Protein AF-0000000077495889 (afdb_homodimer)

Nearest PDB structures (foldseek):
  7pik-assembly1_B  TM=2.286E-01  e=4.063E-02  Escherichia coli
  7pik-assembly1_C  TM=2.258E-01  e=1.214E-01  Escherichia coli
  8jhr-assembly1_A  TM=1.838E-01  e=5.750E+00  Homo sapiens
  7pik-assembly1_B  TM=2.280E-01  e=4.002E-02  Escherichia coli
  7pik-assembly1_C  TM=2.257E-01  e=1.191E-01  Escherichia coli

Foldseek 3Di:
DDPPPPPPPPPPPPPQPLADDPDPPDQPCVPPPLPLDAFQQAEDAAAPVCVVVQFDADPVGYTRCHPCVRPRVNGRYDYDHHDYDPDDPVDVVVDDDDPDQADDADADFDPVQQVVQLVVLQVVCCVVPVVDPWGWGWGNVQWDDDARWIWTWIATPPDGDIDDIGTRFDFFDDDDDDDTDGLVLLLVLLVQLQFQDDLVVVQVVCVVRRTDRGDSVSSVVSLLVLLVLLLVVLLVVLQVVLVVLLVLCVVVPDDPQLFFEKEKDKAAFAQLPPDPVPDDAGRGQKMKMWMWGPRDPLTATNFMDIAGADFPQCVVQVVVVHDRDDDDGLHPDHNRDHNQPLLVRLLVRLVSCCDDPHRGGHAEYEYAPPHPSVVNNQVNRCVPPVHGHAYFYALVNLLVLLLVLLLQDDFDPQQADDDDPVVSSVQSNLVSVLVSVQLVVQLVLLVVVPVDLVVSQVLLLLQLVLVSQQQLQNLVRSCVRGPQSDVPGHRPSLSGDPVSRNNGDGDPVRSVSSSVSSCSCSNSVNCVRCVVVDHNVLVVVLVLLLCRSRPSNDDDGSSSSSSSSLSSQCSRQPPLVSSQVSCVSSSNHDDPPDPCNVVSVVRRVVVVVVVVQCPDPVNVVVVVVVVSVVSVVVVVCVVVVNPCPPPVPPPPPPPDDDDDDRDPPPPPPRDPSDDPDVPPDDPPPPPPDD/DDPPPPPPPPPPPPPQPLADDPPPPDQPCVPVPPPPDPQQAAEDAAAPVCVVVQFDADPVGRTRSNPVVRPVVCRNYDYDHHDYDPDDPVDVVVDDDDPDQADDADADFDPVQQVVQLVVLQVVCCVVPVVDPWGWGWGNVQWDDDARWIWTWIATPPDGDIDDIGTRFDFFDDDDDDDTDGLVLLLVLLVQLQFQDDLVVVQVVCVVRRTDRGDSVSSVVSLLVLLVLLLVVLLVVLQVVLVVLLVLCVVVPDDPQLFFEKEKDKAAFAQLPPDPVPDDAGRGQKMKMWMWGPRDPLTATNFMDIAGADFPQCVVQVVVVHDRDDDDGLHPDHNPDHNQPLLVRLLVRLVSCCDDPHRGGHAEYEYAPPHPSVVNNQVNRCVPPVHGHAYFYALVNLLVLLLVLLLQDDFDPQQADDDDPVVSSVQSNLVSVLVSVQLVVQLVLLVVVPVDLVVSQVLLLLQLVLVVQQQLQNLVRSCVRGPQSHVPGHRPSLSGDPVSRNNGDGDPVRSVSSSVSSCSCSNSVNCVRCVVVDHNVLVLVLVLLLCRSRPSNDDDGSSSSSSSSLSSQCSRQNPLVSSQVSCVSSSNHDDPPDPCNVVSVVRRVVVVVVVVQCPDPVNVVVVVVVVSVVSVVVVVCVVVVNPCPPPPPPPPPPPDDDDDDRDPPPPPPRDPSDDPDVPPDDPPPDPPDD

Organism: Branchiostoma lanceolatum (NCBI:txid7740)

InterPro domains:
  IPR049012 Mutator-like transposase domain [PF20700] (105-485)

Sequence (1380 aa):
MAARKKRGRKKNGRPHRAGQFRKGQKPWNKGLDLMQVKAISSYRRPTEDQEGLYVNKDRAGNILQNDTETLNEVGRTMVLRPTKLAGSRIARFLGKKVDSDEVEGYRIWHAKTAVRACARAQRDHDKHQPDCEGLVRLSFKGEIKKGLATVETLVCDTCKYASPKRKFYTEAKRPGPGAKIAVPNLAVQIAMFNSPIGVRVLREMAAALDLPVPSKSGLQRMANRYSDLMVKKNEDDMETWRETIYDIHLQKGNPPGSGIPAEIDTRYQTPLRSARGKKPGQPSPNSVTSLAENVTPKKLALAVHVRNKICPTRNLNEGRGKPVPAHKCPANIPEEAVIGDEKQAARDVAKKMLSGRRKTPVGQLVEDGDSSSSKGFKEVMMEETGQKVTAFKDIVHLGKGVRNRVTTTKWSKEMFPGQDQLERNRVRDRFGNDLCKRLNTEHKLARKRFPQKKKMAAKMKQVMEAIPYCYAGDHDRCVAGSLVCRHPRKWKFKDLPAKARENITPSSADLKLLQKIMEHRLGKTALKKTRCGRTTNKVESLNRQIGKACPKNVLRSRTFAGRVASAVHSSNNGTGMSIAQKRAAANIPLSPNSAVVSGLEGMDREQKYQRAYKMEVPNKIRQQAKTTTRFAAYDIRKEQGTYKSKVVTGKSKGKGKGRGKGKAVRKNTEHSYSRDAEEESPDTYSSDEEMAARKKRGRKKNGRPHRAGQFRKGQKPWNKGLDLMQVKAISSYRRPTEDQEGLYVNKDRAGNILQNDTETLNEVGRTMVLRPTKLAGSRIARFLGKKVDSDEVEGYRIWHAKTAVRACARAQRDHDKHQPDCEGLVRLSFKGEIKKGLATVETLVCDTCKYASPKRKFYTEAKRPGPGAKIAVPNLAVQIAMFNSPIGVRVLREMAAALDLPVPSKSGLQRMANRYSDLMVKKNEDDMETWRETIYDIHLQKGNPPGSGIPAEIDTRYQTPLRSARGKKPGQPSPNSVTSLAENVTPKKLALAVHVRNKICPTRNLNEGRGKPVPAHKCPANIPEEAVIGDEKQAARDVAKKMLSGRRKTPVGQLVEDGDSSSSKGFKEVMMEETGQKVTAFKDIVHLGKGVRNRVTTTKWSKEMFPGQDQLERNRVRDRFGNDLCKRLNTEHKLARKRFPQKKKMAAKMKQVMEAIPYCYAGDHDRCVAGSLVCRHPRKWKFKDLPAKARENITPSSADLKLLQKIMEHRLGKTALKKTRCGRTTNKVESLNRQIGKACPKNVLRSRTFAGRVASAVHSSNNGTGMSIAQKRAAANIPLSPNSAVVSGLEGMDREQKYQRAYKMEVPNKIRQQAKTTTRFAAYDIRKEQGTYKSKVVTGKSKGKGKGRGKGKAVRKNTEHSYSRDAEEESPDTYSSDEE

Radius of gyration: 35.02 Å; Cα contacts (8 Å, |Δi|>4): 2375; chains: 2; bounding box: 109×101×126 Å

Solvent-accessible surface area (backbone atoms only — not comparable to full-atom values): 73867 Å² total; per-residue (Å²): 135,81,78,75,76,79,78,78,75,76,78,73,74,70,74,74,52,80,79,56,79,61,92,82,63,68,47,76,44,72,34,63,60,49,75,80,59,83,48,67,74,35,77,41,69,37,41,59,89,46,38,48,51,64,46,46,48,36,84,88,59,37,69,50,64,45,48,52,59,29,44,39,60,35,38,15,44,49,73,46,78,52,44,84,62,83,70,52,74,61,45,56,73,49,35,79,64,65,97,62,54,60,47,50,46,30,41,57,29,24,49,53,49,36,39,41,50,37,19,50,44,33,52,52,44,44,69,77,36,68,88,54,87,54,52,39,35,56,29,42,83,51,45,42,79,54,54,58,31,46,31,41,16,40,27,34,79,69,58,90,52,64,45,71,80,39,60,23,54,55,63,35,71,64,92,71,91,69,87,65,51,49,40,58,57,55,23,46,43,55,24,32,32,69,25,64,51,50,62,66,54,49,34,50,33,27,40,42,53,34,20,57,47,44,54,64,67,61,49,48,54,51,37,42,53,47,16,57,50,33,37,52,51,32,51,54,50,19,51,54,48,43,53,53,51,53,52,49,45,45,61,40,65,46,61,86,84,54,40,44,41,31,24,43,47,74,46,69,40,34,66,41,68,64,45,87,47,72,56,64,68,74,45,30,60,32,29,40,38,36,30,21,40,52,63,33,60,64,40,43,62,48,41,71,38,77,47,27,36,45,34,65,56,48,53,53,23,56,73,68,73,39,80,65,72,94,69,91,68,50,34,79,42,60,74,81,53,66,66,77,45,38,27,61,51,26,29,54,35,41,49,53,39,56,40,75,96,57,69,48,58,56,19,33,38,28,29,56,81,85,56,50,30,60,60,24,28,36,52,46,38,32,74,74,69,65,36,68,48,47,70,30,33,19,54,63,58,44,39,50,48,40,28,49,47,50,58,71,50,89,68,58,81,67,23,40,53,58,94,46,72,67,46,21,50,49,46,40,29,18,42,18,44,31,48,37,53,47,52,52,51,41,49,53,53,38,32,38,72,32,70,49,67,70,58,32,41,53,45,36,54,38,24,60,65,12,50,60,34,41,40,40,54,39,56,80,60,12,39,80,32,33,82,60,30,40,96,90,45,64,78,78,58,82,54,41,54,79,84,45,57,40,42,34,49,65,50,76,70,41,48,55,52,47,44,56,46,49,33,60,61,52,21,66,69,34,42,66,33,34,69,81,73,49,60,49,60,59,45,52,51,48,50,40,43,29,36,48,26,51,35,47,36,48,48,66,46,70,44,37,58,14,20,44,24,42,24,50,39,26,72,62,55,29,58,23,47,27,49,50,50,51,29,42,73,69,36,52,55,68,59,48,62,23,68,27,53,62,47,31,52,48,46,36,51,49,52,52,48,51,53,17,48,66,68,30,62,70,50,50,52,52,54,50,50,51,50,50,50,45,34,53,53,43,51,52,32,44,75,69,60,68,51,70,68,81,62,81,65,71,74,72,74,78,77,78,86,79,46,57,61,65,32,75,54,72,75,80,75,69,80,75,62,62,47,74,32,68,75,69,71,60,83,70,75,73,78,73,74,133,136,80,78,75,74,79,77,77,73,75,78,71,76,69,74,73,53,82,80,56,78,62,92,83,67,68,43,72,46,72,31,62,62,58,82,78,63,83,48,63,77,38,78,42,68,37,40,58,88,44,36,46,54,66,45,46,47,37,83,88,62,37,69,47,66,47,48,51,68,25,43,58,53,37,56,10,34,49,73,47,77,51,44,83,63,82,68,52,74,57,46,57,70,51,36,78,63,64,98,62,54,60,45,50,46,30,40,58,30,24,48,54,50,36,40,42,52,37,20,49,44,34,52,52,45,43,70,75,36,68,88,54,87,54,50,40,37,55,28,43,85,50,44,43,78,54,52,58,31,47,30,40,16,39,26,34,80,69,58,89,52,66,44,71,78,42,60,23,55,55,65,34,70,64,90,73,90,72,87,64,52,48,39,59,57,54,23,47,45,53,26,31,32,71,26,64,52,50,63,66,53,50,33,49,32,28,40,42,51,33,19,58,47,44,55,64,65,62,48,47,55,51,39,44,54,47,16,56,52,32,37,51,51,32,51,54,52,17,51,54,47,44,54,52,52,52,50,50,45,44,62,36,65,46,60,88,81,54,39,45,42,30,24,41,46,74,46,70,41,34,67,44,68,63,45,87,49,71,56,64,67,75,45,29,61,33,31,40,37,36,32,22,42,50,61,33,64,65,39,44,64,49,41,70,39,76,47,28,38,44,36,66,56,48,54,55,22,56,73,68,73,40,79,63,72,94,69,89,68,49,34,79,42,60,74,83,52,68,67,80,45,38,27,61,51,25,28,54,36,40,50,52,39,56,40,80,94,58,66,48,58,56,19,31,38,28,29,57,83,85,57,49,31,58,59,24,28,34,51,45,38,33,74,74,70,64,36,71,51,47,69,30,32,20,54,64,60,44,40,50,47,38,27,50,48,49,59,70,50,89,68,61,80,66,25,38,55,59,95,46,70,69,46,20,50,51,46,40,29,18,43,19,46,33,49,37,53,48,52,50,52,41,48,47,53,36,34,42,72,32,75,50,66,70,59,31,42,55,45,37,54,37,26,60,66,11,49,62,34,39,42,40,52,38,55,82,60,11,39,78,31,34,81,60,30,42,95,90,46,63,78,78,59,82,53,40,55,78,85,44,58,38,43,33,46,65,49,77,69,40,48,54,52,48,44,56,47,49,32,59,62,53,22,66,70,34,43,66,33,34,68,81,71,48,60,50,60,59,44,50,51,48,50,42,43,29,35,49,25,51,36,46,36,48,50,66,47,72,43,37,59,16,21,45,25,42,25,52,39,26,69,64,56,29,58,23,48,28,48,52,51,50,30,42,75,69,36,50,56,67,58,47,60,22,67,26,53,63,47,29,53,48,46,36,48,50,53,53,48,52,54,17,48,66,68,32,63,70,50,50,51,51,54,50,51,51,50,49,51,45,35,52,53,44,50,52,32,44,75,68,59,68,48,69,67,81,63,80,67,71,73,72,74,79,75,79,84,81,41,58,61,63,32,74,55,73,76,81,74,71,80,74,62,62,47,74,32,67,75,70,71,58,82,71,75,73,80,74,74,132

pLDDT: mean 80.54, std 21.43, range [16.89, 98.56]

Secondary structure (DSSP, 8-state):
-----------------TTSPPTT---TTTT----------EEE--BTTTHHHH--B-TTSPBPTT-HHHHTS--SEEEPPPBP-SS-HHHHHH-PPP---B--SEEEEEHHHHHHHHHHHHHHHHHH-TT----EEEBSTT-EEETTEEEE-EEESSSS-BPPPEESS-B---SSSSPPPBHHHHHHHHHHHTSS--HHHHHHHHHHTT-----HHHHHHHHHHHHHHHHHHHHHHHHHHHHHHHHHHHHTTPPTTS-EEEEEEEEESS---S-TTTS-S-S-SEEEEEEEESSSSS--EEEEEEEE---HHHHHHHHTT----S---S--S-TTS-TT-HHHHHHHHHHHHT-SSS---EEEEEE-TT--HHHHHHHHHHHHH-PPPEEEE-HHHHHHHHHHHHHHS---TTTS--SSHHHHHHHHHHHHHHHHHHHHHHHHHHHHH--SHHHHHHHHHHHHHHHHHHHTT-HHHHTTT-SS-BTTB----TTS-GGGTT-----HHHHHHHHHHHHHHHSHHHHHHTTT---SHHHHHHHHHHHHHS-TTB--STTHHHHHHHHHHHHHH-HHHHHHHHHHHTT-PPPTT-THHHHHHHHHHHHHHHHHHHH-HHHHHHHHHHHHHHHHHHHHHHHTT---------------------------------B---------------/-----------------TTS--TT---TTTT----------EEE--BTTTHHHH--B-TTS-B-TT-HHHHTTTTSEEEPPPBP-SS-HHHHHH-PPP---B--SEEEEEHHHHHHHHHHHHHHHHHH-TT----EEEBTTT-EEETTEEEE-EEESSSS-BPPPEESS-B---SSSSPPPBHHHHHHHHHHHTSS--HHHHHHHHHHTTPPPPPHHHHHHHHHHHHHHHHHHHHHHHHHHHHHHHHHHHHTTPPTTS-EEEEEEEEESS---S-TTTS-S-S-SEEEEEEEESSSTT--EEEEEEEE---HHHHHHHHTT--------S--S-TTS-TT-HHHHHHHHHHHHT-SSS---EEEEEE-TT--HHHHHHHHHHHHH----EEEE-HHHHHHHHHHHHHHS---TTTS--SSHHHHHHHHHHHHHHHHHHHHHHHHHHHHH--SHHHHHHHHHHHHHHHHHHHTT-HHHHTTT-SS-BTTB----TTS-GGGTT-----HHHHHHHHHHHHHHHSHHHHHHTTT---SHHHHHHHHHHHHHS-TTB--STTHHHHHHHHHHHHHH-HHHHHHHHHHHTT-PPPTT-THHHHHHHHHHHHHHHHHHHH-HHHHHHHHHHHHHHHHHHHHHHHHT---------------------------------B---------------

Structure (mmCIF, N/CA/C/O backbone):
data_AF-0000000077495889-model_v1
#
loop_
_entity.id
_entity.type
_entity.pdbx_description
1 polymer 'Hypp7754 protein'
#
loop_
_atom_site.group_PDB
_atom_site.id
_atom_site.type_symbol
_atom_site.label_atom_id
_atom_site.label_alt_id
_atom_site.label_comp_id
_atom_site.label_asym_id
_atom_site.label_entity_id
_atom_site.label_seq_id
_atom_site.pdbx_PDB_ins_code
_atom_site.Cartn_x
_atom_site.Cartn_y
_atom_site.Cartn_z
_atom_site.occupancy
_atom_site.B_iso_or_equiv
_atom_site.auth_seq_id
_atom_site.auth_comp_id
_atom_site.auth_asym_id
_atom_site.auth_atom_id
_atom_site.pdbx_PDB_model_num
ATOM 1 N N . MET A 1 1 ? 52.406 17.812 -68.375 1 25.56 1 MET A N 1
ATOM 2 C CA . MET A 1 1 ? 52.75 17.531 -67 1 25.56 1 MET A CA 1
ATOM 3 C C . MET A 1 1 ? 51.5 17.641 -66.062 1 25.56 1 MET A C 1
ATOM 5 O O . MET A 1 1 ? 51 18.75 -65.875 1 25.56 1 MET A O 1
ATOM 9 N N . ALA A 1 2 ? 50.625 16.781 -66.125 1 31.98 2 ALA A N 1
ATOM 10 C CA . ALA A 1 2 ? 49.219 16.734 -65.688 1 31.98 2 ALA A CA 1
ATOM 11 C C . ALA A 1 2 ? 49.125 16.688 -64.188 1 31.98 2 ALA A C 1
ATOM 13 O O . ALA A 1 2 ? 49.875 15.938 -63.5 1 31.98 2 ALA A O 1
ATOM 14 N N . ALA A 1 3 ? 48.781 17.781 -63.531 1 33.03 3 ALA A N 1
ATOM 15 C CA . ALA A 1 3 ? 48.781 18.109 -62.125 1 33.03 3 ALA A CA 1
ATOM 16 C C . ALA A 1 3 ? 47.938 17.125 -61.312 1 33.03 3 ALA A C 1
ATOM 18 O O . ALA A 1 3 ? 46.781 16.875 -61.656 1 33.03 3 ALA A O 1
ATOM 19 N N . ARG A 1 4 ? 48.5 16.094 -60.781 1 30.86 4 ARG A N 1
ATOM 20 C CA . ARG A 1 4 ? 47.875 15.016 -60.031 1 30.86 4 ARG A CA 1
ATOM 21 C C . ARG A 1 4 ? 46.969 15.57 -58.906 1 30.86 4 ARG A C 1
ATOM 23 O O . ARG A 1 4 ? 47.469 16.312 -58.062 1 30.86 4 ARG A O 1
ATOM 30 N N . LYS A 1 5 ? 45.719 15.734 -59.188 1 32.16 5 LYS A N 1
ATOM 31 C CA . LYS A 1 5 ? 44.688 16.219 -58.25 1 32.16 5 LYS A CA 1
ATOM 32 C C . LYS A 1 5 ? 44.719 15.43 -56.938 1 32.16 5 LYS A C 1
ATOM 34 O O . LYS A 1 5 ? 44.594 14.211 -56.938 1 32.16 5 LYS A O 1
ATOM 39 N N . LYS A 1 6 ? 45.469 15.844 -55.875 1 31.14 6 LYS A N 1
ATOM 40 C CA . LYS A 1 6 ? 45.531 15.258 -54.531 1 31.14 6 LYS A CA 1
ATOM 41 C C . LYS A 1 6 ? 44.156 14.914 -54 1 31.14 6 LYS A C 1
ATOM 43 O O . LYS A 1 6 ? 43.281 15.789 -53.906 1 31.14 6 LYS A O 1
ATOM 48 N N . ARG A 1 7 ? 43.594 13.734 -54.25 1 30.19 7 ARG A N 1
ATOM 49 C CA . ARG A 1 7 ? 42.312 13.203 -53.75 1 30.19 7 ARG A CA 1
ATOM 50 C C . ARG A 1 7 ? 42.25 13.344 -52.219 1 30.19 7 ARG A C 1
ATOM 52 O O . ARG A 1 7 ? 43.094 12.836 -51.5 1 30.19 7 ARG A O 1
ATOM 59 N N . GLY A 1 8 ? 41.688 14.414 -51.656 1 28.34 8 GLY A N 1
ATOM 60 C CA . GLY A 1 8 ? 41.5 14.773 -50.281 1 28.34 8 GLY A CA 1
ATOM 61 C C . GLY A 1 8 ? 40.781 13.703 -49.469 1 28.34 8 GLY A C 1
ATOM 62 O O . GLY A 1 8 ? 39.688 13.305 -49.781 1 28.34 8 GLY A O 1
ATOM 63 N N . ARG A 1 9 ? 41.438 12.609 -49.031 1 26.81 9 ARG A N 1
ATOM 64 C CA . ARG A 1 9 ? 40.906 11.523 -48.219 1 26.81 9 ARG A CA 1
ATOM 65 C C . ARG A 1 9 ? 40.062 12.07 -47.062 1 26.81 9 ARG A C 1
ATOM 67 O O . ARG A 1 9 ? 40.562 12.859 -46.25 1 26.81 9 ARG A O 1
ATOM 74 N N . LYS A 1 10 ? 38.844 12.055 -47.25 1 28.47 10 LYS A N 1
ATOM 75 C CA . LYS A 1 10 ? 37.844 12.336 -46.219 1 28.47 10 LYS A CA 1
ATOM 76 C C . LYS A 1 10 ? 38.125 11.5 -44.969 1 28.47 10 LYS A C 1
ATOM 78 O O . LYS A 1 10 ? 38.156 10.266 -45.031 1 28.47 10 LYS A O 1
ATOM 83 N N . LYS A 1 11 ? 39.031 11.891 -44 1 29.75 11 LYS A N 1
ATOM 84 C CA . LYS A 1 11 ? 39.25 11.242 -42.719 1 29.75 11 LYS A CA 1
ATOM 85 C C . LYS A 1 11 ? 37.969 10.727 -42.125 1 29.75 11 LYS A C 1
ATOM 87 O O . LYS A 1 11 ? 37.031 11.516 -41.875 1 29.75 11 LYS A O 1
ATOM 92 N N . ASN A 1 12 ? 37.438 9.586 -42.5 1 26.02 12 ASN A N 1
ATOM 93 C CA . ASN A 1 12 ? 36.344 8.828 -41.906 1 26.02 12 ASN A CA 1
ATOM 94 C C . ASN A 1 12 ? 36.406 8.859 -40.375 1 26.02 12 ASN A C 1
ATOM 96 O O . ASN A 1 12 ? 37.438 8.555 -39.781 1 26.02 12 ASN A O 1
ATOM 100 N N . GLY A 1 13 ? 35.656 9.711 -39.656 1 27.88 13 GLY A N 1
ATOM 101 C CA . GLY A 1 13 ? 35.562 10.008 -38.25 1 27.88 13 GLY A CA 1
ATOM 102 C C . GLY A 1 13 ? 35.531 8.766 -37.375 1 27.88 13 GLY A C 1
ATOM 103 O O . GLY A 1 13 ? 34.75 7.84 -37.625 1 27.88 13 GLY A O 1
ATOM 104 N N . ARG A 1 14 ? 36.719 8.203 -37 1 29.23 14 ARG A N 1
ATOM 105 C CA . ARG A 1 14 ? 36.875 7.059 -36.094 1 29.23 14 ARG A CA 1
ATOM 106 C C . ARG A 1 14 ? 35.719 7 -35.094 1 29.23 14 ARG A C 1
ATOM 108 O O . ARG A 1 14 ? 35.375 8.008 -34.5 1 29.23 14 ARG A O 1
ATOM 115 N N . PRO A 1 15 ? 34.906 6.023 -35.281 1 32.59 15 PRO A N 1
ATOM 116 C CA . PRO A 1 15 ? 33.844 5.789 -34.281 1 32.59 15 PRO A CA 1
ATOM 117 C C . PRO A 1 15 ? 34.312 5.938 -32.844 1 32.59 15 PRO A C 1
ATOM 119 O O . PRO A 1 15 ? 35.406 5.512 -32.5 1 32.59 15 PRO A O 1
ATOM 122 N N . HIS A 1 16 ? 33.969 6.969 -32.25 1 30.5 16 HIS A N 1
ATOM 123 C CA . HIS A 1 16 ? 34.406 7.293 -30.891 1 30.5 16 HIS A CA 1
ATOM 124 C C . HIS A 1 16 ? 34.438 6.051 -30.016 1 30.5 16 HIS A C 1
ATOM 126 O O . HIS A 1 16 ? 33.5 5.227 -30.078 1 30.5 16 HIS A O 1
ATOM 132 N N . ARG A 1 17 ? 35.562 5.531 -29.734 1 29.08 17 ARG A N 1
ATOM 133 C CA . ARG A 1 17 ? 35.844 4.371 -28.891 1 29.08 17 ARG A CA 1
ATOM 134 C C . ARG A 1 17 ? 34.875 4.328 -27.688 1 29.08 17 ARG A C 1
ATOM 136 O O . ARG A 1 17 ? 34.5 5.371 -27.172 1 29.08 17 ARG A O 1
ATOM 143 N N . ALA A 1 18 ? 34.281 3.188 -27.453 1 34.16 18 ALA A N 1
ATOM 144 C CA . ALA A 1 18 ? 33.25 2.744 -26.5 1 34.16 18 ALA A CA 1
ATOM 145 C C . ALA A 1 18 ? 33.562 3.291 -25.109 1 34.16 18 ALA A C 1
ATOM 147 O O . ALA A 1 18 ? 32.719 3.156 -24.188 1 34.16 18 ALA A O 1
ATOM 148 N N . GLY A 1 19 ? 34.656 3.975 -24.953 1 32.06 19 GLY A N 1
ATOM 149 C CA . GLY A 1 19 ? 35.156 4.57 -23.719 1 32.06 19 GLY A CA 1
ATOM 150 C C . GLY A 1 19 ? 35.156 6.086 -23.75 1 32.06 19 GLY A C 1
ATOM 151 O O . GLY A 1 19 ? 35.656 6.73 -22.812 1 32.06 19 GLY A O 1
ATOM 152 N N . GLN A 1 20 ? 35.219 6.664 -24.906 1 33.88 20 GLN A N 1
ATOM 153 C CA . GLN A 1 20 ? 35.375 8.109 -25.047 1 33.88 20 GLN A CA 1
ATOM 154 C C . GLN A 1 20 ? 34.031 8.828 -24.797 1 33.88 20 GLN A C 1
ATOM 156 O O . GLN A 1 20 ? 32.969 8.297 -25.125 1 33.88 20 GLN A O 1
ATOM 161 N N . PHE A 1 21 ? 34.094 9.891 -23.953 1 36.03 21 PHE A N 1
ATOM 162 C CA . PHE A 1 21 ? 33 10.797 -23.609 1 36.03 21 PHE A CA 1
ATOM 163 C C . PHE A 1 21 ? 32.344 11.359 -24.875 1 36.03 21 PHE A C 1
ATOM 165 O O . PHE A 1 21 ? 33.031 11.625 -25.859 1 36.03 21 PHE A O 1
ATOM 172 N N . ARG A 1 22 ? 31.156 11.18 -25.156 1 37.09 22 ARG A N 1
ATOM 173 C CA . ARG A 1 22 ? 30.531 11.852 -26.297 1 37.09 22 ARG A CA 1
ATOM 174 C C . ARG A 1 22 ? 30.797 13.352 -26.25 1 37.09 22 ARG A C 1
ATOM 176 O O . ARG A 1 22 ? 30.906 13.938 -25.172 1 37.09 22 ARG A O 1
ATOM 183 N N . LYS A 1 23 ? 30.938 13.969 -27.391 1 34.38 23 LYS A N 1
ATOM 184 C CA . LYS A 1 23 ? 31.016 15.414 -27.578 1 34.38 23 LYS A CA 1
ATOM 185 C C . LYS A 1 23 ? 29.719 16.094 -27.156 1 34.38 23 LYS A C 1
ATOM 187 O O . LYS A 1 23 ? 28.641 15.672 -27.562 1 34.38 23 LYS A O 1
ATOM 192 N N . GLY A 1 24 ? 29.688 17.016 -26.016 1 38.75 24 GLY A N 1
ATOM 193 C CA . GLY A 1 24 ? 28.609 17.828 -25.484 1 38.75 24 GLY A CA 1
ATOM 194 C C . GLY A 1 24 ? 28.141 17.375 -24.125 1 38.75 24 GLY A C 1
ATOM 195 O O . GLY A 1 24 ? 27.312 18.047 -23.484 1 38.75 24 GLY A O 1
ATOM 196 N N . GLN A 1 25 ? 28.188 16.125 -23.922 1 35.88 25 GLN A N 1
ATOM 197 C CA . GLN A 1 25 ? 27.672 15.727 -22.609 1 35.88 25 GLN A CA 1
ATOM 198 C C . GLN A 1 25 ? 28.719 15.961 -21.516 1 35.88 25 GLN A C 1
ATOM 200 O O . GLN A 1 25 ? 29.844 15.445 -21.609 1 35.88 25 GLN A O 1
ATOM 205 N N . LYS A 1 26 ? 28.75 17.141 -21.016 1 37.16 26 LYS A N 1
ATOM 206 C CA . LYS A 1 26 ? 29.609 17.453 -19.875 1 37.16 26 LYS A CA 1
ATOM 207 C C . LYS A 1 26 ? 29.281 16.562 -18.688 1 37.16 26 LYS A C 1
ATOM 209 O O . LYS A 1 26 ? 28.109 16.328 -18.359 1 37.16 26 LYS A O 1
ATOM 214 N N . PRO A 1 27 ? 30.203 15.758 -18.453 1 36.5 27 PRO A N 1
ATOM 215 C CA . PRO A 1 27 ? 29.969 14.906 -17.297 1 36.5 27 PRO A CA 1
ATOM 216 C C . PRO A 1 27 ? 29.438 15.68 -16.094 1 36.5 27 PRO A C 1
ATOM 218 O O . PRO A 1 27 ? 29.75 16.859 -15.93 1 36.5 27 PRO A O 1
ATOM 221 N N . TRP A 1 28 ? 28.438 15.312 -15.578 1 35.78 28 TRP A N 1
ATOM 222 C CA . TRP A 1 28 ? 27.828 16 -14.453 1 35.78 28 TRP A CA 1
ATOM 223 C C . TRP A 1 28 ? 28.859 16.328 -13.383 1 35.78 28 TRP A C 1
ATOM 225 O O . TRP A 1 28 ? 28.719 17.297 -12.641 1 35.78 28 TRP A O 1
ATOM 235 N N . ASN A 1 29 ? 29.891 15.438 -13.25 1 33.78 29 ASN A N 1
ATOM 236 C CA . ASN A 1 29 ? 30.969 15.688 -12.289 1 33.78 29 ASN A CA 1
ATOM 237 C C . ASN A 1 29 ? 32 16.672 -12.836 1 33.78 29 ASN A C 1
ATOM 239 O O . ASN A 1 29 ? 33.094 16.812 -12.273 1 33.78 29 ASN A O 1
ATOM 243 N N . LYS A 1 30 ? 31.891 17.188 -13.867 1 32.88 30 LYS A N 1
ATOM 244 C CA . LYS A 1 30 ? 32.781 18.234 -14.328 1 32.88 30 LYS A CA 1
ATOM 245 C C . LYS A 1 30 ? 32.688 19.484 -13.453 1 32.88 30 LYS A C 1
ATOM 247 O O . LYS A 1 30 ? 31.594 20.078 -13.344 1 32.88 30 LYS A O 1
ATOM 252 N N . GLY A 1 31 ? 33.625 19.594 -12.43 1 35.91 31 GLY A N 1
ATOM 253 C CA . GLY A 1 31 ? 33.906 20.703 -11.523 1 35.91 31 GLY A CA 1
ATOM 254 C C . GLY A 1 31 ? 33.938 20.281 -10.062 1 35.91 31 GLY A C 1
ATOM 255 O O . GLY A 1 31 ? 34.031 21.125 -9.172 1 35.91 31 GLY A O 1
ATOM 256 N N . LEU A 1 32 ? 33.406 19.125 -9.695 1 37.06 32 LEU A N 1
ATOM 257 C CA . LEU A 1 32 ? 33.594 18.75 -8.297 1 37.06 32 LEU A CA 1
ATOM 258 C C . LEU A 1 32 ? 35.062 18.359 -8.039 1 37.06 32 LEU A C 1
ATOM 260 O O . LEU A 1 32 ? 35.688 17.672 -8.852 1 37.06 32 LEU A O 1
ATOM 264 N N . ASP A 1 33 ? 35.875 19.234 -7.43 1 34.94 33 ASP A N 1
ATOM 265 C CA . ASP A 1 33 ? 37.281 19 -7.012 1 34.94 33 ASP A CA 1
ATOM 266 C C . ASP A 1 33 ? 37.375 17.734 -6.16 1 34.94 33 ASP A C 1
ATOM 268 O O . ASP A 1 33 ? 36.844 17.688 -5.047 1 34.94 33 ASP A O 1
ATOM 272 N N . LEU A 1 34 ? 37.281 16.609 -6.715 1 37.62 34 LEU A N 1
ATOM 273 C CA . LEU A 1 34 ? 37.656 15.422 -5.98 1 37.62 34 LEU A CA 1
ATOM 274 C C . LEU A 1 34 ? 39.094 15.539 -5.48 1 37.62 34 LEU A C 1
ATOM 276 O O . LEU A 1 34 ? 39.938 16.172 -6.129 1 37.62 34 LEU A O 1
ATOM 280 N N . MET A 1 35 ? 39.344 15.609 -4.176 1 36.5 35 MET A N 1
ATOM 281 C CA . MET A 1 35 ? 40.719 15.539 -3.668 1 36.5 35 MET A CA 1
ATOM 282 C C . MET A 1 35 ? 41.594 14.664 -4.562 1 36.5 35 MET A C 1
ATOM 284 O O . MET A 1 35 ? 41.219 13.531 -4.875 1 36.5 35 MET A O 1
ATOM 288 N N . GLN A 1 36 ? 42.312 15.328 -5.402 1 36.91 36 GLN A N 1
ATOM 289 C CA . GLN A 1 36 ? 43.312 14.688 -6.277 1 36.91 36 GLN A CA 1
ATOM 290 C C . GLN A 1 36 ? 44.219 13.766 -5.484 1 36.91 36 GLN A C 1
ATOM 292 O O . GLN A 1 36 ? 45.125 14.227 -4.781 1 36.91 36 GLN A O 1
ATOM 297 N N . VAL A 1 37 ? 43.781 12.812 -4.672 1 37.5 37 VAL A N 1
ATOM 298 C CA . VAL A 1 37 ? 44.812 11.898 -4.152 1 37.5 37 VAL A CA 1
ATOM 299 C C . VAL A 1 37 ? 45.531 11.234 -5.309 1 37.5 37 VAL A C 1
ATOM 301 O O . VAL A 1 37 ? 44.969 10.977 -6.363 1 37.5 37 VAL A O 1
ATOM 304 N N . LYS A 1 38 ? 46.906 11.367 -5.312 1 39.69 38 LYS A N 1
ATOM 305 C CA . LYS A 1 38 ? 47.781 10.664 -6.23 1 39.69 38 LYS A CA 1
ATOM 306 C C . LYS A 1 38 ? 47.312 9.234 -6.48 1 39.69 38 LYS A C 1
ATOM 308 O O . LYS A 1 38 ? 47.156 8.461 -5.539 1 39.69 38 LYS A O 1
ATOM 313 N N . ALA A 1 39 ? 46.781 9.023 -7.516 1 42.28 39 ALA A N 1
ATOM 314 C CA . ALA A 1 39 ? 46.188 7.77 -7.992 1 42.28 39 ALA A CA 1
ATOM 315 C C . ALA A 1 39 ? 47.25 6.668 -8.086 1 42.28 39 ALA A C 1
ATOM 317 O O . ALA A 1 39 ? 48.281 6.84 -8.734 1 42.28 39 ALA A O 1
ATOM 318 N N . ILE A 1 40 ? 47.688 5.93 -7.082 1 45.06 40 ILE A N 1
ATOM 319 C CA . ILE A 1 40 ? 48.375 4.688 -7.359 1 45.06 40 ILE A CA 1
ATOM 320 C C . ILE A 1 40 ? 47.594 3.844 -8.352 1 45.06 40 ILE A C 1
ATOM 322 O O . ILE A 1 40 ? 46.438 3.525 -8.109 1 45.06 40 ILE A O 1
ATOM 326 N N . SER A 1 41 ? 48.031 3.754 -9.625 1 48.53 41 SER A N 1
ATOM 327 C CA . SER A 1 41 ? 47.375 3.162 -10.781 1 48.53 41 SER A CA 1
ATOM 328 C C . SER A 1 41 ? 47.156 1.662 -10.594 1 48.53 41 SER A C 1
ATOM 330 O O . SER A 1 41 ? 48.125 0.919 -10.383 1 48.53 41 SER A O 1
ATOM 332 N N . SER A 1 42 ? 46.25 1.156 -9.75 1 63.69 42 SER A N 1
ATOM 333 C CA . SER A 1 42 ? 45.969 -0.274 -9.773 1 63.69 42 SER A CA 1
ATOM 334 C C . SER A 1 42 ? 44.938 -0.615 -10.836 1 63.69 42 SER A C 1
ATOM 336 O O . SER A 1 42 ? 44.125 0.231 -11.203 1 63.69 42 SER A O 1
ATOM 338 N N . TYR A 1 43 ? 45.312 -1.712 -11.625 1 72.5 43 TYR A N 1
ATOM 339 C CA . TYR A 1 43 ? 44.406 -2.242 -12.641 1 72.5 43 TYR A CA 1
ATOM 340 C C . TYR A 1 43 ? 43.562 -3.369 -12.078 1 72.5 43 TYR A C 1
ATOM 342 O O . TYR A 1 43 ? 44.031 -4.203 -11.312 1 72.5 43 TYR A O 1
ATOM 350 N N . ARG A 1 44 ? 42.344 -3.23 -12.297 1 79.31 44 ARG A N 1
ATOM 351 C CA . ARG A 1 44 ? 41.469 -4.309 -11.891 1 79.31 44 ARG A CA 1
ATOM 352 C C . ARG A 1 44 ? 40.594 -4.762 -13.055 1 79.31 44 ARG A C 1
ATOM 354 O O . ARG A 1 44 ? 40.031 -3.936 -13.797 1 79.31 44 ARG A O 1
ATOM 361 N N . ARG A 1 45 ? 40.531 -6.043 -13.258 1 84.5 45 ARG A N 1
ATOM 362 C CA . ARG A 1 45 ? 39.625 -6.652 -14.227 1 84.5 45 ARG A CA 1
ATOM 363 C C . ARG A 1 45 ? 38.469 -7.359 -13.523 1 84.5 45 ARG A C 1
ATOM 365 O O . ARG A 1 45 ? 38.594 -8.523 -13.133 1 84.5 45 ARG A O 1
ATOM 372 N N . PRO A 1 46 ? 37.406 -6.641 -13.398 1 86 46 PRO A N 1
ATOM 373 C CA . PRO A 1 46 ? 36.281 -7.301 -12.742 1 86 46 PRO A CA 1
ATOM 374 C C . PRO A 1 46 ? 35.594 -8.312 -13.656 1 86 46 PRO A C 1
ATOM 376 O O . PRO A 1 46 ? 35.781 -8.305 -14.867 1 86 46 PRO A O 1
ATOM 379 N N . THR A 1 47 ? 34.875 -9.211 -13.07 1 90.19 47 THR A N 1
ATOM 380 C CA . THR A 1 47 ? 33.969 -10.062 -13.867 1 90.19 47 THR A CA 1
ATOM 381 C C . THR A 1 47 ? 32.75 -9.281 -14.336 1 90.19 47 THR A C 1
ATOM 383 O O . THR A 1 47 ? 32.469 -8.195 -13.828 1 90.19 47 THR A O 1
ATOM 386 N N . GLU A 1 48 ? 32.031 -9.844 -15.234 1 87.12 48 GLU A N 1
ATOM 387 C CA . GLU A 1 48 ? 30.828 -9.219 -15.758 1 87.12 48 GLU A CA 1
ATOM 388 C C . GLU A 1 48 ? 29.812 -8.961 -14.641 1 87.12 48 GLU A C 1
ATOM 390 O O . GLU A 1 48 ? 29.125 -7.941 -14.648 1 87.12 48 GLU A O 1
ATOM 395 N N . ASP A 1 49 ? 29.812 -9.797 -13.695 1 87.88 49 ASP A N 1
ATOM 396 C CA . ASP A 1 49 ? 28.875 -9.672 -12.594 1 87.88 49 ASP A CA 1
ATOM 397 C C . ASP A 1 49 ? 29.297 -8.586 -11.617 1 87.88 49 ASP A C 1
ATOM 399 O O . ASP A 1 49 ? 28.484 -8.062 -10.852 1 87.88 49 ASP A O 1
ATOM 403 N N . GLN A 1 50 ? 30.609 -8.227 -11.625 1 88.62 50 GLN A N 1
ATOM 404 C CA . GLN A 1 50 ? 31.172 -7.273 -10.672 1 88.62 50 GLN A CA 1
ATOM 405 C C . GLN A 1 50 ? 31.344 -5.895 -11.305 1 88.62 50 GLN A C 1
ATOM 407 O O . GLN A 1 50 ? 31.656 -4.926 -10.617 1 88.62 50 GLN A O 1
ATOM 412 N N . GLU A 1 51 ? 31.125 -5.875 -12.555 1 84 51 GLU A N 1
ATOM 413 C CA . GLU A 1 51 ? 31.375 -4.633 -13.281 1 84 51 GLU A CA 1
ATOM 414 C C . GLU A 1 51 ? 30.609 -3.469 -12.656 1 84 51 GLU A C 1
ATOM 416 O O . GLU A 1 51 ? 31.141 -2.367 -12.523 1 84 51 GLU A O 1
ATOM 421 N N . GLY A 1 52 ? 29.422 -3.729 -12.242 1 83.81 52 GLY A N 1
ATOM 422 C CA . GLY A 1 52 ? 28.562 -2.699 -11.688 1 83.81 52 GLY A CA 1
ATOM 423 C C . GLY A 1 52 ? 29.047 -2.154 -10.359 1 83.81 52 GLY A C 1
ATOM 424 O O . GLY A 1 52 ? 28.609 -1.098 -9.914 1 83.81 52 GLY A O 1
ATOM 425 N N . LEU A 1 53 ? 29.953 -2.865 -9.727 1 88.88 53 LEU A N 1
ATOM 426 C CA . LEU A 1 53 ? 30.547 -2.412 -8.477 1 88.88 53 LEU A CA 1
ATOM 427 C C . LEU A 1 53 ? 31.594 -1.326 -8.719 1 88.88 53 LEU A C 1
ATOM 429 O O . LEU A 1 53 ? 31.953 -0.589 -7.805 1 88.88 53 LEU A O 1
ATOM 433 N N . TYR A 1 54 ? 32.031 -1.245 -10.008 1 83.06 54 TYR A N 1
ATOM 434 C CA . TYR A 1 54 ? 33.125 -0.34 -10.297 1 83.06 54 TYR A CA 1
ATOM 435 C C . TYR A 1 54 ? 32.688 0.812 -11.188 1 83.06 54 TYR A C 1
ATOM 437 O O . TYR A 1 54 ? 33.188 1.927 -11.078 1 83.06 54 TYR A O 1
ATOM 445 N N . VAL A 1 55 ? 31.797 0.435 -12.086 1 78.88 55 VAL A N 1
ATOM 446 C CA . VAL A 1 55 ? 31.422 1.484 -13.031 1 78.88 55 VAL A CA 1
ATOM 447 C C . VAL A 1 55 ? 29.906 1.479 -13.242 1 78.88 55 VAL A C 1
ATOM 449 O O . VAL A 1 55 ? 29.266 0.432 -13.133 1 78.88 55 VAL A O 1
ATOM 452 N N . ASN A 1 56 ? 29.375 2.688 -13.492 1 79.19 56 ASN A N 1
ATOM 453 C CA . ASN A 1 56 ? 28 2.836 -13.953 1 79.19 56 ASN A CA 1
ATOM 454 C C . ASN A 1 56 ? 27.938 3.047 -15.461 1 79.19 56 ASN A C 1
ATOM 456 O O . ASN A 1 56 ? 28.75 3.764 -16.031 1 79.19 56 ASN A O 1
ATOM 460 N N . LYS A 1 57 ? 26.984 2.4 -16.078 1 77.88 57 LYS A N 1
ATOM 461 C CA . LYS A 1 57 ? 26.828 2.51 -17.531 1 77.88 57 LYS A CA 1
ATOM 462 C C . LYS A 1 57 ? 25.422 2.957 -17.906 1 77.88 57 LYS A C 1
ATOM 464 O O . LYS A 1 57 ? 24.469 2.684 -17.172 1 77.88 57 LYS A O 1
ATOM 469 N N . ASP A 1 58 ? 25.344 3.732 -18.953 1 79.38 58 ASP A N 1
ATOM 470 C CA . ASP A 1 58 ? 24.016 4.062 -19.5 1 79.38 58 ASP A CA 1
ATOM 471 C C . ASP A 1 58 ? 23.453 2.896 -20.297 1 79.38 58 ASP A C 1
ATOM 473 O O . ASP A 1 58 ? 24 1.792 -20.281 1 79.38 58 ASP A O 1
ATOM 477 N N . ARG A 1 59 ? 22.422 3.094 -21.109 1 81 59 ARG A N 1
ATOM 478 C CA . ARG A 1 59 ? 21.734 2.018 -21.812 1 81 59 ARG A CA 1
ATOM 479 C C . ARG A 1 59 ? 22.562 1.52 -23 1 81 59 ARG A C 1
ATOM 481 O O . ARG A 1 59 ? 22.453 0.354 -23.391 1 81 59 ARG A O 1
ATOM 488 N N . ALA A 1 60 ? 23.266 2.477 -23.469 1 78.06 60 ALA A N 1
ATOM 489 C CA . ALA A 1 60 ? 24.094 2.154 -24.641 1 78.06 60 ALA A CA 1
ATOM 490 C C . ALA A 1 60 ? 25.406 1.502 -24.219 1 78.06 60 ALA A C 1
ATOM 492 O O . ALA A 1 60 ? 26.188 1.076 -25.062 1 78.06 60 ALA A O 1
ATOM 493 N N . GLY A 1 61 ? 25.688 1.397 -22.922 1 75.88 61 GLY A N 1
ATOM 494 C CA . GLY A 1 61 ? 26.875 0.743 -22.422 1 75.88 61 GLY A CA 1
ATOM 495 C C . GLY A 1 61 ? 28.016 1.707 -22.156 1 75.88 61 GLY A C 1
ATOM 496 O O . GLY A 1 61 ? 29.109 1.289 -21.781 1 75.88 61 GLY A O 1
ATOM 497 N N . ASN A 1 62 ? 27.703 2.926 -22.297 1 74.88 62 ASN A N 1
ATOM 498 C CA . ASN A 1 62 ? 28.75 3.92 -22.031 1 74.88 62 ASN A CA 1
ATOM 499 C C . ASN A 1 62 ? 28.891 4.195 -20.531 1 74.88 62 ASN A C 1
ATOM 501 O O . ASN A 1 62 ? 27.891 4.223 -19.797 1 74.88 62 ASN A O 1
ATOM 505 N N . ILE A 1 63 ? 30.125 4.254 -20.109 1 72.94 63 ILE A N 1
ATOM 506 C CA . ILE A 1 63 ? 30.406 4.527 -18.703 1 72.94 63 ILE A CA 1
ATOM 507 C C . ILE A 1 63 ? 29.922 5.934 -18.359 1 72.94 63 ILE A C 1
ATOM 509 O O . ILE A 1 63 ? 30.219 6.895 -19.062 1 72.94 63 ILE A O 1
ATOM 513 N N . LEU A 1 64 ? 29.062 5.938 -17.297 1 68.69 64 LEU A N 1
ATOM 514 C CA . LEU A 1 64 ? 28.562 7.223 -16.828 1 68.69 64 LEU A CA 1
ATOM 515 C C . LEU A 1 64 ? 29.609 7.93 -15.969 1 68.69 64 LEU A C 1
ATOM 517 O O . LEU A 1 64 ? 30.156 7.336 -15.031 1 68.69 64 LEU A O 1
ATOM 521 N N . GLN A 1 65 ? 30.062 8.977 -16.281 1 52.62 65 GLN A N 1
ATOM 522 C CA . GLN A 1 65 ? 31.141 9.703 -15.625 1 52.62 65 GLN A CA 1
ATOM 523 C C . GLN A 1 65 ? 30.688 10.258 -14.273 1 52.62 65 GLN A C 1
ATOM 525 O O . GLN A 1 65 ? 31.516 10.562 -13.414 1 52.62 65 GLN A O 1
ATOM 530 N N . ASN A 1 66 ? 29.438 10.477 -14.125 1 47.25 66 ASN A N 1
ATOM 531 C CA . ASN A 1 66 ? 28.922 11.312 -13.047 1 47.25 66 ASN A CA 1
ATOM 532 C C . ASN A 1 66 ? 28.984 10.594 -11.703 1 47.25 66 ASN A C 1
ATOM 534 O O . ASN A 1 66 ? 28.469 11.102 -10.695 1 47.25 66 ASN A O 1
ATOM 538 N N . ASP A 1 67 ? 29.219 9.367 -11.656 1 47 67 ASP A N 1
ATOM 539 C CA . ASP A 1 67 ? 29.109 8.844 -10.297 1 47 67 ASP A CA 1
ATOM 540 C C . ASP A 1 67 ? 30.297 9.289 -9.445 1 47 67 ASP A C 1
ATOM 542 O O . ASP A 1 67 ? 31.406 8.797 -9.617 1 47 67 ASP A O 1
ATOM 546 N N . THR A 1 68 ? 30.328 10.586 -9 1 42.12 68 THR A N 1
ATOM 547 C CA . THR A 1 68 ? 31.359 11.188 -8.156 1 42.12 68 THR A CA 1
ATOM 548 C C . THR A 1 68 ? 31.906 10.164 -7.16 1 42.12 68 THR A C 1
ATOM 550 O O . THR A 1 68 ? 33.031 10.305 -6.68 1 42.12 68 THR A O 1
ATOM 553 N N . GLU A 1 69 ? 30.984 9.43 -6.641 1 42.38 69 GLU A N 1
ATOM 554 C CA . GLU A 1 69 ? 31.359 8.523 -5.555 1 42.38 69 GLU A CA 1
ATOM 555 C C . GLU A 1 69 ? 32.344 7.465 -6.031 1 42.38 69 GLU A C 1
ATOM 557 O O . GLU A 1 69 ? 33.25 7.066 -5.285 1 42.38 69 GLU A O 1
ATOM 562 N N . THR A 1 70 ? 32 6.973 -7.184 1 43.69 70 THR A N 1
ATOM 563 C CA . THR A 1 70 ? 32.844 5.906 -7.691 1 43.69 70 THR A CA 1
ATOM 564 C C . THR A 1 70 ? 34.094 6.488 -8.367 1 43.69 70 THR A C 1
ATOM 566 O O . THR A 1 70 ? 35.125 5.832 -8.422 1 43.69 70 THR A O 1
ATOM 569 N N . LEU A 1 71 ? 33.844 7.629 -9.07 1 40.97 71 LEU A N 1
ATOM 570 C CA . LEU A 1 71 ? 34.969 8.094 -9.867 1 40.97 71 LEU A CA 1
ATOM 571 C C . LEU A 1 71 ? 36.062 8.711 -8.977 1 40.97 71 LEU A C 1
ATOM 573 O O . LEU A 1 71 ? 37.25 8.641 -9.289 1 40.97 71 LEU A O 1
ATOM 577 N N . ASN A 1 72 ? 35.438 9.695 -8.227 1 36.97 72 ASN A N 1
ATOM 578 C CA . ASN A 1 72 ? 36.531 10.492 -7.66 1 36.97 72 ASN A CA 1
ATOM 579 C C . ASN A 1 72 ? 37.594 9.617 -6.977 1 36.97 72 ASN A C 1
ATOM 581 O O . ASN A 1 72 ? 38.781 9.891 -7.066 1 36.97 72 ASN A O 1
ATOM 585 N N . GLU A 1 73 ? 36.906 9.047 -5.906 1 40.44 73 GLU A N 1
ATOM 586 C CA . GLU A 1 73 ? 38.031 8.445 -5.191 1 40.44 73 GLU A CA 1
ATOM 587 C C . GLU A 1 73 ? 38.625 7.277 -5.977 1 40.44 73 GLU A C 1
ATOM 589 O O . GLU A 1 73 ? 39.406 6.496 -5.438 1 40.44 73 GLU A O 1
ATOM 594 N N . VAL A 1 74 ? 37.719 6.926 -6.871 1 38.31 74 VAL A N 1
ATOM 595 C CA . VAL A 1 74 ? 38.406 5.902 -7.668 1 38.31 74 VAL A CA 1
ATOM 596 C C . VAL A 1 74 ? 39.688 6.469 -8.25 1 38.31 74 VAL A C 1
ATOM 598 O O . VAL A 1 74 ? 39.656 7.336 -9.125 1 38.31 74 VAL A O 1
ATOM 601 N N . GLY A 1 75 ? 40.344 6.953 -7.746 1 41.34 75 GLY A N 1
ATOM 602 C CA . GLY A 1 75 ? 41.75 7.078 -8.055 1 41.34 75 GLY A CA 1
ATOM 603 C C . GLY A 1 75 ? 42.188 6.262 -9.258 1 41.34 75 GLY A C 1
ATOM 604 O O . GLY A 1 75 ? 41.344 5.777 -10.016 1 41.34 75 GLY A O 1
ATOM 605 N N . ARG A 1 76 ? 43.375 5.27 -8.945 1 48.59 76 ARG A N 1
ATOM 606 C CA . ARG A 1 76 ? 44.531 4.539 -9.422 1 48.59 76 ARG A CA 1
ATOM 607 C C . ARG A 1 76 ? 44.125 3.268 -10.156 1 48.59 76 ARG A C 1
ATOM 609 O O . ARG A 1 76 ? 44.969 2.574 -10.727 1 48.59 76 ARG A O 1
ATOM 616 N N . THR A 1 77 ? 42.531 3.092 -9.883 1 60.53 77 THR A N 1
ATOM 617 C CA . THR A 1 77 ? 42.312 1.767 -10.445 1 60.53 77 THR A CA 1
ATOM 618 C C . THR A 1 77 ? 41.688 1.872 -11.836 1 60.53 77 THR A C 1
ATOM 620 O O . THR A 1 77 ? 40.625 2.48 -12.008 1 60.53 77 THR A O 1
ATOM 623 N N . MET A 1 78 ? 42.438 1.643 -12.719 1 70.31 78 MET A N 1
ATOM 624 C CA . MET A 1 78 ? 41.938 1.478 -14.07 1 70.31 78 MET A CA 1
ATOM 625 C C . MET A 1 78 ? 41.125 0.194 -14.195 1 70.31 78 MET A C 1
ATOM 627 O O . MET A 1 78 ? 41.625 -0.895 -13.914 1 70.31 78 MET A O 1
ATOM 631 N N . VAL A 1 79 ? 39.906 0.421 -14.445 1 74.81 79 VAL A N 1
ATOM 632 C CA . VAL A 1 79 ? 39.031 -0.746 -14.609 1 74.81 79 VAL A CA 1
ATOM 633 C C . VAL A 1 79 ? 39.094 -1.24 -16.047 1 74.81 79 VAL A C 1
ATOM 635 O O . VAL A 1 79 ? 38.75 -0.508 -16.984 1 74.81 79 VAL A O 1
ATOM 638 N N . LEU A 1 80 ? 39.531 -2.439 -16.141 1 81.62 80 LEU A N 1
ATOM 639 C CA . LEU A 1 80 ? 39.688 -3.059 -17.453 1 81.62 80 LEU A CA 1
ATOM 640 C C . LEU A 1 80 ? 38.344 -3.658 -17.922 1 81.62 80 LEU A C 1
ATOM 642 O O . LEU A 1 80 ? 37.406 -3.75 -17.141 1 81.62 80 LEU A O 1
ATOM 646 N N . ARG A 1 81 ? 38.375 -3.973 -19.188 1 83.06 81 ARG A N 1
ATOM 647 C CA . ARG A 1 81 ? 37.188 -4.656 -19.719 1 83.06 81 ARG A CA 1
ATOM 648 C C . ARG A 1 81 ? 36.875 -5.906 -18.906 1 83.06 81 ARG A C 1
ATOM 650 O O . ARG A 1 81 ? 37.75 -6.691 -18.578 1 83.06 81 ARG A O 1
ATOM 657 N N . PRO A 1 82 ? 35.656 -5.992 -18.562 1 86.38 82 PRO A N 1
ATOM 658 C CA . PRO A 1 82 ? 35.281 -7.113 -17.703 1 86.38 82 PRO A CA 1
ATOM 659 C C . PRO A 1 82 ? 35.469 -8.469 -18.375 1 86.38 82 PRO A C 1
ATOM 661 O O . PRO A 1 82 ? 35.375 -8.57 -19.609 1 86.38 82 PRO A O 1
ATOM 664 N N . THR A 1 83 ? 35.75 -9.438 -17.578 1 91.69 83 THR A N 1
ATOM 665 C CA . THR A 1 83 ? 35.844 -10.805 -18.062 1 91.69 83 THR A CA 1
ATOM 666 C C . THR A 1 83 ? 34.438 -11.367 -18.297 1 91.69 83 THR A C 1
ATOM 668 O O . THR A 1 83 ? 33.562 -11.312 -17.406 1 91.69 83 THR A O 1
ATOM 671 N N . LYS A 1 84 ? 34.25 -11.812 -19.5 1 90.56 84 LYS A N 1
ATOM 672 C CA . LYS A 1 84 ? 32.969 -12.398 -19.844 1 90.56 84 LYS A CA 1
ATOM 673 C C . LYS A 1 84 ? 32.812 -13.789 -19.234 1 90.56 84 LYS A C 1
ATOM 675 O O . LYS A 1 84 ? 33.75 -14.586 -19.25 1 90.56 84 LYS A O 1
ATOM 680 N N . LEU A 1 85 ? 31.75 -13.922 -18.609 1 91.12 85 LEU A N 1
ATOM 681 C CA . LEU A 1 85 ? 31.422 -15.219 -18.031 1 91.12 85 LEU A CA 1
ATOM 682 C C . LEU A 1 85 ? 30.359 -15.938 -18.859 1 91.12 85 LEU A C 1
ATOM 684 O O . LEU A 1 85 ? 29.516 -15.289 -19.469 1 91.12 85 LEU A O 1
ATOM 688 N N . ALA A 1 86 ? 30.438 -17.234 -18.891 1 88.5 86 ALA A N 1
ATOM 689 C CA . ALA A 1 86 ? 29.469 -18 -19.672 1 88.5 86 ALA A CA 1
ATOM 690 C C . ALA A 1 86 ? 28.094 -18.016 -19 1 88.5 86 ALA A C 1
ATOM 692 O O . ALA A 1 86 ? 27.984 -18.312 -17.812 1 88.5 86 ALA A O 1
ATOM 693 N N . GLY A 1 87 ? 27.109 -17.609 -19.781 1 87.31 87 GLY A N 1
ATOM 694 C CA . GLY A 1 87 ? 25.734 -17.656 -19.281 1 87.31 87 GLY A CA 1
ATOM 695 C C . GLY A 1 87 ? 25.391 -16.484 -18.391 1 87.31 87 GLY A C 1
ATOM 696 O O . GLY A 1 87 ? 26.281 -15.711 -18 1 87.31 87 GLY A O 1
ATOM 697 N N . SER A 1 88 ? 24.188 -16.328 -18.125 1 90.19 88 SER A N 1
ATOM 698 C CA . SER A 1 88 ? 23.719 -15.281 -17.234 1 90.19 88 SER A CA 1
ATOM 699 C C . SER A 1 88 ? 24.062 -15.609 -15.781 1 90.19 88 SER A C 1
ATOM 701 O O . SER A 1 88 ? 24.344 -16.766 -15.445 1 90.19 88 SER A O 1
ATOM 703 N N . ARG A 1 89 ? 24.141 -14.625 -14.898 1 91.19 89 ARG A N 1
ATOM 704 C CA . ARG A 1 89 ? 24.391 -14.797 -13.477 1 91.19 89 ARG A CA 1
ATOM 705 C C . ARG A 1 89 ? 23.422 -15.812 -12.859 1 91.19 89 ARG A C 1
ATOM 707 O O . ARG A 1 89 ? 23.828 -16.656 -12.062 1 91.19 89 ARG A O 1
ATOM 714 N N . ILE A 1 90 ? 22.094 -15.734 -13.234 1 95.12 90 ILE A N 1
ATOM 715 C CA . ILE A 1 90 ? 21.062 -16.641 -12.727 1 95.12 90 ILE A CA 1
ATOM 716 C C . ILE A 1 90 ? 21.312 -18.047 -13.242 1 95.12 90 ILE A C 1
ATOM 718 O O . ILE A 1 90 ? 21.234 -19.016 -12.477 1 95.12 90 ILE A O 1
ATOM 722 N N . ALA A 1 91 ? 21.672 -18.172 -14.484 1 93.31 91 ALA A N 1
ATOM 723 C CA . ALA A 1 91 ? 21.969 -19.484 -15.07 1 93.31 91 ALA A CA 1
ATOM 724 C C . ALA A 1 91 ? 23.156 -20.141 -14.375 1 93.31 91 ALA A C 1
ATOM 726 O O . ALA A 1 91 ? 23.141 -21.344 -14.117 1 93.31 91 ALA A O 1
ATOM 727 N N . ARG A 1 92 ? 24.188 -19.359 -14.07 1 93.44 92 ARG A N 1
ATOM 728 C CA . ARG A 1 92 ? 25.375 -19.906 -13.406 1 93.44 92 ARG A CA 1
ATOM 729 C C . ARG A 1 92 ? 25.047 -20.344 -11.977 1 93.44 92 ARG A C 1
ATOM 731 O O . ARG A 1 92 ? 25.594 -21.328 -11.484 1 93.44 92 ARG A O 1
ATOM 738 N N . PHE A 1 93 ? 24.234 -19.656 -11.305 1 95.31 93 PHE A N 1
ATOM 739 C CA . PHE A 1 93 ? 23.828 -19.984 -9.945 1 95.31 93 PHE A CA 1
ATOM 740 C C . PHE A 1 93 ? 23.047 -21.297 -9.922 1 95.31 93 PHE A C 1
ATOM 742 O O . PHE A 1 93 ? 23.219 -22.109 -9.023 1 95.31 93 PHE A O 1
ATOM 749 N N . LEU A 1 94 ? 22.078 -21.375 -10.93 1 95.38 94 LEU A N 1
ATOM 750 C CA . LEU A 1 94 ? 21.203 -22.531 -10.953 1 95.38 94 LEU A CA 1
ATOM 751 C C . LEU A 1 94 ? 21.922 -23.766 -11.469 1 95.38 94 LEU A C 1
ATOM 753 O O . LEU A 1 94 ? 21.516 -24.891 -11.211 1 95.38 94 LEU A O 1
ATOM 757 N N . GLY A 1 95 ? 22.969 -23.578 -12.242 1 91.31 95 GLY A N 1
ATOM 758 C CA . GLY A 1 95 ? 23.719 -24.703 -12.781 1 91.31 95 GLY A CA 1
ATOM 759 C C . GLY A 1 95 ? 23.516 -24.891 -14.273 1 91.31 95 GLY A C 1
ATOM 760 O O . GLY A 1 95 ? 22.812 -24.109 -14.914 1 91.31 95 GLY A O 1
ATOM 761 N N . LYS A 1 96 ? 24.094 -25.891 -14.781 1 86.44 96 LYS A N 1
ATOM 762 C CA . LYS A 1 96 ? 24.094 -26.125 -16.219 1 86.44 96 LYS A CA 1
ATOM 763 C C . LYS A 1 96 ? 22.766 -26.719 -16.688 1 86.44 96 LYS A C 1
ATOM 765 O O . LYS A 1 96 ? 22.234 -27.641 -16.062 1 86.44 96 LYS A O 1
ATOM 770 N N . LYS A 1 97 ? 22.266 -26.047 -17.641 1 88.06 97 LYS A N 1
ATOM 771 C CA . LYS A 1 97 ? 21.062 -26.578 -18.281 1 88.06 97 LYS A CA 1
ATOM 772 C C . LYS A 1 97 ? 21.359 -27.891 -19.016 1 88.06 97 LYS A C 1
ATOM 774 O O . LYS A 1 97 ? 22.391 -28.016 -19.672 1 88.06 97 LYS A O 1
ATOM 779 N N . VAL A 1 98 ? 20.578 -28.812 -18.812 1 86.44 98 VAL A N 1
ATOM 780 C CA . VAL A 1 98 ? 20.703 -30.062 -19.531 1 86.44 98 VAL A CA 1
ATOM 781 C C . VAL A 1 98 ? 19.766 -30.062 -20.734 1 86.44 98 VAL A C 1
ATOM 783 O O . VAL A 1 98 ? 18.672 -29.484 -20.688 1 86.44 98 VAL A O 1
ATOM 786 N N . ASP A 1 99 ? 20.266 -30.562 -21.828 1 85.88 99 ASP A N 1
ATOM 787 C CA . ASP A 1 99 ? 19.406 -30.719 -23 1 85.88 99 ASP A CA 1
ATOM 788 C C . ASP A 1 99 ? 18.375 -31.828 -22.781 1 85.88 99 ASP A C 1
ATOM 790 O O . ASP A 1 99 ? 18.703 -33 -22.906 1 85.88 99 ASP A O 1
ATOM 794 N N . SER A 1 100 ? 17.328 -31.422 -22.266 1 88.56 100 SER A N 1
ATOM 795 C CA . SER A 1 100 ? 16.234 -32.344 -21.984 1 88.56 100 SER A CA 1
ATOM 796 C C . SER A 1 100 ? 14.891 -31.781 -22.438 1 88.56 100 SER A C 1
ATOM 798 O O . SER A 1 100 ? 14.672 -30.578 -22.375 1 88.56 100 SER A O 1
ATOM 800 N N . ASP A 1 101 ? 14.078 -32.656 -22.953 1 91.12 101 ASP A N 1
ATOM 801 C CA . ASP A 1 101 ? 12.734 -32.281 -23.375 1 91.12 101 ASP A CA 1
ATOM 802 C C . ASP A 1 101 ? 11.727 -32.406 -22.234 1 91.12 101 ASP A C 1
ATOM 804 O O . ASP A 1 101 ? 10.523 -32.281 -22.453 1 91.12 101 ASP A O 1
ATOM 808 N N . GLU A 1 102 ? 12.164 -32.594 -21.094 1 90.12 102 GLU A N 1
ATOM 809 C CA . GLU A 1 102 ? 11.258 -32.812 -19.969 1 90.12 102 GLU A CA 1
ATOM 810 C C . GLU A 1 102 ? 10.82 -31.469 -19.375 1 90.12 102 GLU A C 1
ATOM 812 O O . GLU A 1 102 ? 11.633 -30.547 -19.234 1 90.12 102 GLU A O 1
ATOM 817 N N . VAL A 1 103 ? 9.562 -31.422 -19.125 1 91.62 103 VAL A N 1
ATOM 818 C CA . VAL A 1 103 ? 9.008 -30.203 -18.547 1 91.62 103 VAL A CA 1
ATOM 819 C C . VAL A 1 103 ? 9.266 -30.188 -17.031 1 91.62 103 VAL A C 1
ATOM 821 O O . VAL A 1 103 ? 9 -31.172 -16.344 1 91.62 103 VAL A O 1
ATOM 824 N N . GLU A 1 104 ? 9.797 -29.047 -16.609 1 92.94 104 GLU A N 1
ATOM 825 C CA . GLU A 1 104 ? 10.055 -28.844 -15.18 1 92.94 104 GLU A CA 1
ATOM 826 C C . GLU A 1 104 ? 9.172 -27.75 -14.602 1 92.94 104 GLU A C 1
ATOM 828 O O . GLU A 1 104 ? 8.664 -26.906 -15.344 1 92.94 104 GLU A O 1
ATOM 833 N N . GLY A 1 105 ? 8.969 -27.875 -13.305 1 96.25 105 GLY A N 1
ATOM 834 C CA . GLY A 1 105 ? 8.258 -26.812 -12.602 1 96.25 105 GLY A CA 1
ATOM 835 C C . GLY A 1 105 ? 6.785 -27.109 -12.398 1 96.25 105 GLY A C 1
ATOM 836 O O . GLY A 1 105 ? 6.367 -28.266 -12.445 1 96.25 105 GLY A O 1
ATOM 837 N N . TYR A 1 106 ? 6.047 -26.156 -12.023 1 98 106 TYR A N 1
ATOM 838 C CA . TYR A 1 106 ? 4.633 -26.281 -11.688 1 98 106 TYR A CA 1
ATOM 839 C C . TYR A 1 106 ? 3.762 -25.625 -12.742 1 98 106 TYR A C 1
ATOM 841 O O . TYR A 1 106 ? 4.242 -24.797 -13.523 1 98 106 TYR A O 1
ATOM 849 N N . ARG A 1 107 ? 2.502 -26.047 -12.852 1 97.88 107 ARG A N 1
ATOM 850 C CA . ARG A 1 107 ? 1.493 -25.469 -13.742 1 97.88 107 ARG A CA 1
ATOM 851 C C . ARG A 1 107 ? 0.156 -25.328 -13.023 1 97.88 107 ARG A C 1
ATOM 853 O O . ARG A 1 107 ? -0.124 -26.047 -12.062 1 97.88 107 ARG A O 1
ATOM 860 N N . ILE A 1 108 ? -0.633 -24.359 -13.445 1 97.94 108 ILE A N 1
ATOM 861 C CA . ILE A 1 108 ? -2.039 -24.266 -13.062 1 97.94 108 ILE A CA 1
ATOM 862 C C . ILE A 1 108 ? -2.904 -24.984 -14.102 1 97.94 108 ILE A C 1
ATOM 864 O O . ILE A 1 108 ? -3.115 -24.469 -15.203 1 97.94 108 ILE A O 1
ATOM 868 N N . TRP A 1 109 ? -3.412 -26.125 -13.758 1 98.38 109 TRP A N 1
ATOM 869 C CA . TRP A 1 109 ? -4.164 -26.953 -14.695 1 98.38 109 TRP A CA 1
ATOM 870 C C . TRP A 1 109 ? -5.578 -27.203 -14.18 1 98.38 109 TRP A C 1
ATOM 872 O O . TRP A 1 109 ? -5.805 -27.281 -12.969 1 98.38 109 TRP A O 1
ATOM 882 N N . HIS A 1 110 ? -6.492 -27.234 -15.141 1 98.19 110 HIS A N 1
ATOM 883 C CA . HIS A 1 110 ? -7.836 -27.688 -14.797 1 98.19 110 HIS A CA 1
ATOM 884 C C . HIS A 1 110 ? -7.852 -29.188 -14.492 1 98.19 110 HIS A C 1
ATOM 886 O O . HIS A 1 110 ? -7.449 -30 -15.32 1 98.19 110 HIS A O 1
ATOM 892 N N . ALA A 1 111 ? -8.297 -29.516 -13.383 1 97.12 111 ALA A N 1
ATOM 893 C CA . ALA A 1 111 ? -8.141 -30.875 -12.844 1 97.12 111 ALA A CA 1
ATOM 894 C C . ALA A 1 111 ? -8.758 -31.906 -13.781 1 97.12 111 ALA A C 1
ATOM 896 O O . ALA A 1 111 ? -8.094 -32.875 -14.148 1 97.12 111 ALA A O 1
ATOM 897 N N . LYS A 1 112 ? -9.938 -31.688 -14.234 1 95.88 112 LYS A N 1
ATOM 898 C CA . LYS A 1 112 ? -10.672 -32.656 -15.055 1 95.88 112 LYS A CA 1
ATOM 899 C C . LYS A 1 112 ? -10.039 -32.781 -16.438 1 95.88 112 LYS A C 1
ATOM 901 O O . LYS A 1 112 ? -9.742 -33.906 -16.875 1 95.88 112 LYS A O 1
ATOM 906 N N . THR A 1 113 ? -9.766 -31.703 -17.031 1 96.75 113 THR A N 1
ATOM 907 C CA . THR A 1 113 ? -9.281 -31.703 -18.406 1 96.75 113 THR A CA 1
ATOM 908 C C . THR A 1 113 ? -7.863 -32.25 -18.484 1 96.75 113 THR A C 1
ATOM 910 O O . THR A 1 113 ? -7.531 -33 -19.391 1 96.75 113 THR A O 1
ATOM 913 N N . ALA A 1 114 ? -7.062 -31.922 -17.578 1 98 114 ALA A N 1
ATOM 914 C CA . ALA A 1 114 ? -5.664 -32.344 -17.594 1 98 114 ALA A CA 1
ATOM 915 C C . ALA A 1 114 ? -5.535 -33.844 -17.375 1 98 114 ALA A C 1
ATOM 917 O O . ALA A 1 114 ? -4.836 -34.531 -18.125 1 98 114 ALA A O 1
ATOM 918 N N . VAL A 1 115 ? -6.242 -34.344 -16.406 1 98.12 115 VAL A N 1
ATOM 919 C CA . VAL A 1 115 ? -6.152 -35.75 -16.078 1 98.12 115 VAL A CA 1
ATOM 920 C C . VAL A 1 115 ? -6.734 -36.594 -17.219 1 98.12 115 VAL A C 1
ATOM 922 O O . VAL A 1 115 ? -6.16 -37.625 -17.609 1 98.12 115 VAL A O 1
ATOM 925 N N . ARG A 1 116 ? -7.836 -36.156 -17.766 1 97.25 116 ARG A N 1
ATOM 926 C CA . ARG A 1 116 ? -8.453 -36.875 -18.891 1 97.25 116 ARG A CA 1
ATOM 927 C C . ARG A 1 116 ? -7.512 -36.938 -20.094 1 97.25 116 ARG A C 1
ATOM 929 O O . ARG A 1 116 ? -7.41 -37.938 -20.766 1 97.25 116 ARG A O 1
ATOM 936 N N . ALA A 1 117 ? -6.906 -35.812 -20.312 1 98.06 117 ALA A N 1
ATOM 937 C CA . ALA A 1 117 ? -5.961 -35.75 -21.438 1 98.06 117 ALA A CA 1
ATOM 938 C C . ALA A 1 117 ? -4.805 -36.719 -21.219 1 98.06 117 ALA A C 1
ATOM 940 O O . ALA A 1 117 ? -4.371 -37.406 -22.156 1 98.06 117 ALA A O 1
ATOM 941 N N . CYS A 1 118 ? -4.246 -36.812 -20.047 1 98.25 118 CYS A N 1
ATOM 942 C CA . CYS A 1 118 ? -3.143 -37.688 -19.719 1 98.25 118 CYS A CA 1
ATOM 943 C C . CYS A 1 118 ? -3.572 -39.156 -19.844 1 98.25 118 CYS A C 1
ATOM 945 O O . CYS A 1 118 ? -2.855 -39.969 -20.422 1 98.25 118 CYS A O 1
ATOM 947 N N . ALA A 1 119 ? -4.766 -39.469 -19.297 1 97.88 119 ALA A N 1
ATOM 948 C CA . ALA A 1 119 ? -5.293 -40.844 -19.344 1 97.88 119 ALA A CA 1
ATOM 949 C C . ALA A 1 119 ? -5.523 -41.281 -20.797 1 97.88 119 ALA A C 1
ATOM 951 O O . ALA A 1 119 ? -5.148 -42.406 -21.172 1 97.88 119 ALA A O 1
ATOM 952 N N . ARG A 1 120 ? -6.105 -40.469 -21.562 1 97.62 120 ARG A N 1
ATOM 953 C CA . ARG A 1 120 ? -6.367 -40.781 -22.953 1 97.62 120 ARG A CA 1
ATOM 954 C C . ARG A 1 120 ? -5.066 -40.969 -23.719 1 97.62 120 ARG A C 1
ATOM 956 O O . ARG A 1 120 ? -4.969 -41.875 -24.562 1 97.62 120 ARG A O 1
ATOM 963 N N . ALA A 1 121 ? -4.156 -40.094 -23.484 1 98.38 121 ALA A N 1
ATOM 964 C CA . ALA A 1 121 ? -2.873 -40.188 -24.172 1 98.38 121 ALA A CA 1
ATOM 965 C C . ALA A 1 121 ? -2.174 -41.5 -23.859 1 98.38 121 ALA A C 1
ATOM 967 O O . ALA A 1 121 ? -1.589 -42.156 -24.75 1 98.38 121 ALA A O 1
ATOM 968 N N . GLN A 1 122 ? -2.17 -41.938 -22.609 1 97.94 122 GLN A N 1
ATOM 969 C CA . GLN A 1 122 ? -1.519 -43.156 -22.219 1 97.94 122 GLN A CA 1
ATOM 970 C C . GLN A 1 122 ? -2.221 -44.375 -22.844 1 97.94 122 GLN A C 1
ATOM 972 O O . GLN A 1 122 ? -1.564 -45.312 -23.297 1 97.94 122 GLN A O 1
ATOM 977 N N . ARG A 1 123 ? -3.486 -44.344 -22.828 1 96.94 123 ARG A N 1
ATOM 978 C CA . ARG A 1 123 ? -4.23 -45.438 -23.438 1 96.94 123 ARG A CA 1
ATOM 979 C C . ARG A 1 123 ? -3.959 -45.5 -24.938 1 96.94 123 ARG A C 1
ATOM 981 O O . ARG A 1 123 ? -3.762 -46.594 -25.5 1 96.94 123 ARG A O 1
ATOM 988 N N . ASP A 1 124 ? -4.023 -44.344 -25.578 1 97.25 124 ASP A N 1
ATOM 989 C CA . ASP A 1 124 ? -3.723 -44.25 -27 1 97.25 124 ASP A CA 1
ATOM 990 C C . ASP A 1 124 ? -2.322 -44.781 -27.297 1 97.25 124 ASP A C 1
ATOM 992 O O . ASP A 1 124 ? -2.117 -45.5 -28.281 1 97.25 124 ASP A O 1
ATOM 996 N N . HIS A 1 125 ? -1.365 -44.438 -26.531 1 97.81 125 HIS A N 1
ATOM 997 C CA . HIS A 1 125 ? -0.002 -44.938 -26.625 1 97.81 125 HIS A CA 1
ATOM 998 C C . HIS A 1 125 ? 0.029 -46.469 -26.547 1 97.81 125 HIS A C 1
ATOM 1000 O O . HIS A 1 125 ? 0.628 -47.125 -27.391 1 97.81 125 HIS A O 1
ATOM 1006 N N . ASP A 1 126 ? -0.664 -47.031 -25.547 1 95.62 126 ASP A N 1
ATOM 1007 C CA . ASP A 1 126 ? -0.614 -48.469 -25.297 1 95.62 126 ASP A CA 1
ATOM 1008 C C . ASP A 1 126 ? -1.313 -49.25 -26.422 1 95.62 126 ASP A C 1
ATOM 1010 O O . ASP A 1 126 ? -0.96 -50.375 -26.703 1 95.62 126 ASP A O 1
ATOM 1014 N N . LYS A 1 127 ? -2.26 -48.625 -27.016 1 94.31 127 LYS A N 1
ATOM 1015 C CA . LYS A 1 127 ? -2.949 -49.219 -28.156 1 94.31 127 LYS A CA 1
ATOM 1016 C C . LYS A 1 127 ? -2.059 -49.219 -29.391 1 94.31 127 LYS A C 1
ATOM 1018 O O . LYS A 1 127 ? -2.025 -50.219 -30.141 1 94.31 127 LYS A O 1
ATOM 1023 N N . HIS A 1 128 ? -1.354 -48.188 -29.594 1 95.44 128 HIS A N 1
ATOM 1024 C CA . HIS A 1 128 ? -0.542 -48.031 -30.797 1 95.44 128 HIS A CA 1
ATOM 1025 C C . HIS A 1 128 ? 0.797 -48.75 -30.656 1 95.44 128 HIS A C 1
ATOM 1027 O O . HIS A 1 128 ? 1.381 -49.188 -31.656 1 95.44 128 HIS A O 1
ATOM 1033 N N . GLN A 1 129 ? 1.28 -48.656 -29.406 1 94.94 129 GLN A N 1
ATOM 1034 C CA . GLN A 1 129 ? 2.557 -49.312 -29.109 1 94.94 129 GLN A CA 1
ATOM 1035 C C . GLN A 1 129 ? 2.42 -50.312 -27.969 1 94.94 129 GLN A C 1
ATOM 1037 O O . GLN A 1 129 ? 2.996 -50.125 -26.891 1 94.94 129 GLN A O 1
ATOM 1042 N N . PRO A 1 130 ? 1.866 -51.406 -28.25 1 92.12 130 PRO A N 1
ATOM 1043 C CA . PRO A 1 130 ? 1.551 -52.344 -27.172 1 92.12 130 PRO A CA 1
ATOM 1044 C C . PRO A 1 130 ? 2.799 -52.938 -26.516 1 92.12 130 PRO A C 1
ATOM 1046 O O . PRO A 1 130 ? 2.758 -53.312 -25.344 1 92.12 130 PRO A O 1
ATOM 1049 N N . ASP A 1 131 ? 3.93 -53 -27.266 1 93.69 131 ASP A N 1
ATOM 1050 C CA . ASP A 1 131 ? 5.141 -53.625 -26.734 1 93.69 131 ASP A CA 1
ATOM 1051 C C . ASP A 1 131 ? 5.996 -52.625 -25.984 1 93.69 131 ASP A C 1
ATOM 1053 O O . ASP A 1 131 ? 6.992 -52.969 -25.359 1 93.69 131 ASP A O 1
ATOM 1057 N N . CYS A 1 132 ? 5.52 -51.344 -26.016 1 96.62 132 CYS A N 1
ATOM 1058 C CA . CYS A 1 132 ? 6.301 -50.312 -25.359 1 96.62 132 CYS A CA 1
ATOM 1059 C C . CYS A 1 132 ? 5.918 -50.188 -23.891 1 96.62 132 CYS A C 1
ATOM 1061 O O . CYS A 1 132 ? 4.738 -50.031 -23.562 1 96.62 132 CYS A O 1
ATOM 1063 N N . GLU A 1 133 ? 6.887 -50.188 -22.984 1 94.94 133 GLU A N 1
ATOM 1064 C CA . GLU A 1 133 ? 6.637 -50.094 -21.547 1 94.94 133 GLU A CA 1
ATOM 1065 C C . GLU A 1 133 ? 6.793 -48.656 -21.062 1 94.94 133 GLU A C 1
ATOM 1067 O O . GLU A 1 133 ? 6.688 -48.375 -19.859 1 94.94 133 GLU A O 1
ATOM 1072 N N . GLY A 1 134 ? 6.953 -47.812 -22 1 96.44 134 GLY A N 1
ATOM 1073 C CA . GLY A 1 134 ? 7.168 -46.406 -21.672 1 96.44 134 GLY A CA 1
ATOM 1074 C C . GLY A 1 134 ? 5.914 -45.719 -21.172 1 96.44 134 GLY A C 1
ATOM 1075 O O . GLY A 1 134 ? 4.801 -46.188 -21.422 1 96.44 134 GLY A O 1
ATOM 1076 N N . LEU A 1 135 ? 6.078 -44.625 -20.406 1 97.06 135 LEU A N 1
ATOM 1077 C CA . LEU A 1 135 ? 4.988 -43.75 -19.938 1 97.06 135 LEU A CA 1
ATOM 1078 C C . LEU A 1 135 ? 5.02 -42.406 -20.656 1 97.06 135 LEU A C 1
ATOM 1080 O O . LEU A 1 135 ? 6.09 -41.906 -21.016 1 97.06 135 LEU A O 1
ATOM 1084 N N . VAL A 1 136 ? 3.857 -41.906 -20.797 1 97.56 136 VAL A N 1
ATOM 1085 C CA . VAL A 1 136 ? 3.805 -40.594 -21.438 1 97.56 136 VAL A CA 1
ATOM 1086 C C . VAL A 1 136 ? 4.273 -39.5 -20.469 1 97.56 136 VAL A C 1
ATOM 1088 O O . VAL A 1 136 ? 4.098 -39.656 -19.25 1 97.56 136 VAL A O 1
ATOM 1091 N N . ARG A 1 137 ? 4.875 -38.531 -20.922 1 97.25 137 ARG A N 1
ATOM 1092 C CA . ARG A 1 137 ? 5.328 -37.312 -20.219 1 97.25 137 ARG A CA 1
ATOM 1093 C C . ARG A 1 137 ? 5.102 -36.062 -21.047 1 97.25 137 ARG A C 1
ATOM 1095 O O . ARG A 1 137 ? 4.824 -36.156 -22.25 1 97.25 137 ARG A O 1
ATOM 1102 N N . LEU A 1 138 ? 5.25 -34.969 -20.391 1 97.06 138 LEU A N 1
ATOM 1103 C CA . LEU A 1 138 ? 5.094 -33.719 -21.125 1 97.06 138 LEU A CA 1
ATOM 1104 C C . LEU A 1 138 ? 6.344 -33.406 -21.938 1 97.06 138 LEU A C 1
ATOM 1106 O O . LEU A 1 138 ? 7.465 -33.656 -21.484 1 97.06 138 LEU A O 1
ATOM 1110 N N . SER A 1 139 ? 6.105 -32.906 -23.094 1 96.44 139 SER A N 1
ATOM 1111 C CA . SER A 1 139 ? 7.195 -32.406 -23.938 1 96.44 139 SER A CA 1
ATOM 1112 C C . SER A 1 139 ? 7.383 -30.906 -23.781 1 96.44 139 SER A C 1
ATOM 1114 O O . SER A 1 139 ? 6.445 -30.141 -24 1 96.44 139 SER A O 1
ATOM 1116 N N . PHE A 1 140 ? 8.562 -30.578 -23.406 1 93.31 140 PHE A N 1
ATOM 1117 C CA . PHE A 1 140 ? 8.867 -29.156 -23.266 1 93.31 140 PHE A CA 1
ATOM 1118 C C . PHE A 1 140 ? 8.758 -28.438 -24.609 1 93.31 140 PHE A C 1
ATOM 1120 O O . PHE A 1 140 ? 8.234 -27.328 -24.688 1 93.31 140 PHE A O 1
ATOM 1127 N N . LYS A 1 141 ? 9.234 -29.031 -25.656 1 92.31 141 LYS A N 1
ATOM 1128 C CA . LYS A 1 141 ? 9.188 -28.469 -27 1 92.31 141 LYS A CA 1
ATOM 1129 C C . LYS A 1 141 ? 7.754 -28.359 -27.5 1 92.31 141 LYS A C 1
ATOM 1131 O O . LYS A 1 141 ? 7.434 -27.484 -28.297 1 92.31 141 LYS A O 1
ATOM 1136 N N . GLY A 1 142 ? 6.992 -29.281 -27.031 1 95.06 142 GLY A N 1
ATOM 1137 C CA . GLY A 1 142 ? 5.613 -29.312 -27.484 1 95.06 142 GLY A CA 1
ATOM 1138 C C . GLY A 1 142 ? 4.684 -28.438 -26.641 1 95.06 142 GLY A C 1
ATOM 1139 O O . GLY A 1 142 ? 3.5 -28.312 -26.953 1 95.06 142 GLY A O 1
ATOM 1140 N N . GLU A 1 143 ? 5.184 -27.812 -25.641 1 96.12 143 GLU A N 1
ATOM 1141 C CA . GLU A 1 143 ? 4.363 -26.984 -24.75 1 96.12 143 GLU A CA 1
ATOM 1142 C C . GLU A 1 143 ? 4.148 -25.594 -25.344 1 96.12 143 GLU A C 1
ATOM 1144 O O . GLU A 1 143 ? 5.098 -24.953 -25.797 1 96.12 143 GLU A O 1
ATOM 1149 N N . ILE A 1 144 ? 2.875 -25.172 -25.391 1 95.56 144 ILE A N 1
ATOM 1150 C CA . ILE A 1 144 ? 2.541 -23.797 -25.781 1 95.56 144 ILE A CA 1
ATOM 1151 C C . ILE A 1 144 ? 2.014 -23.031 -24.578 1 95.56 144 ILE A C 1
ATOM 1153 O O . ILE A 1 144 ? 1.005 -23.422 -23.984 1 95.56 144 ILE A O 1
ATOM 1157 N N . LYS A 1 145 ? 2.686 -22 -24.312 1 93.62 145 LYS A N 1
ATOM 1158 C CA . LYS A 1 145 ? 2.291 -21.156 -23.172 1 93.62 145 LYS A CA 1
ATOM 1159 C C . LYS A 1 145 ? 1.327 -20.062 -23.609 1 93.62 145 LYS A C 1
ATOM 1161 O O . LYS A 1 145 ? 1.589 -19.344 -24.594 1 93.62 145 LYS A O 1
ATOM 1166 N N . LYS A 1 146 ? 0.247 -19.953 -22.875 1 94.12 146 LYS A N 1
ATOM 1167 C CA . LYS A 1 146 ? -0.743 -18.891 -23.062 1 94.12 146 LYS A CA 1
ATOM 1168 C C . LYS A 1 146 ? -1.04 -18.188 -21.734 1 94.12 146 LYS A C 1
ATOM 1170 O O . LYS A 1 146 ? -2.057 -18.453 -21.094 1 94.12 146 LYS A O 1
ATOM 1175 N N . GLY A 1 147 ? -0.209 -17.141 -21.469 1 94.25 147 GLY A N 1
ATOM 1176 C CA . GLY A 1 147 ? -0.326 -16.531 -20.156 1 94.25 147 GLY A CA 1
ATOM 1177 C C . GLY A 1 147 ? -0.004 -17.484 -19.031 1 94.25 147 GLY A C 1
ATOM 1178 O O . GLY A 1 147 ? 1.078 -18.078 -19 1 94.25 147 GLY A O 1
ATOM 1179 N N . LEU A 1 148 ? -1.022 -17.781 -18.203 1 96.06 148 LEU A N 1
ATOM 1180 C CA . LEU A 1 148 ? -0.845 -18.703 -17.078 1 96.06 148 LEU A CA 1
ATOM 1181 C C . LEU A 1 148 ? -1.257 -20.109 -17.469 1 96.06 148 LEU A C 1
ATOM 1183 O O . LEU A 1 148 ? -1.013 -21.062 -16.734 1 96.06 148 LEU A O 1
ATOM 1187 N N . ALA A 1 149 ? -1.86 -20.234 -18.609 1 97.06 149 ALA A N 1
ATOM 1188 C CA . ALA A 1 149 ? -2.342 -21.531 -19.094 1 97.06 149 ALA A CA 1
ATOM 1189 C C . ALA A 1 149 ? -1.354 -22.141 -20.078 1 97.06 149 ALA A C 1
ATOM 1191 O O . ALA A 1 149 ? -0.486 -21.453 -20.609 1 97.06 149 ALA A O 1
ATOM 1192 N N . THR A 1 150 ? -1.525 -23.484 -20.25 1 96.88 150 THR A N 1
ATOM 1193 C CA . THR A 1 150 ? -0.618 -24.156 -21.172 1 96.88 150 THR A CA 1
ATOM 1194 C C . THR A 1 150 ? -1.374 -25.172 -22.031 1 96.88 150 THR A C 1
ATOM 1196 O O . THR A 1 150 ? -2.377 -25.734 -21.594 1 96.88 150 THR A O 1
ATOM 1199 N N . VAL A 1 151 ? -0.967 -25.266 -23.25 1 97.62 151 VAL A N 1
ATOM 1200 C CA . VAL A 1 151 ? -1.329 -26.359 -24.141 1 97.62 151 VAL A CA 1
ATOM 1201 C C . VAL A 1 151 ? -0.199 -27.391 -24.188 1 97.62 151 VAL A C 1
ATOM 1203 O O . VAL A 1 151 ? 0.964 -27.031 -24.391 1 97.62 151 VAL A O 1
ATOM 1206 N N . GLU A 1 152 ? -0.605 -28.609 -23.984 1 97.94 152 GLU A N 1
ATOM 1207 C CA . GLU A 1 152 ? 0.431 -29.609 -23.75 1 97.94 152 GLU A CA 1
ATOM 1208 C C . GLU A 1 152 ? 0.446 -30.656 -24.844 1 97.94 152 GLU A C 1
ATOM 1210 O O . GLU A 1 152 ? -0.588 -30.953 -25.453 1 97.94 152 GLU A O 1
ATOM 1215 N N . THR A 1 153 ? 1.636 -31.172 -25.125 1 98.19 153 THR A N 1
ATOM 1216 C CA . THR A 1 153 ? 1.866 -32.375 -25.922 1 98.19 153 THR A CA 1
ATOM 1217 C C . THR A 1 153 ? 2.527 -33.469 -25.078 1 98.19 153 THR A C 1
ATOM 1219 O O . THR A 1 153 ? 3.537 -33.219 -24.422 1 98.19 153 THR A O 1
ATOM 1222 N N . LEU A 1 154 ? 1.914 -34.594 -25.094 1 98.12 154 LEU A N 1
ATOM 1223 C CA . LEU A 1 154 ? 2.461 -35.719 -24.344 1 98.12 154 LEU A CA 1
ATOM 1224 C C . LEU A 1 154 ? 3.229 -36.656 -25.266 1 98.12 154 LEU A C 1
ATOM 1226 O O . LEU A 1 154 ? 2.746 -37.031 -26.344 1 98.12 154 LEU A O 1
ATOM 1230 N N . VAL A 1 155 ? 4.445 -37.062 -24.812 1 97.81 155 VAL A N 1
ATOM 1231 C CA . VAL A 1 155 ? 5.293 -37.938 -25.594 1 97.81 155 VAL A CA 1
ATOM 1232 C C . VAL A 1 155 ? 5.738 -39.125 -24.719 1 97.81 155 VAL A C 1
ATOM 1234 O O . VAL A 1 155 ? 5.754 -39 -23.484 1 97.81 155 VAL A O 1
ATOM 1237 N N . CYS A 1 156 ? 5.988 -40.219 -25.328 1 97.44 156 CYS A N 1
ATOM 1238 C CA . CYS A 1 156 ? 6.484 -41.344 -24.578 1 97.44 156 CYS A CA 1
ATOM 1239 C C . CYS A 1 156 ? 7.961 -41.188 -24.25 1 97.44 156 CYS A C 1
ATOM 1241 O O . CYS A 1 156 ? 8.719 -40.625 -25.031 1 97.44 156 CYS A O 1
ATOM 1243 N N . ASP A 1 157 ? 8.414 -41.656 -23.188 1 93.19 157 ASP A N 1
ATOM 1244 C CA . ASP A 1 157 ? 9.805 -41.531 -22.75 1 93.19 157 ASP A CA 1
ATOM 1245 C C . ASP A 1 157 ? 10.695 -42.531 -23.453 1 93.19 157 ASP A C 1
ATOM 1247 O O . ASP A 1 157 ? 11.922 -42.406 -23.422 1 93.19 157 ASP A O 1
ATOM 1251 N N . THR A 1 158 ? 10.062 -43.531 -24.172 1 94.5 158 THR A N 1
ATOM 1252 C CA . THR A 1 158 ? 10.836 -44.625 -24.75 1 94.5 158 THR A CA 1
ATOM 1253 C C . THR A 1 158 ? 10.672 -44.688 -26.266 1 94.5 158 THR A C 1
ATOM 1255 O O . THR A 1 158 ? 11.633 -44.906 -27 1 94.5 158 THR A O 1
ATOM 1258 N N . CYS A 1 159 ? 9.477 -44.531 -26.719 1 95.94 159 CYS A N 1
ATOM 1259 C CA . CYS A 1 159 ? 9.219 -44.656 -28.156 1 95.94 159 CYS A CA 1
ATOM 1260 C C . CYS A 1 159 ? 8.891 -43.281 -28.766 1 95.94 159 CYS A C 1
ATOM 1262 O O . CYS A 1 159 ? 9.078 -42.25 -28.141 1 95.94 159 CYS A O 1
ATOM 1264 N N . LYS A 1 160 ? 8.375 -43.219 -30.062 1 94.06 160 LYS A N 1
ATOM 1265 C CA . LYS A 1 160 ? 8.211 -41.969 -30.812 1 94.06 160 LYS A CA 1
ATOM 1266 C C . LYS A 1 160 ? 6.766 -41.469 -30.75 1 94.06 160 LYS A C 1
ATOM 1268 O O . LYS A 1 160 ? 6.371 -40.594 -31.531 1 94.06 160 LYS A O 1
ATOM 1273 N N . TYR A 1 161 ? 6.027 -42.031 -29.812 1 97 161 TYR A N 1
ATOM 1274 C CA . TYR A 1 161 ? 4.641 -41.625 -29.672 1 97 161 TYR A CA 1
ATOM 1275 C C . TYR A 1 161 ? 4.555 -40.156 -29.25 1 97 161 TYR A C 1
ATOM 1277 O O . TYR A 1 161 ? 5.301 -39.719 -28.375 1 97 161 TYR A O 1
ATOM 1285 N N . ALA A 1 162 ? 3.678 -39.438 -29.875 1 97.44 162 ALA A N 1
ATOM 1286 C CA . ALA A 1 162 ? 3.33 -38.062 -29.516 1 97.44 162 ALA A CA 1
ATOM 1287 C C . ALA A 1 162 ? 1.822 -37.844 -29.609 1 97.44 162 ALA A C 1
ATOM 1289 O O . ALA A 1 162 ? 1.19 -38.188 -30.609 1 97.44 162 ALA A O 1
ATOM 1290 N N . SER A 1 163 ? 1.299 -37.375 -28.531 1 97.75 163 SER A N 1
ATOM 1291 C CA . SER A 1 163 ? -0.131 -37.094 -28.531 1 97.75 163 SER A CA 1
ATOM 1292 C C . SER A 1 163 ? -0.434 -35.812 -29.328 1 97.75 163 SER A C 1
ATOM 1294 O O . SER A 1 163 ? 0.457 -35 -29.547 1 97.75 163 SER A O 1
ATOM 1296 N N . PRO A 1 164 ? -1.717 -35.656 -29.734 1 96.38 164 PRO A N 1
ATOM 1297 C CA . PRO A 1 164 ? -2.109 -34.312 -30.203 1 96.38 164 PRO A CA 1
ATOM 1298 C C . PRO A 1 164 ? -2.029 -33.25 -29.109 1 96.38 164 PRO A C 1
ATOM 1300 O O . PRO A 1 164 ? -2.037 -33.594 -27.922 1 96.38 164 PRO A O 1
ATOM 1303 N N . LYS A 1 165 ? -1.962 -32.062 -29.562 1 96.81 165 LYS A N 1
ATOM 1304 C CA . LYS A 1 165 ? -1.97 -30.953 -28.609 1 96.81 165 LYS A CA 1
ATOM 1305 C C . LYS A 1 165 ? -3.309 -30.859 -27.891 1 96.81 165 LYS A C 1
ATOM 1307 O O . LYS A 1 165 ? -4.367 -31 -28.5 1 96.81 165 LYS A O 1
ATOM 1312 N N . ARG A 1 166 ? -3.189 -30.719 -26.547 1 97.38 166 ARG A N 1
ATOM 1313 C CA . ARG A 1 166 ? -4.398 -30.641 -25.734 1 97.38 166 ARG A CA 1
ATOM 1314 C C . ARG A 1 166 ? -4.324 -29.453 -24.766 1 97.38 166 ARG A C 1
ATOM 1316 O O . ARG A 1 166 ? -3.27 -29.188 -24.188 1 97.38 166 ARG A O 1
ATOM 1323 N N . LYS A 1 167 ? -5.43 -28.781 -24.641 1 96.69 167 LYS A N 1
ATOM 1324 C CA . LYS A 1 167 ? -5.539 -27.703 -23.656 1 96.69 167 LYS A CA 1
ATOM 1325 C C . LYS A 1 167 ? -5.723 -28.281 -22.25 1 96.69 167 LYS A C 1
ATOM 1327 O O . LYS A 1 167 ? -6.633 -29.078 -22 1 96.69 167 LYS A O 1
ATOM 1332 N N . PHE A 1 168 ? -4.895 -27.891 -21.312 1 98.31 168 PHE A N 1
ATOM 1333 C CA . PHE A 1 168 ? -5.035 -28.312 -19.922 1 98.31 168 PHE A CA 1
ATOM 1334 C C . PHE A 1 168 ? -5.785 -27.266 -19.109 1 98.31 168 PHE A C 1
ATOM 1336 O O . PHE A 1 168 ? -5.5 -27.062 -17.922 1 98.31 168 PHE A O 1
ATOM 1343 N N . TYR A 1 169 ? -6.566 -26.5 -19.766 1 97.38 169 TYR A N 1
ATOM 1344 C CA . TYR A 1 169 ? -7.414 -25.469 -19.188 1 97.38 169 TYR A CA 1
ATOM 1345 C C . TYR A 1 169 ? -8.766 -25.406 -19.891 1 97.38 169 TYR A C 1
ATOM 1347 O O . TYR A 1 169 ? -8.953 -26.031 -20.938 1 97.38 169 TYR A O 1
ATOM 1355 N N . THR A 1 170 ? -9.695 -24.703 -19.266 1 96.06 170 THR A N 1
ATOM 1356 C CA . THR A 1 170 ? -10.984 -24.422 -19.891 1 96.06 170 THR A CA 1
ATOM 1357 C C . THR A 1 170 ? -11.008 -23.016 -20.469 1 96.06 170 THR A C 1
ATOM 1359 O O . THR A 1 170 ? -10.172 -22.188 -20.141 1 96.06 170 THR A O 1
ATOM 1362 N N . GLU A 1 171 ? -11.906 -22.828 -21.375 1 95.06 171 GLU A N 1
ATOM 1363 C CA . GLU A 1 171 ? -12.016 -21.547 -22.062 1 95.06 171 GLU A CA 1
ATOM 1364 C C . GLU A 1 171 ? -13.266 -20.797 -21.609 1 95.06 171 GLU A C 1
ATOM 1366 O O . GLU A 1 171 ? -14.289 -21.406 -21.281 1 95.06 171 GLU A O 1
ATOM 1371 N N . ALA A 1 172 ? -13.109 -19.453 -21.562 1 93.12 172 ALA A N 1
ATOM 1372 C CA . ALA A 1 172 ? -14.258 -18.609 -21.234 1 93.12 172 ALA A CA 1
ATOM 1373 C C . ALA A 1 172 ? -15.32 -18.672 -22.328 1 93.12 172 ALA A C 1
ATOM 1375 O O . ALA A 1 172 ? -14.992 -18.688 -23.516 1 93.12 172 ALA A O 1
ATOM 1376 N N . LYS A 1 173 ? -16.531 -18.641 -21.859 1 82.12 173 LYS A N 1
ATOM 1377 C CA . LYS A 1 173 ? -17.625 -18.656 -22.844 1 82.12 173 LYS A CA 1
ATOM 1378 C C . LYS A 1 173 ? -17.844 -17.297 -23.469 1 82.12 173 LYS A C 1
ATOM 1380 O O . LYS A 1 173 ? -18.141 -16.328 -22.781 1 82.12 173 LYS A O 1
ATOM 1385 N N . ARG A 1 174 ? -17.422 -16.969 -24.578 1 73.25 174 ARG A N 1
ATOM 1386 C CA . ARG A 1 174 ? -17.672 -15.719 -25.281 1 73.25 174 ARG A CA 1
ATOM 1387 C C . ARG A 1 174 ? -18.281 -15.969 -26.656 1 73.25 174 ARG A C 1
ATOM 1389 O O . ARG A 1 174 ? -17.938 -16.938 -27.328 1 73.25 174 ARG A O 1
ATOM 1396 N N . PRO A 1 175 ? -19.312 -15.008 -26.859 1 66.75 175 PRO A N 1
ATOM 1397 C CA . PRO A 1 175 ? -19.875 -15.156 -28.203 1 66.75 175 PRO A CA 1
ATOM 1398 C C . PRO A 1 175 ? -18.938 -14.703 -29.297 1 66.75 175 PRO A C 1
ATOM 1400 O O . PRO A 1 175 ? -18.062 -13.859 -29.062 1 66.75 175 PRO A O 1
ATOM 1403 N N . GLY A 1 176 ? -18.844 -15.312 -30.422 1 65.69 176 GLY A N 1
ATOM 1404 C CA . GLY A 1 176 ? -18.141 -14.852 -31.609 1 65.69 176 GLY A CA 1
ATOM 1405 C C . GLY A 1 176 ? -17.031 -15.789 -32.062 1 65.69 176 GLY A C 1
ATOM 1406 O O . GLY A 1 176 ? -16.625 -16.672 -31.297 1 65.69 176 GLY A O 1
ATOM 1407 N N . PRO A 1 177 ? -16.609 -15.461 -33.25 1 73.25 177 PRO A N 1
ATOM 1408 C CA . PRO A 1 177 ? -15.5 -16.234 -33.812 1 73.25 177 PRO A CA 1
ATOM 1409 C C . PRO A 1 177 ? -14.141 -15.758 -33.312 1 73.25 177 PRO A C 1
ATOM 1411 O O . PRO A 1 177 ? -14.016 -14.633 -32.812 1 73.25 177 PRO A O 1
ATOM 1414 N N . GLY A 1 178 ? -13.125 -16.609 -32.812 1 70 178 GLY A N 1
ATOM 1415 C CA . GLY A 1 178 ? -11.781 -16.234 -32.406 1 70 178 GLY A CA 1
ATOM 1416 C C . GLY A 1 178 ? -11.234 -17.078 -31.281 1 70 178 GLY A C 1
ATOM 1417 O O . GLY A 1 178 ? -11.938 -17.938 -30.75 1 70 178 GLY A O 1
ATOM 1418 N N . ALA A 1 179 ? -10.094 -16.734 -31.062 1 77.88 179 ALA A N 1
ATOM 1419 C CA . ALA A 1 179 ? -9.422 -17.5 -30.016 1 77.88 179 ALA A CA 1
ATOM 1420 C C . ALA A 1 179 ? -10.039 -17.219 -28.656 1 77.88 179 ALA A C 1
ATOM 1422 O O . ALA A 1 179 ? -10.273 -16.062 -28.297 1 77.88 179 ALA A O 1
ATOM 1423 N N . LYS A 1 180 ? -10.492 -18.266 -27.984 1 86.44 180 LYS A N 1
ATOM 1424 C CA . LYS A 1 180 ? -11.109 -18.141 -26.672 1 86.44 180 LYS A CA 1
ATOM 1425 C C . LYS A 1 180 ? -10.062 -17.922 -25.594 1 86.44 180 LYS A C 1
ATOM 1427 O O . LYS A 1 180 ? -8.938 -18.422 -25.703 1 86.44 180 LYS A O 1
ATOM 1432 N N . ILE A 1 181 ? -10.445 -17.125 -24.688 1 91.88 181 ILE A N 1
ATOM 1433 C CA . ILE A 1 181 ? -9.531 -16.766 -23.609 1 91.88 181 ILE A CA 1
ATOM 1434 C C . ILE A 1 181 ? -9.484 -17.906 -22.578 1 91.88 181 ILE A C 1
ATOM 1436 O O . ILE A 1 181 ? -10.523 -18.469 -22.234 1 91.88 181 ILE A O 1
ATOM 1440 N N . ALA A 1 182 ? -8.289 -18.266 -22.172 1 96.12 182 ALA A N 1
ATOM 1441 C CA . ALA A 1 182 ? -8.117 -19.25 -21.109 1 96.12 182 ALA A CA 1
ATOM 1442 C C . ALA A 1 182 ? -8.648 -18.734 -19.781 1 96.12 182 ALA A C 1
ATOM 1444 O O . ALA A 1 182 ? -8.359 -17.594 -19.391 1 96.12 182 ALA A O 1
ATOM 1445 N N . VAL A 1 183 ? -9.359 -19.5 -19 1 97.44 183 VAL A N 1
ATOM 1446 C CA . VAL A 1 183 ? -10.031 -19.125 -17.766 1 97.44 183 VAL A CA 1
ATOM 1447 C C . VAL A 1 183 ? -9.016 -18.578 -16.766 1 97.44 183 VAL A C 1
ATOM 1449 O O . VAL A 1 183 ? -9.25 -17.547 -16.141 1 97.44 183 VAL A O 1
ATOM 1452 N N . PRO A 1 184 ? -7.828 -19.219 -16.625 1 97.31 184 PRO A N 1
ATOM 1453 C CA . PRO A 1 184 ? -6.879 -18.703 -15.633 1 97.31 184 PRO A CA 1
ATOM 1454 C C . PRO A 1 184 ? -6.426 -17.281 -15.938 1 97.31 184 PRO A C 1
ATOM 1456 O O . PRO A 1 184 ? -6.109 -16.516 -15.023 1 97.31 184 PRO A O 1
ATOM 1459 N N . ASN A 1 185 ? -6.426 -16.906 -17.188 1 96.62 185 ASN A N 1
ATOM 1460 C CA . ASN A 1 185 ? -5.969 -15.578 -17.578 1 96.62 185 ASN A CA 1
ATOM 1461 C C . ASN A 1 185 ? -6.988 -14.5 -17.203 1 96.62 185 ASN A C 1
ATOM 1463 O O . ASN A 1 185 ? -6.625 -13.344 -16.984 1 96.62 185 ASN A O 1
ATOM 1467 N N . LEU A 1 186 ? -8.234 -14.828 -17.156 1 96.81 186 LEU A N 1
ATOM 1468 C CA . LEU A 1 186 ? -9.273 -13.914 -16.703 1 96.81 186 LEU A CA 1
ATOM 1469 C C . LEU A 1 186 ? -9.375 -13.93 -15.18 1 96.81 186 LEU A C 1
ATOM 1471 O O . LEU A 1 186 ? -9.555 -12.883 -14.555 1 96.81 186 LEU A O 1
ATOM 1475 N N . ALA A 1 187 ? -9.273 -15.133 -14.688 1 98.12 187 ALA A N 1
ATOM 1476 C CA . ALA A 1 187 ? -9.383 -15.305 -13.242 1 98.12 187 ALA A CA 1
ATOM 1477 C C . ALA A 1 187 ? -8.305 -14.508 -12.508 1 98.12 187 ALA A C 1
ATOM 1479 O O . ALA A 1 187 ? -8.555 -13.953 -11.438 1 98.12 187 ALA A O 1
ATOM 1480 N N . VAL A 1 188 ? -7.168 -14.469 -13.086 1 98.06 188 VAL A N 1
ATOM 1481 C CA . VAL A 1 188 ? -6.055 -13.797 -12.43 1 98.06 188 VAL A CA 1
ATOM 1482 C C . VAL A 1 188 ? -6.305 -12.289 -12.398 1 98.06 188 VAL A C 1
ATOM 1484 O O . VAL A 1 188 ? -5.809 -11.586 -11.516 1 98.06 188 VAL A O 1
ATOM 1487 N N . GLN A 1 189 ? -7.043 -11.766 -13.398 1 98.12 189 GLN A N 1
ATOM 1488 C CA . GLN A 1 189 ? -7.41 -10.352 -13.367 1 98.12 189 GLN A CA 1
ATOM 1489 C C . GLN A 1 189 ? -8.289 -10.039 -12.164 1 98.12 189 GLN A C 1
ATOM 1491 O O . GLN A 1 189 ? -8.102 -9.008 -11.508 1 98.12 189 GLN A O 1
ATOM 1496 N N . ILE A 1 190 ? -9.203 -10.906 -11.828 1 98.25 190 ILE A N 1
ATOM 1497 C CA . ILE A 1 190 ? -10.055 -10.75 -10.656 1 98.25 190 ILE A CA 1
ATOM 1498 C C . ILE A 1 190 ? -9.203 -10.719 -9.391 1 98.25 190 ILE A C 1
ATOM 1500 O O . ILE A 1 190 ? -9.391 -9.859 -8.523 1 98.25 190 ILE A O 1
ATOM 1504 N N . ALA A 1 191 ? -8.266 -11.625 -9.383 1 97.69 191 ALA A N 1
ATOM 1505 C CA . ALA A 1 191 ? -7.352 -11.688 -8.25 1 97.69 191 ALA A CA 1
ATOM 1506 C C . ALA A 1 191 ? -6.566 -10.383 -8.109 1 97.69 191 ALA A C 1
ATOM 1508 O O . ALA A 1 191 ? -6.43 -9.844 -7.008 1 97.69 191 ALA A O 1
ATOM 1509 N N . MET A 1 192 ? -6.086 -9.883 -9.188 1 96.44 192 MET A N 1
ATOM 1510 C CA . MET A 1 192 ? -5.277 -8.664 -9.18 1 96.44 192 MET A CA 1
ATOM 1511 C C . MET A 1 192 ? -6.113 -7.457 -8.766 1 96.44 192 MET A C 1
ATOM 1513 O O . MET A 1 192 ? -5.664 -6.629 -7.977 1 96.44 192 MET A O 1
ATOM 1517 N N . PHE A 1 193 ? -7.312 -7.371 -9.227 1 97.19 193 PHE A N 1
ATOM 1518 C CA . PHE A 1 193 ? -8.156 -6.215 -8.969 1 97.19 193 PHE A CA 1
ATOM 1519 C C . PHE A 1 193 ? -8.688 -6.242 -7.535 1 97.19 193 PHE A C 1
ATOM 1521 O O . PHE A 1 193 ? -9.125 -5.215 -7.008 1 97.19 193 PHE A O 1
ATOM 1528 N N . ASN A 1 194 ? -8.641 -7.449 -6.887 1 94.19 194 ASN A N 1
ATOM 1529 C CA . ASN A 1 194 ? -9.039 -7.574 -5.488 1 94.19 194 ASN A CA 1
ATOM 1530 C C . ASN A 1 194 ? -7.855 -7.371 -4.551 1 94.19 194 ASN A C 1
ATOM 1532 O O . ASN A 1 194 ? -7.988 -7.535 -3.336 1 94.19 194 ASN A O 1
ATOM 1536 N N . SER A 1 195 ? -6.777 -7.062 -5.082 1 93.44 195 SER A N 1
ATOM 1537 C CA . SER A 1 195 ? -5.535 -6.957 -4.324 1 93.44 195 SER A CA 1
ATOM 1538 C C . SER A 1 195 ? -4.734 -5.73 -4.746 1 93.44 195 SER A C 1
ATOM 1540 O O . SER A 1 195 ? -5.082 -5.062 -5.723 1 93.44 195 SER A O 1
ATOM 1542 N N . PRO A 1 196 ? -3.67 -5.402 -3.982 1 91.12 196 PRO A N 1
ATOM 1543 C CA . PRO A 1 196 ? -2.852 -4.246 -4.363 1 91.12 196 PRO A CA 1
ATOM 1544 C C . PRO A 1 196 ? -1.835 -4.578 -5.453 1 91.12 196 PRO A C 1
ATOM 1546 O O . PRO A 1 196 ? -1.108 -3.693 -5.914 1 91.12 196 PRO A O 1
ATOM 1549 N N . ILE A 1 197 ? -1.81 -5.773 -6 1 93.5 197 ILE A N 1
ATOM 1550 C CA . ILE A 1 197 ? -0.709 -6.172 -6.871 1 93.5 197 ILE A CA 1
ATOM 1551 C C . ILE A 1 197 ? -1.037 -5.809 -8.312 1 93.5 197 ILE A C 1
ATOM 1553 O O . ILE A 1 197 ? -2.207 -5.781 -8.703 1 93.5 197 ILE A O 1
ATOM 1557 N N . GLY A 1 198 ? -0.034 -5.434 -9.07 1 92 198 GLY A N 1
ATOM 1558 C CA . GLY A 1 198 ? -0.124 -5.219 -10.5 1 92 198 GLY A CA 1
ATOM 1559 C C . GLY A 1 198 ? 0.557 -6.309 -11.312 1 92 198 GLY A C 1
ATOM 1560 O O . GLY A 1 198 ? 0.792 -7.41 -10.805 1 92 198 GLY A O 1
ATOM 1561 N N . VAL A 1 199 ? 0.833 -6.031 -12.555 1 92.81 199 VAL A N 1
ATOM 1562 C CA . VAL A 1 199 ? 1.347 -7.004 -13.508 1 92.81 199 VAL A CA 1
ATOM 1563 C C . VAL A 1 199 ? 2.758 -7.426 -13.109 1 92.81 199 VAL A C 1
ATOM 1565 O O . VAL A 1 199 ? 3.115 -8.602 -13.219 1 92.81 199 VAL A O 1
ATOM 1568 N N . ARG A 1 200 ? 3.518 -6.566 -12.617 1 92.06 200 ARG A N 1
ATOM 1569 C CA . ARG A 1 200 ? 4.902 -6.859 -12.266 1 92.06 200 ARG A CA 1
ATOM 1570 C C . ARG A 1 200 ? 4.977 -7.832 -11.086 1 92.06 200 ARG A C 1
ATOM 1572 O O . ARG A 1 200 ? 5.703 -8.828 -11.148 1 92.06 200 ARG A O 1
ATOM 1579 N N . VAL A 1 201 ? 4.254 -7.527 -10.086 1 94.25 201 VAL A N 1
ATOM 1580 C CA . VAL A 1 201 ? 4.293 -8.359 -8.883 1 94.25 201 VAL A CA 1
ATOM 1581 C C . VAL A 1 201 ? 3.693 -9.727 -9.188 1 94.25 201 VAL A C 1
ATOM 1583 O O . VAL A 1 201 ? 4.156 -10.742 -8.656 1 94.25 201 VAL A O 1
ATOM 1586 N N . LEU A 1 202 ? 2.678 -9.734 -10.016 1 96.56 202 LEU A N 1
ATOM 1587 C CA . LEU A 1 202 ? 2.102 -11.016 -10.398 1 96.56 202 LEU A CA 1
ATOM 1588 C C . LEU A 1 202 ? 3.143 -11.898 -11.086 1 96.56 202 LEU A C 1
ATOM 1590 O O . LEU A 1 202 ? 3.191 -13.102 -10.852 1 96.56 202 LEU A O 1
ATOM 1594 N N . ARG A 1 203 ? 3.906 -11.305 -11.953 1 97 203 ARG A N 1
ATOM 1595 C CA . ARG A 1 203 ? 4.969 -12.047 -12.625 1 97 203 ARG A CA 1
ATOM 1596 C C . ARG A 1 203 ? 5.988 -12.57 -11.625 1 97 203 ARG A C 1
ATOM 1598 O O . ARG A 1 203 ? 6.457 -13.711 -11.742 1 97 203 ARG A O 1
ATOM 1605 N N . GLU A 1 204 ? 6.348 -11.789 -10.648 1 97.25 204 GLU A N 1
ATOM 1606 C CA . GLU A 1 204 ? 7.262 -12.227 -9.594 1 97.25 204 GLU A CA 1
ATOM 1607 C C . GLU A 1 204 ? 6.684 -13.406 -8.82 1 97.25 204 GLU A C 1
ATOM 1609 O O . GLU A 1 204 ? 7.406 -14.344 -8.477 1 97.25 204 GLU A O 1
ATOM 1614 N N . MET A 1 205 ? 5.391 -13.32 -8.57 1 97.44 205 MET A N 1
ATOM 1615 C CA . MET A 1 205 ? 4.738 -14.406 -7.836 1 97.44 205 MET A CA 1
ATOM 1616 C C . MET A 1 205 ? 4.746 -15.695 -8.648 1 97.44 205 MET A C 1
ATOM 1618 O O . MET A 1 205 ? 5.027 -16.766 -8.109 1 97.44 205 MET A O 1
ATOM 1622 N N . ALA A 1 206 ? 4.43 -15.531 -9.891 1 98 206 ALA A N 1
ATOM 1623 C CA . ALA A 1 206 ? 4.469 -16.703 -10.766 1 98 206 ALA A CA 1
ATOM 1624 C C . ALA A 1 206 ? 5.859 -17.328 -10.773 1 98 206 ALA A C 1
ATOM 1626 O O . ALA A 1 206 ? 6 -18.547 -10.664 1 98 206 ALA A O 1
ATOM 1627 N N . ALA A 1 207 ? 6.855 -16.484 -10.844 1 98.19 207 ALA A N 1
ATOM 1628 C CA . ALA A 1 207 ? 8.234 -16.969 -10.852 1 98.19 207 ALA A CA 1
ATOM 1629 C C . ALA A 1 207 ? 8.578 -17.688 -9.555 1 98.19 207 ALA A C 1
ATOM 1631 O O . ALA A 1 207 ? 9.188 -18.766 -9.57 1 98.19 207 ALA A O 1
ATOM 1632 N N . ALA A 1 208 ? 8.195 -17.109 -8.492 1 98.19 208 ALA A N 1
ATOM 1633 C CA . ALA A 1 208 ? 8.469 -17.719 -7.188 1 98.19 208 ALA A CA 1
ATOM 1634 C C . ALA A 1 208 ? 7.816 -19.094 -7.074 1 98.19 208 ALA A C 1
ATOM 1636 O O . ALA A 1 208 ? 8.367 -20 -6.445 1 98.19 208 ALA A O 1
ATOM 1637 N N . LEU A 1 209 ? 6.664 -19.266 -7.711 1 98.12 209 LEU A N 1
ATOM 1638 C CA . LEU A 1 209 ? 5.91 -20.516 -7.641 1 98.12 209 LEU A CA 1
ATOM 1639 C C . LEU A 1 209 ? 6.383 -21.5 -8.711 1 98.12 209 LEU A C 1
ATOM 1641 O O . LEU A 1 209 ? 5.848 -22.594 -8.828 1 98.12 209 LEU A O 1
ATOM 1645 N N . ASP A 1 210 ? 7.359 -21.094 -9.531 1 98.06 210 ASP A N 1
ATOM 1646 C CA . ASP A 1 210 ? 7.887 -21.906 -10.617 1 98.06 210 ASP A CA 1
ATOM 1647 C C . ASP A 1 210 ? 6.809 -22.188 -11.664 1 98.06 210 ASP A C 1
ATOM 1649 O O . ASP A 1 210 ? 6.699 -23.312 -12.156 1 98.06 210 ASP A O 1
ATOM 1653 N N . LEU A 1 211 ? 5.91 -21.203 -11.844 1 97.38 211 LEU A N 1
ATOM 1654 C CA . LEU A 1 211 ? 4.918 -21.203 -12.914 1 97.38 211 LEU A CA 1
ATOM 1655 C C . LEU A 1 211 ? 5.445 -20.469 -14.148 1 97.38 211 LEU A C 1
ATOM 1657 O O . LEU A 1 211 ? 6.324 -19.609 -14.039 1 97.38 211 LEU A O 1
ATOM 1661 N N . PRO A 1 212 ? 4.898 -20.859 -15.289 1 91.94 212 PRO A N 1
ATOM 1662 C CA . PRO A 1 212 ? 5.234 -20.016 -16.438 1 91.94 212 PRO A CA 1
ATOM 1663 C C . PRO A 1 212 ? 4.918 -18.547 -16.203 1 91.94 212 PRO A C 1
ATOM 1665 O O . PRO A 1 212 ? 3.812 -18.203 -15.766 1 91.94 212 PRO A O 1
ATOM 1668 N N . VAL A 1 213 ? 5.844 -17.703 -16.484 1 96.38 213 VAL A N 1
ATOM 1669 C CA . VAL A 1 213 ? 5.68 -16.266 -16.219 1 96.38 213 VAL A CA 1
ATOM 1670 C C . VAL A 1 213 ? 5.004 -15.602 -17.422 1 96.38 213 VAL A C 1
ATOM 1672 O O . VAL A 1 213 ? 5.57 -15.555 -18.516 1 96.38 213 VAL A O 1
ATOM 1675 N N . PRO A 1 214 ? 3.842 -15.094 -17.25 1 95.81 214 PRO A N 1
ATOM 1676 C CA . PRO A 1 214 ? 3.168 -14.438 -18.375 1 95.81 214 PRO A CA 1
ATOM 1677 C C . PRO A 1 214 ? 3.891 -13.172 -18.844 1 95.81 214 PRO A C 1
ATOM 1679 O O . PRO A 1 214 ? 4.656 -12.578 -18.078 1 95.81 214 PRO A O 1
ATOM 1682 N N . SER A 1 215 ? 3.602 -12.844 -20.047 1 93.31 215 SER A N 1
ATOM 1683 C CA . SER A 1 215 ? 4.188 -11.609 -20.562 1 93.31 215 SER A CA 1
ATOM 1684 C C . SER A 1 215 ? 3.559 -10.383 -19.922 1 93.31 215 SER A C 1
ATOM 1686 O O . SER A 1 215 ? 2.363 -10.375 -19.625 1 93.31 215 SER A O 1
ATOM 1688 N N . LYS A 1 216 ? 4.32 -9.344 -19.766 1 91.88 216 LYS A N 1
ATOM 1689 C CA . LYS A 1 216 ? 3.855 -8.102 -19.156 1 91.88 216 LYS A CA 1
ATOM 1690 C C . LYS A 1 216 ? 2.762 -7.453 -20.016 1 91.88 216 LYS A C 1
ATOM 1692 O O . LYS A 1 216 ? 1.724 -7.047 -19.484 1 91.88 216 LYS A O 1
ATOM 1697 N N . SER A 1 217 ? 2.99 -7.367 -21.312 1 90.12 217 SER A N 1
ATOM 1698 C CA . SER A 1 217 ? 2.059 -6.707 -22.219 1 90.12 217 SER A CA 1
ATOM 1699 C C . SER A 1 217 ? 0.731 -7.457 -22.281 1 90.12 217 SER A C 1
ATOM 1701 O O . SER A 1 217 ? -0.335 -6.836 -22.297 1 90.12 217 SER A O 1
ATOM 1703 N N . GLY A 1 218 ? 0.86 -8.797 -22.328 1 91.31 218 GLY A N 1
ATOM 1704 C CA . GLY A 1 218 ? -0.358 -9.594 -22.359 1 91.31 218 GLY A CA 1
ATOM 1705 C C . GLY A 1 218 ? -1.195 -9.438 -21.094 1 91.31 218 GLY A C 1
ATOM 1706 O O . GLY A 1 218 ? -2.416 -9.273 -21.172 1 91.31 218 GLY A O 1
ATOM 1707 N N . LEU A 1 219 ? -0.587 -9.398 -19.984 1 93.62 219 LEU A N 1
ATOM 1708 C CA . LEU A 1 219 ? -1.272 -9.211 -18.703 1 93.62 219 LEU A CA 1
ATOM 1709 C C . LEU A 1 219 ? -1.93 -7.84 -18.641 1 93.62 219 LEU A C 1
ATOM 1711 O O . LEU A 1 219 ? -3.07 -7.715 -18.188 1 93.62 219 LEU A O 1
ATOM 1715 N N . GLN A 1 220 ? -1.223 -6.816 -19.094 1 92.38 220 GLN A N 1
ATOM 1716 C CA . GLN A 1 220 ? -1.729 -5.449 -19.047 1 92.38 220 GLN A CA 1
ATOM 1717 C C . GLN A 1 220 ? -2.936 -5.266 -19.953 1 92.38 220 GLN A C 1
ATOM 1719 O O . GLN A 1 220 ? -3.912 -4.613 -19.594 1 92.38 220 GLN A O 1
ATOM 1724 N N . ARG A 1 221 ? -2.861 -5.812 -21.141 1 91.69 221 ARG A N 1
ATOM 1725 C CA . ARG A 1 221 ? -3.971 -5.719 -22.078 1 91.69 221 ARG A CA 1
ATOM 1726 C C . ARG A 1 221 ? -5.234 -6.344 -21.5 1 91.69 221 ARG A C 1
ATOM 1728 O O . ARG A 1 221 ? -6.32 -5.773 -21.594 1 91.69 221 ARG A O 1
ATOM 1735 N N . MET A 1 222 ? -5.035 -7.465 -20.906 1 94.38 222 MET A N 1
ATOM 1736 C CA . MET A 1 222 ? -6.18 -8.148 -20.312 1 94.38 222 MET A CA 1
ATOM 1737 C C . MET A 1 222 ? -6.707 -7.367 -19.109 1 94.38 222 MET A C 1
ATOM 1739 O O . MET A 1 222 ? -7.914 -7.328 -18.875 1 94.38 222 MET A O 1
ATOM 1743 N N . ALA A 1 223 ? -5.824 -6.773 -18.359 1 95.62 223 ALA A N 1
ATOM 1744 C CA . ALA A 1 223 ? -6.223 -5.957 -17.203 1 95.62 223 ALA A CA 1
ATOM 1745 C C . ALA A 1 223 ? -7.07 -4.77 -17.656 1 95.62 223 ALA A C 1
ATOM 1747 O O . ALA A 1 223 ? -8.062 -4.426 -17 1 95.62 223 ALA A O 1
ATOM 1748 N N . ASN A 1 224 ? -6.688 -4.156 -18.766 1 92.88 224 ASN A N 1
ATOM 1749 C CA . ASN A 1 224 ? -7.434 -3.023 -19.297 1 92.88 224 ASN A CA 1
ATOM 1750 C C . ASN A 1 224 ? -8.852 -3.424 -19.703 1 92.88 224 ASN A C 1
ATOM 1752 O O . ASN A 1 224 ? -9.812 -2.723 -19.375 1 92.88 224 ASN A O 1
ATOM 1756 N N . ARG A 1 225 ? -8.922 -4.516 -20.328 1 92.62 225 ARG A N 1
ATOM 1757 C CA . ARG A 1 225 ? -10.227 -5.012 -20.75 1 92.62 225 ARG A CA 1
ATOM 1758 C C . ARG A 1 225 ? -11.102 -5.363 -19.547 1 92.62 225 ARG A C 1
ATOM 1760 O O . ARG A 1 225 ? -12.281 -5.02 -19.516 1 92.62 225 ARG A O 1
ATOM 1767 N N . TYR A 1 226 ? -10.516 -6.023 -18.719 1 96.75 226 TYR A N 1
ATOM 1768 C CA . TYR A 1 226 ? -11.266 -6.41 -17.516 1 96.75 226 TYR A CA 1
ATOM 1769 C C . TYR A 1 226 ? -11.695 -5.184 -16.734 1 96.75 226 TYR A C 1
ATOM 1771 O O . TYR A 1 226 ? -12.773 -5.172 -16.125 1 96.75 226 TYR A O 1
ATOM 1779 N N . SER A 1 227 ? -10.875 -4.184 -16.641 1 96.56 227 SER A N 1
ATOM 1780 C CA . SER A 1 227 ? -11.211 -2.943 -15.953 1 96.56 227 SER A CA 1
ATOM 1781 C C . SER A 1 227 ? -12.531 -2.369 -16.469 1 96.56 227 SER A C 1
ATOM 1783 O O . SER A 1 227 ? -13.398 -1.99 -15.68 1 96.56 227 SER A O 1
ATOM 1785 N N . ASP A 1 228 ? -12.664 -2.342 -17.734 1 95.56 228 ASP A N 1
ATOM 1786 C CA . ASP A 1 228 ? -13.883 -1.823 -18.344 1 95.56 228 ASP A CA 1
ATOM 1787 C C . ASP A 1 228 ? -15.102 -2.658 -17.938 1 95.56 228 ASP A C 1
ATOM 1789 O O . ASP A 1 228 ? -16.156 -2.109 -17.609 1 95.56 228 ASP A O 1
ATOM 1793 N N . LEU A 1 229 ? -14.875 -3.9 -17.938 1 96.88 229 LEU A N 1
ATOM 1794 C CA . LEU A 1 229 ? -15.945 -4.816 -17.547 1 96.88 229 LEU A CA 1
ATOM 1795 C C . LEU A 1 229 ? -16.344 -4.598 -16.094 1 96.88 229 LEU A C 1
ATOM 1797 O O . LEU A 1 229 ? -17.531 -4.57 -15.766 1 96.88 229 LEU A O 1
ATOM 1801 N N . MET A 1 230 ? -15.367 -4.461 -15.289 1 97.94 230 MET A N 1
ATOM 1802 C CA . MET A 1 230 ? -15.617 -4.32 -13.859 1 97.94 230 MET A CA 1
ATOM 1803 C C . MET A 1 230 ? -16.359 -3.025 -13.555 1 97.94 230 MET A C 1
ATOM 1805 O O . MET A 1 230 ? -17.234 -2.992 -12.688 1 97.94 230 MET A O 1
ATOM 1809 N N . VAL A 1 231 ? -16 -1.921 -14.234 1 97.69 231 VAL A N 1
ATOM 1810 C CA . VAL A 1 231 ? -16.688 -0.648 -14.047 1 97.69 231 VAL A CA 1
ATOM 1811 C C . VAL A 1 231 ? -18.172 -0.81 -14.383 1 97.69 231 VAL A C 1
ATOM 1813 O O . VAL A 1 231 ? -19.047 -0.387 -13.617 1 97.69 231 VAL A O 1
ATOM 1816 N N . LYS A 1 232 ? -18.469 -1.468 -15.453 1 97.38 232 LYS A N 1
ATOM 1817 C CA . LYS A 1 232 ? -19.844 -1.689 -15.875 1 97.38 232 LYS A CA 1
ATOM 1818 C C . LYS A 1 232 ? -20.594 -2.568 -14.867 1 97.38 232 LYS A C 1
ATOM 1820 O O . LYS A 1 232 ? -21.703 -2.246 -14.469 1 97.38 232 LYS A O 1
ATOM 1825 N N . LYS A 1 233 ? -19.938 -3.625 -14.469 1 97.88 233 LYS A N 1
ATOM 1826 C CA . LYS A 1 233 ? -20.562 -4.551 -13.531 1 97.88 233 LYS A CA 1
ATOM 1827 C C . LYS A 1 233 ? -20.891 -3.859 -12.211 1 97.88 233 LYS A C 1
ATOM 1829 O O . LYS A 1 233 ? -21.969 -4.066 -11.641 1 97.88 233 LYS A O 1
ATOM 1834 N N . ASN A 1 234 ? -19.984 -3.164 -11.727 1 98.12 234 ASN A N 1
ATOM 1835 C CA . ASN A 1 234 ? -20.219 -2.475 -10.453 1 98.12 234 ASN A CA 1
ATOM 1836 C C . ASN A 1 234 ? -21.328 -1.435 -10.57 1 98.12 234 ASN A C 1
ATOM 1838 O O . ASN A 1 234 ? -22.078 -1.225 -9.625 1 98.12 234 ASN A O 1
ATOM 1842 N N . GLU A 1 235 ? -21.359 -0.691 -11.703 1 97.44 235 GLU A N 1
ATOM 1843 C CA . GLU A 1 235 ? -22.422 0.285 -11.906 1 97.44 235 GLU A CA 1
ATOM 1844 C C . GLU A 1 235 ? -23.797 -0.388 -11.906 1 97.44 235 GLU A C 1
ATOM 1846 O O . GLU A 1 235 ? -24.75 0.124 -11.305 1 97.44 235 GLU A O 1
ATOM 1851 N N . ASP A 1 236 ? -23.906 -1.544 -12.547 1 97.19 236 ASP A N 1
ATOM 1852 C CA . ASP A 1 236 ? -25.141 -2.318 -12.531 1 97.19 236 ASP A CA 1
ATOM 1853 C C . ASP A 1 236 ? -25.516 -2.717 -11.109 1 97.19 236 ASP A C 1
ATOM 1855 O O . ASP A 1 236 ? -26.688 -2.652 -10.734 1 97.19 236 ASP A O 1
ATOM 1859 N N . ASP A 1 237 ? -24.547 -3.123 -10.422 1 97.81 237 ASP A N 1
ATOM 1860 C CA . ASP A 1 237 ? -24.766 -3.525 -9.031 1 97.81 237 ASP A CA 1
ATOM 1861 C C . ASP A 1 237 ? -25.266 -2.354 -8.195 1 97.81 237 ASP A C 1
ATOM 1863 O O . ASP A 1 237 ? -26.234 -2.484 -7.445 1 97.81 237 ASP A O 1
ATOM 1867 N N . MET A 1 238 ? -24.656 -1.199 -8.297 1 97.44 238 MET A N 1
ATOM 1868 C CA . MET A 1 238 ? -25.031 -0.014 -7.535 1 97.44 238 MET A CA 1
ATOM 1869 C C . MET A 1 238 ? -26.422 0.462 -7.934 1 97.44 238 MET A C 1
ATOM 1871 O O . MET A 1 238 ? -27.188 0.924 -7.086 1 97.44 238 MET A O 1
ATOM 1875 N N . GLU A 1 239 ? -26.719 0.345 -9.172 1 97.31 239 GLU A N 1
ATOM 1876 C CA . GLU A 1 239 ? -28.062 0.707 -9.633 1 97.31 239 GLU A CA 1
ATOM 1877 C C . GLU A 1 239 ? -29.125 -0.166 -8.969 1 97.31 239 GLU A C 1
ATOM 1879 O O . GLU A 1 239 ? -30.156 0.335 -8.531 1 97.31 239 GLU A O 1
ATOM 1884 N N . THR A 1 240 ? -28.859 -1.43 -8.906 1 96.38 240 THR A N 1
ATOM 1885 C CA . THR A 1 240 ? -29.766 -2.35 -8.242 1 96.38 240 THR A CA 1
ATOM 1886 C C . THR A 1 240 ? -29.922 -1.978 -6.77 1 96.38 240 THR A C 1
ATOM 1888 O O . THR A 1 240 ? -31.031 -2.018 -6.23 1 96.38 240 THR A O 1
ATOM 1891 N N . TRP A 1 241 ? -28.891 -1.611 -6.156 1 96.81 241 TRP A N 1
ATOM 1892 C CA . TRP A 1 241 ? -28.938 -1.224 -4.75 1 96.81 241 TRP A CA 1
ATOM 1893 C C . TRP A 1 241 ? -29.703 0.086 -4.57 1 96.81 241 TRP A C 1
ATOM 1895 O O . TRP A 1 241 ? -30.422 0.269 -3.582 1 96.81 241 TRP A O 1
ATOM 1905 N N . ARG A 1 242 ? -29.547 1.03 -5.539 1 96.88 242 ARG A N 1
ATOM 1906 C CA . ARG A 1 242 ? -30.312 2.271 -5.473 1 96.88 242 ARG A CA 1
ATOM 1907 C C . ARG A 1 242 ? -31.812 1.989 -5.422 1 96.88 242 ARG A C 1
ATOM 1909 O O . ARG A 1 242 ? -32.531 2.551 -4.59 1 96.88 242 ARG A O 1
ATOM 1916 N N . GLU A 1 243 ? -32.219 1.083 -6.211 1 95.44 243 GLU A N 1
ATOM 1917 C CA . GLU A 1 243 ? -33.625 0.718 -6.25 1 95.44 243 GLU A CA 1
ATOM 1918 C C . GLU A 1 243 ? -34.094 0.059 -4.945 1 95.44 243 GLU A C 1
ATOM 1920 O O . GLU A 1 243 ? -35.094 0.43 -4.371 1 95.44 243 GLU A O 1
ATOM 1925 N N . THR A 1 244 ? -33.281 -0.829 -4.484 1 93.88 244 THR A N 1
ATOM 1926 C CA . THR A 1 244 ? -33.594 -1.554 -3.258 1 93.88 244 THR A CA 1
ATOM 1927 C C . THR A 1 244 ? -33.656 -0.601 -2.068 1 93.88 244 THR A C 1
ATOM 1929 O O . THR A 1 244 ? -34.562 -0.68 -1.25 1 93.88 244 THR A O 1
ATOM 1932 N N . ILE A 1 245 ? -32.719 0.289 -1.963 1 93.94 245 ILE A N 1
ATOM 1933 C CA . ILE A 1 245 ? -32.625 1.22 -0.843 1 93.94 245 ILE A CA 1
ATOM 1934 C C . ILE A 1 245 ? -33.812 2.189 -0.877 1 93.94 245 ILE A C 1
ATOM 1936 O O . ILE A 1 245 ? -34.375 2.533 0.167 1 93.94 245 ILE A O 1
ATOM 1940 N N . TYR A 1 246 ? -34.125 2.627 -2.068 1 93.38 246 TYR A N 1
ATOM 1941 C CA . TYR A 1 246 ? -35.281 3.512 -2.203 1 93.38 246 TYR A CA 1
ATOM 1942 C C . TYR A 1 246 ? -36.562 2.814 -1.746 1 93.38 246 TYR A C 1
ATOM 1944 O O . TYR A 1 246 ? -37.375 3.406 -1.042 1 93.38 246 TYR A O 1
ATOM 1952 N N . ASP A 1 247 ? -36.719 1.558 -2.105 1 90.12 247 ASP A N 1
ATOM 1953 C CA . ASP A 1 247 ? -37.875 0.775 -1.685 1 90.12 247 ASP A CA 1
ATOM 1954 C C . ASP A 1 247 ? -37.938 0.64 -0.164 1 90.12 247 ASP A C 1
ATOM 1956 O O . ASP A 1 247 ? -39 0.765 0.443 1 90.12 247 ASP A O 1
ATOM 1960 N N . ILE A 1 248 ? -36.812 0.387 0.407 1 88.38 248 ILE A N 1
ATOM 1961 C CA . ILE A 1 248 ? -36.75 0.247 1.857 1 88.38 248 ILE A CA 1
ATOM 1962 C C . ILE A 1 248 ? -37.062 1.585 2.521 1 88.38 248 ILE A C 1
ATOM 1964 O O . ILE A 1 248 ? -37.75 1.63 3.557 1 88.38 248 ILE A O 1
ATOM 1968 N N . HIS A 1 249 ? -36.594 2.633 1.942 1 88.88 249 HIS A N 1
ATOM 1969 C CA . HIS A 1 249 ? -36.875 3.975 2.436 1 88.88 249 HIS A CA 1
ATOM 1970 C C . HIS A 1 249 ? -38.406 4.23 2.475 1 88.88 249 HIS A C 1
ATOM 1972 O O . HIS A 1 249 ? -38.906 4.773 3.453 1 88.88 249 HIS A O 1
ATOM 1978 N N . LEU A 1 250 ? -39.094 3.783 1.435 1 85.75 250 LEU A N 1
ATOM 1979 C CA . LEU A 1 250 ? -40.562 3.918 1.368 1 85.75 250 LEU A CA 1
ATOM 1980 C C . LEU A 1 250 ? -41.219 2.99 2.371 1 85.75 250 LEU A C 1
ATOM 1982 O O . LEU A 1 250 ? -42.188 3.385 3.039 1 85.75 250 LEU A O 1
ATOM 1986 N N . GLN A 1 251 ? -40.688 1.849 2.473 1 81 251 GLN A N 1
ATOM 1987 C CA . GLN A 1 251 ? -41.25 0.853 3.369 1 81 251 GLN A CA 1
ATOM 1988 C C . GLN A 1 251 ? -41.156 1.295 4.824 1 81 251 GLN A C 1
ATOM 1990 O O . GLN A 1 251 ? -41.969 0.926 5.656 1 81 251 GLN A O 1
ATOM 1995 N N . LYS A 1 252 ? -40.156 2.047 5.105 1 79.44 252 LYS A N 1
ATOM 1996 C CA . LYS A 1 252 ? -39.938 2.541 6.461 1 79.44 252 LYS A CA 1
ATOM 1997 C C . LYS A 1 252 ? -40.875 3.701 6.777 1 79.44 252 LYS A C 1
ATOM 1999 O O . LYS A 1 252 ? -40.844 4.254 7.879 1 79.44 252 LYS A O 1
ATOM 2004 N N . GLY A 1 253 ? -41.719 4.16 5.777 1 76.94 253 GLY A N 1
ATOM 2005 C CA . GLY A 1 253 ? -42.75 5.133 6.031 1 76.94 253 GLY A CA 1
ATOM 2006 C C . GLY A 1 253 ? -42.375 6.539 5.605 1 76.94 253 GLY A C 1
ATOM 2007 O O . GLY A 1 253 ? -43.125 7.488 5.863 1 76.94 253 GLY A O 1
ATOM 2008 N N . ASN A 1 254 ? -41.219 6.672 5.027 1 81.94 254 ASN A N 1
ATOM 2009 C CA . ASN A 1 254 ? -40.875 7.996 4.531 1 81.94 254 ASN A CA 1
ATOM 2010 C C . ASN A 1 254 ? -41.688 8.383 3.311 1 81.94 254 ASN A C 1
ATOM 2012 O O . ASN A 1 254 ? -42 7.535 2.461 1 81.94 254 ASN A O 1
ATOM 2016 N N . PRO A 1 255 ? -42.156 9.656 3.322 1 82.69 255 PRO A N 1
ATOM 2017 C CA . PRO A 1 255 ? -42.969 10.078 2.188 1 82.69 255 PRO A CA 1
ATOM 2018 C C . PRO A 1 255 ? -42.25 9.922 0.849 1 82.69 255 PRO A C 1
ATOM 2020 O O . PRO A 1 255 ? -41.062 10.172 0.759 1 82.69 255 PRO A O 1
ATOM 2023 N N . PRO A 1 256 ? -43.094 9.531 -0.035 1 83.12 256 PRO A N 1
ATOM 2024 C CA . PRO A 1 256 ? -42.5 9.5 -1.378 1 83.12 256 PRO A CA 1
ATOM 2025 C C . PRO A 1 256 ? -41.969 10.859 -1.815 1 83.12 256 PRO A C 1
ATOM 2027 O O . PRO A 1 256 ? -42.562 11.891 -1.516 1 83.12 256 PRO A O 1
ATOM 2030 N N . GLY A 1 257 ? -40.844 11.039 -2.281 1 81.94 257 GLY A N 1
ATOM 2031 C CA . GLY A 1 257 ? -40.281 12.281 -2.77 1 81.94 257 GLY A CA 1
ATOM 2032 C C . GLY A 1 257 ? -39.375 12.961 -1.76 1 81.94 257 GLY A C 1
ATOM 2033 O O . GLY A 1 257 ? -38.688 13.945 -2.08 1 81.94 257 GLY A O 1
ATOM 2034 N N . SER A 1 258 ? -39.438 12.477 -0.516 1 87.06 258 SER A N 1
ATOM 2035 C CA . SER A 1 258 ? -38.594 13.109 0.508 1 87.06 258 SER A CA 1
ATOM 2036 C C . SER A 1 258 ? -37.125 12.883 0.235 1 87.06 258 SER A C 1
ATOM 2038 O O . SER A 1 258 ? -36.281 13.594 0.782 1 87.06 258 SER A O 1
ATOM 2040 N N . GLY A 1 259 ? -36.75 12.008 -0.696 1 92.12 259 GLY A N 1
ATOM 2041 C CA . GLY A 1 259 ? -35.375 11.68 -0.966 1 92.12 259 GLY A CA 1
ATOM 2042 C C . GLY A 1 259 ? -34.719 10.883 0.145 1 92.12 259 GLY A C 1
ATOM 2043 O O . GLY A 1 259 ? -35.062 11.039 1.317 1 92.12 259 GLY A O 1
ATOM 2044 N N . ILE A 1 260 ? -33.719 10.117 -0.091 1 94.19 260 ILE A N 1
ATOM 2045 C CA . ILE A 1 260 ? -33.062 9.281 0.902 1 94.19 260 ILE A CA 1
ATOM 2046 C C . ILE A 1 260 ? -31.938 10.07 1.579 1 94.19 260 ILE A C 1
ATOM 2048 O O . ILE A 1 260 ? -31.375 11 0.992 1 94.19 260 ILE A O 1
ATOM 2052 N N . PRO A 1 261 ? -31.578 9.75 2.809 1 93.81 261 PRO A N 1
ATOM 2053 C CA . PRO A 1 261 ? -30.344 10.273 3.412 1 93.81 261 PRO A CA 1
ATOM 2054 C C . PRO A 1 261 ? -29.094 9.547 2.916 1 93.81 261 PRO A C 1
ATOM 2056 O O . PRO A 1 261 ? -29.125 8.336 2.699 1 93.81 261 PRO A O 1
ATOM 2059 N N . ALA A 1 262 ? -28.047 10.281 2.715 1 95.75 262 ALA A N 1
ATOM 2060 C CA . ALA A 1 262 ? -26.797 9.711 2.221 1 95.75 262 ALA A CA 1
ATOM 2061 C C . ALA A 1 262 ? -25.594 10.453 2.801 1 95.75 262 ALA A C 1
ATOM 2063 O O . ALA A 1 262 ? -25.75 11.492 3.447 1 95.75 262 ALA A O 1
ATOM 2064 N N . GLU A 1 263 ? -24.469 9.898 2.701 1 95.75 263 GLU A N 1
ATOM 2065 C CA . GLU A 1 263 ? -23.188 10.516 3.049 1 95.75 263 GLU A CA 1
ATOM 2066 C C . GLU A 1 263 ? -22.234 10.5 1.863 1 95.75 263 GLU A C 1
ATOM 2068 O O . GLU A 1 263 ? -22.281 9.602 1.021 1 95.75 263 GLU A O 1
ATOM 2073 N N . ILE A 1 264 ? -21.328 11.484 1.751 1 96.19 264 ILE A N 1
ATOM 2074 C CA . ILE A 1 264 ? -20.453 11.633 0.598 1 96.19 264 ILE A CA 1
ATOM 2075 C C . ILE A 1 264 ? -19.047 12.023 1.065 1 96.19 264 ILE A C 1
ATOM 2077 O O . ILE A 1 264 ? -18.906 12.719 2.076 1 96.19 264 ILE A O 1
ATOM 2081 N N . ASP A 1 265 ? -18.078 11.516 0.445 1 93.12 265 ASP A N 1
ATOM 2082 C CA . ASP A 1 265 ? -16.688 11.875 0.706 1 93.12 265 ASP A CA 1
ATOM 2083 C C . ASP A 1 265 ? -15.828 11.688 -0.542 1 93.12 265 ASP A C 1
ATOM 2085 O O . ASP A 1 265 ? -16.125 10.844 -1.391 1 93.12 265 ASP A O 1
ATOM 2089 N N . THR A 1 266 ? -14.773 12.516 -0.642 1 90.88 266 THR A N 1
ATOM 2090 C CA . THR A 1 266 ? -13.82 12.422 -1.739 1 90.88 266 THR A CA 1
ATOM 2091 C C . THR A 1 266 ? -12.438 12.055 -1.218 1 90.88 266 THR A C 1
ATOM 2093 O O . THR A 1 266 ? -11.914 12.703 -0.307 1 90.88 266 THR A O 1
ATOM 2096 N N . ARG A 1 267 ? -11.922 10.992 -1.774 1 88 267 ARG A N 1
ATOM 2097 C CA . ARG A 1 267 ? -10.586 10.539 -1.426 1 88 267 ARG A CA 1
ATOM 2098 C C . ARG A 1 267 ? -9.586 10.891 -2.523 1 88 267 ARG A C 1
ATOM 2100 O O . ARG A 1 267 ? -9.844 10.656 -3.705 1 88 267 ARG A O 1
ATOM 2107 N N . TYR A 1 268 ? -8.391 11.328 -2.059 1 81.5 268 TYR A N 1
ATOM 2108 C CA . TYR A 1 268 ? -7.289 11.578 -2.984 1 81.5 268 TYR A CA 1
ATOM 2109 C C . TYR A 1 268 ? -6.305 10.414 -2.986 1 81.5 268 TYR A C 1
ATOM 2111 O O . TYR A 1 268 ? -6.027 9.828 -1.938 1 81.5 268 TYR A O 1
ATOM 2119 N N . GLN A 1 269 ? -5.906 9.945 -4.051 1 74 269 GLN A N 1
ATOM 2120 C CA . GLN A 1 269 ? -5.129 8.719 -4.188 1 74 269 GLN A CA 1
ATOM 2121 C C . GLN A 1 269 ? -3.648 8.969 -3.914 1 74 269 GLN A C 1
ATOM 2123 O O . GLN A 1 269 ? -3.057 8.344 -3.035 1 74 269 GLN A O 1
ATOM 2128 N N . THR A 1 270 ? -2.846 9.617 -4.809 1 61.72 270 THR A N 1
ATOM 2129 C CA . THR A 1 270 ? -1.402 9.758 -4.648 1 61.72 270 THR A CA 1
ATOM 2130 C C . THR A 1 270 ? -1.037 11.188 -4.266 1 61.72 270 THR A C 1
ATOM 2132 O O . THR A 1 270 ? -1 12.078 -5.125 1 61.72 270 THR A O 1
ATOM 2135 N N . PRO A 1 271 ? -1.213 11.273 -2.838 1 52.16 271 PRO A N 1
ATOM 2136 C CA . PRO A 1 271 ? -0.875 12.656 -2.486 1 52.16 271 PRO A CA 1
ATOM 2137 C C . PRO A 1 271 ? 0.506 13.07 -2.99 1 52.16 271 PRO A C 1
ATOM 2139 O O . PRO A 1 271 ? 1.478 12.328 -2.82 1 52.16 271 PRO A O 1
ATOM 2142 N N . LEU A 1 272 ? 0.655 13.555 -4.109 1 47.31 272 LEU A N 1
ATOM 2143 C CA . LEU A 1 272 ? 1.961 14.109 -4.457 1 47.31 272 LEU A CA 1
ATOM 2144 C C . LEU A 1 272 ? 2.535 14.914 -3.299 1 47.31 272 LEU A C 1
ATOM 2146 O O . LEU A 1 272 ? 2.158 16.078 -3.096 1 47.31 272 LEU A O 1
ATOM 2150 N N . ARG A 1 273 ? 2.592 14.141 -2.127 1 40.59 273 ARG A N 1
ATOM 2151 C CA . ARG A 1 273 ? 3.166 14.859 -0.99 1 40.59 273 ARG A CA 1
ATOM 2152 C C . ARG A 1 273 ? 4.281 15.797 -1.439 1 40.59 273 ARG A C 1
ATOM 2154 O O . ARG A 1 273 ? 4.941 16.422 -0.611 1 40.59 273 ARG A O 1
ATOM 2161 N N . SER A 1 274 ? 4.832 15.344 -2.594 1 41.5 274 SER A N 1
ATOM 2162 C CA . SER A 1 274 ? 5.969 16.234 -2.824 1 41.5 274 SER A CA 1
ATOM 2163 C C . SER A 1 274 ? 5.637 17.672 -2.445 1 41.5 274 SER A C 1
ATOM 2165 O O . SER A 1 274 ? 4.465 18.031 -2.311 1 41.5 274 SER A O 1
ATOM 2167 N N . ALA A 1 275 ? 6.715 18.484 -2.568 1 41.88 275 ALA A N 1
ATOM 2168 C CA . ALA A 1 275 ? 7.195 19.766 -2.053 1 41.88 275 ALA A CA 1
ATOM 2169 C C . ALA A 1 275 ? 6.273 20.906 -2.469 1 41.88 275 ALA A C 1
ATOM 2171 O O . ALA A 1 275 ? 6.043 21.125 -3.66 1 41.88 275 ALA A O 1
ATOM 2172 N N . ARG A 1 276 ? 5.277 21.062 -1.681 1 39.44 276 ARG A N 1
ATOM 2173 C CA . ARG A 1 276 ? 4.801 22.438 -1.755 1 39.44 276 ARG A CA 1
ATOM 2174 C C . ARG A 1 276 ? 5.867 23.359 -2.334 1 39.44 276 ARG A C 1
ATOM 2176 O O . ARG A 1 276 ? 6.98 23.438 -1.807 1 39.44 276 ARG A O 1
ATOM 2183 N N . GLY A 1 277 ? 5.703 23.594 -3.52 1 48.44 277 GLY A N 1
ATOM 2184 C CA . GLY A 1 277 ? 6.527 24.516 -4.285 1 48.44 277 GLY A CA 1
ATOM 2185 C C . GLY A 1 277 ? 7.375 23.812 -5.34 1 48.44 277 GLY A C 1
ATOM 2186 O O . GLY A 1 277 ? 7.91 24.469 -6.238 1 48.44 277 GLY A O 1
ATOM 2187 N N . LYS A 1 278 ? 7.457 22.203 -5.059 1 53.53 278 LYS A N 1
ATOM 2188 C CA . LYS A 1 278 ? 8.383 21.625 -6.027 1 53.53 278 LYS A CA 1
ATOM 2189 C C . LYS A 1 278 ? 7.656 21.234 -7.316 1 53.53 278 LYS A C 1
ATOM 2191 O O . LYS A 1 278 ? 8.25 21.266 -8.398 1 53.53 278 LYS A O 1
ATOM 2196 N N . LYS A 1 279 ? 6.289 20.75 -7.164 1 57.12 279 LYS A N 1
ATOM 2197 C CA . LYS A 1 279 ? 5.512 20.422 -8.359 1 57.12 279 LYS A CA 1
ATOM 2198 C C . LYS A 1 279 ? 4.211 21.219 -8.406 1 57.12 279 LYS A C 1
ATOM 2200 O O . LYS A 1 279 ? 3.562 21.422 -7.379 1 57.12 279 LYS A O 1
ATOM 2205 N N . PRO A 1 280 ? 4.066 21.859 -9.656 1 58.25 280 PRO A N 1
ATOM 2206 C CA . PRO A 1 280 ? 2.859 22.672 -9.805 1 58.25 280 PRO A CA 1
ATOM 2207 C C . PRO A 1 280 ? 1.575 21.859 -9.641 1 58.25 280 PRO A C 1
ATOM 2209 O O . PRO A 1 280 ? 1.55 20.656 -9.945 1 58.25 280 PRO A O 1
ATOM 2212 N N . GLY A 1 281 ? 0.426 22.562 -9.031 1 54.22 281 GLY A N 1
ATOM 2213 C CA . GLY A 1 281 ? -0.94 22.062 -9.023 1 54.22 281 GLY A CA 1
ATOM 2214 C C . GLY A 1 281 ? -1.232 21.141 -7.867 1 54.22 281 GLY A C 1
ATOM 2215 O O . GLY A 1 281 ? -0.393 20.953 -6.98 1 54.22 281 GLY A O 1
ATOM 2216 N N . GLN A 1 282 ? -2.551 20.828 -7.699 1 55.56 282 GLN A N 1
ATOM 2217 C CA . GLN A 1 282 ? -3 19.938 -6.633 1 55.56 282 GLN A CA 1
ATOM 2218 C C . GLN A 1 282 ? -2.318 18.562 -6.727 1 55.56 282 GLN A C 1
ATOM 2220 O O . GLN A 1 282 ? -2.178 18.016 -7.82 1 55.56 282 GLN A O 1
ATOM 2225 N N . PRO A 1 283 ? -1.819 18.078 -5.551 1 59.38 283 PRO A N 1
ATOM 2226 C CA . PRO A 1 283 ? -0.807 17.031 -5.355 1 59.38 283 PRO A CA 1
ATOM 2227 C C . PRO A 1 283 ? -1.31 15.641 -5.738 1 59.38 283 PRO A C 1
ATOM 2229 O O . PRO A 1 283 ? -0.517 14.703 -5.844 1 59.38 283 PRO A O 1
ATOM 2232 N N . SER A 1 284 ? -2.672 15.398 -6.266 1 74.06 284 SER A N 1
ATOM 2233 C CA . SER A 1 284 ? -2.977 14.016 -6.605 1 74.06 284 SER A CA 1
ATOM 2234 C C . SER A 1 284 ? -3.447 13.898 -8.055 1 74.06 284 SER A C 1
ATOM 2236 O O . SER A 1 284 ? -4.219 14.727 -8.531 1 74.06 284 SER A O 1
ATOM 2238 N N . PRO A 1 285 ? -3.068 12.984 -8.836 1 79.06 285 PRO A N 1
ATOM 2239 C CA . PRO A 1 285 ? -3.516 12.797 -10.211 1 79.06 285 PRO A CA 1
ATOM 2240 C C . PRO A 1 285 ? -4.887 12.133 -10.305 1 79.06 285 PRO A C 1
ATOM 2242 O O . PRO A 1 285 ? -5.523 12.164 -11.359 1 79.06 285 PRO A O 1
ATOM 2245 N N . ASN A 1 286 ? -5.32 11.492 -9.188 1 86.62 286 ASN A N 1
ATOM 2246 C CA . ASN A 1 286 ? -6.598 10.789 -9.18 1 86.62 286 ASN A CA 1
ATOM 2247 C C . ASN A 1 286 ? -7.379 11.062 -7.898 1 86.62 286 ASN A C 1
ATOM 2249 O O . ASN A 1 286 ? -6.789 11.367 -6.859 1 86.62 286 ASN A O 1
ATOM 2253 N N . SER A 1 287 ? -8.641 11.039 -7.988 1 89.69 287 SER A N 1
ATOM 2254 C CA . SER A 1 287 ? -9.516 11.117 -6.824 1 89.69 287 SER A CA 1
ATOM 2255 C C . SER A 1 287 ? -10.773 10.273 -7.016 1 89.69 287 SER A C 1
ATOM 2257 O O . SER A 1 287 ? -11.117 9.914 -8.141 1 89.69 287 SER A O 1
ATOM 2259 N N . VAL A 1 288 ? -11.32 9.844 -5.996 1 94.62 288 VAL A N 1
ATOM 2260 C CA . VAL A 1 288 ? -12.547 9.062 -6 1 94.62 288 VAL A CA 1
ATOM 2261 C C . VAL A 1 288 ? -13.578 9.711 -5.078 1 94.62 288 VAL A C 1
ATOM 2263 O O . VAL A 1 288 ? -13.289 9.984 -3.908 1 94.62 288 VAL A O 1
ATOM 2266 N N . THR A 1 289 ? -14.719 10.047 -5.566 1 95.5 289 THR A N 1
ATOM 2267 C CA . THR A 1 289 ? -15.859 10.5 -4.77 1 95.5 289 THR A CA 1
ATOM 2268 C C . THR A 1 289 ? -16.891 9.398 -4.625 1 95.5 289 THR A C 1
ATOM 2270 O O . THR A 1 289 ? -17.359 8.836 -5.625 1 95.5 289 THR A O 1
ATOM 2273 N N . SER A 1 290 ? -17.203 9.07 -3.395 1 96.25 290 SER A N 1
ATOM 2274 C CA . SER A 1 290 ? -18.125 7.973 -3.121 1 96.25 290 SER A CA 1
ATOM 2275 C C . SER A 1 290 ? -19.328 8.453 -2.328 1 96.25 290 SER A C 1
ATOM 2277 O O . SER A 1 290 ? -19.219 9.336 -1.474 1 96.25 290 SER A O 1
ATOM 2279 N N . LEU A 1 291 ? -20.453 7.895 -2.619 1 97.94 291 LEU A N 1
ATOM 2280 C CA . LEU A 1 291 ? -21.703 8.148 -1.919 1 97.94 291 LEU A CA 1
ATOM 2281 C C . LEU A 1 291 ? -22.281 6.852 -1.351 1 97.94 291 LEU A C 1
ATOM 2283 O O . LEU A 1 291 ? -22.375 5.848 -2.059 1 97.94 291 LEU A O 1
ATOM 2287 N N . ALA A 1 292 ? -22.578 6.855 -0.092 1 97.31 292 ALA A N 1
ATOM 2288 C CA . ALA A 1 292 ? -23.203 5.711 0.568 1 97.31 292 ALA A CA 1
ATOM 2289 C C . ALA A 1 292 ? -24.531 6.102 1.203 1 97.31 292 ALA A C 1
ATOM 2291 O O . ALA A 1 292 ? -24.719 7.25 1.608 1 97.31 292 ALA A O 1
ATOM 2292 N N . GLU A 1 293 ? -25.406 5.203 1.304 1 95.31 293 GLU A N 1
ATOM 2293 C CA . GLU A 1 293 ? -26.734 5.461 1.855 1 95.31 293 GLU A CA 1
ATOM 2294 C C . GLU A 1 293 ? -26.703 5.473 3.381 1 95.31 293 GLU A C 1
ATOM 2296 O O . GLU A 1 293 ? -25.828 4.863 3.996 1 95.31 293 GLU A O 1
ATOM 2301 N N . ASN A 1 294 ? -27.656 6.199 3.984 1 91.81 294 ASN A N 1
ATOM 2302 C CA . ASN A 1 294 ? -27.891 6.211 5.426 1 91.81 294 ASN A CA 1
ATOM 2303 C C . ASN A 1 294 ? -29.297 5.723 5.777 1 91.81 294 ASN A C 1
ATOM 2305 O O . ASN A 1 294 ? -29.906 6.23 6.711 1 91.81 294 ASN A O 1
ATOM 2309 N N . VAL A 1 295 ? -29.797 4.809 5 1 89.44 295 VAL A N 1
ATOM 2310 C CA . VAL A 1 295 ? -31.141 4.27 5.188 1 89.44 295 VAL A CA 1
ATOM 2311 C C . VAL A 1 295 ? -31.078 2.965 5.977 1 89.44 295 VAL A C 1
ATOM 2313 O O . VAL A 1 295 ? -31.891 2.73 6.875 1 89.44 295 VAL A O 1
ATOM 2316 N N . THR A 1 296 ? -30.078 2.154 5.605 1 89.12 296 THR A N 1
ATOM 2317 C CA . THR A 1 296 ? -29.984 0.821 6.191 1 89.12 296 THR A CA 1
ATOM 2318 C C . THR A 1 296 ? -28.75 0.712 7.094 1 89.12 296 THR A C 1
ATOM 2320 O O . THR A 1 296 ? -27.812 1.506 6.977 1 89.12 296 THR A O 1
ATOM 2323 N N . PRO A 1 297 ? -28.688 -0.358 7.965 1 82 297 PRO A N 1
ATOM 2324 C CA . PRO A 1 297 ? -27.5 -0.58 8.805 1 82 297 PRO A CA 1
ATOM 2325 C C . PRO A 1 297 ? -26.281 -1.021 7.996 1 82 297 PRO A C 1
ATOM 2327 O O . PRO A 1 297 ? -25.156 -0.844 8.438 1 82 297 PRO A O 1
ATOM 2330 N N . LYS A 1 298 ? -26.484 -1.552 6.883 1 87.06 298 LYS A N 1
ATOM 2331 C CA . LYS A 1 298 ? -25.391 -2.029 6.051 1 87.06 298 LYS A CA 1
ATOM 2332 C C . LYS A 1 298 ? -24.656 -0.866 5.383 1 87.06 298 LYS A C 1
ATOM 2334 O O . LYS A 1 298 ? -23.453 -0.946 5.129 1 87.06 298 LYS A O 1
ATOM 2339 N N . LYS A 1 299 ? -25.391 0.208 5.148 1 91.19 299 LYS A N 1
ATOM 2340 C CA . LYS A 1 299 ? -24.844 1.374 4.461 1 91.19 299 LYS A CA 1
ATOM 2341 C C . LYS A 1 299 ? -24.109 0.965 3.195 1 91.19 299 LYS A C 1
ATOM 2343 O O . LYS A 1 299 ? -22.875 0.822 3.207 1 91.19 299 LYS A O 1
ATOM 2348 N N . LEU A 1 300 ? -24.75 0.914 2.178 1 95.88 300 LEU A N 1
ATOM 2349 C CA . LEU A 1 300 ? -24.203 0.458 0.902 1 95.88 300 LEU A CA 1
ATOM 2350 C C . LEU A 1 300 ? -23.734 1.638 0.059 1 95.88 300 LEU A C 1
ATOM 2352 O O . LEU A 1 300 ? -24.328 2.717 0.104 1 95.88 300 LEU A O 1
ATOM 2356 N N . ALA A 1 301 ? -22.656 1.44 -0.651 1 98.12 301 ALA A N 1
ATOM 2357 C CA . ALA A 1 301 ? -22.25 2.416 -1.658 1 98.12 301 ALA A CA 1
ATOM 2358 C C . ALA A 1 301 ? -23.234 2.449 -2.822 1 98.12 301 ALA A C 1
ATOM 2360 O O . ALA A 1 301 ? -23.594 1.404 -3.373 1 98.12 301 ALA A O 1
ATOM 2361 N N . LEU A 1 302 ? -23.641 3.639 -3.232 1 98.12 302 LEU A N 1
ATOM 2362 C CA . LEU A 1 302 ? -24.672 3.764 -4.266 1 98.12 302 LEU A CA 1
ATOM 2363 C C . LEU A 1 302 ? -24.094 4.395 -5.527 1 98.12 302 LEU A C 1
ATOM 2365 O O . LEU A 1 302 ? -24.656 4.238 -6.613 1 98.12 302 LEU A O 1
ATOM 2369 N N . ALA A 1 303 ? -23.078 5.148 -5.352 1 98.06 303 ALA A N 1
ATOM 2370 C CA . ALA A 1 303 ? -22.453 5.809 -6.496 1 98.06 303 ALA A CA 1
ATOM 2371 C C . ALA A 1 303 ? -20.984 6.109 -6.223 1 98.06 303 ALA A C 1
ATOM 2373 O O . ALA A 1 303 ? -20.594 6.352 -5.078 1 98.06 303 ALA A O 1
ATOM 2374 N N . VAL A 1 304 ? -20.234 6.035 -7.219 1 97.56 304 VAL A N 1
ATOM 2375 C CA . VAL A 1 304 ? -18.812 6.387 -7.152 1 97.56 304 VAL A CA 1
ATOM 2376 C C . VAL A 1 304 ? -18.406 7.102 -8.438 1 97.56 304 VAL A C 1
ATOM 2378 O O . VAL A 1 304 ? -18.844 6.742 -9.523 1 97.56 304 VAL A O 1
ATOM 2381 N N . HIS A 1 305 ? -17.625 8.109 -8.32 1 96.38 305 HIS A N 1
ATOM 2382 C CA . HIS A 1 305 ? -17.062 8.805 -9.469 1 96.38 305 HIS A CA 1
ATOM 2383 C C . HIS A 1 305 ? -15.547 8.906 -9.359 1 96.38 305 HIS A C 1
ATOM 2385 O O . HIS A 1 305 ? -15.023 9.383 -8.344 1 96.38 305 HIS A O 1
ATOM 2391 N N . VAL A 1 306 ? -14.938 8.453 -10.461 1 95.75 306 VAL A N 1
ATOM 2392 C CA . VAL A 1 306 ? -13.477 8.453 -10.508 1 95.75 306 VA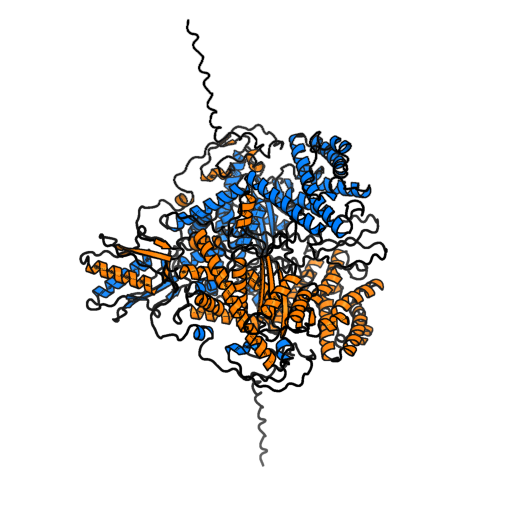L A CA 1
ATOM 2393 C C . VAL A 1 306 ? -12.992 9.594 -11.414 1 95.75 306 VAL A C 1
ATOM 2395 O O . VAL A 1 306 ? -13.461 9.734 -12.547 1 95.75 306 VAL A O 1
ATOM 2398 N N . ARG A 1 307 ? -12.094 10.391 -10.938 1 92.56 307 ARG A N 1
ATOM 2399 C CA . ARG A 1 307 ? -11.391 11.391 -11.727 1 92.56 307 ARG A CA 1
ATOM 2400 C C . ARG A 1 307 ? -9.93 11.008 -11.93 1 92.56 307 ARG A C 1
ATOM 2402 O O . ARG A 1 307 ? -9.25 10.594 -10.984 1 92.56 307 ARG A O 1
ATOM 2409 N N . ASN A 1 308 ? -9.523 11.07 -13.156 1 90.25 308 ASN A N 1
ATOM 2410 C CA . ASN A 1 308 ? -8.172 10.68 -13.539 1 90.25 308 ASN A CA 1
ATOM 2411 C C . ASN A 1 308 ? -7.555 11.664 -14.523 1 90.25 308 ASN A C 1
ATOM 2413 O O . ASN A 1 308 ? -8.133 11.945 -15.57 1 90.25 308 ASN A O 1
ATOM 2417 N N . LYS A 1 309 ? -6.309 12.148 -14.203 1 83.94 309 LYS A N 1
ATOM 2418 C CA . LYS A 1 309 ? -5.609 13.094 -15.062 1 83.94 309 LYS A CA 1
ATOM 2419 C C . LYS A 1 309 ? -4.512 12.398 -15.867 1 83.94 309 LYS A C 1
ATOM 2421 O O . LYS A 1 309 ? -3.932 12.992 -16.781 1 83.94 309 LYS A O 1
ATOM 2426 N N . ILE A 1 310 ? -4.273 11.172 -15.586 1 82.75 310 ILE A N 1
ATOM 2427 C CA . ILE A 1 310 ? -3.084 10.508 -16.109 1 82.75 310 ILE A CA 1
ATOM 2428 C C . ILE A 1 310 ? -3.43 9.758 -17.391 1 82.75 310 ILE A C 1
ATOM 2430 O O . ILE A 1 310 ? -4.352 8.938 -17.406 1 82.75 310 ILE A O 1
ATOM 2434 N N . CYS A 1 311 ? -2.719 10.039 -18.406 1 85.62 311 CYS A N 1
ATOM 2435 C CA . CYS A 1 311 ? -2.736 9.289 -19.656 1 85.62 311 CYS A CA 1
ATOM 2436 C C . CYS A 1 311 ? -1.322 8.93 -20.094 1 85.62 311 CYS A C 1
ATOM 2438 O O . CYS A 1 311 ? -0.597 9.773 -20.625 1 85.62 311 CYS A O 1
ATOM 2440 N N . PRO A 1 312 ? -0.967 7.656 -19.859 1 79.19 312 PRO A N 1
ATOM 2441 C CA . PRO A 1 312 ? 0.396 7.258 -20.219 1 79.19 312 PRO A CA 1
ATOM 2442 C C . PRO A 1 312 ? 0.709 7.469 -21.703 1 79.19 312 PRO A C 1
ATOM 2444 O O . PRO A 1 312 ? 1.828 7.852 -22.047 1 79.19 312 PRO A O 1
ATOM 2447 N N . THR A 1 313 ? -0.25 7.266 -22.578 1 81.62 313 THR A N 1
ATOM 2448 C CA . THR A 1 313 ? -0.054 7.438 -24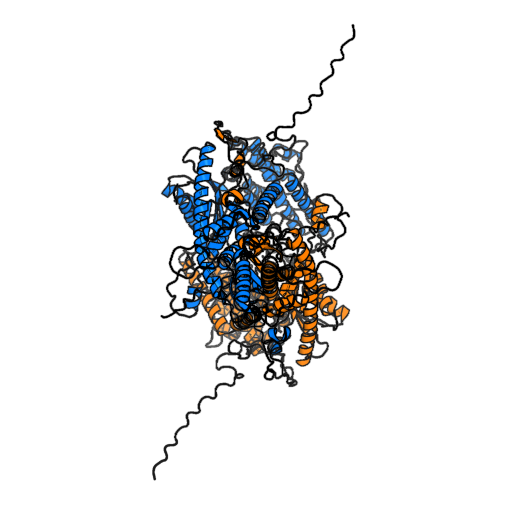.016 1 81.62 313 THR A CA 1
ATOM 2449 C C . THR A 1 313 ? 0.234 8.898 -24.344 1 81.62 313 THR A C 1
ATOM 2451 O O . THR A 1 313 ? 1.152 9.195 -25.109 1 81.62 313 THR A O 1
ATOM 2454 N N . ARG A 1 314 ? -0.476 9.766 -23.812 1 81.19 314 ARG A N 1
ATOM 2455 C CA . ARG A 1 314 ? -0.265 11.188 -24.031 1 81.19 314 ARG A CA 1
ATOM 2456 C C . ARG A 1 314 ? 1.07 11.641 -23.453 1 81.19 314 ARG A C 1
ATOM 2458 O O . ARG A 1 314 ? 1.814 12.383 -24.094 1 81.19 314 ARG A O 1
ATOM 2465 N N . ASN A 1 315 ? 1.318 11.195 -22.219 1 73.81 315 ASN A N 1
ATOM 2466 C CA . ASN A 1 315 ? 2.561 11.578 -21.562 1 73.81 315 ASN A CA 1
ATOM 2467 C C . ASN A 1 315 ? 3.781 11.141 -22.359 1 73.81 315 ASN A C 1
ATOM 2469 O O . ASN A 1 315 ? 4.758 11.891 -22.469 1 73.81 315 ASN A O 1
ATOM 2473 N N . LEU A 1 316 ? 3.719 9.922 -22.859 1 75.81 316 LEU A N 1
ATOM 2474 C CA . LEU A 1 316 ? 4.84 9.367 -23.609 1 75.81 316 LEU A CA 1
ATOM 2475 C C . LEU A 1 316 ? 5.035 10.125 -24.922 1 75.81 316 LEU A C 1
ATOM 2477 O O . LEU A 1 316 ? 6.152 10.531 -25.25 1 75.81 316 LEU A O 1
ATOM 2481 N N . ASN A 1 317 ? 4.004 10.359 -25.703 1 80.38 317 ASN A N 1
ATOM 2482 C CA . ASN A 1 317 ? 4.094 10.969 -27.016 1 80.38 317 ASN A CA 1
ATOM 2483 C C . ASN A 1 317 ? 4.391 12.461 -26.922 1 80.38 317 ASN A C 1
ATOM 2485 O O . ASN A 1 317 ? 5.238 12.977 -27.656 1 80.38 317 ASN A O 1
ATOM 2489 N N . GLU A 1 318 ? 3.729 13.141 -26.016 1 74.38 318 GLU A N 1
ATOM 2490 C CA . GLU A 1 318 ? 4.004 14.562 -25.812 1 74.38 318 GLU A CA 1
ATOM 2491 C C . GLU A 1 318 ? 5.441 14.781 -25.359 1 74.38 318 GLU A C 1
ATOM 2493 O O . GLU A 1 318 ? 6.09 15.742 -25.766 1 74.38 318 GLU A O 1
ATOM 2498 N N . GLY A 1 319 ? 5.852 13.867 -24.5 1 69 319 GLY A N 1
ATOM 2499 C CA . GLY A 1 319 ? 7.227 13.953 -24.031 1 69 319 GLY A CA 1
ATOM 2500 C C . GLY A 1 319 ? 8.242 13.758 -25.141 1 69 319 GLY A C 1
ATOM 2501 O O . GLY A 1 319 ? 9.352 14.297 -25.078 1 69 319 GLY A O 1
ATOM 2502 N N . ARG A 1 320 ? 7.852 13.031 -26.203 1 72.5 320 ARG A N 1
ATOM 2503 C CA . ARG A 1 320 ? 8.742 12.758 -27.328 1 72.5 320 ARG A CA 1
ATOM 2504 C C . ARG A 1 320 ? 8.492 13.734 -28.469 1 72.5 320 ARG A C 1
ATOM 2506 O O . ARG A 1 320 ? 9.133 13.648 -29.516 1 72.5 320 ARG A O 1
ATOM 2513 N N . GLY A 1 321 ? 7.574 14.656 -28.328 1 75 321 GLY A N 1
ATOM 2514 C CA . GLY A 1 321 ? 7.234 15.609 -29.359 1 75 321 GLY A CA 1
ATOM 2515 C C . GLY A 1 321 ? 6.492 14.977 -30.531 1 75 321 GLY A C 1
ATOM 2516 O O . GLY A 1 321 ? 6.59 15.453 -31.656 1 75 321 GLY A O 1
ATOM 2517 N N . LYS A 1 322 ? 5.922 13.906 -30.266 1 81.56 322 LYS A N 1
ATOM 2518 C CA . LYS A 1 322 ? 5.156 13.203 -31.297 1 81.56 322 LYS A CA 1
ATOM 2519 C C . LYS A 1 322 ? 3.66 13.438 -31.125 1 81.56 322 LYS A C 1
ATOM 2521 O O . LYS A 1 322 ? 3.193 13.742 -30.031 1 81.56 322 LYS A O 1
ATOM 2526 N N . PRO A 1 323 ? 3.043 13.32 -32.156 1 88 323 PRO A N 1
ATOM 2527 C CA . PRO A 1 323 ? 1.587 13.414 -32.031 1 88 323 PRO A CA 1
ATOM 2528 C C . PRO A 1 323 ? 0.986 12.258 -31.234 1 88 323 PRO A C 1
ATOM 2530 O O . PRO A 1 323 ? 1.469 11.125 -31.312 1 88 323 PRO A O 1
ATOM 2533 N N . VAL A 1 324 ? -0.033 12.562 -30.469 1 87.81 324 VAL A N 1
ATOM 2534 C CA . VAL A 1 324 ? -0.71 11.555 -29.672 1 87.81 324 VAL A CA 1
ATOM 2535 C C . VAL A 1 324 ? -1.662 10.742 -30.547 1 87.81 324 VAL A C 1
ATOM 2537 O O . VAL A 1 324 ? -2.594 11.297 -31.125 1 87.81 324 VAL A O 1
ATOM 2540 N N . PRO A 1 325 ? -1.45 9.492 -30.734 1 89 325 PRO A N 1
ATOM 2541 C CA . PRO A 1 325 ? -2.365 8.68 -31.547 1 89 325 PRO A CA 1
ATOM 2542 C C . PRO A 1 325 ? -3.756 8.562 -30.922 1 89 325 PRO A C 1
ATOM 2544 O O . PRO A 1 325 ? -3.926 8.812 -29.734 1 89 325 PRO A O 1
ATOM 2547 N N . ALA A 1 326 ? -4.699 8.203 -31.781 1 87.69 326 ALA A N 1
ATOM 2548 C CA . ALA A 1 326 ? -6.047 7.941 -31.281 1 87.69 326 ALA A CA 1
ATOM 2549 C C . ALA A 1 326 ? -6.062 6.742 -30.344 1 87.69 326 ALA A C 1
ATOM 2551 O O . ALA A 1 326 ? -5.465 5.707 -30.641 1 87.69 326 ALA A O 1
ATOM 2552 N N . HIS A 1 327 ? -6.555 6.91 -29.125 1 85.5 327 HIS A N 1
ATOM 2553 C CA . HIS A 1 327 ? -6.621 5.852 -28.125 1 85.5 327 HIS A CA 1
ATOM 2554 C C . HIS A 1 327 ? -7.754 6.105 -27.141 1 85.5 327 HIS A C 1
ATOM 2556 O O . HIS A 1 327 ? -8.359 7.18 -27.141 1 85.5 327 HIS A O 1
ATOM 2562 N N . LYS A 1 328 ? -8.109 5.062 -26.516 1 84.38 328 LYS A N 1
ATOM 2563 C CA . LYS A 1 328 ? -9.023 5.266 -25.391 1 84.38 328 LYS A CA 1
ATOM 2564 C C . LYS A 1 328 ? -8.305 5.883 -24.203 1 84.38 328 LYS A C 1
ATOM 2566 O O . LYS A 1 328 ? -7.609 5.188 -23.453 1 84.38 328 LYS A O 1
ATOM 2571 N N . CYS A 1 329 ? -8.516 7.141 -23.953 1 88.12 329 CYS A N 1
ATOM 2572 C CA . CYS A 1 329 ? -7.773 7.898 -22.953 1 88.12 329 CYS A CA 1
ATOM 2573 C C . CYS A 1 329 ? -8.297 7.609 -21.547 1 88.12 329 CYS A C 1
ATOM 2575 O O . CYS A 1 329 ? -9.484 7.773 -21.281 1 88.12 329 CYS A O 1
ATOM 2577 N N . PRO A 1 330 ? -7.484 7.16 -20.688 1 87.06 330 PRO A N 1
ATOM 2578 C CA . PRO A 1 330 ? -7.914 6.934 -19.312 1 87.06 330 PRO A CA 1
ATOM 2579 C C . PRO A 1 330 ? -8.133 8.234 -18.531 1 87.06 330 PRO A C 1
ATOM 2581 O O . PRO A 1 330 ? -8.82 8.242 -17.516 1 87.06 330 PRO A O 1
ATOM 2584 N N . ALA A 1 331 ? -7.52 9.344 -19 1 89.56 331 ALA A N 1
ATOM 2585 C CA . ALA A 1 331 ? -7.746 10.648 -18.391 1 89.56 331 ALA A CA 1
ATOM 2586 C C . ALA A 1 331 ? -9.125 11.203 -18.766 1 89.56 331 ALA A C 1
ATOM 2588 O O . ALA A 1 331 ? -9.438 11.359 -19.938 1 89.56 331 ALA A O 1
ATOM 2589 N N . ASN A 1 332 ? -9.953 11.422 -17.75 1 90.19 332 ASN A N 1
ATOM 2590 C CA . ASN A 1 332 ? -11.289 11.938 -18.047 1 90.19 332 ASN A CA 1
ATOM 2591 C C . ASN A 1 332 ? -11.406 13.414 -17.672 1 90.19 332 ASN A C 1
ATOM 2593 O O . ASN A 1 332 ? -12.469 14.016 -17.859 1 90.19 332 ASN A O 1
ATOM 2597 N N . ILE A 1 333 ? -10.328 13.977 -17.094 1 87.5 333 ILE A N 1
ATOM 2598 C CA . ILE A 1 333 ? -10.25 15.422 -16.875 1 87.5 333 ILE A CA 1
ATOM 2599 C C . ILE A 1 333 ? -8.898 15.945 -17.359 1 87.5 333 ILE A C 1
ATOM 2601 O O . ILE A 1 333 ? -7.91 15.211 -17.375 1 87.5 333 ILE A O 1
ATOM 2605 N N . PRO A 1 334 ? -8.898 17.141 -17.75 1 78.94 334 PRO A N 1
ATOM 2606 C CA . PRO A 1 334 ? -7.629 17.703 -18.234 1 78.94 334 PRO A CA 1
ATOM 2607 C C . PRO A 1 334 ? -6.574 17.797 -17.125 1 78.94 334 PRO A C 1
ATOM 2609 O O . PRO A 1 334 ? -6.918 17.875 -15.945 1 78.94 334 PRO A O 1
ATOM 2612 N N . GLU A 1 335 ? -5.355 17.734 -17.531 1 74.94 335 GLU A N 1
ATOM 2613 C CA . GLU A 1 335 ? -4.238 17.766 -16.594 1 74.94 335 GLU A CA 1
ATOM 2614 C C . GLU A 1 335 ? -4.262 19.031 -15.742 1 74.94 335 GLU A C 1
ATOM 2616 O O . GLU A 1 335 ? -3.854 19.016 -14.578 1 74.94 335 GLU A O 1
ATOM 2621 N N . GLU A 1 336 ? -4.816 20.047 -16.312 1 70.06 336 GLU A N 1
ATOM 2622 C CA . GLU A 1 336 ? -4.797 21.344 -15.664 1 70.06 336 GLU A CA 1
ATOM 2623 C C . GLU A 1 336 ? -5.992 21.516 -14.727 1 70.06 336 GLU A C 1
ATOM 2625 O O . GLU A 1 336 ? -6.043 22.453 -13.93 1 70.06 336 GLU A O 1
ATOM 2630 N N . ALA A 1 337 ? -6.891 20.562 -14.828 1 76 337 ALA A N 1
ATOM 2631 C CA . ALA A 1 337 ? -8.086 20.656 -13.984 1 76 337 ALA A CA 1
ATOM 2632 C C . ALA A 1 337 ? -7.738 20.453 -12.516 1 76 337 ALA A C 1
ATOM 2634 O O . ALA A 1 337 ? -6.734 19.797 -12.195 1 76 337 ALA A O 1
ATOM 2635 N N . VAL A 1 338 ? -8.57 21.016 -11.633 1 74.69 338 VAL A N 1
ATOM 2636 C CA . VAL A 1 338 ? -8.383 20.828 -10.203 1 74.69 338 VAL A CA 1
ATOM 2637 C C . VAL A 1 338 ? -8.945 19.484 -9.766 1 74.69 338 VAL A C 1
ATOM 2639 O O . VAL A 1 338 ? -10.156 19.25 -9.836 1 74.69 338 VAL A O 1
ATOM 2642 N N . ILE A 1 339 ? -8.109 18.672 -9.289 1 78.56 339 ILE A N 1
ATOM 2643 C CA . ILE A 1 339 ? -8.5 17.312 -8.922 1 78.56 339 ILE A CA 1
ATOM 2644 C C . ILE A 1 339 ? -9.414 17.344 -7.703 1 78.56 339 ILE A C 1
ATOM 2646 O O . ILE A 1 339 ? -10.289 16.484 -7.547 1 78.56 339 ILE A O 1
ATOM 2650 N N . GLY A 1 340 ? -9.281 18.359 -6.867 1 75.12 340 GLY A N 1
ATOM 2651 C CA . GLY A 1 340 ? -10.039 18.469 -5.629 1 75.12 340 GLY A CA 1
ATOM 2652 C C . GLY A 1 340 ? -11.336 19.25 -5.781 1 75.12 340 GLY A C 1
ATOM 2653 O O . GLY A 1 340 ? -11.898 19.719 -4.797 1 75.12 340 GLY A O 1
ATOM 2654 N N . ASP A 1 341 ? -11.727 19.453 -6.996 1 83 341 ASP A N 1
ATOM 2655 C CA . ASP A 1 341 ? -13.023 20.094 -7.211 1 83 341 ASP A CA 1
ATOM 2656 C C . ASP A 1 341 ? -14.164 19.172 -6.781 1 83 341 ASP A C 1
ATOM 2658 O O . ASP A 1 341 ? -14.797 18.516 -7.617 1 83 341 ASP A O 1
ATOM 2662 N N . GLU A 1 342 ? -14.422 19.25 -5.527 1 88.06 342 GLU A N 1
ATOM 2663 C CA . GLU A 1 342 ? -15.43 18.375 -4.926 1 88.06 342 GLU A CA 1
ATOM 2664 C C . GLU A 1 342 ? -16.828 18.734 -5.398 1 88.06 342 GLU A C 1
ATOM 2666 O O . GLU A 1 342 ? -17.719 17.891 -5.434 1 88.06 342 GLU A O 1
ATOM 2671 N N . LYS A 1 343 ? -17.031 20.062 -5.723 1 90.38 343 LYS A N 1
ATOM 2672 C CA . LYS A 1 343 ? -18.328 20.484 -6.234 1 90.38 343 LYS A CA 1
ATOM 2673 C C . LYS A 1 343 ? -18.672 19.75 -7.527 1 90.38 343 LYS A C 1
ATOM 2675 O O . LYS A 1 343 ? -19.75 19.141 -7.633 1 90.38 343 LYS A O 1
ATOM 2680 N N . GLN A 1 344 ? -17.734 19.797 -8.422 1 91.44 344 GLN A N 1
ATOM 2681 C CA . GLN A 1 344 ? -18 19.156 -9.703 1 91.44 344 GLN A CA 1
ATOM 2682 C C . GLN A 1 344 ? -18.109 17.641 -9.539 1 91.44 344 GLN A C 1
ATOM 2684 O O . GLN A 1 344 ? -18.953 17 -10.195 1 91.44 344 GLN A O 1
ATOM 2689 N N . ALA A 1 345 ? -17.266 17.062 -8.789 1 93.25 345 ALA A N 1
ATOM 2690 C CA . ALA A 1 345 ? -17.328 15.625 -8.555 1 93.25 345 ALA A CA 1
ATOM 2691 C C . ALA A 1 345 ? -18.688 15.227 -7.98 1 93.25 345 ALA A C 1
ATOM 2693 O O . ALA A 1 345 ? -19.25 14.203 -8.375 1 93.25 345 ALA A O 1
ATOM 2694 N N . ALA A 1 346 ? -19.125 15.977 -7.051 1 95.62 346 ALA A N 1
ATOM 2695 C CA . ALA A 1 346 ? -20.422 15.703 -6.434 1 95.62 346 ALA A CA 1
ATOM 2696 C C . ALA A 1 346 ? -21.562 15.859 -7.445 1 95.62 346 ALA A C 1
ATOM 2698 O O . ALA A 1 346 ? -22.562 15.141 -7.383 1 95.62 346 ALA A O 1
ATOM 2699 N N . ARG A 1 347 ? -21.453 16.844 -8.375 1 96.31 347 ARG A N 1
ATOM 2700 C CA . ARG A 1 347 ? -22.438 16.969 -9.445 1 96.31 347 ARG A CA 1
ATOM 2701 C C . ARG A 1 347 ? -22.531 15.672 -10.242 1 96.31 347 ARG A C 1
ATOM 2703 O O . ARG A 1 347 ? -23.625 15.188 -10.523 1 96.31 347 ARG A O 1
ATOM 2710 N N . ASP A 1 348 ? -21.375 15.18 -10.508 1 95.31 348 ASP A N 1
ATOM 2711 C CA . ASP A 1 348 ? -21.344 13.953 -11.305 1 95.31 348 ASP A CA 1
ATOM 2712 C C . ASP A 1 348 ? -21.938 12.781 -10.539 1 95.31 348 ASP A C 1
ATOM 2714 O O . ASP A 1 348 ? -22.609 11.93 -11.117 1 95.31 348 ASP A O 1
ATOM 2718 N N . VAL A 1 349 ? -21.672 12.664 -9.289 1 97.19 349 VAL A N 1
ATOM 2719 C CA . VAL A 1 349 ? -22.25 11.625 -8.445 1 97.19 349 VAL A CA 1
ATOM 2720 C C . VAL A 1 349 ? -23.781 11.797 -8.383 1 97.19 349 VAL A C 1
ATOM 2722 O O . VAL A 1 349 ? -24.516 10.82 -8.469 1 97.19 349 VAL A O 1
ATOM 2725 N N . ALA A 1 350 ? -24.188 13.07 -8.227 1 97.56 350 ALA A N 1
ATOM 2726 C CA . ALA A 1 350 ? -25.609 13.359 -8.172 1 97.56 350 ALA A CA 1
ATOM 2727 C C . ALA A 1 350 ? -26.312 12.922 -9.461 1 97.56 350 ALA A C 1
ATOM 2729 O O . ALA A 1 350 ? -27.406 12.359 -9.422 1 97.56 350 ALA A O 1
ATOM 2730 N N . LYS A 1 351 ? -25.688 13.164 -10.539 1 96.44 351 LYS A N 1
ATOM 2731 C CA . LYS A 1 351 ? -26.25 12.758 -11.828 1 96.44 351 LYS A CA 1
ATOM 2732 C C . LYS A 1 351 ? -26.406 11.242 -11.906 1 96.44 351 LYS A C 1
ATOM 2734 O O . LYS A 1 351 ? -27.375 10.734 -12.469 1 96.44 351 LYS A O 1
ATOM 2739 N N . LYS A 1 352 ? -25.469 10.523 -11.359 1 95.88 352 LYS A N 1
ATOM 2740 C CA . LYS A 1 352 ? -25.531 9.07 -11.352 1 95.88 352 LYS A CA 1
ATOM 2741 C C . LYS A 1 352 ? -26.719 8.578 -10.531 1 95.88 352 LYS A C 1
ATOM 2743 O O . LYS A 1 352 ? -27.375 7.605 -10.898 1 95.88 352 LYS A O 1
ATOM 2748 N N . MET A 1 353 ? -26.953 9.211 -9.438 1 96.81 353 MET A N 1
ATOM 2749 C CA . MET A 1 353 ? -28.078 8.867 -8.578 1 96.81 353 MET A CA 1
ATOM 2750 C C . MET A 1 353 ? -29.406 9.023 -9.328 1 96.81 353 MET A C 1
ATOM 2752 O O . MET A 1 353 ? -30.391 8.352 -9.008 1 96.81 353 MET A O 1
ATOM 2756 N N . LEU A 1 354 ? -29.391 9.922 -10.281 1 95.56 354 LEU A N 1
ATOM 2757 C CA . LEU A 1 354 ? -30.609 10.242 -11 1 95.56 354 LEU A CA 1
ATOM 2758 C C . LEU A 1 354 ? -30.641 9.555 -12.359 1 95.56 354 LEU A C 1
ATOM 2760 O O . LEU A 1 354 ? -31.531 9.812 -13.172 1 95.56 354 LEU A O 1
ATOM 2764 N N . SER A 1 355 ? -29.578 8.719 -12.492 1 88.94 355 SER A N 1
ATOM 2765 C CA . SER A 1 355 ? -29.5 7.973 -13.75 1 88.94 355 SER A CA 1
ATOM 2766 C C . SER A 1 355 ? -29.969 6.527 -13.562 1 88.94 355 SER A C 1
ATOM 2768 O O . SER A 1 355 ? -30.016 6.027 -12.438 1 88.94 355 SER A O 1
ATOM 2770 N N . GLY A 1 356 ? -30.469 5.898 -14.547 1 83.75 356 GLY A N 1
ATOM 2771 C CA . GLY A 1 356 ? -30.875 4.5 -14.484 1 83.75 356 GLY A CA 1
ATOM 2772 C C . GLY A 1 356 ? -32.375 4.301 -14.672 1 83.75 356 GLY A C 1
ATOM 2773 O O . GLY A 1 356 ? -33.062 5.176 -15.195 1 83.75 356 GLY A O 1
ATOM 2774 N N . ARG A 1 357 ? -32.75 3.15 -14.164 1 86.81 357 ARG A N 1
ATOM 2775 C CA . ARG A 1 357 ? -34.156 2.752 -14.367 1 86.81 357 ARG A CA 1
ATOM 2776 C C . ARG A 1 357 ? -35.094 3.607 -13.531 1 86.81 357 ARG A C 1
ATOM 2778 O O . ARG A 1 357 ? -36.188 3.941 -13.969 1 86.81 357 ARG A O 1
ATOM 2785 N N . ARG A 1 358 ? -34.594 3.891 -12.336 1 90.12 358 ARG A N 1
ATOM 2786 C CA . ARG A 1 358 ? -35.344 4.723 -11.406 1 90.12 358 ARG A CA 1
ATOM 2787 C C . ARG A 1 358 ? -34.469 5.793 -10.773 1 90.12 358 ARG A C 1
ATOM 2789 O O . ARG A 1 358 ? -33.344 5.5 -10.32 1 90.12 358 ARG A O 1
ATOM 2796 N N . LYS A 1 359 ? -35 7.012 -10.766 1 92.75 359 LYS A N 1
ATOM 2797 C CA . LYS A 1 359 ? -34.312 8.094 -10.086 1 92.75 359 LYS A CA 1
ATOM 2798 C C . LYS A 1 359 ? -34.344 7.914 -8.57 1 92.75 359 LYS A C 1
ATOM 2800 O O . LYS A 1 359 ? -35.375 7.523 -8.016 1 92.75 359 LYS A O 1
ATOM 2805 N N . THR A 1 360 ? -33.219 8.078 -7.973 1 95.44 360 THR A N 1
ATOM 2806 C CA . THR A 1 360 ? -33.156 8 -6.52 1 95.44 360 THR A CA 1
ATOM 2807 C C . THR A 1 360 ? -32.688 9.336 -5.934 1 95.44 360 THR A C 1
ATOM 2809 O O . THR A 1 360 ? -31.5 9.555 -5.719 1 95.44 360 THR A O 1
ATOM 2812 N N . PRO A 1 361 ? -33.656 10.172 -5.629 1 95.38 361 PRO A N 1
ATOM 2813 C CA . PRO A 1 361 ? -33.281 11.484 -5.078 1 95.38 361 PRO A CA 1
ATOM 2814 C C . PRO A 1 361 ? -32.719 11.391 -3.66 1 95.38 361 PRO A C 1
ATOM 2816 O O . PRO A 1 361 ? -33.062 10.469 -2.916 1 95.38 361 PRO A O 1
ATOM 2819 N N . VAL A 1 362 ? -31.953 12.32 -3.34 1 96.25 362 VAL A N 1
ATOM 2820 C CA . VAL A 1 362 ? -31.359 12.445 -2.01 1 96.25 362 VAL A CA 1
ATOM 2821 C C . VAL A 1 362 ? -31.906 13.695 -1.314 1 96.25 362 VAL A C 1
ATOM 2823 O O . VAL A 1 362 ? -31.875 14.789 -1.883 1 96.25 362 VAL A O 1
ATOM 2826 N N . GLY A 1 363 ? -32.438 13.469 -0.082 1 94.19 363 GLY A N 1
ATOM 2827 C CA . GLY A 1 363 ? -33 14.594 0.656 1 94.19 363 GLY A CA 1
ATOM 2828 C C . GLY A 1 363 ? -32.062 15.133 1.722 1 94.19 363 GLY A C 1
ATOM 2829 O O . GLY A 1 363 ? -32.188 16.297 2.113 1 94.19 363 GLY A O 1
ATOM 2830 N N . GLN A 1 364 ? -31.234 14.273 2.197 1 93.81 364 GLN A N 1
ATOM 2831 C CA . GLN A 1 364 ? -30.281 14.648 3.227 1 93.81 364 GLN A CA 1
ATOM 2832 C C . GLN A 1 364 ? -28.875 14.156 2.875 1 93.81 364 GLN A C 1
ATOM 2834 O O . GLN A 1 364 ? -28.703 13 2.484 1 93.81 364 GLN A O 1
ATOM 2839 N N . LEU A 1 365 ? -27.922 15.062 2.975 1 95.19 365 LEU A N 1
ATOM 2840 C CA . LEU A 1 365 ? -26.547 14.719 2.635 1 95.19 365 LEU A CA 1
ATOM 2841 C C . LEU A 1 365 ? -25.594 15.062 3.779 1 95.19 365 LEU A C 1
ATOM 2843 O O . LEU A 1 365 ? -25.625 16.188 4.285 1 95.19 365 LEU A O 1
ATOM 2847 N N . VAL A 1 366 ? -24.828 14.078 4.188 1 93.94 366 VAL A N 1
ATOM 2848 C CA . VAL A 1 366 ? -23.828 14.312 5.219 1 93.94 366 VAL A CA 1
ATOM 2849 C C . VAL A 1 366 ? -22.438 14.398 4.582 1 93.94 366 VAL A C 1
ATOM 2851 O O . VAL A 1 366 ? -22.062 13.547 3.771 1 93.94 366 VAL A O 1
ATOM 2854 N N . GLU A 1 367 ? -21.719 15.383 4.836 1 91.31 367 GLU A N 1
ATOM 2855 C CA . GLU A 1 367 ? -20.375 15.578 4.312 1 91.31 367 GLU A CA 1
ATOM 2856 C C . GLU A 1 367 ? -19.422 16.047 5.41 1 91.31 367 GLU A C 1
ATOM 2858 O O . GLU A 1 367 ? -19.844 16.359 6.52 1 91.31 367 GLU A O 1
ATOM 2863 N N . ASP A 1 368 ? -18.125 16.094 4.957 1 83.19 368 ASP A N 1
ATOM 2864 C CA . ASP A 1 368 ? -17.141 16.656 5.859 1 83.19 368 ASP A CA 1
ATOM 2865 C C . ASP A 1 368 ? -17.312 18.172 5.996 1 83.19 368 ASP A C 1
ATOM 2867 O O . ASP A 1 368 ? -17.75 18.844 5.051 1 83.19 368 ASP A O 1
ATOM 2871 N N . GLY A 1 369 ? -17.359 18.828 7.043 1 68.62 369 GLY A N 1
ATOM 2872 C CA . GLY A 1 369 ? -17.625 20.219 7.352 1 68.62 369 GLY A CA 1
ATOM 2873 C C . GLY A 1 369 ? -16.938 21.188 6.406 1 68.62 369 GLY A C 1
ATOM 2874 O O . GLY A 1 369 ? -17.406 22.312 6.199 1 68.62 369 GLY A O 1
ATOM 2875 N N . ASP A 1 370 ? -15.844 20.781 5.809 1 68.81 370 ASP A N 1
ATOM 2876 C CA . ASP A 1 370 ? -15.109 21.703 4.941 1 68.81 370 ASP A CA 1
ATOM 2877 C C . ASP A 1 370 ? -15.234 21.297 3.477 1 68.81 370 ASP A C 1
ATOM 2879 O O . ASP A 1 370 ? -14.562 21.859 2.609 1 68.81 370 ASP A O 1
ATOM 2883 N N . SER A 1 371 ? -16.141 20.484 3.156 1 78.44 371 SER A N 1
ATOM 2884 C CA . SER A 1 371 ? -16.328 19.984 1.796 1 78.44 371 SER A CA 1
ATOM 2885 C C . SER A 1 371 ? -17.297 20.859 1.016 1 78.44 371 SER A C 1
ATOM 2887 O O . SER A 1 371 ? -18.203 21.484 1.6 1 78.44 371 SER A O 1
ATOM 2889 N N . SER A 1 372 ? -17.031 21.031 -0.252 1 83.44 372 SER A N 1
ATOM 2890 C CA . SER A 1 372 ? -17.969 21.75 -1.126 1 83.44 372 SER A CA 1
ATOM 2891 C C . SER A 1 372 ? -18.844 20.781 -1.906 1 83.44 372 SER A C 1
ATOM 2893 O O . SER A 1 372 ? -19.5 21.172 -2.873 1 83.44 372 SER A O 1
ATOM 2895 N N . SER A 1 373 ? -18.812 19.562 -1.523 1 89.44 373 SER A N 1
ATOM 2896 C CA . SER A 1 373 ? -19.578 18.531 -2.223 1 89.44 373 SER A CA 1
ATOM 2897 C C . SER A 1 373 ? -21.062 18.828 -2.191 1 89.44 373 SER A C 1
ATOM 2899 O O . SER A 1 373 ? -21.766 18.625 -3.188 1 89.44 373 SER A O 1
ATOM 2901 N N . SER A 1 374 ? -21.547 19.344 -1.102 1 91.38 374 SER A N 1
ATOM 2902 C CA . SER A 1 374 ? -22.969 19.562 -0.937 1 91.38 374 SER A CA 1
ATOM 2903 C C . SER A 1 374 ? -23.484 20.594 -1.937 1 91.38 374 SER A C 1
ATOM 2905 O O . SER A 1 374 ? -24.609 20.484 -2.428 1 91.38 374 SER A O 1
ATOM 2907 N N . LYS A 1 375 ? -22.656 21.594 -2.227 1 91.69 375 LYS A N 1
ATOM 2908 C CA . LYS A 1 375 ? -23.094 22.625 -3.158 1 91.69 375 LYS A CA 1
ATOM 2909 C C . LYS A 1 375 ? -23.406 22.031 -4.531 1 91.69 375 LYS A C 1
ATOM 2911 O O . LYS A 1 375 ? -24.484 22.281 -5.086 1 91.69 375 LYS A O 1
ATOM 2916 N N . GLY A 1 376 ? -22.453 21.281 -5.027 1 93.94 376 GLY A N 1
ATOM 2917 C CA . GLY A 1 376 ? -22.656 20.672 -6.324 1 93.94 376 GLY A CA 1
ATOM 2918 C C . GLY A 1 376 ? -23.797 19.672 -6.328 1 93.94 376 GLY A C 1
ATOM 2919 O O . GLY A 1 376 ? -24.594 19.609 -7.277 1 93.94 376 GLY A O 1
ATOM 2920 N N . PHE A 1 377 ? -23.891 18.938 -5.289 1 96 377 PHE A N 1
ATOM 2921 C CA . PHE A 1 377 ? -24.938 17.922 -5.168 1 96 377 PHE A CA 1
ATOM 2922 C C . PHE A 1 377 ? -26.312 18.562 -5.137 1 96 377 PHE A C 1
ATOM 2924 O O . PHE A 1 377 ? -27.234 18.109 -5.828 1 96 377 PHE A O 1
ATOM 2931 N N . LYS A 1 378 ? -26.531 19.641 -4.406 1 95.25 378 LYS A N 1
ATOM 2932 C CA . LYS A 1 378 ? -27.781 20.375 -4.273 1 95.25 378 LYS A CA 1
ATOM 2933 C C . LYS A 1 378 ? -28.234 20.953 -5.617 1 95.25 378 LYS A C 1
ATOM 2935 O O . LYS A 1 378 ? -29.422 20.906 -5.949 1 95.25 378 LYS A O 1
ATOM 2940 N N . GLU A 1 379 ? -27.297 21.484 -6.305 1 95.69 379 GLU A N 1
ATOM 2941 C CA . GLU A 1 379 ? -27.594 22.109 -7.586 1 95.69 379 GLU A CA 1
ATOM 2942 C C . GLU A 1 379 ? -28.234 21.109 -8.547 1 95.69 379 GLU A C 1
ATOM 2944 O O . GLU A 1 379 ? -29.281 21.391 -9.133 1 95.69 379 GLU A O 1
ATOM 2949 N N . VAL A 1 380 ? -27.656 19.969 -8.625 1 96.06 380 VAL A N 1
ATOM 2950 C CA . VAL A 1 380 ? -28.141 18.953 -9.57 1 96.06 380 VAL A CA 1
ATOM 2951 C C . VAL A 1 380 ? -29.5 18.422 -9.109 1 96.06 380 VAL A C 1
ATOM 2953 O O . VAL A 1 380 ? -30.406 18.25 -9.914 1 96.06 380 VAL A O 1
ATOM 2956 N N . MET A 1 381 ? -29.609 18.141 -7.832 1 95.56 381 MET A N 1
ATOM 2957 C CA . MET A 1 381 ? -30.875 17.609 -7.305 1 95.56 381 MET A CA 1
ATOM 2958 C C . MET A 1 381 ? -32 18.594 -7.523 1 95.56 381 MET A C 1
ATOM 2960 O O . MET A 1 381 ? -33.125 18.188 -7.914 1 95.56 381 MET A O 1
ATOM 2964 N N . MET A 1 382 ? -31.766 19.812 -7.289 1 94.5 382 MET A N 1
ATOM 2965 C CA . MET A 1 382 ? -32.781 20.844 -7.465 1 94.5 382 MET A CA 1
ATOM 2966 C C . MET A 1 382 ? -33.125 21.016 -8.938 1 94.5 382 MET A C 1
ATOM 2968 O O . MET A 1 382 ? -34.312 21.078 -9.297 1 94.5 382 MET A O 1
ATOM 2972 N N . GLU A 1 383 ? -32.156 21.109 -9.773 1 94.06 383 GLU A N 1
ATOM 2973 C CA . GLU A 1 383 ? -32.344 21.344 -11.203 1 94.06 383 GLU A CA 1
ATOM 2974 C C . GLU A 1 383 ? -33.125 20.188 -11.859 1 94.06 383 GLU A C 1
ATOM 2976 O O . GLU A 1 383 ? -34 20.406 -12.688 1 94.06 383 GLU A O 1
ATOM 2981 N N . GLU A 1 384 ? -32.812 19.031 -11.453 1 91.75 384 GLU A N 1
ATOM 2982 C CA . GLU A 1 384 ? -33.312 17.859 -12.18 1 91.75 384 GLU A CA 1
ATOM 2983 C C . GLU A 1 384 ? -34.594 17.344 -11.547 1 91.75 384 GLU A C 1
ATOM 2985 O O . GLU A 1 384 ? -35.406 16.719 -12.227 1 91.75 384 GLU A O 1
ATOM 2990 N N . THR A 1 385 ? -34.781 17.469 -10.211 1 91.12 385 THR A N 1
ATOM 2991 C CA . THR A 1 385 ? -35.906 16.828 -9.562 1 91.12 385 THR A CA 1
ATOM 2992 C C . THR A 1 385 ? -36.719 17.844 -8.758 1 91.12 385 THR A C 1
ATOM 2994 O O . THR A 1 385 ? -37.812 17.562 -8.32 1 91.12 385 THR A O 1
ATOM 2997 N N . GLY A 1 386 ? -36.188 18.984 -8.5 1 89.56 386 GLY A N 1
ATOM 2998 C CA . GLY A 1 386 ? -36.844 19.938 -7.625 1 89.56 386 GLY A CA 1
ATOM 2999 C C . GLY A 1 386 ? -36.688 19.609 -6.152 1 89.56 386 GLY A C 1
ATOM 3000 O O . GLY A 1 386 ? -37.281 20.266 -5.293 1 89.56 386 GLY A O 1
ATOM 3001 N N . GLN A 1 387 ? -35.875 18.641 -5.887 1 90.19 387 GLN A N 1
ATOM 3002 C CA . GLN A 1 387 ? -35.656 18.188 -4.52 1 90.19 387 GLN A CA 1
ATOM 3003 C C . GLN A 1 387 ? -34.688 19.094 -3.787 1 90.19 387 GLN A C 1
ATOM 3005 O O . GLN A 1 387 ? -33.562 19.344 -4.281 1 90.19 387 GLN A O 1
ATOM 3010 N N . LYS A 1 388 ? -35.062 19.547 -2.67 1 91.88 388 LYS A N 1
ATOM 3011 C CA . LYS A 1 388 ? -34.156 20.297 -1.81 1 91.88 388 LYS A CA 1
ATOM 3012 C C . LYS A 1 388 ? -33.344 19.344 -0.924 1 91.88 388 LYS A C 1
ATOM 3014 O O . LYS A 1 388 ? -33.906 18.5 -0.235 1 91.88 388 LYS A O 1
ATOM 3019 N N . VAL A 1 389 ? -32.094 19.562 -0.996 1 94.94 389 VAL A N 1
ATOM 3020 C CA . VAL A 1 389 ? -31.203 18.719 -0.209 1 94.94 389 VAL A CA 1
ATOM 3021 C C . VAL A 1 389 ? -30.719 19.484 1.016 1 94.94 389 VAL A C 1
ATOM 3023 O O . VAL A 1 389 ? -30.219 20.609 0.894 1 94.94 389 VAL A O 1
ATOM 3026 N N . THR A 1 390 ? -30.891 18.891 2.184 1 92.81 390 THR A N 1
ATOM 3027 C CA . THR A 1 390 ? -30.344 19.469 3.406 1 92.81 390 THR A CA 1
ATOM 3028 C C . THR A 1 390 ? -28.953 18.891 3.701 1 92.81 390 THR A C 1
ATOM 3030 O O . THR A 1 390 ? -28.797 17.672 3.775 1 92.81 390 THR A O 1
ATOM 3033 N N . ALA A 1 391 ? -28.031 19.75 3.844 1 92.94 391 ALA A N 1
ATOM 3034 C CA . ALA A 1 391 ? -26.656 19.312 4.121 1 92.94 391 ALA A CA 1
ATOM 3035 C C . ALA A 1 391 ? -26.406 19.25 5.625 1 92.94 391 ALA A C 1
ATOM 3037 O O . ALA A 1 391 ? -26.703 20.203 6.352 1 92.94 391 ALA A O 1
ATOM 3038 N N . PHE A 1 392 ? -25.938 18.156 6.066 1 91.12 392 PHE A N 1
ATOM 3039 C CA . PHE A 1 392 ? -25.547 17.969 7.461 1 91.12 392 PHE A CA 1
ATOM 3040 C C . PHE A 1 392 ? -24.047 17.797 7.594 1 91.12 392 PHE A C 1
ATOM 3042 O O . PHE A 1 392 ? -23.359 17.5 6.609 1 91.12 392 PHE A O 1
ATOM 3049 N N . LYS A 1 393 ? -23.562 18 8.812 1 89.5 393 LYS A N 1
ATOM 3050 C CA . LYS A 1 393 ? -22.141 17.859 9.07 1 89.5 393 LYS A CA 1
ATOM 3051 C C . LYS A 1 393 ? -21.844 16.609 9.891 1 89.5 393 LYS A C 1
ATOM 3053 O O . LYS A 1 393 ? -22.641 16.234 10.758 1 89.5 393 LYS A O 1
ATOM 3058 N N . ASP A 1 394 ? -20.703 16.047 9.555 1 89.12 394 ASP A N 1
ATOM 3059 C CA . ASP A 1 394 ? -20.234 14.867 10.273 1 89.12 394 ASP A CA 1
ATOM 3060 C C . ASP A 1 394 ? -19.797 15.227 11.695 1 89.12 394 ASP A C 1
ATOM 3062 O O . ASP A 1 394 ? -18.953 16.094 11.891 1 89.12 394 ASP A O 1
ATOM 3066 N N . ILE A 1 395 ? -20.266 14.539 12.672 1 83.44 395 ILE A N 1
ATOM 3067 C CA . ILE A 1 395 ? -20.016 14.844 14.078 1 83.44 395 ILE A CA 1
ATOM 3068 C C . ILE A 1 395 ? -18.562 14.516 14.438 1 83.44 395 ILE A C 1
ATOM 3070 O O . ILE A 1 395 ? -17.969 15.172 15.297 1 83.44 395 ILE A O 1
ATOM 3074 N N . VAL A 1 396 ? -18.062 13.5 13.797 1 82.69 396 VAL A N 1
ATOM 3075 C CA . VAL A 1 396 ? -16.688 13.086 14.086 1 82.69 396 VAL A CA 1
ATOM 3076 C C . VAL A 1 396 ? -15.703 14.148 13.609 1 82.69 396 VAL A C 1
ATOM 3078 O O . VAL A 1 396 ? -14.758 14.5 14.32 1 82.69 396 VAL A O 1
ATOM 3081 N N . HIS A 1 397 ? -15.93 14.625 12.469 1 84 397 HIS A N 1
ATOM 3082 C CA . HIS A 1 397 ? -15.07 15.68 11.93 1 84 397 HIS A CA 1
ATOM 3083 C C . HIS A 1 397 ? -15.203 16.969 12.75 1 84 397 HIS A C 1
ATOM 3085 O O . HIS A 1 397 ? -14.234 17.703 12.898 1 84 397 HIS A O 1
ATOM 3091 N N . LEU A 1 398 ? -16.344 17.234 13.273 1 84.88 398 LEU A N 1
ATOM 3092 C CA . LEU A 1 398 ? -16.531 18.391 14.148 1 84.88 398 LEU A CA 1
ATOM 3093 C C . LEU A 1 398 ? -15.711 18.25 15.422 1 84.88 398 LEU A C 1
ATOM 3095 O O . LEU A 1 398 ? -15.125 19.219 15.891 1 84.88 398 LEU A O 1
ATOM 3099 N N . GLY A 1 399 ? -15.758 17.047 15.922 1 84 399 GLY A N 1
ATOM 3100 C CA . GLY A 1 399 ? -14.914 16.781 17.078 1 84 399 GLY A CA 1
ATOM 3101 C C . GLY A 1 399 ? -13.438 17 16.797 1 84 399 GLY A C 1
ATOM 3102 O O . GLY A 1 399 ? -12.734 17.594 17.609 1 84 399 GLY A O 1
ATOM 3103 N N . LYS A 1 400 ? -13.039 16.562 15.695 1 83.06 400 LYS A N 1
ATOM 3104 C CA . LYS A 1 400 ? -11.664 16.797 15.273 1 83.06 400 LYS A CA 1
ATOM 3105 C C . LYS A 1 400 ? -11.375 18.281 15.141 1 83.06 400 LYS A C 1
ATOM 3107 O O . LYS A 1 400 ? -10.273 18.734 15.453 1 83.06 400 LYS A O 1
ATOM 3112 N N . GLY A 1 401 ? -12.367 19 14.656 1 83.69 401 GLY A N 1
ATOM 3113 C CA . GLY A 1 401 ? -12.242 20.438 14.547 1 83.69 401 GLY A CA 1
ATOM 3114 C C . GLY A 1 401 ? -12 21.109 15.891 1 83.69 401 GLY A C 1
ATOM 3115 O O . GLY A 1 401 ? -11.18 22.031 15.992 1 83.69 401 GLY A O 1
ATOM 3116 N N . VAL A 1 402 ? -12.68 20.609 16.891 1 88.75 402 VAL A N 1
ATOM 3117 C CA . VAL A 1 402 ? -12.516 21.141 18.234 1 88.75 402 VAL A CA 1
ATOM 3118 C C . VAL A 1 402 ? -11.086 20.891 18.719 1 88.75 402 VAL A C 1
ATOM 3120 O O . VAL A 1 402 ? -10.422 21.812 19.188 1 88.75 402 VAL A O 1
ATOM 3123 N N . ARG A 1 403 ? -10.633 19.734 18.531 1 87.75 403 ARG A N 1
ATOM 3124 C CA . ARG A 1 403 ? -9.281 19.375 18.953 1 87.75 403 ARG A CA 1
ATOM 3125 C C . ARG A 1 403 ? -8.242 20.234 18.234 1 87.75 403 ARG A C 1
ATOM 3127 O O . ARG A 1 403 ? -7.316 20.766 18.859 1 87.75 403 ARG A O 1
ATOM 3134 N N . ASN A 1 404 ? -8.453 20.328 16.969 1 82.75 404 ASN A N 1
ATOM 3135 C CA . ASN A 1 404 ? -7.516 21.094 16.156 1 82.75 404 ASN A CA 1
ATOM 3136 C C . ASN A 1 404 ? -7.5 22.562 16.562 1 82.75 404 ASN A C 1
ATOM 3138 O O . ASN A 1 404 ? -6.438 23.188 16.578 1 82.75 404 ASN A O 1
ATOM 3142 N N . ARG A 1 405 ? -8.594 23.125 16.859 1 87.56 405 ARG A N 1
ATOM 3143 C CA . ARG A 1 405 ? -8.68 24.516 17.25 1 87.56 405 ARG A CA 1
ATOM 3144 C C . ARG A 1 405 ? -8 24.75 18.609 1 87.56 405 ARG A C 1
ATOM 3146 O O . ARG A 1 405 ? -7.348 25.781 18.812 1 87.56 405 ARG A O 1
ATOM 3153 N N . VAL A 1 406 ? -8.172 23.797 19.469 1 91.5 406 VAL A N 1
ATOM 3154 C CA . VAL A 1 406 ? -7.504 23.906 20.766 1 91.5 406 VAL A CA 1
ATOM 3155 C C . VAL A 1 406 ? -5.988 23.891 20.562 1 91.5 406 VAL A C 1
ATOM 3157 O O . VAL A 1 406 ? -5.266 24.656 21.188 1 91.5 406 VAL A O 1
ATOM 3160 N N . THR A 1 407 ? -5.613 23.031 19.703 1 85.06 407 THR A N 1
ATOM 3161 C CA . THR A 1 407 ? -4.188 22.859 19.453 1 85.06 407 THR A CA 1
ATOM 3162 C C . THR A 1 407 ? -3.594 24.078 18.781 1 85.06 407 THR A C 1
ATOM 3164 O O . THR A 1 407 ? -2.455 24.469 19.062 1 85.06 407 THR A O 1
ATOM 3167 N N . THR A 1 408 ? -4.336 24.703 17.891 1 81.12 408 THR A N 1
ATOM 3168 C CA . THR A 1 408 ? -3.787 25.766 17.047 1 81.12 408 THR A CA 1
ATOM 3169 C C . THR A 1 408 ? -4.02 27.125 17.672 1 81.12 408 THR A C 1
ATOM 3171 O O . THR A 1 408 ? -3.383 28.109 17.281 1 81.12 408 THR A O 1
ATOM 3174 N N . THR A 1 409 ? -4.895 27.219 18.641 1 86.88 409 THR A N 1
ATOM 3175 C CA . THR A 1 409 ? -5.203 28.484 19.297 1 86.88 409 THR A CA 1
ATOM 3176 C C . THR A 1 409 ? -4.07 28.906 20.234 1 86.88 409 THR A C 1
ATOM 3178 O O . THR A 1 409 ? -3.457 28.047 20.875 1 86.88 409 THR A O 1
ATOM 3181 N N . LYS A 1 410 ? -3.803 30.219 20.25 1 84.44 410 LYS A N 1
ATOM 3182 C CA . LYS A 1 410 ? -2.824 30.75 21.188 1 84.44 410 LYS A CA 1
ATOM 3183 C C . LYS A 1 410 ? -3.459 31.031 22.547 1 84.44 410 LYS A C 1
ATOM 3185 O O . LYS A 1 410 ? -4.258 31.969 22.672 1 84.44 410 LYS A O 1
ATOM 3190 N N . TRP A 1 411 ? -3.031 30.312 23.484 1 91.94 411 TRP A N 1
ATOM 3191 C CA . TRP A 1 411 ? -3.561 30.438 24.844 1 91.94 411 TRP A CA 1
ATOM 3192 C C . TRP A 1 411 ? -2.619 31.234 25.719 1 91.94 411 TRP A C 1
ATOM 3194 O O . TRP A 1 411 ? -1.437 31.391 25.406 1 91.94 411 TRP A O 1
ATOM 3204 N N . SER A 1 412 ? -3.229 31.781 26.781 1 90.88 412 SER A N 1
ATOM 3205 C CA . SER A 1 412 ? -2.377 32.406 27.797 1 90.88 412 SER A CA 1
ATOM 3206 C C . SER A 1 412 ? -1.43 31.391 28.422 1 90.88 412 SER A C 1
ATOM 3208 O O . SER A 1 412 ? -1.738 30.203 28.484 1 90.88 412 SER A O 1
ATOM 3210 N N . LYS A 1 413 ? -0.266 31.797 28.859 1 86.69 413 LYS A N 1
ATOM 3211 C CA . LYS A 1 413 ? 0.756 30.922 29.422 1 86.69 413 LYS A CA 1
ATOM 3212 C C . LYS A 1 413 ? 0.235 30.203 30.672 1 86.69 413 LYS A C 1
ATOM 3214 O O . LYS A 1 413 ? 0.664 29.094 30.984 1 86.69 413 LYS A O 1
ATOM 3219 N N . GLU A 1 414 ? -0.672 30.859 31.312 1 87.5 414 GLU A N 1
ATOM 3220 C CA . GLU A 1 414 ? -1.119 30.359 32.625 1 87.5 414 GLU A CA 1
ATOM 3221 C C . GLU A 1 414 ? -2.27 29.375 32.469 1 87.5 414 GLU A C 1
ATOM 3223 O O . GLU A 1 414 ? -2.611 28.656 33.406 1 87.5 414 GLU A O 1
ATOM 3228 N N . MET A 1 415 ? -2.748 29.219 31.312 1 93.88 415 MET A N 1
ATOM 3229 C CA . MET A 1 415 ? -3.955 28.422 31.141 1 93.88 415 MET A CA 1
ATOM 3230 C C . MET A 1 415 ? -3.682 26.953 31.453 1 93.88 415 MET A C 1
ATOM 3232 O O . MET A 1 415 ? -4.445 26.312 32.188 1 93.88 415 MET A O 1
ATOM 3236 N N . PHE A 1 416 ? -2.604 26.484 30.859 1 94.25 416 PHE A N 1
ATOM 3237 C CA . PHE A 1 416 ? -2.266 25.078 31.031 1 94.25 416 PHE A CA 1
ATOM 3238 C C . PHE A 1 416 ? -1.058 24.922 31.938 1 94.25 416 PHE A C 1
ATOM 3240 O O . PHE A 1 416 ? -0.03 25.578 31.75 1 94.25 416 PHE A O 1
ATOM 3247 N N . PRO A 1 417 ? -1.205 24.078 32.875 1 91.25 417 PRO A N 1
ATOM 3248 C CA . PRO A 1 417 ? -0.066 23.875 33.781 1 91.25 417 PRO A CA 1
ATOM 3249 C C . PRO A 1 417 ? 1.096 23.156 33.094 1 91.25 417 PRO A C 1
ATOM 3251 O O . PRO A 1 417 ? 0.882 22.359 32.188 1 91.25 417 PRO A O 1
ATOM 3254 N N . GLY A 1 418 ? 2.305 23.469 33.531 1 86.81 418 GLY A N 1
ATOM 3255 C CA . GLY A 1 418 ? 3.52 22.844 33.031 1 86.81 418 GLY A CA 1
ATOM 3256 C C . GLY A 1 418 ? 4.77 23.656 33.312 1 86.81 418 GLY A C 1
ATOM 3257 O O . GLY A 1 418 ? 4.707 24.891 33.406 1 86.81 418 GLY A O 1
ATOM 3258 N N . GLN A 1 419 ? 5.922 22.953 33.375 1 81.12 419 GLN A N 1
ATOM 3259 C CA . GLN A 1 419 ? 7.195 23.594 33.688 1 81.12 419 GLN A CA 1
ATOM 3260 C C . GLN A 1 419 ? 7.785 24.297 32.469 1 81.12 419 GLN A C 1
ATOM 3262 O O . GLN A 1 419 ? 8.406 25.344 32.594 1 81.12 419 GLN A O 1
ATOM 3267 N N . ASP A 1 420 ? 7.586 23.641 31.344 1 81.25 420 ASP A N 1
ATOM 3268 C CA . ASP A 1 420 ? 8.094 24.203 30.094 1 81.25 420 ASP A CA 1
ATOM 3269 C C . ASP A 1 420 ? 7.012 24.234 29.016 1 81.25 420 ASP A C 1
ATOM 3271 O O . ASP A 1 420 ? 5.879 23.812 29.266 1 81.25 420 ASP A O 1
ATOM 3275 N N . GLN A 1 421 ? 7.293 24.891 27.969 1 81.06 421 GLN A N 1
ATOM 3276 C CA . GLN A 1 421 ? 6.336 25.062 26.891 1 81.06 421 GLN A CA 1
ATOM 3277 C C . GLN A 1 421 ? 5.902 23.719 26.312 1 81.06 421 GLN A C 1
ATOM 3279 O O . GLN A 1 421 ? 4.746 23.547 25.906 1 81.06 421 GLN A O 1
ATOM 3284 N N . LEU A 1 422 ? 6.77 22.766 26.297 1 74.44 422 LEU A N 1
ATOM 3285 C CA . LEU A 1 422 ? 6.461 21.453 25.75 1 74.44 422 LEU A CA 1
ATOM 3286 C C . LEU A 1 422 ? 5.422 20.734 26.609 1 74.44 422 LEU A C 1
ATOM 3288 O O . LEU A 1 422 ? 4.508 20.094 26.078 1 74.44 422 LEU A O 1
ATOM 3292 N N . GLU A 1 423 ? 5.605 20.859 27.828 1 81.25 423 GLU A N 1
ATOM 3293 C CA . GLU A 1 423 ? 4.645 20.25 28.75 1 81.25 423 GLU A CA 1
ATOM 3294 C C . GLU A 1 423 ? 3.281 20.922 28.656 1 81.25 423 GLU A C 1
ATOM 3296 O O . GLU A 1 423 ? 2.248 20.25 28.656 1 81.25 423 GLU A O 1
ATOM 3301 N N . ARG A 1 424 ? 3.309 22.172 28.578 1 87.5 424 ARG A N 1
ATOM 3302 C CA . ARG A 1 424 ? 2.055 22.906 28.453 1 87.5 424 ARG A CA 1
ATOM 3303 C C . ARG A 1 424 ? 1.334 22.531 27.156 1 87.5 424 ARG A C 1
ATOM 3305 O O . ARG A 1 424 ? 0.109 22.391 27.141 1 87.5 424 ARG A O 1
ATOM 3312 N N . ASN A 1 425 ? 2.098 22.344 26.141 1 82.25 425 ASN A N 1
ATOM 3313 C CA . ASN A 1 425 ? 1.521 21.938 24.859 1 82.25 425 ASN A CA 1
ATOM 3314 C C . ASN A 1 425 ? 0.897 20.547 24.953 1 82.25 425 ASN A C 1
ATOM 3316 O O . ASN A 1 425 ? -0.137 20.281 24.328 1 82.25 425 ASN A O 1
ATOM 3320 N N . ARG A 1 426 ? 1.49 19.75 25.656 1 80.44 426 ARG A N 1
ATOM 3321 C CA . ARG A 1 426 ? 0.955 18.391 25.844 1 80.44 426 ARG A CA 1
ATOM 3322 C C . ARG A 1 426 ? -0.374 18.438 26.594 1 80.44 426 ARG A C 1
ATOM 3324 O O . ARG A 1 426 ? -1.324 17.75 26.219 1 80.44 426 ARG A O 1
ATOM 3331 N N . VAL A 1 427 ? -0.307 19.188 27.625 1 87.38 427 VAL A N 1
ATOM 3332 C CA . VAL A 1 427 ? -1.531 19.328 28.406 1 87.38 427 VAL A CA 1
ATOM 3333 C C . VAL A 1 427 ? -2.625 19.953 27.531 1 87.38 427 VAL A C 1
ATOM 3335 O O . VAL A 1 427 ? -3.781 19.516 27.578 1 87.38 427 VAL A O 1
ATOM 3338 N N . ARG A 1 428 ? -2.238 20.859 26.781 1 90.38 428 ARG A N 1
ATOM 3339 C CA . ARG A 1 428 ? -3.164 21.516 25.859 1 90.38 428 ARG A CA 1
ATOM 3340 C C . ARG A 1 428 ? -3.805 20.516 24.922 1 90.38 428 ARG A C 1
ATOM 3342 O O . ARG A 1 428 ? -5.027 20.484 24.766 1 90.38 428 ARG A O 1
ATOM 3349 N N . ASP A 1 429 ? -3.051 19.625 24.312 1 85.44 429 ASP A N 1
ATOM 3350 C CA . ASP A 1 429 ? -3.553 18.641 23.344 1 85.44 429 ASP A CA 1
ATOM 3351 C C . ASP A 1 429 ? -4.461 17.625 24.016 1 85.44 429 ASP A C 1
ATOM 3353 O O . ASP A 1 429 ? -5.484 17.219 23.453 1 85.44 429 ASP A O 1
ATOM 3357 N N . ARG A 1 430 ? -4.074 17.266 25.172 1 87.31 430 ARG A N 1
ATOM 3358 C CA . ARG A 1 430 ? -4.902 16.344 25.938 1 87.31 430 ARG A CA 1
ATOM 3359 C C . ARG A 1 430 ? -6.215 17 26.359 1 87.31 430 ARG A C 1
ATOM 3361 O O . ARG A 1 430 ? -7.246 16.328 26.469 1 87.31 430 ARG A O 1
ATOM 3368 N N . PHE A 1 431 ? -6.086 18.234 26.719 1 91.5 431 PHE A N 1
ATOM 3369 C CA . PHE A 1 431 ? -7.285 19 27.016 1 91.5 431 PHE A CA 1
ATOM 3370 C C . PHE A 1 431 ? -8.234 19.016 25.828 1 91.5 431 PHE A C 1
ATOM 3372 O O . PHE A 1 431 ? -9.445 18.844 25.984 1 91.5 431 PHE A O 1
ATOM 3379 N N . GLY A 1 432 ? -7.66 19.219 24.656 1 91.38 432 GLY A N 1
ATOM 3380 C CA . GLY A 1 432 ? -8.484 19.172 23.453 1 91.38 432 GLY A CA 1
ATOM 3381 C C . GLY A 1 432 ? -9.242 17.875 23.297 1 91.38 432 GLY A C 1
ATOM 3382 O O . GLY A 1 432 ? -10.414 17.875 22.906 1 91.38 432 GLY A O 1
ATOM 3383 N N . ASN A 1 433 ? -8.625 16.781 23.641 1 87.38 433 ASN A N 1
ATOM 3384 C CA . ASN A 1 433 ? -9.266 15.477 23.578 1 87.38 433 ASN A CA 1
ATOM 3385 C C . ASN A 1 433 ? -10.383 15.344 24.609 1 87.38 433 ASN A C 1
ATOM 3387 O O . ASN A 1 433 ? -11.469 14.852 24.281 1 87.38 433 ASN A O 1
ATOM 3391 N N . ASP A 1 434 ? -10.047 15.719 25.734 1 91.44 434 ASP A N 1
ATOM 3392 C CA . ASP A 1 434 ? -11.008 15.594 26.828 1 91.44 434 ASP A CA 1
ATOM 3393 C C . ASP A 1 434 ? -12.227 16.484 26.594 1 91.44 434 ASP A C 1
ATOM 3395 O O . ASP A 1 434 ? -13.359 16.078 26.812 1 91.44 434 ASP A O 1
ATOM 3399 N N . LEU A 1 435 ? -11.914 17.672 26.188 1 94.25 435 LEU A N 1
ATOM 3400 C CA . LEU A 1 435 ? -12.992 18.625 25.922 1 94.25 435 LEU A CA 1
ATOM 3401 C C . LEU A 1 435 ? -13.93 18.078 24.844 1 94.25 435 LEU A C 1
ATOM 3403 O O . LEU A 1 435 ? -15.156 18.203 24.969 1 94.25 435 LEU A O 1
ATOM 3407 N N . CYS A 1 436 ? -13.367 17.531 23.812 1 92.19 436 CYS A N 1
ATOM 3408 C CA . CYS A 1 436 ? -14.172 16.953 22.75 1 92.19 436 CYS A CA 1
ATOM 3409 C C . CYS A 1 436 ? -15.109 15.883 23.297 1 92.19 436 CYS A C 1
ATOM 3411 O O . CYS A 1 436 ? -16.312 15.891 22.984 1 92.19 436 CYS A O 1
ATOM 3413 N N . LYS A 1 437 ? -14.633 15.008 24.078 1 89.62 437 LYS A N 1
ATOM 3414 C CA . LYS A 1 437 ? -15.453 13.961 24.672 1 89.62 437 LYS A CA 1
ATOM 3415 C C . LYS A 1 437 ? -16.516 14.555 25.594 1 89.62 437 LYS A C 1
ATOM 3417 O O . LYS A 1 437 ? -17.656 14.078 25.625 1 89.62 437 LYS A O 1
ATOM 3422 N N . ARG A 1 438 ? -16.141 15.562 26.312 1 94.06 438 ARG A N 1
ATOM 3423 C CA . ARG A 1 438 ? -17.062 16.234 27.234 1 94.06 438 ARG A CA 1
ATOM 3424 C C . ARG A 1 438 ? -18.219 16.875 26.469 1 94.06 438 ARG A C 1
ATOM 3426 O O . ARG A 1 438 ? -19.391 16.688 26.828 1 94.06 438 ARG A O 1
ATOM 3433 N N . LEU A 1 439 ? -17.844 17.578 25.453 1 94.31 439 LEU A N 1
ATOM 3434 C CA . LEU A 1 439 ? -18.859 18.234 24.656 1 94.31 439 LEU A CA 1
ATOM 3435 C C . LEU A 1 439 ? -19.828 17.219 24.047 1 94.31 439 LEU A C 1
ATOM 3437 O O . LEU A 1 439 ? -21.047 17.438 24.031 1 94.31 439 LEU A O 1
ATOM 3441 N N . ASN A 1 440 ? -19.312 16.156 23.594 1 88.69 440 ASN A N 1
ATOM 3442 C CA . ASN A 1 440 ? -20.156 15.117 23.031 1 88.69 440 ASN A CA 1
ATOM 3443 C C . ASN A 1 440 ? -21.078 14.508 24.078 1 88.69 440 ASN A C 1
ATOM 3445 O O . ASN A 1 440 ? -22.234 14.195 23.797 1 88.69 440 ASN A O 1
ATOM 3449 N N . THR A 1 441 ? -20.562 14.273 25.219 1 88.5 441 THR A N 1
ATOM 3450 C CA . THR A 1 441 ? -21.359 13.703 26.297 1 88.5 441 THR A CA 1
ATOM 3451 C C . THR A 1 441 ? -22.469 14.656 26.703 1 88.5 441 THR A C 1
ATOM 3453 O O . THR A 1 441 ? -23.609 14.234 26.906 1 88.5 441 THR A O 1
ATOM 3456 N N . GLU A 1 442 ? -22.109 15.922 26.844 1 92.69 442 GLU A N 1
ATOM 3457 C CA . GLU A 1 442 ? -23.125 16.938 27.172 1 92.69 442 GLU A CA 1
ATOM 3458 C C . GLU A 1 442 ? -24.203 16.984 26.094 1 92.69 442 GLU A C 1
ATOM 3460 O O . GLU A 1 442 ? -25.391 17.078 26.422 1 92.69 442 GLU A O 1
ATOM 3465 N N . HIS A 1 443 ? -23.797 16.922 24.875 1 89.62 443 HIS A N 1
ATOM 3466 C CA . HIS A 1 443 ? -24.719 16.938 23.75 1 89.62 443 HIS A CA 1
ATOM 3467 C C . HIS A 1 443 ? -25.672 15.742 23.797 1 89.62 443 HIS A C 1
ATOM 3469 O O . HIS A 1 443 ? -26.875 15.883 23.578 1 89.62 443 HIS A O 1
ATOM 3475 N N . LYS A 1 444 ? -25.156 14.586 23.984 1 83.31 444 LYS A N 1
ATOM 3476 C CA . LYS A 1 444 ? -25.953 13.375 24.031 1 83.31 444 LYS A CA 1
ATOM 3477 C C . LYS A 1 444 ? -27 13.461 25.141 1 83.31 444 LYS A C 1
ATOM 3479 O O . LYS A 1 444 ? -28.156 13.086 24.938 1 83.31 444 LYS A O 1
ATOM 3484 N N . LEU A 1 445 ? -26.625 13.945 26.312 1 85.75 445 LEU A N 1
ATOM 3485 C CA . LEU A 1 445 ? -27.531 14.094 27.438 1 85.75 445 LEU A CA 1
ATOM 3486 C C . LEU A 1 445 ? -28.594 15.148 27.156 1 85.75 445 LEU A C 1
ATOM 3488 O O . LEU A 1 445 ? -29.766 14.977 27.516 1 85.75 445 LEU A O 1
ATOM 3492 N N . ALA A 1 446 ? -28.156 16.203 26.516 1 87.81 446 ALA A N 1
ATOM 3493 C CA . ALA A 1 446 ? -29.094 17.266 26.156 1 87.81 446 ALA A CA 1
ATOM 3494 C C . ALA A 1 446 ? -30.141 16.781 25.172 1 87.81 446 ALA A C 1
ATOM 3496 O O . ALA A 1 446 ? -31.312 17.141 25.266 1 87.81 446 ALA A O 1
ATOM 3497 N N . ARG A 1 447 ? -29.688 16.109 24.234 1 81.12 447 ARG A N 1
ATOM 3498 C CA . ARG A 1 447 ? -30.609 15.578 23.234 1 81.12 447 ARG A CA 1
ATOM 3499 C C . ARG A 1 447 ? -31.672 14.688 23.859 1 81.12 447 ARG A C 1
ATOM 3501 O O . ARG A 1 447 ? -32.812 14.688 23.422 1 81.12 447 ARG A O 1
ATOM 3508 N N . LYS A 1 448 ? -31.297 13.969 24.828 1 77.81 448 LYS A N 1
ATOM 3509 C CA . LYS A 1 448 ? -32.219 13.086 25.531 1 77.81 448 LYS A CA 1
ATOM 3510 C C . LYS A 1 448 ? -33.188 13.883 26.391 1 77.81 448 LYS A C 1
ATOM 3512 O O . LYS A 1 448 ? -34.375 13.555 26.469 1 77.81 448 LYS A O 1
ATOM 3517 N N . ARG A 1 449 ? -32.781 14.883 26.969 1 83.44 449 ARG A N 1
ATOM 3518 C CA . ARG A 1 449 ? -33.531 15.609 27.984 1 83.44 449 ARG A CA 1
ATOM 3519 C C . ARG A 1 449 ? -34.344 16.719 27.344 1 83.44 449 ARG A C 1
ATOM 3521 O O . ARG A 1 449 ? -35.438 17.062 27.828 1 83.44 449 ARG A O 1
ATOM 3528 N N . PHE A 1 450 ? -33.75 17.297 26.344 1 85.5 450 PHE A N 1
ATOM 3529 C CA . PHE A 1 450 ? -34.406 18.453 25.75 1 85.5 450 PHE A CA 1
ATOM 3530 C C . PHE A 1 450 ? -34.75 18.188 24.281 1 85.5 450 PHE A C 1
ATOM 3532 O O . PHE A 1 450 ? -33.969 18.562 23.391 1 85.5 450 PHE A O 1
ATOM 3539 N N . PRO A 1 451 ? -35.875 17.641 24 1 74.88 451 PRO A N 1
ATOM 3540 C CA . PRO A 1 451 ? -36.25 17.328 22.625 1 74.88 451 PRO A CA 1
ATOM 3541 C C . PRO A 1 451 ? -36.5 18.594 21.781 1 74.88 451 PRO A C 1
ATOM 3543 O O . PRO A 1 451 ? -36.344 18.562 20.562 1 74.88 451 PRO A O 1
ATOM 3546 N N . GLN A 1 452 ? -36.906 19.734 22.469 1 77.94 452 GLN A N 1
ATOM 3547 C CA . GLN A 1 452 ? -37.125 20.984 21.766 1 77.94 452 GLN A CA 1
ATOM 3548 C C . GLN A 1 452 ? -35.812 21.703 21.453 1 77.94 452 GLN A C 1
ATOM 3550 O O . GLN A 1 452 ? -35.031 21.953 22.359 1 77.94 452 GLN A O 1
ATOM 3555 N N . LYS A 1 453 ? -35.688 22.125 20.203 1 81.06 453 LYS A N 1
ATOM 3556 C CA . LYS A 1 453 ? -34.438 22.703 19.688 1 81.06 453 LYS A CA 1
ATOM 3557 C C . LYS A 1 453 ? -34.094 23.984 20.438 1 81.06 453 LYS A C 1
ATOM 3559 O O . LYS A 1 453 ? -32.938 24.219 20.781 1 81.06 453 LYS A O 1
ATOM 3564 N N . LYS A 1 454 ? -35.031 24.781 20.641 1 85.31 454 LYS A N 1
ATOM 3565 C CA . LYS A 1 454 ? -34.812 26.062 21.297 1 85.31 454 LYS A CA 1
ATOM 3566 C C . LYS A 1 454 ? -34.312 25.875 22.719 1 85.31 454 LYS A C 1
ATOM 3568 O O . LYS A 1 454 ? -33.375 26.547 23.172 1 85.31 454 LYS A O 1
ATOM 3573 N N . LYS A 1 455 ? -34.906 24.906 23.406 1 88.5 455 LYS A N 1
ATOM 3574 C CA . LYS A 1 455 ? -34.531 24.641 24.797 1 88.5 455 LYS A CA 1
ATOM 3575 C C . LYS A 1 455 ? -33.125 24 24.859 1 88.5 455 LYS A C 1
ATOM 3577 O O . LYS A 1 455 ? -32.344 24.312 25.766 1 88.5 455 LYS A O 1
ATOM 3582 N N . MET A 1 456 ? -32.938 23.219 23.969 1 90.75 456 MET A N 1
ATOM 3583 C CA . MET A 1 456 ? -31.609 22.594 23.922 1 90.75 456 MET A CA 1
ATOM 3584 C C . MET A 1 456 ? -30.516 23.625 23.688 1 90.75 456 MET A C 1
ATOM 3586 O O . MET A 1 456 ? -29.484 23.594 24.359 1 90.75 456 MET A O 1
ATOM 3590 N N . ALA A 1 457 ? -30.781 24.516 22.734 1 92.38 457 ALA A N 1
ATOM 3591 C CA . ALA A 1 457 ? -29.797 25.562 22.422 1 92.38 457 ALA A CA 1
ATOM 3592 C C . ALA A 1 457 ? -29.531 26.438 23.641 1 92.38 457 ALA A C 1
ATOM 3594 O O . ALA A 1 457 ? -28.375 26.812 23.906 1 92.38 457 ALA A O 1
ATOM 3595 N N . ALA A 1 458 ? -30.578 26.719 24.359 1 92.38 458 ALA A N 1
ATOM 3596 C CA . ALA A 1 458 ? -30.438 27.531 25.578 1 92.38 458 ALA A CA 1
ATOM 3597 C C . ALA A 1 458 ? -29.609 26.797 26.625 1 92.38 458 ALA A C 1
ATOM 3599 O O . ALA A 1 458 ? -28.75 27.391 27.281 1 92.38 458 ALA A O 1
ATOM 3600 N N . LYS A 1 459 ? -29.891 25.578 26.719 1 93.12 459 LYS A N 1
ATOM 3601 C CA . LYS A 1 459 ? -29.156 24.781 27.703 1 93.12 459 LYS A CA 1
ATOM 3602 C C . LYS A 1 459 ? -27.688 24.672 27.328 1 93.12 459 LYS A C 1
ATOM 3604 O O . LYS A 1 459 ? -26.812 24.688 28.188 1 93.12 459 LYS A O 1
ATOM 3609 N N . MET A 1 460 ? -27.469 24.531 26.062 1 95.19 460 MET A N 1
ATOM 3610 C CA . MET A 1 460 ? -26.094 24.391 25.609 1 95.19 460 MET A CA 1
ATOM 3611 C C . MET A 1 460 ? -25.297 25.672 25.906 1 95.19 460 MET A C 1
ATOM 3613 O O . MET A 1 460 ? -24.094 25.609 26.188 1 95.19 460 MET A O 1
ATOM 3617 N N . LYS A 1 461 ? -25.938 26.766 25.812 1 94 461 LYS A N 1
ATOM 3618 C CA . LYS A 1 461 ? -25.281 28.016 26.188 1 94 461 LYS A CA 1
ATOM 3619 C C . LYS A 1 461 ? -24.828 27.984 27.656 1 94 461 LYS A C 1
ATOM 3621 O O . LYS A 1 461 ? -23.719 28.391 27.984 1 94 461 LYS A O 1
ATOM 3626 N N . GLN A 1 462 ? -25.734 27.453 28.484 1 94.38 462 GLN A N 1
ATOM 3627 C CA . GLN A 1 462 ? -25.406 27.328 29.906 1 94.38 462 GLN A CA 1
ATOM 3628 C C . GLN A 1 462 ? -24.266 26.344 30.125 1 94.38 462 GLN A C 1
ATOM 3630 O O . GLN A 1 462 ? -23.391 26.578 30.984 1 94.38 462 GLN A O 1
ATOM 3635 N N . VAL A 1 463 ? -24.312 25.328 29.391 1 96.25 463 VAL A N 1
ATOM 3636 C CA . VAL A 1 463 ? -23.281 24.297 29.5 1 96.25 463 VAL A CA 1
ATOM 3637 C C . VAL A 1 463 ? -21.922 24.906 29.141 1 96.25 463 VAL A C 1
ATOM 3639 O O . VAL A 1 463 ? -20.922 24.656 29.844 1 96.25 463 VAL A O 1
ATOM 3642 N N . MET A 1 464 ? -21.812 25.672 28.062 1 96.38 464 MET A N 1
ATOM 3643 C CA . MET A 1 464 ? -20.562 26.266 27.594 1 96.38 464 MET A CA 1
ATOM 3644 C C . MET A 1 464 ? -20 27.234 28.625 1 96.38 464 MET A C 1
ATOM 3646 O O . MET A 1 464 ? -18.781 27.375 28.766 1 96.38 464 MET A O 1
ATOM 3650 N N . GLU A 1 465 ? -20.859 27.828 29.391 1 94.31 465 GLU A N 1
ATOM 3651 C CA . GLU A 1 465 ? -20.438 28.75 30.453 1 94.31 465 GLU A CA 1
ATOM 3652 C C . GLU A 1 465 ? -19.938 27.984 31.672 1 94.31 465 GLU A C 1
ATOM 3654 O O . GLU A 1 465 ? -19.062 28.469 32.406 1 94.31 465 GLU A O 1
ATOM 3659 N N . ALA A 1 466 ? -20.453 26.812 31.891 1 95.31 466 ALA A N 1
ATOM 3660 C CA . ALA A 1 466 ? -20.188 26.031 33.094 1 95.31 466 ALA A CA 1
ATOM 3661 C C . ALA A 1 466 ? -18.891 25.234 32.938 1 95.31 466 ALA A C 1
ATOM 3663 O O . ALA A 1 466 ? -18.172 25 33.938 1 95.31 466 ALA A O 1
ATOM 3664 N N . ILE A 1 467 ? -18.609 24.766 31.766 1 96.12 467 ILE A N 1
ATOM 3665 C CA . ILE A 1 467 ? -17.562 23.797 31.516 1 96.12 467 ILE A CA 1
ATOM 3666 C C . ILE A 1 467 ? -16.219 24.344 32 1 96.12 467 ILE A C 1
ATOM 3668 O O . ILE A 1 467 ? -15.453 23.641 32.656 1 96.12 467 ILE A O 1
ATOM 3672 N N . PRO A 1 468 ? -15.891 25.641 31.688 1 95.06 468 PRO A N 1
ATOM 3673 C CA . PRO A 1 468 ? -14.594 26.156 32.156 1 95.06 468 PRO A CA 1
ATOM 3674 C C . PRO A 1 468 ? -14.438 26.062 33.656 1 95.06 468 PRO A C 1
ATOM 3676 O O . PRO A 1 468 ? -13.336 25.781 34.156 1 95.06 468 PRO A O 1
ATOM 3679 N N . TYR A 1 469 ? -15.477 26.25 34.469 1 93.88 469 TYR A N 1
ATOM 3680 C CA . TYR A 1 469 ? -15.414 26.156 35.938 1 93.88 469 TYR A CA 1
ATOM 3681 C C . TYR A 1 469 ? -15.07 24.734 36.344 1 93.88 469 TYR A C 1
ATOM 3683 O O . TYR A 1 469 ? -14.336 24.531 37.312 1 93.88 469 TYR A O 1
ATOM 3691 N N . CYS A 1 470 ? -15.602 23.797 35.656 1 95.06 470 CYS A N 1
ATOM 3692 C CA . CYS A 1 470 ? -15.336 22.391 35.938 1 95.06 470 CYS A CA 1
ATOM 3693 C C . CYS A 1 470 ? -13.852 22.078 35.812 1 95.06 470 CYS A C 1
ATOM 3695 O O . CYS A 1 470 ? -13.266 21.438 36.688 1 95.06 470 CYS A O 1
ATOM 3697 N N . TYR A 1 471 ? -13.289 22.484 34.719 1 96 471 TYR A N 1
ATOM 3698 C CA . TYR A 1 471 ? -11.883 22.203 34.469 1 96 471 TYR A CA 1
ATOM 3699 C C . TYR A 1 471 ? -10.977 22.969 35.406 1 96 471 TYR A C 1
ATOM 3701 O O . TYR A 1 471 ? -9.82 22.594 35.625 1 96 471 TYR A O 1
ATOM 3709 N N . ALA A 1 472 ? -11.492 24.094 36 1 93.5 472 ALA A N 1
ATOM 3710 C CA . ALA A 1 472 ? -10.742 24.891 36.969 1 93.5 472 ALA A CA 1
ATOM 3711 C C . ALA A 1 472 ? -10.914 24.328 38.375 1 93.5 472 ALA A C 1
ATOM 3713 O O . ALA A 1 472 ? -10.289 24.812 39.312 1 93.5 472 ALA A O 1
ATOM 3714 N N . GLY A 1 473 ? -11.742 23.312 38.562 1 92.25 473 GLY A N 1
ATOM 3715 C CA . GLY A 1 473 ? -11.953 22.688 39.844 1 92.25 473 GLY A CA 1
ATOM 3716 C C . GLY A 1 473 ? -13.117 23.266 40.625 1 92.25 473 GLY A C 1
ATOM 3717 O O . GLY A 1 473 ? -13.352 22.906 41.781 1 92.25 473 GLY A O 1
ATOM 3718 N N . ASP A 1 474 ? -13.852 24.172 40.094 1 92 474 ASP A N 1
ATOM 3719 C CA . ASP A 1 474 ? -15 24.797 40.75 1 92 474 ASP A CA 1
ATOM 3720 C C . ASP A 1 474 ? -16.297 24.094 40.375 1 92 474 ASP A C 1
ATOM 3722 O O . ASP A 1 474 ? -17.078 24.594 39.562 1 92 474 ASP A O 1
ATOM 3726 N N . HIS A 1 475 ? -16.594 23.016 41 1 93 475 HIS A N 1
ATOM 3727 C CA . HIS A 1 475 ? -17.75 22.203 40.656 1 93 475 HIS A CA 1
ATOM 3728 C C . HIS A 1 475 ? -19.031 22.797 41.25 1 93 475 HIS A C 1
ATOM 3730 O O . HIS A 1 475 ? -20.125 22.422 40.812 1 93 475 HIS A O 1
ATOM 3736 N N . ASP A 1 476 ? -18.922 23.688 42.125 1 88.62 476 ASP A N 1
ATOM 3737 C CA . ASP A 1 476 ? -20.094 24.359 42.656 1 88.62 476 ASP A CA 1
ATOM 3738 C C . ASP A 1 476 ? -20.75 25.25 41.594 1 88.62 476 ASP A C 1
ATOM 3740 O O . ASP A 1 476 ? -21.984 25.375 41.562 1 88.62 476 ASP A O 1
ATOM 3744 N N . ARG A 1 477 ? -19.953 25.734 40.812 1 90.69 477 ARG A N 1
ATOM 3745 C CA . ARG A 1 477 ? -20.453 26.625 39.75 1 90.69 477 ARG A CA 1
ATOM 3746 C C . ARG A 1 477 ? -20.812 25.828 38.5 1 90.69 477 ARG A C 1
ATOM 3748 O O . ARG A 1 477 ? -21.75 26.188 37.781 1 90.69 477 ARG A O 1
ATOM 3755 N N . CYS A 1 478 ? -20 24.844 38.188 1 93.25 478 CYS A N 1
ATOM 3756 C CA . CYS A 1 478 ? -20.219 24.141 36.906 1 93.25 478 CYS A CA 1
ATOM 3757 C C . CYS A 1 478 ? -21.516 23.344 36.969 1 93.25 478 CYS A C 1
ATOM 3759 O O . CYS A 1 478 ? -22.188 23.188 35.938 1 93.25 478 CYS A O 1
ATOM 3761 N N . VAL A 1 479 ? -22.047 22.891 38.125 1 92.25 479 VAL A N 1
ATOM 3762 C CA . VAL A 1 479 ? -23.234 22.047 38.281 1 92.25 479 VAL A CA 1
ATOM 3763 C C . VAL A 1 479 ? -24.469 22.812 37.812 1 92.25 479 VAL A C 1
ATOM 3765 O O . VAL A 1 479 ? -25.438 22.219 37.344 1 92.25 479 VAL A O 1
ATOM 3768 N N . ALA A 1 480 ? -24.453 24.125 37.938 1 88.75 480 ALA A N 1
ATOM 3769 C CA . ALA A 1 480 ? -25.594 24.953 37.594 1 88.75 480 ALA A CA 1
ATOM 3770 C C . ALA A 1 480 ? -25.922 24.812 36.094 1 88.75 480 ALA A C 1
ATOM 3772 O O . ALA A 1 480 ? -27.078 24.891 35.719 1 88.75 480 ALA A O 1
ATOM 3773 N N . GLY A 1 481 ? -24.938 24.562 35.344 1 92.19 481 GLY A N 1
ATOM 3774 C CA . GLY A 1 481 ? -25.156 24.547 33.906 1 92.19 481 GLY A CA 1
ATOM 3775 C C . GLY A 1 481 ? -24.875 23.188 33.281 1 92.19 481 GLY A C 1
ATOM 3776 O O . GLY A 1 481 ? -25.484 22.844 32.25 1 92.19 481 GLY A O 1
ATOM 3777 N N . SER A 1 482 ? -24.047 22.375 33.781 1 94.44 482 SER A N 1
ATOM 3778 C CA . SER A 1 482 ? -23.594 21.109 33.188 1 94.44 482 SER A CA 1
ATOM 3779 C C . SER A 1 482 ? -24.656 20.031 33.344 1 94.44 482 SER A C 1
ATOM 3781 O O . SER A 1 482 ? -25.406 20 34.312 1 94.44 482 SER A O 1
ATOM 3783 N N . LEU A 1 483 ? -24.719 19.172 32.344 1 92.62 483 LEU A N 1
ATOM 3784 C CA . LEU A 1 483 ? -25.609 18 32.406 1 92.62 483 LEU A CA 1
ATOM 3785 C C . LEU A 1 483 ? -24.859 16.766 32.875 1 92.62 483 LEU A C 1
ATOM 3787 O O . LEU A 1 483 ? -25.484 15.773 33.281 1 92.62 483 LEU A O 1
ATOM 3791 N N . VAL A 1 484 ? -23.625 16.875 32.875 1 93 484 VAL A N 1
ATOM 3792 C CA . VAL A 1 484 ? -22.797 15.75 33.281 1 93 484 VAL A CA 1
ATOM 3793 C C . VAL A 1 484 ? -22.469 15.859 34.75 1 93 484 VAL A C 1
ATOM 3795 O O . VAL A 1 484 ? -22.594 14.883 35.5 1 93 484 VAL A O 1
ATOM 3798 N N . CYS A 1 485 ? -21.984 17.047 35.094 1 92.12 485 CYS A N 1
ATOM 3799 C CA . CYS A 1 485 ? -21.641 17.266 36.5 1 92.12 485 CYS A CA 1
ATOM 3800 C C . CYS A 1 485 ? -22.891 17.531 37.312 1 92.12 485 CYS A C 1
ATOM 3802 O O . CYS A 1 485 ? -23.406 18.656 37.312 1 92.12 485 CYS A O 1
ATOM 3804 N N . ARG A 1 486 ? -23.484 16.406 37.906 1 84.69 486 ARG A N 1
ATOM 3805 C CA . ARG A 1 486 ? -24.641 16.484 38.812 1 84.69 486 ARG A CA 1
ATOM 3806 C C . ARG A 1 486 ? -24.359 15.742 40.125 1 84.69 486 ARG A C 1
ATOM 3808 O O . ARG A 1 486 ? -23.812 14.633 40.094 1 84.69 486 ARG A O 1
ATOM 3815 N N . HIS A 1 487 ? -24.562 16.359 41.25 1 73.06 487 HIS A N 1
ATOM 3816 C CA . HIS A 1 487 ? -24.281 15.734 42.531 1 73.06 487 HIS A CA 1
ATOM 3817 C C . HIS A 1 487 ? -24.953 14.375 42.625 1 73.06 487 HIS A C 1
ATOM 3819 O O . HIS A 1 487 ? -26.156 14.25 42.406 1 73.06 487 HIS A O 1
ATOM 3825 N N . PRO A 1 488 ? -24.156 13.297 42.688 1 79.12 488 PRO A N 1
ATOM 3826 C CA . PRO A 1 488 ? -22.75 13.234 43.094 1 79.12 488 PRO A CA 1
ATOM 3827 C C . PRO A 1 488 ? -21.812 12.969 41.906 1 79.12 488 PRO A C 1
ATOM 3829 O O . PRO A 1 488 ? -20.625 12.742 42.094 1 79.12 488 PRO A O 1
ATOM 3832 N N . ARG A 1 489 ? -22.359 13 40.719 1 85.44 489 ARG A N 1
ATOM 3833 C CA . ARG A 1 489 ? -21.547 12.656 39.562 1 85.44 489 ARG A CA 1
ATOM 3834 C C . ARG A 1 489 ? -20.719 13.844 39.094 1 85.44 489 ARG A C 1
ATOM 3836 O O . ARG A 1 489 ? -21.219 14.977 39.062 1 85.44 489 ARG A O 1
ATOM 3843 N N . LYS A 1 490 ? -19.406 13.633 38.781 1 89.38 490 LYS A N 1
ATOM 3844 C CA . LYS A 1 490 ? -18.484 14.633 38.25 1 89.38 490 LYS A CA 1
ATOM 3845 C C . LYS A 1 490 ? -17.797 14.125 37 1 89.38 490 LYS A C 1
ATOM 3847 O O . LYS A 1 490 ? -17.703 12.914 36.781 1 89.38 490 LYS A O 1
ATOM 3852 N N . TRP A 1 491 ? -17.516 15.078 36.156 1 93.69 491 TRP A N 1
ATOM 3853 C CA . TRP A 1 491 ? -16.703 14.719 35 1 93.69 491 TRP A CA 1
ATOM 3854 C C . TRP A 1 491 ? -15.367 14.125 35.438 1 93.69 491 TRP A C 1
ATOM 3856 O O . TRP A 1 491 ? -14.75 14.609 36.375 1 93.69 491 TRP A O 1
ATOM 3866 N N . LYS A 1 492 ? -14.867 13.039 34.844 1 88.12 492 LYS A N 1
ATOM 3867 C CA . LYS A 1 492 ? -13.734 12.266 35.344 1 88.12 492 LYS A CA 1
ATOM 3868 C C . LYS A 1 492 ? -12.445 12.688 34.656 1 88.12 492 LYS A C 1
ATOM 3870 O O . LYS A 1 492 ? -11.352 12.266 35.031 1 88.12 492 LYS A O 1
ATOM 3875 N N . PHE A 1 493 ? -12.484 13.562 33.688 1 90.81 493 PHE A N 1
ATOM 3876 C CA . PHE A 1 493 ? -11.328 14.078 32.969 1 90.81 493 PHE A CA 1
ATOM 3877 C C . PHE A 1 493 ? -10.414 12.945 32.531 1 90.81 493 PHE A C 1
ATOM 3879 O O . PHE A 1 493 ? -9.211 12.977 32.781 1 90.81 493 PHE A O 1
ATOM 3886 N N . LYS A 1 494 ? -10.859 11.93 31.891 1 81.69 494 LYS A N 1
ATOM 3887 C CA . LYS A 1 494 ? -10.156 10.68 31.625 1 81.69 494 LYS A CA 1
ATOM 3888 C C . LYS A 1 494 ? -8.953 10.922 30.703 1 81.69 494 LYS A C 1
ATOM 3890 O O . LYS A 1 494 ? -7.992 10.148 30.734 1 81.69 494 LYS A O 1
ATOM 3895 N N . ASP A 1 495 ? -8.984 11.984 29.891 1 84.56 495 ASP A N 1
ATOM 3896 C CA . ASP A 1 495 ? -7.914 12.188 28.922 1 84.56 495 ASP A CA 1
ATOM 3897 C C . ASP A 1 495 ? -6.863 13.164 29.438 1 84.56 495 ASP A C 1
ATOM 3899 O O . ASP A 1 495 ? -5.809 13.336 28.828 1 84.56 495 ASP A O 1
ATOM 3903 N N . LEU A 1 496 ? -7.09 13.75 30.578 1 89.44 496 LEU A N 1
ATOM 3904 C CA . LEU A 1 496 ? -6.152 14.727 31.109 1 89.44 496 LEU A CA 1
ATOM 3905 C C . LEU A 1 496 ? -5.16 14.055 32.062 1 89.44 496 LEU A C 1
ATOM 3907 O O . LEU A 1 496 ? -5.52 13.141 32.812 1 89.44 496 LEU A O 1
ATOM 3911 N N . PRO A 1 497 ? -3.936 14.586 32 1 84.06 497 PRO A N 1
ATOM 3912 C CA . PRO A 1 497 ? -3.006 14.141 33.062 1 84.06 497 PRO A CA 1
ATOM 3913 C C . PRO A 1 497 ? -3.451 14.539 34.438 1 84.06 497 PRO A C 1
ATOM 3915 O O . PRO A 1 497 ? -4.148 15.539 34.625 1 84.06 497 PRO A O 1
ATOM 3918 N N . ALA A 1 498 ? -2.973 13.789 35.438 1 83.38 498 ALA A N 1
ATOM 3919 C CA . ALA A 1 498 ? -3.412 13.984 36.812 1 83.38 498 ALA A CA 1
ATOM 3920 C C . ALA A 1 498 ? -3.146 15.414 37.281 1 83.38 498 ALA A C 1
ATOM 3922 O O . ALA A 1 498 ? -4 16.031 37.906 1 83.38 498 ALA A O 1
ATOM 3923 N N . LYS A 1 499 ? -2.016 15.945 36.875 1 83.81 499 LYS A N 1
ATOM 3924 C CA . LYS A 1 499 ? -1.606 17.266 37.344 1 83.81 499 LYS A CA 1
ATOM 3925 C C . LYS A 1 499 ? -2.484 18.359 36.75 1 83.81 499 LYS A C 1
ATOM 3927 O O . LYS A 1 499 ? -2.582 19.453 37.281 1 83.81 499 LYS A O 1
ATOM 3932 N N . ALA A 1 500 ? -3.107 18.094 35.656 1 91.06 500 ALA A N 1
ATOM 3933 C CA . ALA A 1 500 ? -3.889 19.094 34.938 1 91.06 500 ALA A CA 1
ATOM 3934 C C . ALA A 1 500 ? -5.371 19 35.281 1 91.06 500 ALA A C 1
ATOM 3936 O O . ALA A 1 500 ? -6.152 19.891 34.969 1 91.06 500 ALA A O 1
ATOM 3937 N N . ARG A 1 501 ? -5.742 17.938 36 1 92.69 501 ARG A N 1
ATOM 3938 C CA . ARG A 1 501 ? -7.141 17.766 36.375 1 92.69 501 ARG A CA 1
ATOM 3939 C C . ARG A 1 501 ? -7.582 18.844 37.375 1 92.69 501 ARG A C 1
ATOM 3941 O O . ARG A 1 501 ? -6.996 18.984 38.438 1 92.69 501 ARG A O 1
ATOM 3948 N N . GLU A 1 502 ? -8.57 19.562 36.938 1 93.06 502 GLU A N 1
ATOM 3949 C CA . GLU A 1 502 ? -9.156 20.609 37.75 1 93.06 502 GLU A CA 1
ATOM 3950 C C . GLU A 1 502 ? -8.164 21.734 38.031 1 93.06 502 GLU A C 1
ATOM 3952 O O . GLU A 1 502 ? -8.242 22.406 39.062 1 93.06 502 GLU A O 1
ATOM 3957 N N . ASN A 1 503 ? -7.184 21.797 37.188 1 93.62 503 ASN A N 1
ATOM 3958 C CA . ASN A 1 503 ? -6.133 22.797 37.344 1 93.62 503 ASN A CA 1
ATOM 3959 C C . ASN A 1 503 ? -5.883 23.578 36.062 1 93.62 503 ASN A C 1
ATOM 3961 O O . ASN A 1 503 ? -4.738 23.891 35.75 1 93.62 503 ASN A O 1
ATOM 3965 N N . ILE A 1 504 ? -6.91 23.719 35.281 1 95.38 504 ILE A N 1
ATOM 3966 C CA . ILE A 1 504 ? -6.863 24.562 34.094 1 95.38 504 ILE A CA 1
ATOM 3967 C C . ILE A 1 504 ? -7.422 25.953 34.438 1 95.38 504 ILE A C 1
ATOM 3969 O O . ILE A 1 504 ? -8.562 26.078 34.875 1 95.38 504 ILE A O 1
ATOM 3973 N N . THR A 1 505 ? -6.594 26.969 34.281 1 91.69 505 THR A N 1
ATOM 3974 C CA . THR A 1 505 ? -6.973 28.312 34.719 1 91.69 505 THR A CA 1
ATOM 3975 C C . THR A 1 505 ? -7 29.281 33.562 1 91.69 505 THR A C 1
ATOM 3977 O O . THR A 1 505 ? -6.016 29.969 33.281 1 91.69 505 THR A O 1
ATOM 3980 N N . PRO A 1 506 ? -8.086 29.422 32.938 1 93.06 506 PRO A N 1
ATOM 3981 C CA . PRO A 1 506 ? -8.203 30.312 31.797 1 93.06 506 PRO A CA 1
ATOM 3982 C C . PRO A 1 506 ? -8.32 31.781 32.219 1 93.06 506 PRO A C 1
ATOM 3984 O O . PRO A 1 506 ? -8.969 32.094 33.188 1 93.06 506 PRO A O 1
ATOM 3987 N N . SER A 1 507 ? -7.609 32.625 31.484 1 92.5 507 SER A N 1
ATOM 3988 C CA . SER A 1 507 ? -7.828 34.062 31.609 1 92.5 507 SER A CA 1
ATOM 3989 C C . SER A 1 507 ? -9.148 34.469 30.969 1 92.5 507 SER A C 1
ATOM 3991 O O . SER A 1 507 ? -9.836 33.656 30.359 1 92.5 507 SER A O 1
ATOM 3993 N N . SER A 1 508 ? -9.5 35.75 31.125 1 91.06 508 SER A N 1
ATOM 3994 C CA . SER A 1 508 ? -10.719 36.25 30.5 1 91.06 508 SER A CA 1
ATOM 3995 C C . SER A 1 508 ? -10.664 36.125 28.984 1 91.06 508 SER A C 1
ATOM 3997 O O . SER A 1 508 ? -11.664 35.781 28.344 1 91.06 508 SER A O 1
ATOM 3999 N N . ALA A 1 509 ? -9.484 36.312 28.484 1 91.94 509 ALA A N 1
ATOM 4000 C CA . ALA A 1 509 ? -9.297 36.188 27.047 1 91.94 509 ALA A CA 1
ATOM 4001 C C . ALA A 1 509 ? -9.391 34.719 26.609 1 91.94 509 ALA A C 1
ATOM 4003 O O . ALA A 1 509 ? -9.953 34.406 25.547 1 91.94 509 ALA A O 1
ATOM 4004 N N . ASP A 1 510 ? -8.883 33.812 27.422 1 94.94 510 ASP A N 1
ATOM 4005 C CA . ASP A 1 510 ? -8.953 32.375 27.141 1 94.94 510 ASP A CA 1
ATOM 4006 C C . ASP A 1 510 ? -10.398 31.891 27.125 1 94.94 510 ASP A C 1
ATOM 4008 O O . ASP A 1 510 ? -10.773 31.062 26.312 1 94.94 510 ASP A O 1
ATOM 4012 N N . LEU A 1 511 ? -11.148 32.438 28.047 1 94.5 511 LEU A N 1
ATOM 4013 C CA . LEU A 1 511 ? -12.547 32.031 28.172 1 94.5 511 LEU A CA 1
ATOM 4014 C C . LEU A 1 511 ? -13.328 32.375 26.906 1 94.5 511 LEU A C 1
ATOM 4016 O O . LEU A 1 511 ? -14.172 31.609 26.453 1 94.5 511 LEU A O 1
ATOM 4020 N N . LYS A 1 512 ? -13.023 33.5 26.359 1 92.81 512 LYS A N 1
ATOM 4021 C CA . LYS A 1 512 ? -13.688 33.906 25.109 1 92.81 512 LYS A CA 1
ATOM 4022 C C . LYS A 1 512 ? -13.312 32.969 23.969 1 92.81 512 LYS A C 1
ATOM 4024 O O . LYS A 1 512 ? -14.172 32.594 23.172 1 92.81 512 LYS A O 1
ATOM 4029 N N . LEU A 1 513 ? -12.055 32.656 23.953 1 94.38 513 LEU A N 1
ATOM 4030 C CA . LEU A 1 513 ? -11.594 31.75 22.906 1 94.38 513 LEU A CA 1
ATOM 4031 C C . LEU A 1 513 ? -12.203 30.359 23.094 1 94.38 513 LEU A C 1
ATOM 4033 O O . LEU A 1 513 ? -12.602 29.719 22.125 1 94.38 513 LEU A O 1
ATOM 4037 N N . LEU A 1 514 ? -12.242 29.938 24.281 1 96.12 514 LEU A N 1
ATOM 4038 C CA . LEU A 1 514 ? -12.812 28.625 24.594 1 96.12 514 LEU A CA 1
ATOM 4039 C C . LEU A 1 514 ? -14.289 28.578 24.234 1 96.12 514 LEU A C 1
ATOM 4041 O O . LEU A 1 514 ? -14.773 27.562 23.719 1 96.12 514 LEU A O 1
ATOM 4045 N N . GLN A 1 515 ? -14.945 29.609 24.516 1 94.38 515 GLN A N 1
ATOM 4046 C CA . GLN A 1 515 ? -16.359 29.688 24.156 1 94.38 515 GLN A CA 1
ATOM 4047 C C . GLN A 1 515 ? -16.562 29.531 22.656 1 94.38 515 GLN A C 1
ATOM 4049 O O . GLN A 1 515 ? -17.438 28.797 22.203 1 94.38 515 GLN A O 1
ATOM 4054 N N . LYS A 1 516 ? -15.727 30.219 21.922 1 93.69 516 LYS A N 1
ATOM 4055 C CA . LYS A 1 516 ? -15.805 30.109 20.469 1 93.69 516 LYS A CA 1
ATOM 4056 C C . LYS A 1 516 ? -15.539 28.688 20 1 93.69 516 LYS A C 1
ATOM 4058 O O . LYS A 1 516 ? -16.188 28.203 19.062 1 93.69 516 LYS A O 1
ATOM 4063 N N . ILE A 1 517 ? -14.648 28.062 20.656 1 95.69 517 ILE A N 1
ATOM 4064 C CA . ILE A 1 517 ? -14.297 26.688 20.312 1 95.69 517 ILE A CA 1
ATOM 4065 C C . ILE A 1 517 ? -15.469 25.766 20.625 1 95.69 517 ILE A C 1
ATOM 4067 O O . ILE A 1 517 ? -15.836 24.906 19.812 1 95.69 517 ILE A O 1
ATOM 4071 N N . MET A 1 518 ? -16.047 25.938 21.766 1 96.06 518 MET A N 1
ATOM 4072 C CA . MET A 1 518 ? -17.156 25.078 22.172 1 96.06 518 MET A CA 1
ATOM 4073 C C . MET A 1 518 ? -18.375 25.312 21.281 1 96.06 518 MET A C 1
ATOM 4075 O O . MET A 1 518 ? -19.141 24.391 21.031 1 96.06 518 MET A O 1
ATOM 4079 N N . GLU A 1 519 ? -18.516 26.5 20.75 1 93.75 519 GLU A N 1
ATOM 4080 C CA . GLU A 1 519 ? -19.625 26.828 19.859 1 93.75 519 GLU A CA 1
ATOM 4081 C C . GLU A 1 519 ? -19.547 26.031 18.562 1 93.75 519 GLU A C 1
ATOM 4083 O O . GLU A 1 519 ? -20.562 25.797 17.906 1 93.75 519 GLU A O 1
ATOM 4088 N N . HIS A 1 520 ? -18.375 25.703 18.297 1 91.81 520 HIS A N 1
ATOM 4089 C CA . HIS A 1 520 ? -18.188 24.922 17.094 1 91.81 520 HIS A CA 1
ATOM 4090 C C . HIS A 1 520 ? -18.938 23.594 17.188 1 91.81 520 HIS A C 1
ATOM 4092 O O . HIS A 1 520 ? -19.312 23.016 16.156 1 91.81 520 HIS A O 1
ATOM 4098 N N . ARG A 1 521 ? -19.109 23.078 18.375 1 92.5 521 ARG A N 1
ATOM 4099 C CA . ARG A 1 521 ? -19.797 21.797 18.578 1 92.5 521 ARG A CA 1
ATOM 4100 C C . ARG A 1 521 ? -21.188 22.016 19.156 1 92.5 521 ARG A C 1
ATOM 4102 O O . ARG A 1 521 ? -22.125 21.297 18.812 1 92.5 521 ARG A O 1
ATOM 4109 N N . LEU A 1 522 ? -21.359 23 20.016 1 94 522 LEU A N 1
ATOM 4110 C CA . LEU A 1 522 ? -22.594 23.125 20.781 1 94 522 LEU A CA 1
ATOM 4111 C C . LEU A 1 522 ? -23.344 24.391 20.391 1 94 522 LEU A C 1
ATOM 4113 O O . LEU A 1 522 ? -24.438 24.656 20.922 1 94 522 LEU A O 1
ATOM 4117 N N . GLY A 1 523 ? -22.812 25.125 19.469 1 92.44 523 GLY A N 1
ATOM 4118 C CA . GLY A 1 523 ? -23.5 26.328 19.031 1 92.44 523 GLY A CA 1
ATOM 4119 C C . GLY A 1 523 ? -24.797 26.031 18.281 1 92.44 523 GLY A C 1
ATOM 4120 O O . GLY A 1 523 ? -25.031 24.906 17.859 1 92.44 523 GLY A O 1
ATOM 4121 N N . LYS A 1 524 ? -25.578 27.031 18.094 1 90.25 524 LYS A N 1
ATOM 4122 C CA . LYS A 1 524 ? -26.875 26.906 17.438 1 90.25 524 LYS A CA 1
ATOM 4123 C C . LYS A 1 524 ? -26.734 26.328 16.031 1 90.25 524 LYS A C 1
ATOM 4125 O O . LYS A 1 524 ? -27.469 25.406 15.656 1 90.25 524 LYS A O 1
ATOM 4130 N N . THR A 1 525 ? -25.812 26.875 15.312 1 88.12 525 THR A N 1
ATOM 4131 C CA . THR A 1 525 ? -25.594 26.422 13.945 1 88.12 525 THR A CA 1
ATOM 4132 C C . THR A 1 525 ? -25.125 24.969 13.914 1 88.12 525 THR A C 1
ATOM 4134 O O . THR A 1 525 ? -25.594 24.188 13.086 1 88.12 525 THR A O 1
ATOM 4137 N N . ALA A 1 526 ? -24.219 24.656 14.828 1 89.94 526 ALA A N 1
ATOM 4138 C CA . ALA A 1 526 ? -23.703 23.281 14.898 1 89.94 526 ALA A CA 1
ATOM 4139 C C . ALA A 1 526 ? -24.797 22.297 15.289 1 89.94 526 ALA A C 1
ATOM 4141 O O . ALA A 1 526 ? -24.891 21.203 14.734 1 89.94 526 ALA A O 1
ATOM 4142 N N . LEU A 1 527 ? -25.625 22.672 16.156 1 89.88 527 LEU A N 1
ATOM 4143 C CA . LEU A 1 527 ? -26.719 21.828 16.609 1 89.88 527 LEU A CA 1
ATOM 4144 C C . LEU A 1 527 ? -27.703 21.562 15.461 1 89.88 527 LEU A C 1
ATOM 4146 O O . LEU A 1 527 ? -28.172 20.438 15.297 1 89.88 527 LEU A O 1
ATOM 4150 N N . LYS A 1 528 ? -27.938 22.547 14.719 1 86.81 528 LYS A N 1
ATOM 4151 C CA . LYS A 1 528 ? -28.844 22.422 13.586 1 86.81 528 LYS A CA 1
ATOM 4152 C C . LYS A 1 528 ? -28.266 21.5 12.516 1 86.81 528 LYS A C 1
ATOM 4154 O O . LYS A 1 528 ? -28.969 20.641 11.969 1 86.81 528 LYS A O 1
ATOM 4159 N N . LYS A 1 529 ? -27.016 21.594 12.289 1 88.94 529 LYS A N 1
ATOM 4160 C CA . LYS A 1 529 ? -26.375 20.875 11.195 1 88.94 529 LYS A CA 1
ATOM 4161 C C . LYS A 1 529 ? -26.016 19.438 11.609 1 88.94 529 LYS A C 1
ATOM 4163 O O . LYS A 1 529 ? -25.703 18.609 10.766 1 88.94 529 LYS A O 1
ATOM 4168 N N . THR A 1 530 ? -26.109 19.156 12.906 1 86.5 530 THR A N 1
ATOM 4169 C CA . THR A 1 530 ? -25.75 17.812 13.367 1 86.5 530 THR A CA 1
ATOM 4170 C C . THR A 1 530 ? -26.938 17.141 14.047 1 86.5 530 THR A C 1
ATOM 4172 O O . THR A 1 530 ? -26.781 16.172 14.797 1 86.5 530 THR A O 1
ATOM 4175 N N . ARG A 1 531 ? -28.047 17.594 13.852 1 79.19 531 ARG A N 1
ATOM 4176 C CA . ARG A 1 531 ? -29.234 17.172 14.578 1 79.19 531 ARG A CA 1
ATOM 4177 C C . ARG A 1 531 ? -29.562 15.703 14.297 1 79.19 531 ARG A C 1
ATOM 4179 O O . ARG A 1 531 ? -30.156 15.023 15.133 1 79.19 531 ARG A O 1
ATOM 4186 N N . CYS A 1 532 ? -29.016 15.227 13.133 1 77.88 532 CYS A N 1
ATOM 4187 C CA . CYS A 1 532 ? -29.328 13.844 12.781 1 77.88 532 CYS A CA 1
ATOM 4188 C C . CYS A 1 532 ? -28.281 12.891 13.359 1 77.88 532 CYS A C 1
ATOM 4190 O O . CYS A 1 532 ? -28.438 11.672 13.289 1 77.88 532 CYS A O 1
ATOM 4192 N N . GLY A 1 533 ? -27.188 13.398 13.922 1 77.06 533 GLY A N 1
ATOM 4193 C CA . GLY A 1 533 ? -26.156 12.586 14.555 1 77.06 533 GLY A CA 1
ATOM 4194 C C . GLY A 1 533 ? -25.484 11.625 13.594 1 77.06 533 GLY A C 1
ATOM 4195 O O . GLY A 1 533 ? -25.016 10.562 14 1 77.06 533 GLY A O 1
ATOM 4196 N N . ARG A 1 534 ? -25.469 11.891 12.352 1 82.19 534 ARG A N 1
ATOM 4197 C CA . ARG A 1 534 ? -24.906 11.008 11.336 1 82.19 534 ARG A CA 1
ATOM 4198 C C . ARG A 1 534 ? -23.438 11.297 11.117 1 82.19 534 ARG A C 1
ATOM 4200 O O . ARG A 1 534 ? -22.938 12.352 11.523 1 82.19 534 ARG A O 1
ATOM 4207 N N . THR A 1 535 ? -22.75 10.281 10.586 1 85.81 535 THR A N 1
ATOM 4208 C CA . THR A 1 535 ? -21.312 10.383 10.328 1 85.81 535 THR A CA 1
ATOM 4209 C C . THR A 1 535 ? -20.984 9.969 8.891 1 85.81 535 THR A C 1
ATOM 4211 O O . THR A 1 535 ? -21.875 9.523 8.156 1 85.81 535 THR A O 1
ATOM 4214 N N . THR A 1 536 ? -19.766 10.195 8.438 1 88.75 536 THR A N 1
ATOM 4215 C CA . THR A 1 536 ? -19.297 9.758 7.133 1 88.75 536 THR A CA 1
ATOM 4216 C C . THR A 1 536 ? -18.406 8.516 7.273 1 88.75 536 THR A C 1
ATOM 4218 O O . THR A 1 536 ? -17.484 8.32 6.492 1 88.75 536 THR A O 1
ATOM 4221 N N . ASN A 1 537 ? -18.656 7.691 8.273 1 83.25 537 ASN A N 1
ATOM 4222 C CA . ASN A 1 537 ? -17.812 6.543 8.594 1 83.25 537 ASN A CA 1
ATOM 4223 C C . ASN A 1 537 ? -17.859 5.488 7.492 1 83.25 537 ASN A C 1
ATOM 4225 O O . ASN A 1 537 ? -16.875 4.797 7.246 1 83.25 537 ASN A O 1
ATOM 4229 N N . LYS A 1 538 ? -19 5.332 6.875 1 86.81 538 LYS A N 1
ATOM 4230 C CA . LYS A 1 538 ? -19.094 4.305 5.844 1 86.81 538 LYS A CA 1
ATOM 4231 C C . LYS A 1 538 ? -18.234 4.66 4.637 1 86.81 538 LYS A C 1
ATOM 4233 O O . LYS A 1 538 ? -17.516 3.807 4.109 1 86.81 538 LYS A O 1
ATOM 4238 N N . VAL A 1 539 ? -18.375 5.898 4.207 1 92.75 539 VAL A N 1
ATOM 4239 C CA . VAL A 1 539 ? -17.578 6.281 3.049 1 92.75 539 VAL A CA 1
ATOM 4240 C C . VAL A 1 539 ? -16.094 6.219 3.402 1 92.75 539 VAL A C 1
ATOM 4242 O O . VAL A 1 539 ? -15.258 5.895 2.555 1 92.75 539 VAL A O 1
ATOM 4245 N N . GLU A 1 540 ? -15.719 6.473 4.625 1 88.94 540 GLU A N 1
ATOM 4246 C CA . GLU A 1 540 ? -14.336 6.289 5.059 1 88.94 540 GLU A CA 1
ATOM 4247 C C . GLU A 1 540 ? -13.93 4.82 5.012 1 88.94 540 GLU A C 1
ATOM 4249 O O . GLU A 1 540 ? -12.812 4.488 4.609 1 88.94 540 GLU A O 1
ATOM 4254 N N . SER A 1 541 ? -14.867 3.965 5.453 1 87.56 541 SER A N 1
ATOM 4255 C CA . SER A 1 541 ? -14.625 2.529 5.363 1 87.56 541 SER A CA 1
ATOM 4256 C C . SER A 1 541 ? -14.445 2.09 3.914 1 87.56 541 SER A C 1
ATOM 4258 O O . SER A 1 541 ? -13.594 1.244 3.615 1 87.56 541 SER A O 1
ATOM 4260 N N . LEU A 1 542 ? -15.266 2.639 3.092 1 93.56 542 LEU A N 1
ATOM 4261 C CA . LEU A 1 542 ? -15.156 2.348 1.666 1 93.56 542 LEU A CA 1
ATOM 4262 C C . LEU A 1 542 ? -13.812 2.807 1.119 1 93.56 542 LEU A C 1
ATOM 4264 O O . LEU A 1 542 ? -13.172 2.09 0.341 1 93.56 542 LEU A O 1
ATOM 4268 N N . ASN A 1 543 ? -13.406 3.99 1.498 1 90.56 543 ASN A N 1
ATOM 4269 C CA . ASN A 1 543 ? -12.102 4.5 1.085 1 90.56 543 ASN A CA 1
ATOM 4270 C C . ASN A 1 543 ? -10.969 3.58 1.532 1 90.56 543 ASN A C 1
ATOM 4272 O O . ASN A 1 543 ? -9.984 3.404 0.812 1 90.56 543 ASN A O 1
ATOM 4276 N N . ARG A 1 544 ? -11.117 2.996 2.641 1 87.75 544 ARG A N 1
ATOM 4277 C CA . ARG A 1 544 ? -10.125 2.031 3.109 1 87.75 544 ARG A CA 1
ATOM 4278 C C . ARG A 1 544 ? -10.094 0.796 2.217 1 87.75 544 ARG A C 1
ATOM 4280 O O . ARG A 1 544 ? -9.023 0.253 1.932 1 87.75 544 ARG A O 1
ATOM 4287 N N . GLN A 1 545 ? -11.273 0.387 1.854 1 90.88 545 GLN A N 1
ATOM 4288 C CA . GLN A 1 545 ? -11.352 -0.766 0.964 1 90.88 545 GLN A CA 1
ATOM 4289 C C . GLN A 1 545 ? -10.727 -0.458 -0.393 1 90.88 545 GLN A C 1
ATOM 4291 O O . GLN A 1 545 ? -10.055 -1.31 -0.98 1 90.88 545 GLN A O 1
ATOM 4296 N N . ILE A 1 546 ? -10.984 0.748 -0.836 1 93.06 546 ILE A N 1
ATOM 4297 C CA . ILE A 1 546 ? -10.359 1.18 -2.08 1 93.06 546 ILE A CA 1
ATOM 4298 C C . ILE A 1 546 ? -8.844 1.212 -1.91 1 93.06 546 ILE A C 1
ATOM 4300 O O . ILE A 1 546 ? -8.102 0.848 -2.826 1 93.06 546 ILE A O 1
ATOM 4304 N N . GLY A 1 547 ? -8.359 1.568 -0.754 1 88.38 547 GLY A N 1
ATOM 4305 C CA . GLY A 1 547 ? -6.938 1.589 -0.456 1 88.38 547 GLY A CA 1
ATOM 4306 C C . GLY A 1 547 ? -6.297 0.215 -0.513 1 88.38 547 GLY A C 1
ATOM 4307 O O . GLY A 1 547 ? -5.098 0.094 -0.776 1 88.38 547 GLY A O 1
ATOM 4308 N N . LYS A 1 548 ? -7.039 -0.795 -0.328 1 86.94 548 LYS A N 1
ATOM 4309 C CA . LYS A 1 548 ? -6.531 -2.16 -0.447 1 86.94 548 LYS A CA 1
ATOM 4310 C C . LYS A 1 548 ? -6.203 -2.5 -1.898 1 86.94 548 LYS A C 1
ATOM 4312 O O . LYS A 1 548 ? -5.145 -3.055 -2.188 1 86.94 548 LYS A O 1
ATOM 4317 N N . ALA A 1 549 ? -7.137 -2.121 -2.768 1 90 549 ALA A N 1
ATOM 4318 C CA . ALA A 1 549 ? -6.961 -2.42 -4.188 1 90 549 ALA A CA 1
ATOM 4319 C C . ALA A 1 549 ? -6.055 -1.388 -4.855 1 90 549 ALA A C 1
ATOM 4321 O O . ALA A 1 549 ? -5.324 -1.71 -5.793 1 90 549 ALA A O 1
ATOM 4322 N N . CYS A 1 550 ? -6.176 -0.168 -4.348 1 89.12 550 CYS A N 1
ATOM 4323 C CA . CYS A 1 550 ? -5.418 0.951 -4.895 1 89.12 550 CYS A CA 1
ATOM 4324 C C . CYS A 1 550 ? -4.676 1.698 -3.791 1 89.12 550 CYS A C 1
ATOM 4326 O O . CYS A 1 550 ? -5.059 2.811 -3.424 1 89.12 550 CYS A O 1
ATOM 4328 N N . PRO A 1 551 ? -3.58 1.124 -3.379 1 82.62 551 PRO A N 1
ATOM 4329 C CA . PRO A 1 551 ? -2.824 1.829 -2.34 1 82.62 551 PRO A CA 1
ATOM 4330 C C . PRO A 1 551 ? -2.342 3.205 -2.793 1 82.62 551 PRO A C 1
ATOM 4332 O O . PRO A 1 551 ? -2.018 3.395 -3.969 1 82.62 551 PRO A O 1
ATOM 4335 N N . LYS A 1 552 ? -2.154 4.176 -1.889 1 76.94 552 LYS A N 1
ATOM 4336 C CA . LYS A 1 552 ? -1.841 5.566 -2.207 1 76.94 552 LYS A CA 1
ATOM 4337 C C . LYS A 1 552 ? -0.429 5.695 -2.771 1 76.94 552 LYS A C 1
ATOM 4339 O O . LYS A 1 552 ? -0.11 6.68 -3.441 1 76.94 552 LYS A O 1
ATOM 4344 N N . ASN A 1 553 ? 0.416 4.727 -2.52 1 72.94 553 ASN A N 1
ATOM 4345 C CA . ASN A 1 553 ? 1.802 4.82 -2.967 1 72.94 553 ASN A CA 1
ATOM 4346 C C . ASN A 1 553 ? 1.979 4.254 -4.371 1 72.94 553 ASN A C 1
ATOM 4348 O O . ASN A 1 553 ? 3.092 4.219 -4.895 1 72.94 553 ASN A O 1
ATOM 4352 N N . VAL A 1 554 ? 0.897 3.732 -4.934 1 80.06 554 VAL A N 1
ATOM 4353 C CA . VAL A 1 554 ? 0.971 3.172 -6.277 1 80.06 554 VAL A CA 1
ATOM 4354 C C . VAL A 1 554 ? 0.131 4.016 -7.238 1 80.06 554 VAL A C 1
ATOM 4356 O O . VAL A 1 554 ? -1.062 4.223 -7.008 1 80.06 554 VAL A O 1
ATOM 4359 N N . LEU A 1 555 ? 0.785 4.465 -8.289 1 77 555 LEU A N 1
ATOM 4360 C CA . LEU A 1 555 ? 0.078 5.238 -9.305 1 77 555 LEU A CA 1
ATOM 4361 C C . LEU A 1 555 ? -0.554 4.32 -10.344 1 77 555 LEU A C 1
ATOM 4363 O O . LEU A 1 555 ? 0.124 3.467 -10.922 1 77 555 LEU A O 1
ATOM 4367 N N . ARG A 1 556 ? -1.837 4.422 -10.469 1 83.75 556 ARG A N 1
ATOM 4368 C CA . ARG A 1 556 ? -2.584 3.672 -11.477 1 83.75 556 ARG A CA 1
ATOM 4369 C C . ARG A 1 556 ? -3.295 4.613 -12.438 1 83.75 556 ARG A C 1
ATOM 4371 O O . ARG A 1 556 ? -3.73 5.695 -12.055 1 83.75 556 ARG A O 1
ATOM 4378 N N . SER A 1 557 ? -3.34 4.219 -13.695 1 86.44 557 SER A N 1
ATOM 4379 C CA . SER A 1 557 ? -4.008 5.039 -14.703 1 86.44 557 SER A CA 1
ATOM 4380 C C . SER A 1 557 ? -5.137 4.273 -15.383 1 86.44 557 SER A C 1
ATOM 4382 O O . SER A 1 557 ? -6.27 4.254 -14.891 1 86.44 557 SER A O 1
ATOM 4384 N N . ARG A 1 558 ? -4.812 3.324 -16.25 1 87.69 558 ARG A N 1
ATOM 4385 C CA . ARG A 1 558 ? -5.797 2.652 -17.094 1 87.69 558 ARG A CA 1
ATOM 4386 C C . ARG A 1 558 ? -6.676 1.718 -16.266 1 87.69 558 ARG A C 1
ATOM 4388 O O . ARG A 1 558 ? -7.859 1.542 -16.562 1 87.69 558 ARG A O 1
ATOM 4395 N N . THR A 1 559 ? -6.121 1.123 -15.289 1 93.12 559 THR A N 1
ATOM 4396 C CA . THR A 1 559 ? -6.852 0.11 -14.539 1 93.12 559 THR A CA 1
ATOM 4397 C C . THR A 1 559 ? -7.445 0.708 -13.266 1 93.12 559 THR A C 1
ATOM 4399 O O . THR A 1 559 ? -8.117 0.011 -12.5 1 93.12 559 THR A O 1
ATOM 4402 N N . PHE A 1 560 ? -7.316 2.002 -12.992 1 92.94 560 PHE A N 1
ATOM 4403 C CA . PHE A 1 560 ? -7.695 2.637 -11.734 1 92.94 560 PHE A CA 1
ATOM 4404 C C . PHE A 1 560 ? -9.203 2.523 -11.508 1 92.94 560 PHE A C 1
ATOM 4406 O O . PHE A 1 560 ? -9.641 2.049 -10.453 1 92.94 560 PHE A O 1
ATOM 4413 N N . ALA A 1 561 ? -9.93 2.932 -12.492 1 95.69 561 ALA A N 1
ATOM 4414 C CA . ALA A 1 561 ? -11.383 2.914 -12.359 1 95.69 561 ALA A CA 1
ATOM 4415 C C . ALA A 1 561 ? -11.891 1.502 -12.086 1 95.69 561 ALA A C 1
ATOM 4417 O O . ALA A 1 561 ? -12.781 1.307 -11.258 1 95.69 561 ALA A O 1
ATOM 4418 N N . GLY A 1 562 ? -11.344 0.525 -12.781 1 97.12 562 GLY A N 1
ATOM 4419 C CA . GLY A 1 562 ? -11.75 -0.856 -12.578 1 97.12 562 GLY A CA 1
ATOM 4420 C C . GLY A 1 562 ? -11.422 -1.379 -11.195 1 97.12 562 GLY A C 1
ATOM 4421 O O . GLY A 1 562 ? -12.195 -2.133 -10.609 1 97.12 562 GLY A O 1
ATOM 4422 N N . ARG A 1 563 ? -10.32 -1.005 -10.672 1 96.81 563 ARG A N 1
ATOM 4423 C CA . ARG A 1 563 ? -9.914 -1.425 -9.336 1 96.81 563 ARG A CA 1
ATOM 4424 C C . ARG A 1 563 ? -10.805 -0.789 -8.273 1 96.81 563 ARG A C 1
ATOM 4426 O O . ARG A 1 563 ? -11.156 -1.433 -7.281 1 96.81 563 ARG A O 1
ATOM 4433 N N . VAL A 1 564 ? -11.094 0.495 -8.469 1 97 564 VAL A N 1
ATOM 4434 C CA . VAL A 1 564 ? -12.031 1.162 -7.574 1 97 564 VAL A CA 1
ATOM 4435 C C . VAL A 1 564 ? -13.375 0.437 -7.594 1 97 564 VAL A C 1
ATOM 4437 O O . VAL A 1 564 ? -13.938 0.119 -6.543 1 97 564 VAL A O 1
ATOM 4440 N N . ALA A 1 565 ? -13.828 0.145 -8.812 1 98.44 565 ALA A N 1
ATOM 4441 C CA . ALA A 1 565 ? -15.086 -0.568 -8.984 1 98.44 565 ALA A CA 1
ATOM 4442 C C . ALA A 1 565 ? -15.062 -1.913 -8.266 1 98.44 565 ALA A C 1
ATOM 4444 O O . ALA A 1 565 ? -16.031 -2.293 -7.605 1 98.44 565 ALA A O 1
ATOM 4445 N N . SER A 1 566 ? -14 -2.58 -8.398 1 98.25 566 SER A N 1
ATOM 4446 C CA . SER A 1 566 ? -13.852 -3.879 -7.746 1 98.25 566 SER A CA 1
ATOM 4447 C C . SER A 1 566 ? -13.945 -3.754 -6.23 1 98.25 566 SER A C 1
ATOM 4449 O O . SER A 1 566 ? -14.586 -4.578 -5.574 1 98.25 566 SER A O 1
ATOM 4451 N N . ALA A 1 567 ? -13.32 -2.777 -5.684 1 97.31 567 ALA A N 1
ATOM 4452 C CA . ALA A 1 567 ? -13.336 -2.549 -4.242 1 97.31 567 ALA A CA 1
ATOM 4453 C C . ALA A 1 567 ? -14.742 -2.213 -3.754 1 97.31 567 ALA A C 1
ATOM 4455 O O . ALA A 1 567 ? -15.188 -2.719 -2.719 1 97.31 567 ALA A O 1
ATOM 4456 N N . VAL A 1 568 ? -15.414 -1.383 -4.496 1 98.12 568 VAL A N 1
ATOM 4457 C CA . VAL A 1 568 ? -16.766 -0.99 -4.137 1 98.12 568 VAL A CA 1
ATOM 4458 C C . VAL A 1 568 ? -17.688 -2.209 -4.172 1 98.12 568 VAL A C 1
ATOM 4460 O O . VAL A 1 568 ? -18.484 -2.43 -3.25 1 98.12 568 VAL A O 1
ATOM 4463 N N . HIS A 1 569 ? -17.531 -2.986 -5.199 1 98.56 569 HIS A N 1
ATOM 4464 C CA . HIS A 1 569 ? -18.344 -4.191 -5.336 1 98.56 569 HIS A CA 1
ATOM 4465 C C . HIS A 1 569 ? -18.141 -5.129 -4.152 1 98.56 569 HIS A C 1
ATOM 4467 O O . HIS A 1 569 ? -19.109 -5.688 -3.623 1 98.56 569 HIS A O 1
ATOM 4473 N N . SER A 1 570 ? -16.953 -5.312 -3.754 1 96.69 570 SER A N 1
ATOM 4474 C CA . SER A 1 570 ? -16.641 -6.164 -2.611 1 96.69 570 SER A CA 1
ATOM 4475 C C . SER A 1 570 ? -17.219 -5.598 -1.32 1 96.69 570 SER A C 1
ATOM 4477 O O . SER A 1 570 ? -17.656 -6.348 -0.444 1 96.69 570 SER A O 1
ATOM 4479 N N . SER A 1 571 ? -17.156 -4.305 -1.18 1 95.25 571 SER A N 1
ATOM 4480 C CA . SER A 1 571 ? -17.703 -3.66 0.011 1 95.25 571 SER A CA 1
ATOM 4481 C C . SER A 1 571 ? -19.203 -3.889 0.126 1 95.25 571 SER A C 1
ATOM 4483 O O . SER A 1 571 ? -19.719 -4.105 1.224 1 95.25 571 SER A O 1
ATOM 4485 N N . ASN A 1 572 ? -19.906 -3.832 -1.009 1 96.81 572 ASN A N 1
ATOM 4486 C CA . ASN A 1 572 ? -21.359 -3.955 -1.03 1 96.81 572 ASN A CA 1
ATOM 4487 C C . ASN A 1 572 ? -21.797 -5.406 -0.859 1 96.81 572 ASN A C 1
ATOM 4489 O O . ASN A 1 572 ? -22.812 -5.68 -0.214 1 96.81 572 ASN A O 1
ATOM 4493 N N . ASN A 1 573 ? -21.016 -6.348 -1.362 1 96.62 573 ASN A N 1
ATOM 4494 C CA . ASN A 1 573 ? -21.547 -7.699 -1.498 1 96.62 573 ASN A CA 1
ATOM 4495 C C . ASN A 1 573 ? -20.797 -8.688 -0.606 1 96.62 573 ASN A C 1
ATOM 4497 O O . ASN A 1 573 ? -21.25 -9.82 -0.408 1 96.62 573 ASN A O 1
ATOM 4501 N N . GLY A 1 574 ? -19.734 -8.289 -0.014 1 94.88 574 GLY A N 1
ATOM 4502 C CA . GLY A 1 574 ? -18.859 -9.227 0.683 1 94.88 574 GLY A CA 1
ATOM 4503 C C . GLY A 1 574 ? -17.75 -9.781 -0.201 1 94.88 574 GLY A C 1
ATOM 4504 O O . GLY A 1 574 ? -17.938 -9.914 -1.414 1 94.88 574 GLY A O 1
ATOM 4505 N N . THR A 1 575 ? -16.734 -10.156 0.375 1 95.62 575 THR A N 1
ATOM 4506 C CA . THR A 1 575 ? -15.547 -10.578 -0.368 1 95.62 575 THR A CA 1
ATOM 4507 C C . THR A 1 575 ? -15.828 -11.852 -1.159 1 95.62 575 THR A C 1
ATOM 4509 O O . THR A 1 575 ? -15.562 -11.914 -2.361 1 95.62 575 THR A O 1
ATOM 4512 N N . GLY A 1 576 ? -16.328 -12.906 -0.467 1 97.5 576 GLY A N 1
ATOM 4513 C CA . GLY A 1 576 ? -16.594 -14.18 -1.127 1 97.5 576 GLY A CA 1
ATOM 4514 C C . GLY A 1 576 ? -17.625 -14.07 -2.24 1 97.5 576 GLY A C 1
ATOM 4515 O O . GLY A 1 576 ? -17.359 -14.469 -3.377 1 97.5 576 GLY A O 1
ATOM 4516 N N . MET A 1 577 ? -18.75 -13.453 -1.94 1 97.81 577 MET A N 1
ATOM 4517 C CA . MET A 1 577 ? -19.812 -13.281 -2.924 1 97.81 577 MET A CA 1
ATOM 4518 C C . MET A 1 577 ? -19.344 -12.43 -4.098 1 97.81 577 MET A C 1
ATOM 4520 O O . MET A 1 577 ? -19.672 -12.711 -5.25 1 97.81 577 MET A O 1
ATOM 4524 N N . SER A 1 578 ? -18.609 -11.398 -3.768 1 98.25 578 SER A N 1
ATOM 4525 C CA . SER A 1 578 ? -18.094 -10.516 -4.809 1 98.25 578 SER A CA 1
ATOM 4526 C C . SER A 1 578 ? -17.219 -11.281 -5.793 1 98.25 578 SER A C 1
ATOM 4528 O O . SER A 1 578 ? -17.328 -11.094 -7.004 1 98.25 578 SER A O 1
ATOM 4530 N N . ILE A 1 579 ? -16.312 -12.148 -5.32 1 98.5 579 ILE A N 1
ATOM 4531 C CA . ILE A 1 579 ? -15.445 -12.938 -6.188 1 98.5 579 ILE A CA 1
ATOM 4532 C C . ILE A 1 579 ? -16.297 -13.828 -7.094 1 98.5 579 ILE A C 1
ATOM 4534 O O . ILE A 1 579 ? -16.062 -13.891 -8.305 1 98.5 579 ILE A O 1
ATOM 4538 N N . ALA A 1 580 ? -17.266 -14.484 -6.512 1 98.5 580 ALA A N 1
ATOM 4539 C CA . ALA A 1 580 ? -18.156 -15.352 -7.285 1 98.5 580 ALA A CA 1
ATOM 4540 C C . ALA A 1 580 ? -18.875 -14.562 -8.375 1 98.5 580 ALA A C 1
ATOM 4542 O O . ALA A 1 580 ? -18.922 -14.992 -9.531 1 98.5 580 ALA A O 1
ATOM 4543 N N . GLN A 1 581 ? -19.391 -13.406 -8.039 1 98.38 581 GLN A N 1
ATOM 4544 C CA . GLN A 1 581 ? -20.156 -12.586 -8.984 1 98.38 581 GLN A CA 1
ATOM 4545 C C . GLN A 1 581 ? -19.234 -12.016 -10.07 1 98.38 581 GLN A C 1
ATOM 4547 O O . GLN A 1 581 ? -19.641 -11.906 -11.227 1 98.38 581 GLN A O 1
ATOM 4552 N N . LYS A 1 582 ? -18.109 -11.609 -9.695 1 98.38 582 LYS A N 1
ATOM 4553 C CA . LYS A 1 582 ? -17.156 -11.078 -10.672 1 98.38 582 LYS A CA 1
ATOM 4554 C C . LYS A 1 582 ? -16.734 -12.148 -11.68 1 98.38 582 LYS A C 1
ATOM 4556 O O . LYS A 1 582 ? -16.609 -11.859 -12.867 1 98.38 582 LYS A O 1
ATOM 4561 N N . ARG A 1 583 ? -16.516 -13.32 -11.211 1 98.06 583 ARG A N 1
ATOM 4562 C CA . ARG A 1 583 ? -16.219 -14.414 -12.125 1 98.06 583 ARG A CA 1
ATOM 4563 C C . ARG A 1 583 ? -17.375 -14.672 -13.078 1 98.06 583 ARG A C 1
ATOM 4565 O O . ARG A 1 583 ? -17.172 -14.859 -14.281 1 98.06 583 ARG A O 1
ATOM 4572 N N . ALA A 1 584 ? -18.562 -14.68 -12.539 1 97.44 584 ALA A N 1
ATOM 4573 C CA . ALA A 1 584 ? -19.734 -14.859 -13.383 1 97.44 584 ALA A CA 1
ATOM 4574 C C . ALA A 1 584 ? -19.844 -13.75 -14.43 1 97.44 584 ALA A C 1
ATOM 4576 O O . ALA A 1 584 ? -20.125 -14.016 -15.602 1 97.44 584 ALA A O 1
ATOM 4577 N N . ALA A 1 585 ? -19.578 -12.539 -13.984 1 96.5 585 ALA A N 1
ATOM 4578 C CA . ALA A 1 585 ? -19.641 -11.391 -14.883 1 96.5 585 ALA A CA 1
ATOM 4579 C C . ALA A 1 585 ? -18.609 -11.508 -15.992 1 96.5 585 ALA A C 1
ATOM 4581 O O . ALA A 1 585 ? -18.828 -11.016 -17.109 1 96.5 585 ALA A O 1
ATOM 4582 N N . ALA A 1 586 ? -17.484 -12.117 -15.695 1 95.94 586 ALA A N 1
ATOM 4583 C CA . ALA A 1 586 ? -16.422 -12.312 -16.688 1 95.94 586 ALA A CA 1
ATOM 4584 C C . ALA A 1 586 ? -16.672 -13.562 -17.516 1 95.94 586 ALA A C 1
ATOM 4586 O O . ALA A 1 586 ? -15.828 -13.969 -18.312 1 95.94 586 ALA A O 1
ATOM 4587 N N . ASN A 1 587 ? -17.766 -14.281 -17.297 1 94.5 587 ASN A N 1
ATOM 4588 C CA . ASN A 1 587 ? -18.188 -15.469 -18.031 1 94.5 587 ASN A CA 1
ATOM 4589 C C . ASN A 1 587 ? -17.312 -16.672 -17.703 1 94.5 587 ASN A C 1
ATOM 4591 O O . ASN A 1 587 ? -16.984 -17.469 -18.594 1 94.5 587 ASN A O 1
ATOM 4595 N N . ILE A 1 588 ? -16.797 -16.703 -16.547 1 96.88 588 ILE A N 1
ATOM 4596 C CA . ILE A 1 588 ? -16.078 -17.859 -16.047 1 96.88 588 ILE A CA 1
ATOM 4597 C C . ILE A 1 588 ? -16.609 -18.25 -14.664 1 96.88 588 ILE A C 1
ATOM 4599 O O . ILE A 1 588 ? -15.836 -18.359 -13.703 1 96.88 588 ILE A O 1
ATOM 4603 N N . PRO A 1 589 ? -17.797 -18.531 -14.539 1 96.25 589 PRO A N 1
ATOM 4604 C CA . PRO A 1 589 ? -18.406 -18.812 -13.242 1 96.25 589 PRO A CA 1
ATOM 4605 C C . PRO A 1 589 ? -17.781 -20.031 -12.555 1 96.25 589 PRO A C 1
ATOM 4607 O O . PRO A 1 589 ? -17.266 -20.922 -13.227 1 96.25 589 PRO A O 1
ATOM 4610 N N . LEU A 1 590 ? -17.875 -20.062 -11.281 1 96.81 590 LEU A N 1
ATOM 4611 C CA . LEU A 1 590 ? -17.438 -21.203 -10.492 1 96.81 590 LEU A CA 1
ATOM 4612 C C . LEU A 1 590 ? -18.484 -22.328 -10.539 1 96.81 590 LEU A C 1
ATOM 4614 O O . LEU A 1 590 ? -19.688 -22.062 -10.531 1 96.81 590 LEU A O 1
ATOM 4618 N N . SER A 1 591 ? -17.984 -23.5 -10.562 1 94.38 591 SER A N 1
ATOM 4619 C CA . SER A 1 591 ? -18.875 -24.641 -10.414 1 94.38 591 SER A CA 1
ATOM 4620 C C . SER A 1 591 ? -19.406 -24.734 -8.984 1 94.38 591 SER A C 1
ATOM 4622 O O . SER A 1 591 ? -18.672 -24.5 -8.023 1 94.38 591 SER A O 1
ATOM 4624 N N . PRO A 1 592 ? -20.688 -25.078 -8.875 1 93.44 592 PRO A N 1
ATOM 4625 C CA . PRO A 1 592 ? -21.219 -25.281 -7.527 1 93.44 592 PRO A CA 1
ATOM 4626 C C . PRO A 1 592 ? -20.484 -26.375 -6.762 1 93.44 592 PRO A C 1
ATOM 4628 O O . PRO A 1 592 ? -20.516 -26.406 -5.531 1 93.44 592 PRO A O 1
ATOM 4631 N N . ASN A 1 593 ? -19.812 -27.281 -7.5 1 91.94 593 ASN A N 1
ATOM 4632 C CA . ASN A 1 593 ? -19.125 -28.391 -6.879 1 91.94 593 ASN A CA 1
ATOM 4633 C C . ASN A 1 593 ? -17.656 -28.078 -6.633 1 91.94 593 ASN A C 1
ATOM 4635 O O . ASN A 1 593 ? -16.891 -28.922 -6.16 1 91.94 593 ASN A O 1
ATOM 4639 N N . SER A 1 594 ? -17.312 -26.875 -6.945 1 93.06 594 SER A N 1
ATOM 4640 C CA . SER A 1 594 ? -15.922 -26.5 -6.742 1 93.06 594 SER A CA 1
ATOM 4641 C C . SER A 1 594 ? -15.562 -26.5 -5.262 1 93.06 594 SER A C 1
ATOM 4643 O O . SER A 1 594 ? -16.375 -26.125 -4.414 1 93.06 594 SER A O 1
ATOM 4645 N N . ALA A 1 595 ? -14.312 -26.875 -5 1 89 595 ALA A N 1
ATOM 4646 C CA . ALA A 1 595 ? -13.82 -26.922 -3.625 1 89 595 ALA A CA 1
ATOM 4647 C C . ALA A 1 595 ? -13.688 -25.516 -3.051 1 89 595 ALA A C 1
ATOM 4649 O O . ALA A 1 595 ? -13.578 -25.344 -1.835 1 89 595 ALA A O 1
ATOM 4650 N N . VAL A 1 596 ? -13.766 -24.531 -3.895 1 95.19 596 VAL A N 1
ATOM 4651 C CA . VAL A 1 596 ? -13.508 -23.141 -3.492 1 95.19 596 VAL A CA 1
ATOM 4652 C C . VAL A 1 596 ? -14.734 -22.578 -2.777 1 95.19 596 VAL A C 1
ATOM 4654 O O . VAL A 1 596 ? -14.633 -21.594 -2.047 1 95.19 596 VAL A O 1
ATOM 4657 N N . VAL A 1 597 ? -15.875 -23.156 -2.904 1 94.69 597 VAL A N 1
ATOM 4658 C CA . VAL A 1 597 ? -17.141 -22.625 -2.404 1 94.69 597 VAL A CA 1
ATOM 4659 C C . VAL A 1 597 ? -17.062 -22.469 -0.888 1 94.69 597 VAL A C 1
ATOM 4661 O O . VAL A 1 597 ? -17.422 -21.406 -0.354 1 94.69 597 VAL A O 1
ATOM 4664 N N . SER A 1 598 ? -16.5 -23.484 -0.255 1 92.88 598 SER A N 1
ATOM 4665 C CA . SER A 1 598 ? -16.375 -23.391 1.195 1 92.88 598 SER A CA 1
ATOM 4666 C C . SER A 1 598 ? -15.453 -22.25 1.594 1 92.88 598 SER A C 1
ATOM 4668 O O . SER A 1 598 ? -15.68 -21.594 2.617 1 92.88 598 SER A O 1
ATOM 4670 N N . GLY A 1 599 ? -14.445 -22.047 0.823 1 94.88 599 GLY A N 1
ATOM 4671 C CA . GLY A 1 599 ? -13.539 -20.938 1.09 1 94.88 599 GLY A CA 1
ATOM 4672 C C . GLY A 1 599 ? -14.203 -19.578 0.94 1 94.88 599 GLY A C 1
ATOM 4673 O O . GLY A 1 599 ? -14 -18.688 1.768 1 94.88 599 GLY A O 1
ATOM 4674 N N . LEU A 1 600 ? -14.984 -19.406 -0.08 1 97.62 600 LEU A N 1
ATOM 4675 C CA . LEU A 1 600 ? -15.719 -18.172 -0.317 1 97.62 600 LEU A CA 1
ATOM 4676 C C . LEU A 1 600 ? -16.688 -17.891 0.826 1 97.62 600 LEU A C 1
ATOM 4678 O O . LEU A 1 600 ? -16.75 -16.75 1.318 1 97.62 600 LEU A O 1
ATOM 4682 N N . GLU A 1 601 ? -17.391 -18.922 1.26 1 96 601 GLU A N 1
ATOM 4683 C CA . GLU A 1 601 ? -18.328 -18.781 2.371 1 96 601 GLU A CA 1
ATOM 4684 C C . GLU A 1 601 ? -17.594 -18.406 3.66 1 96 601 GLU A C 1
ATOM 4686 O O . GLU A 1 601 ? -18.094 -17.594 4.441 1 96 601 GLU A O 1
ATOM 4691 N N . GLY A 1 602 ? -16.469 -19.047 3.799 1 94.94 602 GLY A N 1
ATOM 4692 C CA . GLY A 1 602 ? -15.664 -18.734 4.969 1 94.94 602 GLY A CA 1
ATOM 4693 C C . GLY A 1 602 ? -15.211 -17.281 5.02 1 94.94 602 GLY A C 1
ATOM 4694 O O . GLY A 1 602 ? -15.18 -16.672 6.09 1 94.94 602 GLY A O 1
ATOM 4695 N N . MET A 1 603 ? -14.906 -16.688 3.906 1 94.94 603 MET A N 1
ATOM 4696 C CA . MET A 1 603 ? -14.492 -15.297 3.824 1 94.94 603 MET A CA 1
ATOM 4697 C C . MET A 1 603 ? -15.625 -14.367 4.238 1 94.94 603 MET A C 1
ATOM 4699 O O . MET A 1 603 ? -15.406 -13.422 5 1 94.94 603 MET A O 1
ATOM 4703 N N . ASP A 1 604 ? -16.797 -14.586 3.773 1 94.44 604 ASP A N 1
ATOM 4704 C CA . ASP A 1 604 ? -17.938 -13.75 4.105 1 94.44 604 ASP A CA 1
ATOM 4705 C C . ASP A 1 604 ? -18.328 -13.898 5.578 1 94.44 604 ASP A C 1
ATOM 4707 O O . ASP A 1 604 ? -18.672 -12.922 6.238 1 94.44 604 ASP A O 1
ATOM 4711 N N . ARG A 1 605 ? -18.219 -15.148 6.016 1 91.06 605 ARG A N 1
ATOM 4712 C CA . ARG A 1 605 ? -18.5 -15.391 7.426 1 91.06 605 ARG A CA 1
ATOM 4713 C C . ARG A 1 605 ? -17.531 -14.633 8.32 1 91.06 605 ARG A C 1
ATOM 4715 O O . ARG A 1 605 ? -17.922 -14.062 9.336 1 91.06 605 ARG A O 1
ATOM 4722 N N . GLU A 1 606 ? -16.359 -14.688 7.953 1 89.81 606 GLU A N 1
ATOM 4723 C CA . GLU A 1 606 ? -15.328 -13.984 8.719 1 89.81 606 GLU A CA 1
ATOM 4724 C C . GLU A 1 606 ? -15.586 -12.477 8.727 1 89.81 606 GLU A C 1
ATOM 4726 O O . GLU A 1 606 ? -15.422 -11.82 9.758 1 89.81 606 GLU A O 1
ATOM 4731 N N . GLN A 1 607 ? -15.906 -11.922 7.637 1 87.62 607 GLN A N 1
ATOM 4732 C CA . GLN A 1 607 ? -16.188 -10.492 7.539 1 87.62 607 GLN A CA 1
ATOM 4733 C C . GLN A 1 607 ? -17.359 -10.102 8.422 1 87.62 607 GLN A C 1
ATOM 4735 O O . GLN A 1 607 ? -17.328 -9.07 9.094 1 87.62 607 GLN A O 1
ATOM 4740 N N . LYS A 1 608 ? -18.406 -10.914 8.375 1 85.62 608 LYS A N 1
ATOM 4741 C CA . LYS A 1 608 ? -19.578 -10.664 9.211 1 85.62 608 LYS A CA 1
ATOM 4742 C C . LYS A 1 608 ? -19.219 -10.742 10.688 1 85.62 608 LYS A C 1
ATOM 4744 O O . LYS A 1 608 ? -19.672 -9.922 11.492 1 85.62 608 LYS A O 1
ATOM 4749 N N . TYR A 1 609 ? -18.422 -11.734 10.906 1 86.31 609 TYR A N 1
ATOM 4750 C CA . TYR A 1 609 ? -17.984 -11.922 12.281 1 86.31 609 TYR A CA 1
ATOM 4751 C C . TYR A 1 609 ? -17.203 -10.703 12.773 1 86.31 609 TYR A C 1
ATOM 4753 O O . TYR A 1 609 ? -17.469 -10.195 13.867 1 86.31 609 TYR A O 1
ATOM 4761 N N . GLN A 1 610 ? -16.312 -10.234 12.047 1 85.12 610 GLN A N 1
ATOM 4762 C CA . GLN A 1 610 ? -15.477 -9.102 12.43 1 85.12 610 GLN A CA 1
ATOM 4763 C C . GLN A 1 610 ? -16.312 -7.828 12.578 1 85.12 610 GLN A C 1
ATOM 4765 O O . GLN A 1 610 ? -16.062 -7.02 13.477 1 85.12 610 GLN A O 1
ATOM 4770 N N . ARG A 1 611 ? -17.188 -7.656 11.68 1 82.44 611 ARG A N 1
ATOM 4771 C CA . ARG A 1 611 ? -18.078 -6.496 11.773 1 82.44 611 ARG A CA 1
ATOM 4772 C C . ARG A 1 611 ? -18.859 -6.516 13.078 1 82.44 611 ARG A C 1
ATOM 4774 O O . ARG A 1 611 ? -18.938 -5.504 13.781 1 82.44 611 ARG A O 1
ATOM 4781 N N . ALA A 1 612 ? -19.438 -7.652 13.406 1 80.88 612 ALA A N 1
ATOM 4782 C CA . ALA A 1 612 ? -20.203 -7.801 14.633 1 80.88 612 ALA A CA 1
ATOM 4783 C C . ALA A 1 612 ? -19.328 -7.586 15.867 1 80.88 612 ALA A C 1
ATOM 4785 O O . ALA A 1 612 ? -19.734 -6.91 16.812 1 80.88 612 ALA A O 1
ATOM 4786 N N . TYR A 1 613 ? -18.188 -8.109 15.789 1 81.44 613 TYR A N 1
ATOM 4787 C CA . TYR A 1 613 ? -17.234 -8.016 16.906 1 81.44 613 TYR A CA 1
ATOM 4788 C C . TYR A 1 613 ? -16.875 -6.562 17.172 1 81.44 613 TYR A C 1
ATOM 4790 O O . TYR A 1 613 ? -16.859 -6.129 18.328 1 81.44 613 TYR A O 1
ATOM 4798 N N . LYS A 1 614 ? -16.641 -5.805 16.219 1 77.38 614 LYS A N 1
ATOM 4799 C CA . LYS A 1 614 ? -16.203 -4.414 16.359 1 77.38 614 LYS A CA 1
ATOM 4800 C C . LYS A 1 614 ? -17.328 -3.547 16.906 1 77.38 614 LYS A C 1
ATOM 4802 O O . LYS A 1 614 ? -17.078 -2.535 17.562 1 77.38 614 LYS A O 1
ATOM 4807 N N . MET A 1 615 ? -18.5 -3.971 16.672 1 76.94 615 MET A N 1
ATOM 4808 C CA . MET A 1 615 ? -19.656 -3.164 17.078 1 76.94 615 MET A CA 1
ATOM 4809 C C . MET A 1 615 ? -20.078 -3.5 18.5 1 76.94 615 MET A C 1
ATOM 4811 O O . MET A 1 615 ? -20.844 -2.752 19.125 1 76.94 615 MET A O 1
ATOM 4815 N N . GLU A 1 616 ? -19.484 -4.527 19.062 1 79.19 616 GLU A N 1
ATOM 4816 C CA . GLU A 1 616 ? -19.875 -4.938 20.406 1 79.19 616 GLU A CA 1
ATOM 4817 C C . GLU A 1 616 ? -19.375 -3.943 21.453 1 79.19 616 GLU A C 1
ATOM 4819 O O . GLU A 1 616 ? -18.266 -3.424 21.344 1 79.19 616 GLU A O 1
ATOM 4824 N N . VAL A 1 617 ? -20.156 -3.711 22.438 1 76.62 617 VAL A N 1
ATOM 4825 C CA . VAL A 1 617 ? -19.875 -2.734 23.484 1 76.62 617 VAL A CA 1
ATOM 4826 C C . VAL A 1 617 ? -18.656 -3.184 24.297 1 76.62 617 VAL A C 1
ATOM 4828 O O . VAL A 1 617 ? -17.75 -2.4 24.547 1 76.62 617 VAL A O 1
ATOM 4831 N N . PRO A 1 618 ? -18.656 -4.445 24.688 1 75.31 618 PRO A N 1
ATOM 4832 C CA . PRO A 1 618 ? -17.484 -4.867 25.453 1 75.31 618 PRO A CA 1
ATOM 4833 C C . PRO A 1 618 ? -16.172 -4.617 24.703 1 75.31 618 PRO A C 1
ATOM 4835 O O . PRO A 1 618 ? -15.164 -4.266 25.328 1 75.31 618 PRO A O 1
ATOM 4838 N N . ASN A 1 619 ? -16.234 -4.883 23.453 1 77.12 619 ASN A N 1
ATOM 4839 C CA . ASN A 1 619 ? -15.023 -4.625 22.672 1 77.12 619 ASN A CA 1
ATOM 4840 C C . ASN A 1 619 ? -14.664 -3.145 22.672 1 77.12 619 ASN A C 1
ATOM 4842 O O . ASN A 1 619 ? -13.484 -2.789 22.766 1 77.12 619 ASN A O 1
ATOM 4846 N N . LYS A 1 620 ? -15.586 -2.271 22.531 1 76 620 LYS A N 1
ATOM 4847 C CA . LYS A 1 620 ? -15.344 -0.831 22.547 1 76 620 LYS A CA 1
ATOM 4848 C C . LYS A 1 620 ? -14.773 -0.385 23.891 1 76 620 LYS A C 1
ATOM 4850 O O . LYS A 1 620 ? -13.852 0.437 23.938 1 76 620 LYS A O 1
ATOM 4855 N N . ILE A 1 621 ? -15.281 -0.96 24.953 1 79.06 621 ILE A N 1
ATOM 4856 C CA . ILE A 1 621 ? -14.805 -0.64 26.297 1 79.06 621 ILE A CA 1
ATOM 4857 C C . ILE A 1 621 ? -13.352 -1.093 26.453 1 79.06 621 ILE A C 1
ATOM 4859 O O . ILE A 1 621 ? -12.523 -0.356 26.984 1 79.06 621 ILE A O 1
ATOM 4863 N N . ARG A 1 622 ? -13.141 -2.248 25.984 1 77.56 622 ARG A N 1
ATOM 4864 C CA . ARG A 1 622 ? -11.789 -2.793 26.062 1 77.56 622 ARG A CA 1
ATOM 4865 C C . ARG A 1 622 ? -10.797 -1.922 25.297 1 77.56 622 ARG A C 1
ATOM 4867 O O . ARG A 1 622 ? -9.68 -1.683 25.766 1 77.56 622 ARG A O 1
ATOM 4874 N N . GLN A 1 623 ? -11.156 -1.466 24.125 1 76.88 623 GLN A N 1
ATOM 4875 C CA . GLN A 1 623 ? -10.281 -0.631 23.312 1 76.88 623 GLN A CA 1
ATOM 4876 C C . GLN A 1 623 ? -10.016 0.714 23.984 1 76.88 623 GLN A C 1
ATOM 4878 O O . GLN A 1 623 ? -8.898 1.229 23.938 1 76.88 623 GLN A O 1
ATOM 4883 N N . GLN A 1 624 ? -11 1.238 24.609 1 74.75 624 GLN A N 1
ATOM 4884 C CA . GLN A 1 624 ? -10.852 2.5 25.328 1 74.75 624 GLN A CA 1
ATOM 4885 C C . GLN A 1 624 ? -9.922 2.34 26.531 1 74.75 624 GLN A C 1
ATOM 4887 O O . GLN A 1 624 ? -9.109 3.223 26.812 1 74.75 624 GLN A O 1
ATOM 4892 N N . ALA A 1 625 ? -10.102 1.268 27.25 1 75.75 625 ALA A N 1
ATOM 4893 C CA . ALA A 1 625 ? -9.258 0.992 28.406 1 75.75 625 ALA A CA 1
ATOM 4894 C C . ALA A 1 625 ? -7.789 0.876 28 1 75.75 625 ALA A C 1
ATOM 4896 O O . ALA A 1 625 ? -6.906 1.361 28.719 1 75.75 625 ALA A O 1
ATOM 4897 N N . LYS A 1 626 ? -7.57 0.281 26.938 1 73.94 626 LYS A N 1
ATOM 4898 C CA . LYS A 1 626 ? -6.203 0.141 26.438 1 73.94 626 LYS A CA 1
ATOM 4899 C C . LYS A 1 626 ? -5.59 1.502 26.125 1 73.94 626 LYS A C 1
ATOM 4901 O O . LYS A 1 626 ? -4.426 1.752 26.438 1 73.94 626 LYS A O 1
ATOM 4906 N N . THR A 1 627 ? -6.363 2.35 25.484 1 74.5 627 THR A N 1
ATOM 4907 C CA . THR A 1 627 ? -5.895 3.686 25.141 1 74.5 627 THR A CA 1
ATOM 4908 C C . THR A 1 627 ? -5.566 4.484 26.391 1 74.5 627 THR A C 1
ATOM 4910 O O . THR A 1 627 ? -4.543 5.172 26.453 1 74.5 627 THR A O 1
ATOM 4913 N N . THR A 1 628 ? -6.406 4.355 27.375 1 74 628 THR A N 1
ATOM 4914 C CA . THR A 1 628 ? -6.211 5.062 28.641 1 74 628 THR A CA 1
ATOM 4915 C C . THR A 1 628 ? -4.941 4.578 29.344 1 74 628 THR A C 1
ATOM 4917 O O . THR A 1 628 ? -4.168 5.383 29.859 1 74 628 THR A O 1
ATOM 4920 N N . THR A 1 629 ? -4.777 3.32 29.297 1 73.75 629 THR A N 1
ATOM 4921 C CA . THR A 1 629 ? -3.598 2.734 29.922 1 73.75 629 THR A CA 1
ATOM 4922 C C . THR A 1 629 ? -2.326 3.189 29.219 1 73.75 629 THR A C 1
ATOM 4924 O O . THR A 1 629 ? -1.313 3.465 29.859 1 73.75 629 THR A O 1
ATOM 4927 N N . ARG A 1 630 ? -2.387 3.266 27.984 1 74.44 630 ARG A N 1
ATOM 4928 C CA . ARG A 1 630 ? -1.229 3.689 27.203 1 74.44 630 ARG A CA 1
ATOM 4929 C C . ARG A 1 630 ? -0.884 5.148 27.484 1 74.44 630 ARG A C 1
ATOM 4931 O O . ARG A 1 630 ? 0.291 5.504 27.594 1 74.44 630 ARG A O 1
ATOM 4938 N N . PHE A 1 631 ? -1.912 5.918 27.594 1 75.19 631 PHE A N 1
ATOM 4939 C CA . PHE A 1 631 ? -1.689 7.32 27.906 1 75.19 631 PHE A CA 1
ATOM 4940 C C . PHE A 1 631 ? -1.053 7.461 29.297 1 75.19 631 PHE A C 1
ATOM 4942 O O . PHE A 1 631 ? -0.139 8.266 29.484 1 75.19 631 PHE A O 1
ATOM 4949 N N . ALA A 1 632 ? -1.549 6.727 30.188 1 73.94 632 ALA A N 1
ATOM 4950 C CA . ALA A 1 632 ? -1.012 6.773 31.547 1 73.94 632 ALA A CA 1
ATOM 4951 C C . ALA A 1 632 ? 0.46 6.371 31.562 1 73.94 632 ALA A C 1
ATOM 4953 O O . ALA A 1 632 ? 1.277 7.016 32.219 1 73.94 632 ALA A O 1
ATOM 4954 N N . ALA A 1 633 ? 0.747 5.355 30.859 1 71.69 633 ALA A N 1
ATOM 4955 C CA . ALA A 1 633 ? 2.127 4.887 30.781 1 71.69 633 ALA A CA 1
ATOM 4956 C C . ALA A 1 633 ? 3.029 5.934 30.141 1 71.69 633 ALA A C 1
ATOM 4958 O O . ALA A 1 633 ? 4.164 6.137 30.578 1 71.69 633 ALA A O 1
ATOM 4959 N N . TYR A 1 634 ? 2.537 6.523 29.141 1 71.88 634 TYR A N 1
ATOM 4960 C CA . TYR A 1 634 ? 3.287 7.566 28.453 1 71.88 634 TYR A CA 1
ATOM 4961 C C . TYR A 1 634 ? 3.535 8.758 29.375 1 71.88 634 TYR A C 1
ATOM 4963 O O . TYR A 1 634 ? 4.629 9.328 29.375 1 71.88 634 TYR A O 1
ATOM 4971 N N . ASP A 1 635 ? 2.617 9.102 30.094 1 72.81 635 ASP A N 1
ATOM 4972 C CA . ASP A 1 635 ? 2.73 10.234 31 1 72.81 635 ASP A CA 1
ATOM 4973 C C . ASP A 1 635 ? 3.762 9.961 32.094 1 72.81 635 ASP A C 1
ATOM 4975 O O . ASP A 1 635 ? 4.562 10.836 32.438 1 72.81 635 ASP A O 1
ATOM 4979 N N . ILE A 1 636 ? 3.768 8.797 32.531 1 72.38 636 ILE A N 1
ATOM 4980 C CA . ILE A 1 636 ? 4.727 8.398 33.562 1 72.38 636 ILE A CA 1
ATOM 4981 C C . ILE A 1 636 ? 6.145 8.469 33 1 72.38 636 ILE A C 1
ATOM 4983 O O . ILE A 1 636 ? 7.043 9.016 33.625 1 72.38 636 ILE A O 1
ATOM 4987 N N . ARG A 1 637 ? 6.34 8.125 31.859 1 70.44 637 ARG A N 1
ATOM 4988 C CA . ARG A 1 637 ? 7.664 8.102 31.234 1 70.44 637 ARG A CA 1
ATOM 4989 C C . ARG A 1 637 ? 8.148 9.523 30.938 1 70.44 637 ARG A C 1
ATOM 4991 O O . ARG A 1 637 ? 9.344 9.812 31.047 1 70.44 637 ARG A O 1
ATOM 4998 N N . LYS A 1 638 ? 7.332 10.258 30.5 1 68.5 638 LYS A N 1
ATOM 4999 C CA . LYS A 1 638 ? 7.695 11.648 30.234 1 68.5 638 LYS A CA 1
ATOM 5000 C C . LYS A 1 638 ? 8.102 12.367 31.516 1 68.5 638 LYS A C 1
ATOM 5002 O O . LYS A 1 638 ? 9.055 13.148 31.516 1 68.5 638 LYS A O 1
ATOM 5007 N N . GLU A 1 639 ? 7.348 12.062 32.5 1 66.56 639 GLU A N 1
ATOM 5008 C CA . GLU A 1 639 ? 7.68 12.641 33.812 1 66.56 639 GLU A CA 1
ATOM 5009 C C . GLU A 1 639 ? 9.047 12.164 34.281 1 66.56 639 GLU A C 1
ATOM 5011 O O . GLU A 1 639 ? 9.812 12.945 34.875 1 66.56 639 GLU A O 1
ATOM 5016 N N . GLN A 1 640 ? 9.328 10.938 33.875 1 63.91 640 GLN A N 1
ATOM 5017 C CA . GLN A 1 640 ? 10.609 10.359 34.281 1 63.91 640 GLN A CA 1
ATOM 5018 C C . GLN A 1 640 ? 11.727 10.789 33.312 1 63.91 640 GLN A C 1
ATOM 5020 O O . GLN A 1 640 ? 12.898 10.523 33.562 1 63.91 640 GLN A O 1
ATOM 5025 N N . GLY A 1 641 ? 11.359 11.641 32.219 1 56.38 641 GLY A N 1
ATOM 5026 C CA . GLY A 1 641 ? 12.352 12.117 31.266 1 56.38 641 GLY A CA 1
ATOM 5027 C C . GLY A 1 641 ? 12.812 11.047 30.297 1 56.38 641 GLY A C 1
ATOM 5028 O O . GLY A 1 641 ? 13.836 11.211 29.625 1 56.38 641 GLY A O 1
ATOM 5029 N N . THR A 1 642 ? 12.203 9.945 30.422 1 51.81 642 THR A N 1
ATOM 5030 C CA . THR A 1 642 ? 12.695 8.828 29.625 1 51.81 642 THR A CA 1
ATOM 5031 C C . THR A 1 642 ? 12.078 8.852 28.219 1 51.81 642 THR A C 1
ATOM 5033 O O . THR A 1 642 ? 12.555 8.148 27.328 1 51.81 642 THR A O 1
ATOM 5036 N N . TYR A 1 643 ? 11.016 9.422 28.078 1 50.94 643 TYR A N 1
ATOM 5037 C CA . TYR A 1 643 ? 10.461 9.555 26.75 1 50.94 643 TYR A CA 1
ATOM 5038 C C . TYR A 1 643 ? 10.938 10.836 26.062 1 50.94 643 TYR A C 1
ATOM 5040 O O . TYR A 1 643 ? 10.547 11.93 26.469 1 50.94 643 TYR A O 1
ATOM 5048 N N . LYS A 1 644 ? 12.172 10.852 25.531 1 46.81 644 LYS A N 1
ATOM 5049 C CA . LYS A 1 644 ? 12.734 12.023 24.875 1 46.81 644 LYS A CA 1
ATOM 5050 C C . LYS A 1 644 ? 12.102 12.227 23.5 1 46.81 644 LYS A C 1
ATOM 5052 O O . LYS A 1 644 ? 12.219 11.367 22.625 1 46.81 644 LYS A O 1
ATOM 5057 N N . SER A 1 645 ? 10.906 12.633 23.438 1 45.69 645 SER A N 1
ATOM 5058 C CA . SER A 1 645 ? 10.531 13.047 22.078 1 45.69 645 SER A CA 1
ATOM 5059 C C . SER A 1 645 ? 11.484 14.109 21.547 1 45.69 645 SER A C 1
ATOM 5061 O O . SER A 1 645 ? 11.961 14.961 22.297 1 45.69 645 SER A O 1
ATOM 5063 N N . LYS A 1 646 ? 12.422 13.914 20.641 1 38.03 646 LYS A N 1
ATOM 5064 C CA . LYS A 1 646 ? 13.281 14.945 20.078 1 38.03 646 LYS A CA 1
ATOM 5065 C C . LYS A 1 646 ? 12.562 16.281 20 1 38.03 646 LYS A C 1
ATOM 5067 O O . LYS A 1 646 ? 11.516 16.406 19.359 1 38.03 646 LYS A O 1
ATOM 5072 N N . VAL A 1 647 ? 12.602 17.031 21.062 1 32.09 647 VAL A N 1
ATOM 5073 C CA . VAL A 1 647 ? 12.312 18.453 20.922 1 32.09 647 VAL A CA 1
ATOM 5074 C C . VAL A 1 647 ? 13.016 19.016 19.688 1 32.09 647 VAL A C 1
ATOM 5076 O O . VAL A 1 647 ? 14.227 18.828 19.516 1 32.09 647 VAL A O 1
ATOM 5079 N N . VAL A 1 648 ? 12.422 19.062 18.578 1 30.06 648 VAL A N 1
ATOM 5080 C CA . VAL A 1 648 ? 13.047 20.109 17.766 1 30.06 648 VAL A CA 1
ATOM 5081 C C . VAL A 1 648 ? 13.461 21.281 18.656 1 30.06 648 VAL A C 1
ATOM 5083 O O . VAL A 1 648 ? 12.617 21.984 19.203 1 30.06 648 VAL A O 1
ATOM 5086 N N . THR A 1 649 ? 14.273 21.062 19.625 1 28.47 649 THR A N 1
ATOM 5087 C CA . THR A 1 649 ? 14.812 22.109 20.469 1 28.47 649 THR A CA 1
ATOM 5088 C C . THR A 1 649 ? 15.195 23.328 19.641 1 28.47 649 THR A C 1
ATOM 5090 O O . THR A 1 649 ? 16.281 23.375 19.047 1 28.47 649 THR A O 1
ATOM 5093 N N . GLY A 1 650 ? 14.625 23.781 18.578 1 27 650 GLY A N 1
ATOM 5094 C CA . GLY A 1 650 ? 15.109 25.141 18.422 1 27 650 GLY A CA 1
ATOM 5095 C C . GLY A 1 650 ? 14.906 25.984 19.672 1 27 650 GLY A C 1
ATOM 5096 O O . GLY A 1 650 ? 13.781 26.172 20.125 1 27 650 GLY A O 1
ATOM 5097 N N . LYS A 1 651 ? 15.664 25.844 20.766 1 29 651 LYS A N 1
ATOM 5098 C CA . LYS A 1 651 ? 15.805 26.906 21.75 1 29 651 LYS A CA 1
ATOM 5099 C C . LYS A 1 651 ? 15.578 28.281 21.109 1 29 651 LYS A C 1
ATOM 5101 O O . LYS A 1 651 ? 16.375 28.719 20.266 1 29 651 LYS A O 1
ATOM 5106 N N . SER A 1 652 ? 14.398 28.656 20.953 1 26.45 652 SER A N 1
ATOM 5107 C CA . SER A 1 652 ? 14.219 30.109 20.969 1 26.45 652 SER A CA 1
ATOM 5108 C C . SER A 1 652 ? 14.898 30.734 22.188 1 26.45 652 SER A C 1
ATOM 5110 O O . SER A 1 652 ? 14.617 30.359 23.328 1 26.45 652 SER A O 1
ATOM 5112 N N . LYS A 1 653 ? 16.172 30.984 22.297 1 29.3 653 LYS A N 1
ATOM 5113 C CA . LYS A 1 653 ? 16.625 32.094 23.141 1 29.3 653 LYS A CA 1
ATOM 5114 C C . LYS A 1 653 ? 15.547 33.188 23.266 1 29.3 653 LYS A C 1
ATOM 5116 O O . LYS A 1 653 ? 14.992 33.625 22.266 1 29.3 653 LYS A O 1
ATOM 5121 N N . GLY A 1 654 ? 14.898 33.344 24.422 1 25.44 654 GLY A N 1
ATOM 5122 C CA . GLY A 1 654 ? 14.031 34.344 25.031 1 25.44 654 GLY A CA 1
ATOM 5123 C C . GLY A 1 654 ? 14.453 35.75 24.703 1 25.44 654 GLY A C 1
ATOM 5124 O O . GLY A 1 654 ? 14.438 36.625 25.578 1 25.44 654 GLY A O 1
ATOM 5125 N N . LYS A 1 655 ? 15.367 36.219 23.906 1 27.27 655 LYS A N 1
ATOM 5126 C CA . LYS A 1 655 ? 15.195 37.688 23.812 1 27.27 655 LYS A CA 1
ATOM 5127 C C . LYS A 1 655 ? 13.766 38.031 23.406 1 27.27 655 LYS A C 1
ATOM 5129 O O . LYS A 1 655 ? 13.141 37.312 22.625 1 27.27 655 LYS A O 1
ATOM 5134 N N . GLY A 1 656 ? 12.984 38.969 24.203 1 25.16 656 GLY A N 1
ATOM 5135 C CA . GLY A 1 656 ? 11.695 39.625 24.375 1 25.16 656 GLY A CA 1
ATOM 5136 C C . GLY A 1 656 ? 11.016 40 23.078 1 25.16 656 GLY A C 1
ATOM 5137 O O . GLY A 1 656 ? 9.914 40.531 23.062 1 25.16 656 GLY A O 1
ATOM 5138 N N . LYS A 1 657 ? 11.586 40.406 21.938 1 26.59 657 LYS A N 1
ATOM 5139 C CA . LYS A 1 657 ? 10.68 41.25 21.156 1 26.59 657 LYS A CA 1
ATOM 5140 C C . LYS A 1 657 ? 9.484 40.438 20.641 1 26.59 657 LYS A C 1
ATOM 5142 O O . LYS A 1 657 ? 9.547 39.219 20.547 1 26.59 657 LYS A O 1
ATOM 5147 N N . GLY A 1 658 ? 8.367 41.25 20.266 1 23.78 658 GLY A N 1
ATOM 5148 C CA . GLY A 1 658 ? 6.93 41.312 20.062 1 23.78 658 GLY A CA 1
ATOM 5149 C C . GLY A 1 658 ? 6.395 40.281 19.094 1 23.78 658 GLY A C 1
ATOM 5150 O O . GLY A 1 658 ? 5.562 39.438 19.469 1 23.78 658 GLY A O 1
ATOM 5151 N N . ARG A 1 659 ? 6.086 40.562 17.766 1 26.94 659 ARG A N 1
ATOM 5152 C CA . ARG A 1 659 ? 4.832 40.656 17.031 1 26.94 659 ARG A CA 1
ATOM 5153 C C . ARG A 1 659 ? 4.57 39.406 16.234 1 26.94 659 ARG A C 1
ATOM 5155 O O . ARG A 1 659 ? 3.541 39.281 15.555 1 26.94 659 ARG A O 1
ATOM 5162 N N . GLY A 1 660 ? 5.57 38.531 15.844 1 24.06 660 GLY A N 1
ATOM 5163 C CA . GLY A 1 660 ? 5.188 38.125 14.5 1 24.06 660 GLY A CA 1
ATOM 5164 C C . GLY A 1 660 ? 4.031 37.156 14.469 1 24.06 660 GLY A C 1
ATOM 5165 O O . GLY A 1 660 ? 3.707 36.531 15.484 1 24.06 660 GLY A O 1
ATOM 5166 N N . LYS A 1 661 ? 3.23 37.094 13.266 1 28.97 661 LYS A N 1
ATOM 5167 C CA . LYS A 1 661 ? 2.018 36.625 12.609 1 28.97 661 LYS A CA 1
ATOM 5168 C C . LYS A 1 661 ? 1.963 35.094 12.586 1 28.97 661 LYS A C 1
ATOM 5170 O O . LYS A 1 661 ? 2.996 34.438 12.68 1 28.97 661 LYS A O 1
ATOM 5175 N N . GLY A 1 662 ? 0.732 34.594 12.648 1 27.55 662 GLY A N 1
ATOM 5176 C CA . GLY A 1 662 ? 0.059 33.312 12.781 1 27.55 662 GLY A CA 1
ATOM 5177 C C . GLY A 1 662 ? 0.516 32.281 11.758 1 27.55 662 GLY A C 1
ATOM 5178 O O . GLY A 1 662 ? 0.642 32.594 10.57 1 27.55 662 GLY A O 1
ATOM 5179 N N . LYS A 1 663 ? 1.496 31.547 12.086 1 29.27 663 LYS A N 1
ATOM 5180 C CA . LYS A 1 663 ? 1.977 30.438 11.273 1 29.27 663 LYS A CA 1
ATOM 5181 C C . LYS A 1 663 ? 0.819 29.562 10.797 1 29.27 663 LYS A C 1
ATOM 5183 O O . LYS A 1 663 ? 0.023 29.078 11.602 1 29.27 663 LYS A O 1
ATOM 5188 N N . ALA A 1 664 ? 0.298 29.875 9.555 1 29.41 664 ALA A N 1
ATOM 5189 C CA . ALA A 1 664 ? -0.745 29.016 8.977 1 29.41 664 ALA A CA 1
ATOM 5190 C C . ALA A 1 664 ? -0.355 27.547 9.039 1 29.41 664 ALA A C 1
ATOM 5192 O O . ALA A 1 664 ? 0.708 27.156 8.555 1 29.41 664 ALA A O 1
ATOM 5193 N N . VAL A 1 665 ? -0.626 26.875 10.094 1 30.31 665 VAL A N 1
ATOM 5194 C CA . VAL A 1 665 ? -0.456 25.453 10.312 1 30.31 665 VAL A CA 1
ATOM 5195 C C . VAL A 1 665 ? -1.072 24.672 9.156 1 30.31 665 VAL A C 1
ATOM 5197 O O . VAL A 1 665 ? -2.256 24.828 8.852 1 30.31 665 VAL A O 1
ATOM 5200 N N . ARG A 1 666 ? -0.33 24.5 8.219 1 31.67 666 ARG A N 1
ATOM 5201 C CA . ARG A 1 666 ? -0.867 23.703 7.121 1 31.67 666 ARG A CA 1
ATOM 5202 C C . ARG A 1 666 ? -1.399 22.359 7.629 1 31.67 666 ARG A C 1
ATOM 5204 O O . ARG A 1 666 ? -0.688 21.625 8.32 1 31.67 666 ARG A O 1
ATOM 5211 N N . LYS A 1 667 ? -2.705 22.062 7.66 1 34.5 667 LYS A N 1
ATOM 5212 C CA . LYS A 1 667 ? -3.508 20.938 8.102 1 34.5 667 LYS A CA 1
ATOM 5213 C C . LYS A 1 667 ? -3.258 19.703 7.223 1 34.5 667 LYS A C 1
ATOM 5215 O O . LYS A 1 667 ? -3.389 19.781 6 1 34.5 667 LYS A O 1
ATOM 5220 N N . ASN A 1 668 ? -2.293 18.859 7.492 1 33.5 668 ASN A N 1
ATOM 5221 C CA . ASN A 1 668 ? -2.209 17.562 6.82 1 33.5 668 ASN A CA 1
ATOM 5222 C C . ASN A 1 668 ? -3.533 16.812 6.891 1 33.5 668 ASN A C 1
ATOM 5224 O O . ASN A 1 668 ? -3.895 16.281 7.941 1 33.5 668 ASN A O 1
ATOM 5228 N N . THR A 1 669 ? -4.477 17.219 6.234 1 39.28 669 THR A N 1
ATOM 5229 C CA . THR A 1 669 ? -5.84 16.703 6.223 1 39.28 669 THR A CA 1
ATOM 5230 C C . THR A 1 669 ? -5.879 15.289 5.664 1 39.28 669 THR A C 1
ATOM 5232 O O . THR A 1 669 ? -6.953 14.766 5.355 1 39.28 669 THR A O 1
ATOM 5235 N N . GLU A 1 670 ? -4.699 14.695 5.406 1 40.59 670 GLU A N 1
ATOM 5236 C CA . GLU A 1 670 ? -4.914 13.445 4.684 1 40.59 670 GLU A CA 1
ATOM 5237 C C . GLU A 1 670 ? -5.23 12.297 5.641 1 40.59 670 GLU A C 1
ATOM 5239 O O . GLU A 1 670 ? -4.574 12.148 6.672 1 40.59 670 GLU A O 1
ATOM 5244 N N . HIS A 1 671 ? -6.367 11.789 5.449 1 41.78 671 HIS A N 1
ATOM 5245 C CA . HIS A 1 671 ? -6.754 10.594 6.191 1 41.78 671 HIS A CA 1
ATOM 5246 C C . HIS A 1 671 ? -5.824 9.422 5.891 1 41.78 671 HIS A C 1
ATOM 5248 O O . HIS A 1 671 ? -5.504 9.164 4.727 1 41.78 671 HIS A O 1
ATOM 5254 N N . SER A 1 672 ? -4.875 9.047 6.746 1 40.31 672 SER A N 1
ATOM 5255 C CA . SER A 1 672 ? -4.07 7.836 6.586 1 40.31 672 SER A CA 1
ATOM 5256 C C . SER A 1 672 ? -4.891 6.586 6.871 1 40.31 672 SER A C 1
ATOM 5258 O O . SER A 1 672 ? -5.57 6.504 7.898 1 40.31 672 SER A O 1
ATOM 5260 N N . TYR A 1 673 ? -5.527 6.031 5.922 1 34.78 673 TYR A N 1
ATOM 5261 C CA . TYR A 1 673 ? -6.316 4.824 6.137 1 34.78 673 TYR A CA 1
ATOM 5262 C C . TYR A 1 673 ? -5.418 3.623 6.402 1 34.78 673 TYR A C 1
ATOM 5264 O O . TYR A 1 673 ? -4.645 3.215 5.531 1 34.78 673 TYR A O 1
ATOM 5272 N N . SER A 1 674 ? -4.941 3.395 7.637 1 37.78 674 SER A N 1
ATOM 5273 C CA . SER A 1 674 ? -4.215 2.166 7.938 1 37.78 674 SER A CA 1
ATOM 5274 C C . SER A 1 674 ? -5.137 0.953 7.891 1 37.78 674 SER A C 1
ATOM 5276 O O . SER A 1 674 ? -6.293 1.028 8.312 1 37.78 674 SER A O 1
ATOM 5278 N N . ARG A 1 675 ? -4.949 0.033 7.008 1 39.59 675 ARG A N 1
ATOM 5279 C CA . ARG A 1 675 ? -5.691 -1.223 7.039 1 39.59 675 ARG A CA 1
ATOM 5280 C C . ARG A 1 675 ? -5.301 -2.061 8.25 1 39.59 675 ARG A C 1
ATOM 5282 O O . ARG A 1 675 ? -4.188 -1.932 8.766 1 39.59 675 ARG A O 1
ATOM 5289 N N . ASP A 1 676 ? -6.266 -2.572 8.969 1 33.84 676 ASP A N 1
ATOM 5290 C CA . ASP A 1 676 ? -5.961 -3.562 10 1 33.84 676 ASP A CA 1
ATOM 5291 C C . ASP A 1 676 ? -4.852 -4.508 9.539 1 33.84 676 ASP A C 1
ATOM 5293 O O . ASP A 1 676 ? -4.762 -4.84 8.359 1 33.84 676 ASP A O 1
ATOM 5297 N N . ALA A 1 677 ? -3.863 -4.531 10.32 1 34.81 677 ALA A N 1
ATOM 5298 C CA . ALA A 1 677 ? -2.812 -5.531 10.156 1 34.81 677 ALA A CA 1
ATOM 5299 C C . ALA A 1 677 ? -3.385 -6.848 9.641 1 34.81 677 ALA A C 1
ATOM 5301 O O . ALA A 1 677 ? -4.488 -7.242 10.016 1 34.81 677 ALA A O 1
ATOM 5302 N N . GLU A 1 678 ? -3.191 -7.156 8.43 1 37.97 678 GLU A N 1
ATOM 5303 C CA . GLU A 1 678 ? -3.514 -8.57 8.242 1 37.97 678 GLU A CA 1
ATOM 5304 C C . GLU A 1 678 ? -3.305 -9.359 9.531 1 37.97 678 GLU A C 1
ATOM 5306 O O . GLU A 1 678 ? -2.217 -9.336 10.117 1 37.97 678 GLU A O 1
ATOM 5311 N N . GLU A 1 679 ? -4.266 -9.359 10.438 1 41.94 679 GLU A N 1
ATOM 5312 C CA . GLU A 1 679 ? -4.246 -10.039 11.734 1 41.94 679 GLU A CA 1
ATOM 5313 C C . GLU A 1 679 ? -3.4 -11.312 11.672 1 41.94 679 GLU A C 1
ATOM 5315 O O . GLU A 1 679 ? -3.721 -12.242 10.93 1 41.94 679 GLU A O 1
ATOM 5320 N N . GLU A 1 680 ? -2.135 -11.156 11.781 1 41.56 680 GLU A N 1
ATOM 5321 C CA . GLU A 1 680 ? -1.318 -12.359 11.953 1 41.56 680 GLU A CA 1
ATOM 5322 C C . GLU A 1 680 ? -1.75 -13.148 13.18 1 41.56 680 GLU A C 1
ATOM 5324 O O . GLU A 1 680 ? -1.921 -12.586 14.266 1 41.56 680 GLU A O 1
ATOM 5329 N N . SER A 1 681 ? -2.611 -14.117 12.953 1 37.56 681 SER A N 1
ATOM 5330 C CA . SER A 1 681 ? -3.121 -14.984 14.008 1 37.56 681 SER A CA 1
ATOM 5331 C C . SER A 1 681 ? -2.027 -15.336 15.008 1 37.56 681 SER A C 1
ATOM 5333 O O . SER A 1 681 ? -0.878 -15.57 14.633 1 37.56 681 SER A O 1
ATOM 5335 N N . PRO A 1 682 ? -2.436 -15.109 16.281 1 36.12 682 PRO A N 1
ATOM 5336 C CA . PRO A 1 682 ? -1.528 -15.664 17.297 1 36.12 682 PRO A CA 1
ATOM 5337 C C . PRO A 1 682 ? -1.289 -17.156 17.109 1 36.12 682 PRO A C 1
ATOM 5339 O O . PRO A 1 682 ? -2.139 -17.859 16.547 1 36.12 682 PRO A O 1
ATOM 5342 N N . ASP A 1 683 ? -0.162 -17.625 17.062 1 31.64 683 ASP A N 1
ATOM 5343 C CA . ASP A 1 683 ? 0.115 -19.062 17.094 1 31.64 683 ASP A CA 1
ATOM 5344 C C . ASP A 1 683 ? -0.728 -19.75 18.172 1 31.64 683 ASP A C 1
ATOM 5346 O O . ASP A 1 683 ? -0.479 -19.594 19.359 1 31.64 683 ASP A O 1
ATOM 5350 N N . THR A 1 684 ? -1.955 -19.75 18.203 1 28.81 684 THR A N 1
ATOM 5351 C CA . THR A 1 684 ? -2.516 -20.688 19.156 1 28.81 684 THR A CA 1
ATOM 5352 C C . THR A 1 684 ? -2.002 -22.109 18.891 1 28.81 684 THR A C 1
ATOM 5354 O O . THR A 1 684 ? -2.111 -22.609 17.766 1 28.81 684 THR A O 1
ATOM 5357 N N . TYR A 1 685 ? -1.089 -22.594 19.703 1 26.41 685 TYR A N 1
ATOM 5358 C CA . TYR A 1 685 ? -0.846 -24.016 19.906 1 26.41 685 TYR A CA 1
ATOM 5359 C C . TYR A 1 685 ? -2.158 -24.781 20.031 1 26.41 685 TYR A C 1
ATOM 5361 O O . TYR A 1 685 ? -2.979 -24.484 20.906 1 26.41 685 TYR A O 1
ATOM 5369 N N . SER A 1 686 ? -2.756 -25.203 19.109 1 25.72 686 SER A N 1
ATOM 5370 C CA . SER A 1 686 ? -3.572 -26.375 19.391 1 25.72 686 SER A CA 1
ATOM 5371 C C . SER A 1 686 ? -2.801 -27.391 20.234 1 25.72 686 SER A C 1
ATOM 5373 O O . SER A 1 686 ? -1.702 -27.797 19.859 1 25.72 686 SER A O 1
ATOM 5375 N N . SER A 1 687 ? -3.014 -27.5 21.547 1 23.72 687 SER A N 1
ATOM 5376 C CA . SER A 1 687 ? -2.857 -28.766 22.25 1 23.72 687 SER A CA 1
ATOM 5377 C C . SER A 1 687 ? -3.518 -29.906 21.484 1 23.72 687 SER A C 1
ATOM 5379 O O . SER A 1 687 ? -4.746 -30 21.438 1 23.72 687 SER A O 1
ATOM 5381 N N . ASP A 1 688 ? -3.148 -30.375 20.406 1 20.11 688 ASP A N 1
ATOM 5382 C CA . ASP A 1 688 ? -3.291 -31.812 20.188 1 20.11 688 ASP A CA 1
ATOM 5383 C C . ASP A 1 688 ? -2.76 -32.594 21.391 1 20.11 688 ASP A C 1
ATOM 5385 O O . ASP A 1 688 ? -1.587 -32.469 21.75 1 20.11 688 ASP A O 1
ATOM 5389 N N . GLU A 1 689 ? -3.574 -33.031 22.453 1 18.31 689 GLU A N 1
ATOM 5390 C CA . GLU A 1 689 ? -3.609 -34.375 23.016 1 18.31 689 GLU A CA 1
ATOM 5391 C C . GLU A 1 689 ? -3.365 -35.438 21.938 1 18.31 689 GLU A C 1
ATOM 5393 O O . GLU A 1 689 ? -3.898 -35.344 20.828 1 18.31 689 GLU A O 1
ATOM 5398 N N . GLU A 1 690 ? -2.49 -36.406 22.266 1 17.09 690 GLU A N 1
ATOM 5399 C CA . GLU A 1 690 ? -2.711 -37.844 22.25 1 17.09 690 GLU A CA 1
ATOM 5400 C C . GLU A 1 690 ? -4.117 -38.188 22.734 1 17.09 690 GLU A C 1
ATOM 5402 O O . GLU A 1 690 ? -4.582 -37.656 23.75 1 17.09 690 GLU A O 1
ATOM 5407 N N . MET B 1 1 ? -56.25 -31.969 60 1 25.06 1 MET B N 1
ATOM 5408 C CA . MET B 1 1 ? -56.469 -31.109 58.844 1 25.06 1 MET B CA 1
ATOM 5409 C C . MET B 1 1 ? -55.125 -30.531 58.312 1 25.06 1 MET B C 1
ATOM 5411 O O . MET B 1 1 ? -54.5 -29.75 59.031 1 25.06 1 MET B O 1
ATOM 5415 N N . ALA B 1 2 ? -54.406 -31.297 57.625 1 31.2 2 ALA B N 1
ATOM 5416 C CA . ALA B 1 2 ? -53 -31.234 57.25 1 31.2 2 ALA B CA 1
ATOM 5417 C C . ALA B 1 2 ? -52.75 -30.094 56.25 1 31.2 2 ALA B C 1
ATOM 5419 O O . ALA B 1 2 ? -53.438 -29.969 55.25 1 31.2 2 ALA B O 1
ATOM 5420 N N . ALA B 1 3 ? -52.281 -28.969 56.719 1 32.28 3 ALA B N 1
ATOM 5421 C CA . ALA B 1 3 ? -52.125 -27.688 56.062 1 32.28 3 ALA B CA 1
ATOM 5422 C C . ALA B 1 3 ? -51.281 -27.828 54.781 1 32.28 3 ALA B C 1
ATOM 5424 O O . ALA B 1 3 ? -50.188 -28.375 54.844 1 32.28 3 ALA B O 1
ATOM 5425 N N . ARG B 1 4 ? -51.844 -28.125 53.719 1 30.62 4 ARG B N 1
ATOM 5426 C CA . ARG B 1 4 ? -51.188 -28.328 52.406 1 30.62 4 ARG B CA 1
ATOM 5427 C C . ARG B 1 4 ? -50.188 -27.219 52.094 1 30.62 4 ARG B C 1
ATOM 5429 O O . ARG B 1 4 ? -50.562 -26.047 52.094 1 30.62 4 ARG B O 1
ATOM 5436 N N . LYS B 1 5 ? -48.969 -27.422 52.469 1 31.55 5 LYS B N 1
ATOM 5437 C CA . LYS B 1 5 ? -47.875 -26.5 52.219 1 31.55 5 LYS B CA 1
ATOM 5438 C C . LYS B 1 5 ? -47.812 -26.062 50.75 1 31.55 5 LYS B C 1
ATOM 5440 O O . LYS B 1 5 ? -47.75 -26.906 49.875 1 31.55 5 LYS B O 1
ATOM 5445 N N . LYS B 1 6 ? -48.438 -24.953 50.344 1 30.77 6 LYS B N 1
ATOM 5446 C CA . LYS B 1 6 ? -48.438 -24.375 49 1 30.77 6 LYS B CA 1
ATOM 5447 C C . LYS B 1 6 ? -47.031 -24.375 48.406 1 30.77 6 LYS B C 1
ATOM 5449 O O . LYS B 1 6 ? -46.094 -23.812 49 1 30.77 6 LYS B O 1
ATOM 5454 N N . ARG B 1 7 ? -46.594 -25.391 47.688 1 30.11 7 ARG B N 1
ATOM 5455 C CA . ARG B 1 7 ? -45.344 -25.516 46.938 1 30.11 7 ARG B CA 1
ATOM 5456 C C . ARG B 1 7 ? -45.094 -24.312 46.062 1 30.11 7 ARG B C 1
ATOM 5458 O O . ARG B 1 7 ? -45.938 -24 45.188 1 30.11 7 ARG B O 1
ATOM 5465 N N . GLY B 1 8 ? -44.5 -23.25 46.531 1 27.7 8 GLY B N 1
ATOM 5466 C CA . GLY B 1 8 ? -44.188 -22 45.844 1 27.7 8 GLY B CA 1
ATOM 5467 C C . GLY B 1 8 ? -43.469 -22.188 44.531 1 27.7 8 GLY B C 1
ATOM 5468 O O . GLY B 1 8 ? -42.406 -22.828 44.5 1 27.7 8 GLY B O 1
ATOM 5469 N N . ARG B 1 9 ? -44.094 -22.547 43.406 1 27.11 9 ARG B N 1
ATOM 5470 C CA . ARG B 1 9 ? -43.562 -22.703 42.062 1 27.11 9 ARG B CA 1
ATOM 5471 C C . ARG B 1 9 ? -42.562 -21.609 41.75 1 27.11 9 ARG B C 1
ATOM 5473 O O . ARG B 1 9 ? -42.875 -20.422 41.812 1 27.11 9 ARG B O 1
ATOM 5480 N N . LYS B 1 10 ? -41.375 -21.938 41.875 1 28 10 LYS B N 1
ATOM 5481 C CA . LYS B 1 10 ? -40.25 -21.094 41.438 1 28 10 LYS B CA 1
ATOM 5482 C C . LYS B 1 10 ? -40.469 -20.672 39.969 1 28 10 LYS B C 1
ATOM 5484 O O . LYS B 1 10 ? -40.594 -21.531 39.094 1 28 10 LYS B O 1
ATOM 5489 N N . LYS B 1 11 ? -41.25 -19.578 39.625 1 29.67 11 LYS B N 1
ATOM 5490 C CA . LYS B 1 11 ? -41.375 -19 38.281 1 29.67 11 LYS B CA 1
ATOM 5491 C C . LYS B 1 11 ? -40.062 -19.078 37.531 1 29.67 11 LYS B C 1
ATOM 5493 O O . LYS B 1 11 ? -39.062 -18.484 37.938 1 29.67 11 LYS B O 1
ATOM 5498 N N . ASN B 1 12 ? -39.688 -20.203 36.938 1 26.42 12 ASN B N 1
ATOM 5499 C CA . ASN B 1 12 ? -38.594 -20.406 36 1 26.42 12 ASN B CA 1
ATOM 5500 C C . ASN B 1 12 ? -38.5 -19.25 35 1 26.42 12 ASN B C 1
ATOM 5502 O O . ASN B 1 12 ? -39.469 -18.875 34.375 1 26.42 12 ASN B O 1
ATOM 5506 N N . GLY B 1 13 ? -37.625 -18.266 35.188 1 28.31 13 GLY B N 1
ATOM 5507 C CA . GLY B 1 13 ? -37.375 -17.031 34.5 1 28.31 13 GLY B CA 1
ATOM 5508 C C . GLY B 1 13 ? -37.344 -17.203 32.969 1 28.31 13 GLY B C 1
ATOM 5509 O O . GLY B 1 13 ? -36.656 -18.109 32.469 1 28.31 13 GLY B O 1
ATOM 5510 N N . ARG B 1 14 ? -38.531 -17.172 32.312 1 30.16 14 ARG B N 1
ATOM 5511 C CA . ARG B 1 14 ? -38.656 -17.234 30.844 1 30.16 14 ARG B CA 1
ATOM 5512 C C . ARG B 1 14 ? -37.406 -16.688 30.156 1 30.16 14 ARG B C 1
ATOM 5514 O O . ARG B 1 14 ? -36.906 -15.633 30.531 1 30.16 14 ARG B O 1
ATOM 5521 N N . PRO B 1 15 ? -36.688 -17.594 29.547 1 32.53 15 PRO B N 1
ATOM 5522 C CA . PRO B 1 15 ? -35.531 -17.172 28.75 1 32.53 15 PRO B CA 1
ATOM 5523 C C . PRO B 1 15 ? -35.812 -15.93 27.922 1 32.53 15 PRO B C 1
ATOM 5525 O O . PRO B 1 15 ? -36.906 -15.781 27.359 1 32.53 15 PRO B O 1
ATOM 5528 N N . HIS B 1 16 ? -35.312 -14.852 28.328 1 29.95 16 HIS B N 1
ATOM 5529 C CA . HIS B 1 16 ? -35.594 -13.562 27.703 1 29.95 16 HIS B CA 1
ATOM 5530 C C . HIS B 1 16 ? -35.594 -13.688 26.188 1 29.95 16 HIS B C 1
ATOM 5532 O O . HIS B 1 16 ? -34.781 -14.406 25.609 1 29.95 16 HIS B O 1
ATOM 5538 N N . ARG B 1 17 ? -36.75 -13.641 25.625 1 29.14 17 ARG B N 1
ATOM 5539 C CA . ARG B 1 17 ? -37.031 -13.695 24.203 1 29.14 17 ARG B CA 1
ATOM 5540 C C . ARG B 1 17 ? -35.938 -12.969 23.406 1 29.14 17 ARG B C 1
ATOM 5542 O O . ARG B 1 17 ? -35.406 -11.961 23.859 1 29.14 17 ARG B O 1
ATOM 5549 N N . ALA B 1 18 ? -35.375 -13.648 22.422 1 33.28 18 ALA B N 1
ATOM 5550 C CA . ALA B 1 18 ? -34.281 -13.336 21.5 1 33.28 18 ALA B CA 1
ATOM 5551 C C . ALA B 1 18 ? -34.344 -11.875 21.062 1 33.28 18 ALA B C 1
ATOM 5553 O O . ALA B 1 18 ? -33.375 -11.352 20.5 1 33.28 18 ALA B O 1
ATOM 5554 N N . GLY B 1 19 ? -35.406 -11.227 21.297 1 31.61 19 GLY B N 1
ATOM 5555 C CA . GLY B 1 19 ? -35.719 -9.852 20.953 1 31.61 19 GLY B CA 1
ATOM 5556 C C . GLY B 1 19 ? -35.594 -8.891 22.109 1 31.61 19 GLY B C 1
ATOM 5557 O O . GLY B 1 19 ? -35.906 -7.711 22 1 31.61 19 GLY B O 1
ATOM 5558 N N . GLN B 1 20 ? -35.688 -9.344 23.312 1 33.25 20 GLN B N 1
ATOM 5559 C CA . GLN B 1 20 ? -35.719 -8.484 24.484 1 33.25 20 GLN B CA 1
ATOM 5560 C C . GLN B 1 20 ? -34.344 -8 24.844 1 33.25 20 GLN B C 1
ATOM 5562 O O . GLN B 1 20 ? -33.344 -8.727 24.672 1 33.25 20 GLN B O 1
ATOM 5567 N N . PHE B 1 21 ? -34.219 -6.66 25.109 1 35.5 21 PHE B N 1
ATOM 5568 C CA . PHE B 1 21 ? -33.062 -5.902 25.531 1 35.5 21 PHE B CA 1
ATOM 5569 C C . PHE B 1 21 ? -32.438 -6.535 26.766 1 35.5 21 PHE B C 1
ATOM 5571 O O . PHE B 1 21 ? -33.125 -7 27.656 1 35.5 21 PHE B O 1
ATOM 5578 N N . ARG B 1 22 ? -31.328 -7.074 26.734 1 35.72 22 ARG B N 1
ATOM 5579 C CA . ARG B 1 22 ? -30.719 -7.539 27.984 1 35.72 22 ARG B CA 1
ATOM 5580 C C . ARG B 1 22 ? -30.75 -6.453 29.047 1 35.72 22 ARG B C 1
ATOM 5582 O O . ARG B 1 22 ? -30.688 -5.262 28.734 1 35.72 22 ARG B O 1
ATOM 5589 N N . LYS B 1 23 ? -30.922 -6.777 30.281 1 34.5 23 LYS B N 1
ATOM 5590 C CA . LYS B 1 23 ? -30.844 -5.945 31.484 1 34.5 23 LYS B CA 1
ATOM 5591 C C . LYS B 1 23 ? -29.453 -5.375 31.656 1 34.5 23 LYS B C 1
ATOM 5593 O O . LYS B 1 23 ? -28.453 -6.105 31.578 1 34.5 23 LYS B O 1
ATOM 5598 N N . GLY B 1 24 ? -29.203 -3.959 31.531 1 38.03 24 GLY B N 1
ATOM 5599 C CA . GLY B 1 24 ? -28 -3.162 31.75 1 38.03 24 GLY B CA 1
ATOM 5600 C C . GLY B 1 24 ? -27.484 -2.5 30.5 1 38.03 24 GLY B C 1
ATOM 5601 O O . GLY B 1 24 ? -26.547 -1.697 30.547 1 38.03 24 GLY B O 1
ATOM 5602 N N . GLN B 1 25 ? -27.656 -3.164 29.422 1 35.28 25 GLN B N 1
ATOM 5603 C CA . GLN B 1 25 ? -27.109 -2.49 28.25 1 35.28 25 GLN B CA 1
ATOM 5604 C C . GLN B 1 25 ? -28.062 -1.413 27.734 1 35.28 25 GLN B C 1
ATOM 5606 O O . GLN B 1 25 ? -29.203 -1.705 27.375 1 35.28 25 GLN B O 1
ATOM 5611 N N . LYS B 1 26 ? -27.984 -0.266 28.328 1 37.19 26 LYS B N 1
ATOM 5612 C CA . LYS B 1 26 ? -28.719 0.893 27.828 1 37.19 26 LYS B CA 1
ATOM 5613 C C . LYS B 1 26 ? -28.391 1.183 26.375 1 37.19 26 LYS B C 1
ATOM 5615 O O . LYS B 1 26 ? -27.219 1.2 25.984 1 37.19 26 LYS B O 1
ATOM 5620 N N . PRO B 1 27 ? -29.344 0.898 25.625 1 36.84 27 PRO B N 1
ATOM 5621 C CA . PRO B 1 27 ? -29.078 1.218 24.219 1 36.84 27 PRO B CA 1
ATOM 5622 C C . PRO B 1 27 ? -28.469 2.602 24.047 1 36.84 27 PRO B C 1
ATOM 5624 O O . PRO B 1 27 ? -28.734 3.514 24.828 1 36.84 27 PRO B O 1
ATOM 5627 N N . TRP B 1 28 ? -27.453 2.693 23.438 1 35.59 28 TRP B N 1
ATOM 5628 C CA . TRP B 1 28 ? -26.734 3.955 23.281 1 35.59 28 TRP B CA 1
ATOM 5629 C C . TRP B 1 28 ? -27.672 5.051 22.781 1 35.59 28 TRP B C 1
ATOM 5631 O O . TRP B 1 28 ? -27.438 6.234 23.016 1 35.59 28 TRP B O 1
ATOM 5641 N N . ASN B 1 29 ? -28.688 4.641 21.938 1 33.88 29 ASN B N 1
ATOM 5642 C CA . ASN B 1 29 ? -29.672 5.609 21.469 1 33.88 29 ASN B CA 1
ATOM 5643 C C . ASN B 1 29 ? -30.719 5.934 22.531 1 33.88 29 ASN B C 1
ATOM 5645 O O . ASN B 1 29 ? -31.734 6.555 22.25 1 33.88 29 ASN B O 1
ATOM 5649 N N . LYS B 1 30 ? -30.656 5.488 23.609 1 34.06 30 LYS B N 1
ATOM 5650 C CA . LYS B 1 30 ? -31.516 5.926 24.703 1 34.06 30 LYS B CA 1
ATOM 5651 C C . LYS B 1 30 ? -31.25 7.379 25.078 1 34.06 30 LYS B C 1
ATOM 5653 O O . LYS B 1 30 ? -30.125 7.734 25.438 1 34.06 30 LYS B O 1
ATOM 5658 N N . GLY B 1 31 ? -32.062 8.312 24.453 1 36.09 31 GLY B N 1
ATOM 5659 C CA . GLY B 1 31 ? -32.188 9.742 24.672 1 36.09 31 GLY B CA 1
ATOM 5660 C C . GLY B 1 31 ? -32.156 10.555 23.391 1 36.09 31 GLY B C 1
ATOM 5661 O O . GLY B 1 31 ? -32.125 11.789 23.438 1 36.09 31 GLY B O 1
ATOM 5662 N N . LEU B 1 32 ? -31.688 9.992 22.266 1 36.91 32 LEU B N 1
ATOM 5663 C CA . LEU B 1 32 ? -31.812 10.789 21.047 1 36.91 32 LEU B CA 1
ATOM 5664 C C . LEU B 1 32 ? -33.281 10.93 20.641 1 36.91 32 LEU B C 1
ATOM 5666 O O . LEU B 1 32 ? -34.031 9.969 20.734 1 36.91 32 LEU B O 1
ATOM 5670 N N . ASP B 1 33 ? -33.906 12.094 20.828 1 35.19 33 ASP B N 1
ATOM 5671 C CA . ASP B 1 33 ? -35.281 12.445 20.406 1 35.19 33 ASP B CA 1
ATOM 5672 C C . ASP B 1 33 ? -35.469 12.148 18.922 1 35.19 33 ASP B C 1
ATOM 5674 O O . ASP B 1 33 ? -34.969 12.867 18.062 1 35.19 33 ASP B O 1
ATOM 5678 N N . LEU B 1 34 ? -35.406 10.969 18.5 1 38.78 34 LEU B N 1
ATOM 5679 C CA . LEU B 1 34 ? -35.875 10.727 17.141 1 38.78 34 LEU B CA 1
ATOM 5680 C C . LEU B 1 34 ? -37.312 11.195 16.984 1 38.78 34 LEU B C 1
ATOM 5682 O O . LEU B 1 34 ? -38.125 11.133 17.922 1 38.78 34 LEU B O 1
ATOM 5686 N N . MET B 1 35 ? -37.594 12.219 16.172 1 37.09 35 MET B N 1
ATOM 5687 C CA . MET B 1 35 ? -38.969 12.609 15.859 1 37.09 35 MET B CA 1
ATOM 5688 C C . MET B 1 35 ? -39.906 11.398 15.867 1 37.09 35 MET B C 1
ATOM 5690 O O . MET B 1 35 ? -39.625 10.398 15.195 1 37.09 35 MET B O 1
ATOM 5694 N N . GLN B 1 36 ? -40.5 11.234 17 1 38.25 36 GLN B N 1
ATOM 5695 C CA . GLN B 1 36 ? -41.5 10.195 17.172 1 38.25 36 GLN B CA 1
ATOM 5696 C C . GLN B 1 36 ? -42.531 10.258 16.047 1 38.25 36 GLN B C 1
ATOM 5698 O O . GLN B 1 36 ? -43.406 11.133 16.062 1 38.25 36 GLN B O 1
ATOM 5703 N N . VAL B 1 37 ? -42.219 10.258 14.781 1 38 37 VAL B N 1
ATOM 5704 C CA . VAL B 1 37 ? -43.344 10.109 13.852 1 38 37 VAL B CA 1
ATOM 5705 C C . VAL B 1 37 ? -44.156 8.867 14.211 1 38 37 VAL B C 1
ATOM 5707 O O . VAL B 1 37 ? -43.594 7.863 14.656 1 38 37 VAL B O 1
ATOM 5710 N N . LYS B 1 38 ? -45.469 9.062 14.453 1 40.5 38 LYS B N 1
ATOM 5711 C CA . LYS B 1 38 ? -46.438 7.977 14.633 1 40.5 38 LYS B CA 1
ATOM 5712 C C . LYS B 1 38 ? -46.094 6.797 13.719 1 40.5 38 LYS B C 1
ATOM 5714 O O . LYS B 1 38 ? -46 6.953 12.5 1 40.5 38 LYS B O 1
ATOM 5719 N N . ALA B 1 39 ? -45.594 5.863 14.227 1 42.59 39 ALA B N 1
ATOM 5720 C CA . ALA B 1 39 ? -45.125 4.641 13.562 1 42.59 39 ALA B CA 1
ATOM 5721 C C . ALA B 1 39 ? -46.281 3.91 12.898 1 42.59 39 ALA B C 1
ATOM 5723 O O . ALA B 1 39 ? -47.281 3.582 13.562 1 42.59 39 ALA B O 1
ATOM 5724 N N . ILE B 1 40 ? -46.812 4.234 11.742 1 45.12 40 ILE B N 1
ATOM 5725 C CA . ILE B 1 40 ? -47.656 3.254 11.062 1 45.12 40 ILE B CA 1
ATOM 5726 C C . ILE B 1 40 ? -46.938 1.901 11.031 1 45.12 40 ILE B C 1
ATOM 5728 O O . ILE B 1 40 ? -45.812 1.794 10.531 1 45.12 40 ILE B O 1
ATOM 5732 N N . SER B 1 41 ? -47.406 0.937 11.859 1 49.41 41 SER B N 1
ATOM 5733 C CA . SER B 1 41 ? -46.781 -0.358 12.133 1 49.41 41 SER B CA 1
ATOM 5734 C C . SER B 1 41 ? -46.719 -1.22 10.875 1 49.41 41 SER B C 1
ATOM 5736 O O . SER B 1 41 ? -47.75 -1.487 10.258 1 49.41 41 SER B O 1
ATOM 5738 N N . SER B 1 42 ? -45.906 -0.984 9.875 1 65.12 42 SER B N 1
ATOM 5739 C CA . SER B 1 42 ? -45.75 -1.959 8.805 1 65.12 42 SER B CA 1
ATOM 5740 C C . SER B 1 42 ? -44.781 -3.082 9.211 1 65.12 42 SER B C 1
ATOM 5742 O O . SER B 1 42 ? -43.906 -2.889 10.055 1 65.12 42 SER B O 1
ATOM 5744 N N . TYR B 1 43 ? -45.344 -4.34 8.953 1 72.94 43 TYR B N 1
ATOM 5745 C CA . TYR B 1 43 ? -44.562 -5.539 9.211 1 72.94 43 TYR B CA 1
ATOM 5746 C C . TYR B 1 43 ? -43.812 -5.965 7.957 1 72.94 43 TYR B C 1
ATOM 5748 O O . TYR B 1 43 ? -44.344 -5.895 6.844 1 72.94 43 TYR B O 1
ATOM 5756 N N . ARG B 1 44 ? -42.594 -6.195 8.141 1 80.12 44 ARG B N 1
ATOM 5757 C CA . ARG B 1 44 ? -41.812 -6.715 7.035 1 80.12 44 ARG B CA 1
ATOM 5758 C C . ARG B 1 44 ? -41.062 -7.969 7.449 1 80.12 44 ARG B C 1
ATOM 5760 O O . ARG B 1 44 ? -40.469 -8.016 8.531 1 80.12 44 ARG B O 1
ATOM 5767 N N . ARG B 1 45 ? -41.156 -9 6.66 1 84.56 45 ARG B N 1
ATOM 5768 C CA . ARG B 1 45 ? -40.375 -10.219 6.832 1 84.56 45 ARG B CA 1
ATOM 5769 C C . ARG B 1 45 ? -39.281 -10.32 5.781 1 84.56 45 ARG B C 1
ATOM 5771 O O . ARG B 1 45 ? -39.5 -10.797 4.672 1 84.56 45 ARG B O 1
ATOM 5778 N N . PRO B 1 46 ? -38.125 -9.859 6.172 1 86.31 46 PRO B N 1
ATOM 5779 C CA . PRO B 1 46 ? -37.062 -9.961 5.195 1 86.31 46 PRO B CA 1
ATOM 5780 C C . PRO B 1 46 ? -36.531 -11.391 5.035 1 86.31 46 PRO B C 1
ATOM 5782 O O . PRO B 1 46 ? -36.781 -12.242 5.887 1 86.31 46 PRO B O 1
ATOM 5785 N N . THR B 1 47 ? -35.906 -11.656 3.945 1 90.38 47 THR B N 1
ATOM 5786 C CA . THR B 1 47 ? -35.156 -12.914 3.812 1 90.38 47 THR B CA 1
ATOM 5787 C C . THR B 1 47 ? -33.875 -12.883 4.641 1 90.38 47 THR B C 1
ATOM 5789 O O . THR B 1 47 ? -33.438 -11.82 5.078 1 90.38 47 THR B O 1
ATOM 5792 N N . GLU B 1 48 ? -33.312 -14.023 4.809 1 87.69 48 GLU B N 1
ATOM 5793 C CA . GLU B 1 48 ? -32.062 -14.125 5.555 1 87.69 48 GLU B CA 1
ATOM 5794 C C . GLU B 1 48 ? -30.969 -13.258 4.93 1 87.69 48 GLU B C 1
ATOM 5796 O O . GLU B 1 48 ? -30.156 -12.664 5.641 1 87.69 48 GLU B O 1
ATOM 5801 N N . ASP B 1 49 ? -31.016 -13.125 3.672 1 88 49 ASP B N 1
ATOM 5802 C CA . ASP B 1 49 ? -30 -12.352 2.961 1 88 49 ASP B CA 1
ATOM 5803 C C . ASP B 1 49 ? -30.25 -10.852 3.115 1 88 49 ASP B C 1
ATOM 5805 O O . ASP B 1 49 ? -29.328 -10.047 2.939 1 88 49 ASP B O 1
ATOM 5809 N N . GLN B 1 50 ? -31.516 -10.469 3.465 1 88.69 50 GLN B N 1
ATOM 5810 C CA . GLN B 1 50 ? -31.906 -9.07 3.543 1 88.69 50 GLN B CA 1
ATOM 5811 C C . GLN B 1 50 ? -31.922 -8.578 4.988 1 88.69 50 GLN B C 1
ATOM 5813 O O . GLN B 1 50 ? -32.094 -7.387 5.242 1 88.69 50 GLN B O 1
ATOM 5818 N N . GLU B 1 51 ? -31.766 -9.5 5.828 1 84.19 51 GLU B N 1
ATOM 5819 C CA . GLU B 1 51 ? -31.891 -9.172 7.242 1 84.19 51 GLU B CA 1
ATOM 5820 C C . GLU B 1 51 ? -30.969 -8.023 7.625 1 84.19 51 GLU B C 1
ATOM 5822 O O . GLU B 1 51 ? -31.359 -7.121 8.367 1 84.19 51 GLU B O 1
ATOM 5827 N N . GLY B 1 52 ? -29.797 -8.023 7.082 1 83.81 52 GLY B N 1
ATOM 5828 C CA . GLY B 1 52 ? -28.797 -7.023 7.406 1 83.81 52 GLY B CA 1
ATOM 5829 C C . GLY B 1 52 ? -29.156 -5.629 6.93 1 83.81 52 GLY B C 1
ATOM 5830 O O . GLY B 1 52 ? -28.578 -4.641 7.371 1 83.81 52 GLY B O 1
ATOM 5831 N N . LEU B 1 53 ? -30.125 -5.547 6.043 1 88.81 53 LEU B N 1
ATOM 5832 C CA . LEU B 1 53 ? -30.594 -4.258 5.555 1 88.81 53 LEU B CA 1
ATOM 5833 C C . LEU B 1 53 ? -31.531 -3.596 6.57 1 88.81 53 LEU B C 1
ATOM 5835 O O . LEU B 1 53 ? -31.766 -2.389 6.5 1 88.81 53 LEU B O 1
ATOM 5839 N N . TYR B 1 54 ? -32 -4.426 7.531 1 83.19 54 TYR B N 1
ATOM 5840 C CA . TYR B 1 54 ? -33 -3.902 8.445 1 83.19 54 TYR B CA 1
ATOM 5841 C C . TYR B 1 54 ? -32.469 -3.832 9.867 1 83.19 54 TYR B C 1
ATOM 5843 O O . TYR B 1 54 ? -32.875 -2.953 10.641 1 83.19 54 TYR B O 1
ATOM 5851 N N . VAL B 1 55 ? -31.672 -4.844 10.164 1 78.69 55 VAL B N 1
ATOM 5852 C CA . VAL B 1 55 ? -31.234 -4.867 11.562 1 78.69 55 VAL B CA 1
ATOM 5853 C C . VAL B 1 55 ? -29.734 -5.199 11.625 1 78.69 55 VAL B C 1
ATOM 5855 O O . VAL B 1 55 ? -29.219 -5.914 10.766 1 78.69 55 VAL B O 1
ATOM 5858 N N . ASN B 1 56 ? -29.078 -4.625 12.641 1 79.62 56 ASN B N 1
ATOM 5859 C CA . ASN B 1 56 ? -27.719 -5.027 13 1 79.62 56 ASN B CA 1
ATOM 5860 C C . ASN B 1 56 ? -27.719 -6.012 14.164 1 79.62 56 ASN B C 1
ATOM 5862 O O . ASN B 1 56 ? -28.5 -5.867 15.109 1 79.62 56 ASN B O 1
ATOM 5866 N N . LYS B 1 57 ? -26.859 -7.008 14.062 1 77.69 57 LYS B N 1
ATOM 5867 C CA . LYS B 1 57 ? -26.781 -8.023 15.109 1 77.69 57 LYS B CA 1
ATOM 5868 C C . LYS B 1 57 ? -25.344 -8.156 15.633 1 77.69 57 LYS B C 1
ATOM 5870 O O . LYS B 1 57 ? -24.391 -7.887 14.914 1 77.69 57 LYS B O 1
ATOM 5875 N N . ASP B 1 58 ? -25.25 -8.461 16.922 1 78.94 58 ASP B N 1
ATOM 5876 C CA . ASP B 1 58 ? -23.938 -8.781 17.484 1 78.94 58 ASP B CA 1
ATOM 5877 C C . ASP B 1 58 ? -23.516 -10.203 17.125 1 78.94 58 ASP B C 1
ATOM 5879 O O . ASP B 1 58 ? -24.172 -10.859 16.312 1 78.94 58 ASP B O 1
ATOM 5883 N N . ARG B 1 59 ? -22.531 -10.781 17.766 1 81.06 59 ARG B N 1
ATOM 5884 C CA . ARG B 1 59 ? -21.984 -12.094 17.438 1 81.06 59 ARG B CA 1
ATOM 5885 C C . ARG B 1 59 ? -22.922 -13.211 17.859 1 81.06 59 ARG B C 1
ATOM 5887 O O . ARG B 1 59 ? -22.953 -14.281 17.25 1 81.06 59 ARG B O 1
ATOM 5894 N N . ALA B 1 60 ? -23.562 -12.844 18.922 1 77.94 60 ALA B N 1
ATOM 5895 C CA . ALA B 1 60 ? -24.469 -13.844 19.469 1 77.94 60 ALA B CA 1
ATOM 5896 C C . ALA B 1 60 ? -25.812 -13.828 18.734 1 77.94 60 ALA B C 1
ATOM 5898 O O . ALA B 1 60 ? -26.672 -14.672 19 1 77.94 60 ALA B O 1
ATOM 5899 N N . GLY B 1 61 ? -26.031 -12.914 17.812 1 75.75 61 GLY B N 1
ATOM 5900 C CA . GLY B 1 61 ? -27.25 -12.844 17.016 1 75.75 61 GLY B CA 1
ATOM 5901 C C . GLY B 1 61 ? -28.281 -11.883 17.594 1 75.75 61 GLY B C 1
ATOM 5902 O O . GLY B 1 61 ? -29.391 -11.773 17.062 1 75.75 61 GLY B O 1
ATOM 5903 N N . ASN B 1 62 ? -27.875 -11.211 18.578 1 74.5 62 ASN B N 1
ATOM 5904 C CA . ASN B 1 62 ? -28.797 -10.258 19.172 1 74.5 62 ASN B CA 1
ATOM 5905 C C . ASN B 1 62 ? -28.812 -8.938 18.406 1 74.5 62 ASN B C 1
ATOM 5907 O O . ASN B 1 62 ? -27.766 -8.477 17.938 1 74.5 62 ASN B O 1
ATOM 5911 N N . ILE B 1 63 ? -30.016 -8.438 18.203 1 72.94 63 ILE B N 1
ATOM 5912 C CA . ILE B 1 63 ? -30.156 -7.16 17.516 1 72.94 63 ILE B CA 1
ATOM 5913 C C . ILE B 1 63 ? -29.484 -6.055 18.328 1 72.94 63 ILE B C 1
ATOM 5915 O O . ILE B 1 63 ? -29.688 -5.949 19.547 1 72.94 63 ILE B O 1
ATOM 5919 N N . LEU B 1 64 ? -28.609 -5.352 17.594 1 69.81 64 LEU B N 1
ATOM 5920 C CA . LEU B 1 64 ? -27.922 -4.234 18.234 1 69.81 64 LEU B CA 1
ATOM 5921 C C . LEU B 1 64 ? -28.859 -3.029 18.359 1 69.81 64 LEU B C 1
ATOM 5923 O O . LEU B 1 64 ? -29.375 -2.539 17.359 1 69.81 64 LEU B O 1
ATOM 5927 N N . GLN B 1 65 ? -29.172 -2.643 19.391 1 53.94 65 GLN B N 1
ATOM 5928 C CA . GLN B 1 65 ? -30.141 -1.589 19.672 1 53.94 65 GLN B CA 1
ATOM 5929 C C . GLN B 1 65 ? -29.578 -0.218 19.297 1 53.94 65 GLN B C 1
ATOM 5931 O O . GLN B 1 65 ? -30.344 0.723 19.047 1 53.94 65 GLN B O 1
ATOM 5936 N N . ASN B 1 66 ? -28.25 -0.158 19.266 1 48.22 66 ASN B N 1
ATOM 5937 C CA . ASN B 1 66 ? -27.609 1.149 19.156 1 48.22 66 ASN B CA 1
ATOM 5938 C C . ASN B 1 66 ? -27.578 1.638 17.703 1 48.22 66 ASN B C 1
ATOM 5940 O O . ASN B 1 66 ? -26.984 2.67 17.406 1 48.22 66 ASN B O 1
ATOM 5944 N N . ASP B 1 67 ? -27.922 0.847 16.812 1 49.94 67 ASP B N 1
ATOM 5945 C CA . ASP B 1 67 ? -27.812 1.364 15.453 1 49.94 67 ASP B CA 1
ATOM 5946 C C . ASP B 1 67 ? -28.859 2.439 15.188 1 49.94 67 ASP B C 1
ATOM 5948 O O . ASP B 1 67 ? -30.031 2.125 14.961 1 49.94 67 ASP B O 1
ATOM 5952 N N . THR B 1 68 ? -28.75 3.658 15.75 1 43.69 68 THR B N 1
ATOM 5953 C CA . THR B 1 68 ? -29.625 4.816 15.68 1 43.69 68 THR B CA 1
ATOM 5954 C C . THR B 1 68 ? -30.094 5.055 14.242 1 43.69 68 THR B C 1
ATOM 5956 O O . THR B 1 68 ? -31.125 5.684 14.016 1 43.69 68 THR B O 1
ATOM 5959 N N . GLU B 1 69 ? -29.156 4.895 13.406 1 42.97 69 GLU B N 1
ATOM 5960 C CA . GLU B 1 69 ? -29.453 5.27 12.023 1 42.97 69 GLU B CA 1
ATOM 5961 C C . GLU B 1 69 ? -30.625 4.473 11.477 1 42.97 69 GLU B C 1
ATOM 5963 O O . GLU B 1 69 ? -31.469 5.012 10.742 1 42.97 69 GLU B O 1
ATOM 5968 N N . THR B 1 70 ? -30.562 3.18 11.758 1 44.25 70 THR B N 1
ATOM 5969 C CA . THR B 1 70 ? -31.594 2.32 11.188 1 44.25 70 THR B CA 1
ATOM 5970 C C . THR B 1 70 ? -32.781 2.205 12.133 1 44.25 70 THR B C 1
ATOM 5972 O O . THR B 1 70 ? -33.906 1.937 11.695 1 44.25 70 THR B O 1
ATOM 5975 N N . LEU B 1 71 ? -32.531 2.193 13.391 1 41.47 71 LEU B N 1
ATOM 5976 C CA . LEU B 1 71 ? -33.594 1.82 14.32 1 41.47 71 LEU B CA 1
ATOM 5977 C C . LEU B 1 71 ? -34.656 2.906 14.383 1 41.47 71 LEU B C 1
ATOM 5979 O O . LEU B 1 71 ? -35.844 2.609 14.555 1 41.47 71 LEU B O 1
ATOM 5983 N N . ASN B 1 72 ? -34.062 4.059 14.711 1 38.12 72 ASN B N 1
ATOM 5984 C CA . ASN B 1 72 ? -35.156 4.973 15.062 1 38.12 72 ASN B CA 1
ATOM 5985 C C . ASN B 1 72 ? -36.25 4.98 14 1 38.12 72 ASN B C 1
ATOM 5987 O O . ASN B 1 72 ? -37.406 5.219 14.312 1 38.12 72 ASN B O 1
ATOM 5991 N N . GLU B 1 73 ? -35.656 5.008 12.836 1 41.47 73 GLU B N 1
ATOM 5992 C CA . GLU B 1 73 ? -36.719 5.191 11.852 1 41.47 73 GLU B CA 1
ATOM 5993 C C . GLU B 1 73 ? -37.469 3.889 11.602 1 41.47 73 GLU B C 1
ATOM 5995 O O . GLU B 1 73 ? -38.344 3.826 10.742 1 41.47 73 GLU B O 1
ATOM 6000 N N . VAL B 1 74 ? -36.75 2.865 12.023 1 41.5 74 VAL B N 1
ATOM 6001 C CA . VAL B 1 74 ? -37.562 1.657 11.953 1 41.5 74 VAL B CA 1
ATOM 6002 C C . VAL B 1 74 ? -38.844 1.843 12.766 1 41.5 74 VAL B C 1
ATOM 6004 O O . VAL B 1 74 ? -38.875 1.637 13.977 1 41.5 74 VAL B O 1
ATOM 6007 N N . GLY B 1 75 ? -39 2.74 13.344 1 43.03 75 GLY B N 1
ATOM 6008 C CA . GLY B 1 75 ? -40.281 2.963 14.055 1 43.03 75 GLY B CA 1
ATOM 6009 C C . GLY B 1 75 ? -41.375 2.008 13.633 1 43.03 75 GLY B C 1
ATOM 6010 O O . GLY B 1 75 ? -41.938 1.312 14.469 1 43.03 75 GLY B O 1
ATOM 6011 N N . ARG B 1 76 ? -42 2.236 12.281 1 51.25 76 ARG B N 1
ATOM 6012 C CA . ARG B 1 76 ? -43.312 1.723 11.906 1 51.25 76 ARG B CA 1
ATOM 6013 C C . ARG B 1 76 ? -43.219 0.27 11.453 1 51.25 76 ARG B C 1
ATOM 6015 O O . ARG B 1 76 ? -44.25 -0.408 11.328 1 51.25 76 ARG B O 1
ATOM 6022 N N . THR B 1 77 ? -41.781 -0.036 11.156 1 62.22 77 THR B N 1
ATOM 6023 C CA . THR B 1 77 ? -41.75 -1.366 10.562 1 62.22 77 THR B CA 1
ATOM 6024 C C . THR B 1 77 ? -41.219 -2.391 11.539 1 62.22 77 THR B C 1
ATOM 6026 O O . THR B 1 77 ? -40.094 -2.246 12.023 1 62.22 77 THR B O 1
ATOM 6029 N N . MET B 1 78 ? -42.094 -3.113 12.016 1 70.62 78 MET B N 1
ATOM 6030 C CA . MET B 1 78 ? -41.656 -4.27 12.797 1 70.62 78 MET B CA 1
ATOM 6031 C C . MET B 1 78 ? -41 -5.316 11.898 1 70.62 78 MET B C 1
ATOM 6033 O O . MET B 1 78 ? -41.625 -5.777 10.938 1 70.62 78 MET B O 1
ATOM 6037 N N . VAL B 1 79 ? -39.812 -5.539 12.172 1 75.06 79 VAL B N 1
ATOM 6038 C CA . VAL B 1 79 ? -39.094 -6.543 11.383 1 75.06 79 VAL B CA 1
ATOM 6039 C C . VAL B 1 79 ? -39.281 -7.922 12.008 1 75.06 79 VAL B C 1
ATOM 6041 O O . VAL B 1 79 ? -38.906 -8.148 13.156 1 75.06 79 VAL B O 1
ATOM 6044 N N . LEU B 1 80 ? -39.906 -8.766 11.219 1 81.31 80 LEU B N 1
ATOM 6045 C CA . LEU B 1 80 ? -40.156 -10.133 11.664 1 81.31 80 LEU B CA 1
ATOM 6046 C C . LEU B 1 80 ? -38.938 -11.023 11.477 1 81.31 80 LEU B C 1
ATOM 6048 O O . LEU B 1 80 ? -37.969 -10.625 10.82 1 81.31 80 LEU B O 1
ATOM 6052 N N . ARG B 1 81 ? -39.031 -12.164 12.117 1 83.06 81 ARG B N 1
ATOM 6053 C CA . ARG B 1 81 ? -38 -13.148 11.914 1 83.06 81 ARG B CA 1
ATOM 6054 C C . ARG B 1 81 ? -37.781 -13.438 10.438 1 83.06 81 ARG B C 1
ATOM 6056 O O . ARG B 1 81 ? -38.75 -13.625 9.688 1 83.06 81 ARG B O 1
ATOM 6063 N N . PRO B 1 82 ? -36.562 -13.406 10.055 1 86.31 82 PRO B N 1
ATOM 6064 C CA . PRO B 1 82 ? -36.312 -13.57 8.625 1 86.31 82 PRO B CA 1
ATOM 6065 C C . PRO B 1 82 ? -36.688 -14.945 8.109 1 86.31 82 PRO B C 1
ATOM 6067 O O . PRO B 1 82 ? -36.656 -15.93 8.859 1 86.31 82 PRO B O 1
ATOM 6070 N N . THR B 1 83 ? -37.062 -14.992 6.871 1 91.88 83 THR B N 1
ATOM 6071 C CA . THR B 1 83 ? -37.312 -16.266 6.207 1 91.88 83 THR B CA 1
ATOM 6072 C C . THR B 1 83 ? -36 -16.984 5.887 1 91.88 83 THR B C 1
ATOM 6074 O O . THR B 1 83 ? -35.125 -16.406 5.266 1 91.88 83 THR B O 1
ATOM 6077 N N . LYS B 1 84 ? -35.969 -18.172 6.41 1 90.5 84 LYS B N 1
ATOM 6078 C CA . LYS B 1 84 ? -34.75 -18.984 6.145 1 90.5 84 LYS B CA 1
ATOM 6079 C C . LYS B 1 84 ? -34.75 -19.484 4.703 1 90.5 84 LYS B C 1
ATOM 6081 O O . LYS B 1 84 ? -35.781 -19.906 4.18 1 90.5 84 LYS B O 1
ATOM 6086 N N . LEU B 1 85 ? -33.656 -19.25 4.145 1 91.12 85 LEU B N 1
ATOM 6087 C CA . LEU B 1 85 ? -33.469 -19.734 2.785 1 91.12 85 LEU B CA 1
ATOM 6088 C C . LEU B 1 85 ? -32.531 -20.953 2.77 1 91.12 85 LEU B C 1
ATOM 6090 O O . LEU B 1 85 ? -31.656 -21.078 3.623 1 91.12 85 LEU B O 1
ATOM 6094 N N . ALA B 1 86 ? -32.75 -21.844 1.85 1 88.69 86 ALA B N 1
ATOM 6095 C CA . ALA B 1 86 ? -31.922 -23.047 1.759 1 88.69 86 ALA B CA 1
ATOM 6096 C C . ALA B 1 86 ? -30.531 -22.719 1.225 1 88.69 86 ALA B C 1
ATOM 6098 O O . ALA B 1 86 ? -30.391 -22.094 0.178 1 88.69 86 ALA B O 1
ATOM 6099 N N . GLY B 1 87 ? -29.547 -23.156 1.998 1 87.12 87 GLY B N 1
ATOM 6100 C CA . GLY B 1 87 ? -28.172 -22.969 1.557 1 87.12 87 GLY B CA 1
ATOM 6101 C C . GLY B 1 87 ? -27.656 -21.562 1.79 1 87.12 87 GLY B C 1
ATOM 6102 O O . GLY B 1 87 ? -28.422 -20.672 2.135 1 87.12 87 GLY B O 1
ATOM 6103 N N . SER B 1 88 ? -26.422 -21.406 1.656 1 90 88 SER B N 1
ATOM 6104 C CA . SER B 1 88 ? -25.797 -20.094 1.794 1 90 88 SER B CA 1
ATOM 6105 C C . SER B 1 88 ? -26.109 -19.219 0.588 1 90 88 SER B C 1
ATOM 6107 O O . SER B 1 88 ? -26.5 -19.703 -0.465 1 90 88 SER B O 1
ATOM 6109 N N . ARG B 1 89 ? -26 -17.906 0.729 1 91.88 89 ARG B N 1
ATOM 6110 C CA . ARG B 1 89 ? -26.203 -16.953 -0.354 1 91.88 89 ARG B CA 1
ATOM 6111 C C . ARG B 1 89 ? -25.344 -17.297 -1.562 1 91.88 89 ARG B C 1
ATOM 6113 O O . ARG B 1 89 ? -25.797 -17.234 -2.703 1 91.88 89 ARG B O 1
ATOM 6120 N N . ILE B 1 90 ? -24.047 -17.688 -1.332 1 95.19 90 ILE B N 1
ATOM 6121 C CA . ILE B 1 90 ? -23.109 -18.047 -2.389 1 95.19 90 ILE B CA 1
ATOM 6122 C C . ILE B 1 90 ? -23.547 -19.344 -3.061 1 95.19 90 ILE B C 1
ATOM 6124 O O . ILE B 1 90 ? -23.547 -19.438 -4.289 1 95.19 90 ILE B O 1
ATOM 6128 N N . ALA B 1 91 ? -23.984 -20.281 -2.271 1 93.25 91 ALA B N 1
ATOM 6129 C CA . ALA B 1 91 ? -24.453 -21.547 -2.82 1 93.25 91 ALA B CA 1
ATOM 6130 C C . ALA B 1 91 ? -25.672 -21.344 -3.711 1 93.25 91 ALA B C 1
ATOM 6132 O O . ALA B 1 91 ? -25.797 -21.969 -4.77 1 93.25 91 ALA B O 1
ATOM 6133 N N . ARG B 1 92 ? -26.578 -20.484 -3.283 1 93.56 92 ARG B N 1
ATOM 6134 C CA . ARG B 1 92 ? -27.781 -20.219 -4.07 1 93.56 92 ARG B CA 1
ATOM 6135 C C . ARG B 1 92 ? -27.438 -19.5 -5.371 1 93.56 92 ARG B C 1
ATOM 6137 O O . ARG B 1 92 ? -28.078 -19.734 -6.402 1 93.56 92 ARG B O 1
ATOM 6144 N N . PHE B 1 93 ? -26.5 -18.656 -5.285 1 95.62 93 PHE B N 1
ATOM 6145 C CA . PHE B 1 93 ? -26.078 -17.922 -6.48 1 95.62 93 PHE B CA 1
ATOM 6146 C C . PHE B 1 93 ? -25.453 -18.875 -7.492 1 95.62 93 PHE B C 1
ATOM 6148 O O . PHE B 1 93 ? -25.672 -18.75 -8.695 1 95.62 93 PHE B O 1
ATOM 6155 N N . LEU B 1 94 ? -24.578 -19.797 -7.004 1 95.5 94 LEU B N 1
ATOM 6156 C CA . LEU B 1 94 ? -23.828 -20.703 -7.887 1 95.5 94 LEU B CA 1
ATOM 6157 C C . LEU B 1 94 ? -24.734 -21.812 -8.398 1 95.5 94 LEU B C 1
ATOM 6159 O O . LEU B 1 94 ? -24.438 -22.422 -9.43 1 95.5 94 LEU B O 1
ATOM 6163 N N . GLY B 1 95 ? -25.781 -22.141 -7.684 1 91.38 95 GLY B N 1
ATOM 6164 C CA . GLY B 1 95 ? -26.688 -23.203 -8.094 1 91.38 95 GLY B CA 1
ATOM 6165 C C . GLY B 1 95 ? -26.578 -24.438 -7.23 1 91.38 95 GLY B C 1
ATOM 6166 O O . GLY B 1 95 ? -25.812 -24.469 -6.266 1 91.38 95 GLY B O 1
ATOM 6167 N N . LYS B 1 96 ? -27.297 -25.406 -7.566 1 86.12 96 LYS B N 1
ATOM 6168 C CA . LYS B 1 96 ? -27.391 -26.625 -6.758 1 86.12 96 LYS B CA 1
ATOM 6169 C C . LYS B 1 96 ? -26.172 -27.516 -6.957 1 86.12 96 LYS B C 1
ATOM 6171 O O . LYS B 1 96 ? -25.734 -27.75 -8.094 1 86.12 96 LYS B O 1
ATOM 6176 N N . LYS B 1 97 ? -25.641 -27.844 -5.863 1 87.75 97 LYS B N 1
ATOM 6177 C CA . LYS B 1 97 ? -24.547 -28.812 -5.887 1 87.75 97 LYS B CA 1
ATOM 6178 C C . LYS B 1 97 ? -25.047 -30.188 -6.332 1 87.75 97 LYS B C 1
ATOM 6180 O O . LYS B 1 97 ? -26.125 -30.625 -5.922 1 87.75 97 LYS B O 1
ATOM 6185 N N . VAL B 1 98 ? -24.375 -30.734 -7.203 1 85.88 98 VAL B N 1
ATOM 6186 C CA . VAL B 1 98 ? -24.688 -32.094 -7.625 1 85.88 98 VAL B CA 1
ATOM 6187 C C . VAL B 1 98 ? -23.812 -33.094 -6.863 1 85.88 98 VAL B C 1
ATOM 6189 O O . VAL B 1 98 ? -22.656 -32.781 -6.539 1 85.88 98 VAL B O 1
ATOM 6192 N N . ASP B 1 99 ? -24.422 -34.156 -6.445 1 85.06 99 ASP B N 1
ATOM 6193 C CA . ASP B 1 99 ? -23.625 -35.219 -5.805 1 85.06 99 ASP B CA 1
ATOM 6194 C C . ASP B 1 99 ? -22.734 -35.906 -6.816 1 85.06 99 ASP B C 1
ATOM 6196 O O . ASP B 1 99 ? -23.203 -36.75 -7.582 1 85.06 99 ASP B O 1
ATOM 6200 N N . SER B 1 100 ? -21.609 -35.406 -6.941 1 88 100 SER B N 1
ATOM 6201 C CA . SER B 1 100 ? -20.625 -35.938 -7.867 1 88 100 SER B CA 1
ATOM 6202 C C . SER B 1 100 ? -19.25 -36.062 -7.211 1 88 100 SER B C 1
ATOM 6204 O O . SER B 1 100 ? -18.875 -35.219 -6.379 1 88 100 SER B O 1
ATOM 6206 N N . ASP B 1 101 ? -18.578 -37.125 -7.516 1 90.62 101 ASP B N 1
ATOM 6207 C CA . ASP B 1 101 ? -17.234 -37.344 -7.004 1 90.62 101 ASP B CA 1
ATOM 6208 C C . ASP B 1 101 ? -16.188 -36.75 -7.941 1 90.62 101 ASP B C 1
ATOM 6210 O O . ASP B 1 101 ? -14.984 -36.938 -7.758 1 90.62 101 ASP B O 1
ATOM 6214 N N . GLU B 1 102 ? -16.562 -35.969 -8.836 1 89.62 102 GLU B N 1
ATOM 6215 C CA . GLU B 1 102 ? -15.609 -35.406 -9.781 1 89.62 102 GLU B CA 1
ATOM 6216 C C . GLU B 1 102 ? -15.008 -34.094 -9.234 1 89.62 102 GLU B C 1
ATOM 6218 O O . GLU B 1 102 ? -15.711 -33.281 -8.641 1 89.62 102 GLU B O 1
ATOM 6223 N N . VAL B 1 103 ? -13.727 -34.031 -9.414 1 91.31 103 VAL B N 1
ATOM 6224 C CA . VAL B 1 103 ? -13.016 -32.844 -8.945 1 91.31 103 VAL B CA 1
ATOM 6225 C C . VAL B 1 103 ? -13.188 -31.703 -9.953 1 91.31 103 VAL B C 1
ATOM 6227 O O . VAL B 1 103 ? -13 -31.906 -11.156 1 91.31 103 VAL B O 1
ATOM 6230 N N . GLU B 1 104 ? -13.562 -30.547 -9.406 1 92.56 104 GLU B N 1
ATOM 6231 C CA . GLU B 1 104 ? -13.719 -29.359 -10.234 1 92.56 104 GLU B CA 1
ATOM 6232 C C . GLU B 1 104 ? -12.695 -28.297 -9.859 1 92.56 104 GLU B C 1
ATOM 6234 O O . GLU B 1 104 ? -12.133 -28.328 -8.766 1 92.56 104 GLU B O 1
ATOM 6239 N N . GLY B 1 105 ? -12.438 -27.453 -10.844 1 96.06 105 GLY B N 1
ATOM 6240 C CA . GLY B 1 105 ? -11.578 -26.312 -10.578 1 96.06 105 GLY B CA 1
ATOM 6241 C C . GLY B 1 105 ? -10.141 -26.531 -11.008 1 96.06 105 GLY B C 1
ATOM 6242 O O . GLY B 1 105 ? -9.859 -27.391 -11.836 1 96.06 105 GLY B O 1
ATOM 6243 N N . TYR B 1 106 ? -9.289 -25.703 -10.602 1 97.94 106 TYR B N 1
ATOM 6244 C CA . TYR B 1 106 ? -7.883 -25.703 -10.992 1 97.94 106 TYR B CA 1
ATOM 6245 C C . TYR B 1 106 ? -6.996 -26.125 -9.828 1 97.94 106 TYR B C 1
ATOM 6247 O O . TYR B 1 106 ? -7.414 -26.078 -8.672 1 97.94 106 TYR B O 1
ATOM 6255 N N . ARG B 1 107 ? -5.809 -26.656 -10.125 1 97.81 107 ARG B N 1
ATOM 6256 C CA . ARG B 1 107 ? -4.789 -27.031 -9.156 1 97.81 107 ARG B CA 1
ATOM 6257 C C . ARG B 1 107 ? -3.408 -26.578 -9.609 1 97.81 107 ARG B C 1
ATOM 6259 O O . ARG B 1 107 ? -3.164 -26.391 -10.805 1 97.81 107 ARG B O 1
ATOM 6266 N N . ILE B 1 108 ? -2.531 -26.328 -8.656 1 97.94 108 ILE B N 1
ATOM 6267 C CA . ILE B 1 108 ? -1.106 -26.141 -8.914 1 97.94 108 ILE B CA 1
ATOM 6268 C C . ILE B 1 108 ? -0.382 -27.484 -8.773 1 97.94 108 ILE B C 1
ATOM 6270 O O . ILE B 1 108 ? -0.169 -27.969 -7.66 1 97.94 108 ILE B O 1
ATOM 6274 N N . TRP B 1 109 ? 0.003 -28.047 -9.867 1 98.38 109 TRP B N 1
ATOM 6275 C CA . TRP B 1 109 ? 0.602 -29.391 -9.875 1 98.38 109 TRP B CA 1
ATOM 6276 C C . TRP B 1 109 ? 2.004 -29.344 -10.477 1 98.38 109 TRP B C 1
ATOM 6278 O O . TRP B 1 109 ? 2.283 -28.547 -11.367 1 98.38 109 TRP B O 1
ATOM 6288 N N . HIS B 1 110 ? 2.852 -30.172 -9.891 1 98.25 110 HIS B N 1
ATOM 6289 C CA . HIS B 1 110 ? 4.145 -30.391 -10.531 1 98.25 110 HIS B CA 1
ATOM 6290 C C . HIS B 1 110 ? 3.992 -31.172 -11.828 1 98.25 110 HIS B C 1
ATOM 6292 O O . HIS B 1 110 ? 3.463 -32.281 -11.828 1 98.25 110 HIS B O 1
ATOM 6298 N N . ALA B 1 111 ? 4.441 -30.641 -12.844 1 97.25 111 ALA B N 1
ATOM 6299 C CA . ALA B 1 111 ? 4.148 -31.141 -14.188 1 97.25 111 ALA B CA 1
ATOM 6300 C C . ALA B 1 111 ? 4.578 -32.594 -14.344 1 97.25 111 ALA B C 1
ATOM 6302 O O . ALA B 1 111 ? 3.785 -33.438 -14.758 1 97.25 111 ALA B O 1
ATOM 6303 N N . LYS B 1 112 ? 5.77 -32.938 -13.945 1 96 112 LYS B N 1
ATOM 6304 C CA . LYS B 1 112 ? 6.336 -34.25 -14.133 1 96 112 LYS B CA 1
ATOM 6305 C C . LYS B 1 112 ? 5.621 -35.281 -13.266 1 96 112 LYS B C 1
ATOM 6307 O O . LYS B 1 112 ? 5.176 -36.312 -13.758 1 96 112 LYS B O 1
ATOM 6312 N N . THR B 1 113 ? 5.445 -34.969 -12.039 1 96.94 113 THR B N 1
ATOM 6313 C CA . THR B 1 113 ? 4.891 -35.906 -11.078 1 96.94 113 THR B CA 1
ATOM 6314 C C . THR B 1 113 ? 3.412 -36.156 -11.359 1 96.94 113 THR B C 1
ATOM 6316 O O . THR B 1 113 ? 2.949 -37.312 -11.273 1 96.94 113 THR B O 1
ATOM 6319 N N . ALA B 1 114 ? 2.717 -35.188 -11.688 1 97.94 114 ALA B N 1
ATOM 6320 C CA . ALA B 1 114 ? 1.281 -35.312 -11.922 1 97.94 114 ALA B CA 1
ATOM 6321 C C . ALA B 1 114 ? 0.998 -36.156 -13.164 1 97.94 114 ALA B C 1
ATOM 6323 O O . ALA B 1 114 ? 0.185 -37.062 -13.117 1 97.94 114 ALA B O 1
ATOM 6324 N N . VAL B 1 115 ? 1.688 -35.844 -14.219 1 98.19 115 VAL B N 1
ATOM 6325 C CA . VAL B 1 115 ? 1.457 -36.562 -15.477 1 98.19 115 VAL B CA 1
ATOM 6326 C C . VAL B 1 115 ? 1.874 -38.031 -15.336 1 98.19 115 VAL B C 1
ATOM 6328 O O . VAL B 1 115 ? 1.166 -38.906 -15.789 1 98.19 115 VAL B O 1
ATOM 6331 N N . ARG B 1 116 ? 2.998 -38.25 -14.695 1 97.38 116 ARG B N 1
ATOM 6332 C CA . ARG B 1 116 ? 3.463 -39.625 -14.484 1 97.38 116 ARG B CA 1
ATOM 6333 C C . ARG B 1 116 ? 2.461 -40.438 -13.664 1 97.38 116 ARG B C 1
ATOM 6335 O O . ARG B 1 116 ? 2.205 -41.594 -13.953 1 97.38 116 ARG B O 1
ATOM 6342 N N . ALA B 1 117 ? 1.97 -39.781 -12.672 1 98.06 117 ALA B N 1
ATOM 6343 C CA . ALA B 1 117 ? 0.984 -40.438 -11.82 1 98.06 117 ALA B CA 1
ATOM 6344 C C . ALA B 1 117 ? -0.267 -40.812 -12.617 1 98.06 117 ALA B C 1
ATOM 6346 O O . ALA B 1 117 ? -0.825 -41.906 -12.445 1 98.06 117 ALA B O 1
ATOM 6347 N N . CYS B 1 118 ? -0.771 -39.938 -13.445 1 98.25 118 CYS B N 1
ATOM 6348 C CA . CYS B 1 118 ? -1.958 -40.188 -14.266 1 98.25 118 CYS B CA 1
ATOM 6349 C C . CYS B 1 118 ? -1.71 -41.312 -15.266 1 98.25 118 CYS B C 1
ATOM 6351 O O . CYS B 1 118 ? -2.549 -42.188 -15.438 1 98.25 118 CYS B O 1
ATOM 6353 N N . ALA B 1 119 ? -0.54 -41.25 -15.938 1 97.94 119 ALA B N 1
ATOM 6354 C CA . ALA B 1 119 ? -0.178 -42.25 -16.922 1 97.94 119 ALA B CA 1
ATOM 6355 C C . ALA B 1 119 ? -0.079 -43.625 -16.281 1 97.94 119 ALA B C 1
ATOM 6357 O O . ALA B 1 119 ? -0.6 -44.625 -16.828 1 97.94 119 ALA B O 1
ATOM 6358 N N . ARG B 1 120 ? 0.554 -43.688 -15.172 1 97.62 120 ARG B N 1
ATOM 6359 C CA . ARG B 1 120 ? 0.707 -44.969 -14.461 1 97.62 120 ARG B CA 1
ATOM 6360 C C . ARG B 1 120 ? -0.647 -45.531 -14.023 1 97.62 120 ARG B C 1
ATOM 6362 O O . ARG B 1 120 ? -0.885 -46.719 -14.102 1 97.62 120 ARG B O 1
ATOM 6369 N N . ALA B 1 121 ? -1.446 -44.656 -13.5 1 98.38 121 ALA B N 1
ATOM 6370 C CA . ALA B 1 121 ? -2.764 -45.062 -13.039 1 98.38 121 ALA B CA 1
ATOM 6371 C C . ALA B 1 121 ? -3.598 -45.625 -14.18 1 98.38 121 ALA B C 1
ATOM 6373 O O . ALA B 1 121 ? -4.297 -46.656 -14.008 1 98.38 121 ALA B O 1
ATOM 6374 N N . GLN B 1 122 ? -3.58 -45 -15.328 1 97.94 122 GLN B N 1
ATOM 6375 C CA . GLN B 1 122 ? -4.355 -45.469 -16.469 1 97.94 122 GLN B CA 1
ATOM 6376 C C . GLN B 1 122 ? -3.838 -46.812 -16.953 1 97.94 122 GLN B C 1
ATOM 6378 O O . GLN B 1 122 ? -4.625 -47.719 -17.297 1 97.94 122 GLN B O 1
ATOM 6383 N N . ARG B 1 123 ? -2.572 -46.938 -17.016 1 96.94 123 ARG B N 1
ATOM 6384 C CA . ARG B 1 123 ? -1.998 -48.219 -17.438 1 96.94 123 ARG B CA 1
ATOM 6385 C C . ARG B 1 123 ? -2.35 -49.344 -16.453 1 96.94 123 ARG B C 1
ATOM 6387 O O . ARG B 1 123 ? -2.697 -50.438 -16.859 1 96.94 123 ARG B O 1
ATOM 6394 N N . ASP B 1 124 ? -2.18 -49 -15.164 1 97.25 124 ASP B N 1
ATOM 6395 C CA . ASP B 1 124 ? -2.537 -49.969 -14.125 1 97.25 124 ASP B CA 1
ATOM 6396 C C . ASP B 1 124 ? -4.004 -50.375 -14.234 1 97.25 124 ASP B C 1
ATOM 6398 O O . ASP B 1 124 ? -4.344 -51.531 -14.078 1 97.25 124 ASP B O 1
ATOM 6402 N N . HIS B 1 125 ? -4.871 -49.469 -14.445 1 97.75 125 HIS B N 1
ATOM 6403 C CA . HIS B 1 125 ? -6.289 -49.719 -14.672 1 97.75 125 HIS B CA 1
ATOM 6404 C C . HIS B 1 125 ? -6.5 -50.688 -15.836 1 97.75 125 HIS B C 1
ATOM 6406 O O . HIS B 1 125 ? -7.215 -51.656 -15.703 1 97.75 125 HIS B O 1
ATOM 6412 N N . ASP B 1 126 ? -5.84 -50.406 -16.969 1 95.56 126 ASP B N 1
ATOM 6413 C CA . ASP B 1 126 ? -6.051 -51.188 -18.172 1 95.56 126 ASP B CA 1
ATOM 6414 C C . ASP B 1 126 ? -5.504 -52.625 -18.016 1 95.56 126 ASP B C 1
ATOM 6416 O O . ASP B 1 126 ? -6.004 -53.562 -18.625 1 95.56 126 ASP B O 1
ATOM 6420 N N . LYS B 1 127 ? -4.516 -52.75 -17.188 1 94.12 127 LYS B N 1
ATOM 6421 C CA . LYS B 1 127 ? -3.959 -54.062 -16.891 1 94.12 127 LYS B CA 1
ATOM 6422 C C . LYS B 1 127 ? -4.906 -54.875 -16.016 1 94.12 127 LYS B C 1
ATOM 6424 O O . LYS B 1 127 ? -5.09 -56.062 -16.234 1 94.12 127 LYS B O 1
ATOM 6429 N N . HIS B 1 128 ? -5.504 -54.219 -15.078 1 95.31 128 HIS B N 1
ATOM 6430 C CA . HIS B 1 128 ? -6.348 -54.906 -14.109 1 95.31 128 HIS B CA 1
ATOM 6431 C C . HIS B 1 128 ? -7.758 -55.125 -14.648 1 95.31 128 HIS B C 1
ATOM 6433 O O . HIS B 1 128 ? -8.445 -56.062 -14.258 1 95.31 128 HIS B O 1
ATOM 6439 N N . GLN B 1 129 ? -8.156 -54.094 -15.422 1 94.75 129 GLN B N 1
ATOM 6440 C CA . GLN B 1 129 ? -9.484 -54.156 -16.016 1 94.75 129 GLN B CA 1
ATOM 6441 C C . GLN B 1 129 ? -9.414 -54 -17.531 1 94.75 129 GLN B C 1
ATOM 6443 O O . GLN B 1 129 ? -9.914 -53.031 -18.094 1 94.75 129 GLN B O 1
ATOM 6448 N N . PRO B 1 130 ? -9.008 -55.031 -18.172 1 91.94 130 PRO B N 1
ATOM 6449 C CA . PRO B 1 130 ? -8.75 -54.906 -19.609 1 91.94 130 PRO B CA 1
ATOM 6450 C C . PRO B 1 130 ? -10.023 -54.688 -20.422 1 91.94 130 PRO B C 1
ATOM 6452 O O . PRO B 1 130 ? -9.969 -54.094 -21.5 1 91.94 130 PRO B O 1
ATOM 6455 N N . ASP B 1 131 ? -11.188 -55.125 -19.906 1 93.56 131 ASP B N 1
ATOM 6456 C CA . ASP B 1 131 ? -12.438 -55.031 -20.656 1 93.56 131 ASP B CA 1
ATOM 6457 C C . ASP B 1 131 ? -13.125 -53.688 -20.391 1 93.56 131 ASP B C 1
ATOM 6459 O O . ASP B 1 131 ? -14.125 -53.375 -21.031 1 93.56 131 ASP B O 1
ATOM 6463 N N . CYS B 1 132 ? -12.516 -52.906 -19.469 1 96.44 132 CYS B N 1
ATOM 6464 C CA . CYS B 1 132 ? -13.133 -51.625 -19.125 1 96.44 132 CYS B CA 1
ATOM 6465 C C . CYS B 1 132 ? -12.656 -50.531 -20.047 1 96.44 132 CYS B C 1
ATOM 6467 O O . CYS B 1 132 ? -11.453 -50.344 -20.234 1 96.44 132 CYS B O 1
ATOM 6469 N N . GLU B 1 133 ? -13.562 -49.75 -20.641 1 94.81 133 GLU B N 1
ATOM 6470 C CA . GLU B 1 133 ? -13.227 -48.656 -21.547 1 94.81 133 GLU B CA 1
ATOM 6471 C C . GLU B 1 133 ? -13.18 -47.312 -20.812 1 94.81 133 GLU B C 1
ATOM 6473 O O . GLU B 1 133 ? -12.992 -46.25 -21.438 1 94.81 133 GLU B O 1
ATOM 6478 N N . GLY B 1 134 ? -13.289 -47.406 -19.531 1 96.38 134 GLY B N 1
ATOM 6479 C CA . GLY B 1 134 ? -13.312 -46.188 -18.734 1 96.38 134 GLY B CA 1
ATOM 6480 C C . GLY B 1 134 ? -11.961 -45.531 -18.625 1 96.38 134 GLY B C 1
ATOM 6481 O O . GLY B 1 134 ? -10.922 -46.156 -18.844 1 96.38 134 GLY B O 1
ATOM 6482 N N . LEU B 1 135 ? -11.953 -44.188 -18.359 1 97.06 135 LEU B N 1
ATOM 6483 C CA . LEU B 1 135 ? -10.75 -43.438 -18.109 1 97.06 135 LEU B CA 1
ATOM 6484 C C . LEU B 1 135 ? -10.648 -43.031 -16.641 1 97.06 135 LEU B C 1
ATOM 6486 O O . LEU B 1 135 ? -11.672 -42.844 -15.977 1 97.06 135 LEU B O 1
ATOM 6490 N N . VAL B 1 136 ? -9.453 -42.938 -16.219 1 97.56 136 VAL B N 1
ATOM 6491 C CA . VAL B 1 136 ? -9.273 -42.531 -14.82 1 97.56 136 VAL B CA 1
ATOM 6492 C C . VAL B 1 136 ? -9.555 -41.062 -14.672 1 97.56 136 VAL B C 1
ATOM 6494 O O . VAL B 1 136 ? -9.336 -40.281 -15.602 1 97.56 136 VAL B O 1
ATOM 6497 N N . ARG B 1 137 ? -10.047 -40.656 -13.602 1 97.12 137 ARG B N 1
ATOM 6498 C CA . ARG B 1 137 ? -10.32 -39.281 -13.188 1 97.12 137 ARG B CA 1
ATOM 6499 C C . ARG B 1 137 ? -9.984 -39.062 -11.719 1 97.12 137 ARG B C 1
ATOM 6501 O O . ARG B 1 137 ? -9.781 -40.031 -10.977 1 97.12 137 ARG B O 1
ATOM 6508 N N . LEU B 1 138 ? -9.961 -37.812 -11.344 1 97 138 LEU B N 1
ATOM 6509 C CA . LEU B 1 138 ? -9.695 -37.531 -9.938 1 97 138 LEU B CA 1
ATOM 6510 C C . LEU B 1 138 ? -10.938 -37.75 -9.086 1 97 138 LEU B C 1
ATOM 6512 O O . LEU B 1 138 ? -12.055 -37.438 -9.516 1 97 138 LEU B O 1
ATOM 6516 N N . SER B 1 139 ? -10.695 -38.312 -7.961 1 96.25 139 SER B N 1
ATOM 6517 C CA . SER B 1 139 ? -11.758 -38.469 -6.977 1 96.25 139 SER B CA 1
ATOM 6518 C C . SER B 1 139 ? -11.758 -37.312 -5.973 1 96.25 139 SER B C 1
ATOM 6520 O O . SER B 1 139 ? -10.75 -37.062 -5.312 1 96.25 139 SER B O 1
ATOM 6522 N N . PHE B 1 140 ? -12.883 -36.688 -5.91 1 93.38 140 PHE B N 1
ATOM 6523 C CA . PHE B 1 140 ? -13.016 -35.594 -4.953 1 93.38 140 PHE B CA 1
ATOM 6524 C C . PHE B 1 140 ? -12.898 -36.125 -3.523 1 93.38 140 PHE B C 1
ATOM 6526 O O . PHE B 1 140 ? -12.25 -35.469 -2.682 1 93.38 140 PHE B O 1
ATOM 6533 N N . LYS B 1 141 ? -13.492 -37.219 -3.238 1 91.81 141 LYS B N 1
ATOM 6534 C CA . LYS B 1 141 ? -13.461 -37.844 -1.912 1 91.81 141 LYS B CA 1
ATOM 6535 C C . LYS B 1 141 ? -12.055 -38.312 -1.558 1 91.81 141 LYS B C 1
ATOM 6537 O O . LYS B 1 141 ? -11.68 -38.344 -0.383 1 91.81 141 LYS B O 1
ATOM 6542 N N . GLY B 1 142 ? -11.375 -38.656 -2.584 1 94.88 142 GLY B N 1
ATOM 6543 C CA . GLY B 1 142 ? -10.039 -39.156 -2.359 1 94.88 142 GLY B CA 1
ATOM 6544 C C . GLY B 1 142 ? -8.977 -38.094 -2.34 1 94.88 142 GLY B C 1
ATOM 6545 O O . GLY B 1 142 ? -7.801 -38.375 -2.086 1 94.88 142 GLY B O 1
ATOM 6546 N N . GLU B 1 143 ? -9.328 -36.875 -2.551 1 95.94 143 GLU B N 1
ATOM 6547 C CA . GLU B 1 143 ? -8.367 -35.781 -2.592 1 95.94 143 GLU B CA 1
ATOM 6548 C C . GLU B 1 143 ? -8.023 -35.281 -1.187 1 95.94 143 GLU B C 1
ATOM 6550 O O . GLU B 1 143 ? -8.914 -35.062 -0.361 1 95.94 143 GLU B O 1
ATOM 6555 N N . ILE B 1 144 ? -6.727 -35.188 -0.904 1 95.44 144 ILE B N 1
ATOM 6556 C CA . ILE B 1 144 ? -6.254 -34.594 0.34 1 95.44 144 ILE B CA 1
ATOM 6557 C C . ILE B 1 144 ? -5.578 -33.25 0.046 1 95.44 144 ILE B C 1
ATOM 6559 O O . ILE B 1 144 ? -4.594 -33.188 -0.693 1 95.44 144 ILE B O 1
ATOM 6563 N N . LYS B 1 145 ? -6.105 -32.281 0.66 1 93.38 145 LYS B N 1
ATOM 6564 C CA . LYS B 1 145 ? -5.555 -30.922 0.474 1 93.38 145 LYS B CA 1
ATOM 6565 C C . LYS B 1 145 ? -4.496 -30.609 1.526 1 93.38 145 LYS B C 1
ATOM 6567 O O . LYS B 1 145 ? -4.723 -30.812 2.723 1 93.38 145 LYS B O 1
ATOM 6572 N N . LYS B 1 146 ? -3.371 -30.141 1.043 1 94 146 LYS B N 1
ATOM 6573 C CA . LYS B 1 146 ? -2.275 -29.672 1.89 1 94 146 LYS B CA 1
ATOM 6574 C C . LYS B 1 146 ? -1.824 -28.266 1.489 1 94 146 LYS B C 1
ATOM 6576 O O . LYS B 1 146 ? -0.811 -28.109 0.806 1 94 146 LYS B O 1
ATOM 6581 N N . GLY B 1 147 ? -2.51 -27.281 2.107 1 94.06 147 GLY B N 1
ATOM 6582 C CA . GLY B 1 147 ? -2.248 -25.922 1.649 1 94.06 147 GLY B CA 1
ATOM 6583 C C . GLY B 1 147 ? -2.619 -25.703 0.195 1 94.06 147 GLY B C 1
ATOM 6584 O O . GLY B 1 147 ? -3.756 -25.953 -0.206 1 94.06 147 GLY B O 1
ATOM 6585 N N . LEU B 1 148 ? -1.606 -25.406 -0.63 1 96 148 LEU B N 1
ATOM 6586 C CA . LEU B 1 148 ? -1.832 -25.203 -2.057 1 96 148 LEU B CA 1
ATOM 6587 C C . LEU B 1 148 ? -1.601 -26.484 -2.838 1 96 148 LEU B C 1
ATOM 6589 O O . LEU B 1 148 ? -1.904 -26.562 -4.031 1 96 148 LEU B O 1
ATOM 6593 N N . ALA B 1 149 ? -1.075 -27.469 -2.178 1 97 149 ALA B N 1
ATOM 6594 C CA . ALA B 1 149 ? -0.77 -28.75 -2.807 1 97 149 ALA B CA 1
ATOM 6595 C C . ALA B 1 149 ? -1.872 -29.766 -2.537 1 97 149 ALA B C 1
ATOM 6597 O O . ALA B 1 149 ? -2.676 -29.594 -1.617 1 97 149 ALA B O 1
ATOM 6598 N N . THR B 1 150 ? -1.88 -30.812 -3.393 1 96.88 150 THR B N 1
ATOM 6599 C CA . THR B 1 150 ? -2.912 -31.828 -3.225 1 96.88 150 THR B CA 1
ATOM 6600 C C . THR B 1 150 ? -2.33 -33.219 -3.418 1 96.88 150 THR B C 1
ATOM 6602 O O . THR B 1 150 ? -1.377 -33.406 -4.18 1 96.88 150 THR B O 1
ATOM 6605 N N . VAL B 1 151 ? -2.811 -34.125 -2.645 1 97.56 151 VAL B N 1
ATOM 6606 C CA . VAL B 1 151 ? -2.627 -35.562 -2.848 1 97.56 151 VAL B CA 1
ATOM 6607 C C . VAL B 1 151 ? -3.873 -36.156 -3.504 1 97.56 151 VAL B C 1
ATOM 6609 O O . VAL B 1 151 ? -4.992 -35.938 -3.043 1 97.56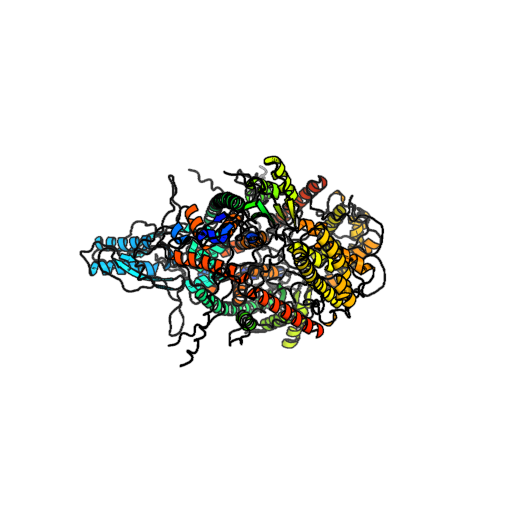 151 VAL B O 1
ATOM 6612 N N . GLU B 1 152 ? -3.605 -36.875 -4.555 1 97.94 152 GLU B N 1
ATOM 6613 C CA . GLU B 1 152 ? -4.742 -37.25 -5.395 1 97.94 152 GLU B CA 1
ATOM 6614 C C . GLU B 1 152 ? -4.938 -38.75 -5.422 1 97.94 152 GLU B C 1
ATOM 6616 O O . GLU B 1 152 ? -3.977 -39.5 -5.266 1 97.94 152 GLU B O 1
ATOM 6621 N N . THR B 1 153 ? -6.184 -39.156 -5.551 1 98.12 153 THR B N 1
ATOM 6622 C CA . THR B 1 153 ? -6.594 -40.531 -5.883 1 98.12 153 THR B CA 1
ATOM 6623 C C . THR B 1 153 ? -7.328 -40.562 -7.219 1 98.12 153 THR B C 1
ATOM 6625 O O . THR B 1 153 ? -8.273 -39.781 -7.438 1 98.12 153 THR B O 1
ATOM 6628 N N . LEU B 1 154 ? -6.859 -41.406 -8.07 1 98.12 154 LEU B N 1
ATOM 6629 C CA . LEU B 1 154 ? -7.492 -41.562 -9.375 1 98.12 154 LEU B CA 1
ATOM 6630 C C . LEU B 1 154 ? -8.414 -42.781 -9.398 1 98.12 154 LEU B C 1
ATOM 6632 O O . LEU B 1 154 ? -8.031 -43.844 -8.961 1 98.12 154 LEU B O 1
ATOM 6636 N N . VAL B 1 155 ? -9.641 -42.562 -9.914 1 97.75 155 VAL B N 1
ATOM 6637 C CA . VAL B 1 155 ? -10.633 -43.625 -10 1 97.75 155 VAL B CA 1
ATOM 6638 C C . VAL B 1 155 ? -11.164 -43.719 -11.43 1 97.75 155 VAL B C 1
ATOM 6640 O O . VAL B 1 155 ? -11.094 -42.75 -12.188 1 97.75 155 VAL B O 1
ATOM 6643 N N . CYS B 1 156 ? -11.586 -44.875 -11.773 1 97.38 156 CYS B N 1
ATOM 6644 C CA . CYS B 1 156 ? -12.18 -45.031 -13.094 1 97.38 156 CYS B CA 1
ATOM 6645 C C . CYS B 1 156 ? -13.609 -44.5 -13.125 1 97.38 156 CYS B C 1
ATOM 6647 O O . CYS B 1 156 ? -14.328 -44.594 -12.133 1 97.38 156 CYS B O 1
ATOM 6649 N N . ASP B 1 157 ? -14.062 -43.969 -14.164 1 92.94 157 ASP B N 1
ATOM 6650 C CA . ASP B 1 157 ? -15.398 -43.406 -14.305 1 92.94 157 ASP B CA 1
ATOM 6651 C C . ASP B 1 157 ? -16.438 -44.5 -14.5 1 92.94 157 ASP B C 1
ATOM 6653 O O . ASP B 1 157 ? -17.641 -44.25 -14.367 1 92.94 157 ASP B O 1
ATOM 6657 N N . THR B 1 158 ? -15.969 -45.781 -14.766 1 94.38 158 THR B N 1
ATOM 6658 C CA . THR B 1 158 ? -16.906 -46.844 -15.141 1 94.38 158 THR B CA 1
ATOM 6659 C C . THR B 1 158 ? -16.812 -48 -14.156 1 94.38 158 THR B C 1
ATOM 6661 O O . THR B 1 158 ? -17.844 -48.562 -13.781 1 94.38 158 THR B O 1
ATOM 6664 N N . CYS B 1 159 ? -15.648 -48.375 -13.797 1 95.88 159 CYS B N 1
ATOM 6665 C CA . CYS B 1 159 ? -15.484 -49.531 -12.93 1 95.88 159 CYS B CA 1
ATOM 6666 C C . CYS B 1 159 ? -15.016 -49.125 -11.539 1 95.88 159 CYS B C 1
ATOM 6668 O O . CYS B 1 159 ? -15.023 -47.938 -11.203 1 95.88 159 CYS B O 1
ATOM 6670 N N . LYS B 1 160 ? -14.57 -50.062 -10.633 1 94 160 LYS B N 1
ATOM 6671 C CA . LYS B 1 160 ? -14.297 -49.812 -9.227 1 94 160 LYS B CA 1
ATOM 6672 C C . LYS B 1 160 ? -12.805 -49.594 -8.984 1 94 160 LYS B C 1
ATOM 6674 O O . LYS B 1 160 ? -12.344 -49.625 -7.844 1 94 160 LYS B O 1
ATOM 6679 N N . TYR B 1 161 ? -12.102 -49.375 -10.078 1 97.06 161 TYR B N 1
ATOM 6680 C CA . TYR B 1 161 ? -10.664 -49.156 -9.938 1 97.06 161 TYR B CA 1
ATOM 6681 C C . TYR B 1 161 ? -10.383 -47.875 -9.172 1 97.06 161 TYR B C 1
ATOM 6683 O O . TYR B 1 161 ? -11.023 -46.844 -9.398 1 97.06 161 TYR B O 1
ATOM 6691 N N . ALA B 1 162 ? -9.43 -47.969 -8.242 1 97.38 162 ALA B N 1
ATOM 6692 C CA . ALA B 1 162 ? -8.906 -46.812 -7.508 1 97.38 162 ALA B CA 1
ATOM 6693 C C . ALA B 1 162 ? -7.387 -46.906 -7.367 1 97.38 162 ALA B C 1
ATOM 6695 O O . ALA B 1 162 ? -6.855 -47.938 -6.969 1 97.38 162 ALA B O 1
ATOM 6696 N N . SER B 1 163 ? -6.754 -45.875 -7.789 1 97.69 163 SER B N 1
ATOM 6697 C CA . SER B 1 163 ? -5.305 -45.844 -7.648 1 97.69 163 SER B CA 1
ATOM 6698 C C . SER B 1 163 ? -4.895 -45.594 -6.199 1 97.69 163 SER B C 1
ATOM 6700 O O . SER B 1 163 ? -5.691 -45.125 -5.398 1 97.69 163 SER B O 1
ATOM 6702 N N . PRO B 1 164 ? -3.633 -45.938 -5.863 1 96.31 164 PRO B N 1
ATOM 6703 C CA . PRO B 1 164 ? -3.109 -45.438 -4.59 1 96.31 164 PRO B CA 1
ATOM 6704 C C . PRO B 1 164 ? -3.01 -43.906 -4.559 1 96.31 164 PRO B C 1
ATOM 6706 O O . PRO B 1 164 ? -2.975 -43.281 -5.613 1 96.31 164 PRO B O 1
ATOM 6709 N N . LYS B 1 165 ? -2.951 -43.438 -3.375 1 96.75 165 LYS B N 1
ATOM 6710 C CA . LYS B 1 165 ? -2.764 -42 -3.207 1 96.75 165 LYS B CA 1
ATOM 6711 C C . LYS B 1 165 ? -1.386 -41.562 -3.699 1 96.75 165 LYS B C 1
ATOM 6713 O O . LYS B 1 165 ? -0.386 -42.25 -3.438 1 96.75 165 LYS B O 1
ATOM 6718 N N . ARG B 1 166 ? -1.424 -40.469 -4.504 1 97.25 166 ARG B N 1
ATOM 6719 C CA . ARG B 1 166 ? -0.173 -39.969 -5.055 1 97.25 166 ARG B CA 1
ATOM 6720 C C . ARG B 1 166 ? -0.06 -38.469 -4.844 1 97.25 166 ARG B C 1
ATOM 6722 O O . ARG B 1 166 ? -1.043 -37.719 -4.996 1 97.25 166 ARG B O 1
ATOM 6729 N N . LYS B 1 167 ? 1.127 -38.031 -4.496 1 96.62 167 LYS B N 1
ATOM 6730 C CA . LYS B 1 167 ? 1.411 -36.594 -4.391 1 96.62 167 LYS B CA 1
ATOM 6731 C C . LYS B 1 167 ? 1.597 -35.969 -5.766 1 96.62 167 LYS B C 1
ATOM 6733 O O . LYS B 1 167 ? 2.416 -36.438 -6.562 1 96.62 167 LYS B O 1
ATOM 6738 N N . PHE B 1 168 ? 0.879 -34.938 -6.082 1 98.31 168 PHE B N 1
ATOM 6739 C CA . PHE B 1 168 ? 1.039 -34.219 -7.344 1 98.31 168 PHE B CA 1
ATOM 6740 C C . PHE B 1 168 ? 1.947 -33 -7.168 1 98.31 168 PHE B C 1
ATOM 6742 O O . PHE B 1 168 ? 1.747 -31.984 -7.812 1 98.31 168 PHE B O 1
ATOM 6749 N N . TYR B 1 169 ? 2.779 -33.062 -6.215 1 97.44 169 TYR B N 1
ATOM 6750 C CA . TYR B 1 169 ? 3.771 -32.062 -5.898 1 97.44 169 TYR B CA 1
ATOM 6751 C C . TYR B 1 169 ? 5.086 -32.688 -5.453 1 97.44 169 TYR B C 1
ATOM 6753 O O . TYR B 1 169 ? 5.152 -33.906 -5.23 1 97.44 169 TYR B O 1
ATOM 6761 N N . THR B 1 170 ? 6.129 -31.859 -5.414 1 96.06 170 THR B N 1
ATOM 6762 C CA . THR B 1 170 ? 7.406 -32.281 -4.855 1 96.06 170 THR B CA 1
ATOM 6763 C C . THR B 1 170 ? 7.57 -31.766 -3.428 1 96.06 170 THR B C 1
ATOM 6765 O O . THR B 1 170 ? 6.863 -30.859 -3.006 1 96.06 170 THR B O 1
ATOM 6768 N N . GLU B 1 171 ? 8.422 -32.406 -2.719 1 95.06 171 GLU B N 1
ATOM 6769 C CA . GLU B 1 171 ? 8.656 -32.062 -1.323 1 95.06 171 GLU B CA 1
ATOM 6770 C C . GLU B 1 171 ? 10.008 -31.375 -1.148 1 95.06 171 GLU B C 1
ATOM 6772 O O . GLU B 1 171 ? 10.961 -31.672 -1.87 1 95.06 171 GLU B O 1
ATOM 6777 N N . ALA B 1 172 ? 10.016 -30.406 -0.195 1 92.94 172 ALA B N 1
ATOM 6778 C CA . ALA B 1 172 ? 11.266 -29.734 0.131 1 92.94 172 ALA B CA 1
ATOM 6779 C C . ALA B 1 172 ? 12.258 -30.703 0.782 1 92.94 172 ALA B C 1
ATOM 6781 O O . ALA B 1 172 ? 11.867 -31.547 1.596 1 92.94 172 ALA B O 1
ATOM 6782 N N . LYS B 1 173 ? 13.477 -30.469 0.43 1 81.75 173 LYS B N 1
ATOM 6783 C CA . LYS B 1 173 ? 14.508 -31.328 1.016 1 81.75 173 LYS B CA 1
ATOM 6784 C C . LYS B 1 173 ? 14.844 -30.891 2.439 1 81.75 173 LYS B C 1
ATOM 6786 O O . LYS B 1 173 ? 15.281 -29.766 2.662 1 81.75 173 LYS B O 1
ATOM 6791 N N . ARG B 1 174 ? 14.43 -31.453 3.434 1 73.25 174 ARG B N 1
ATOM 6792 C CA . ARG B 1 174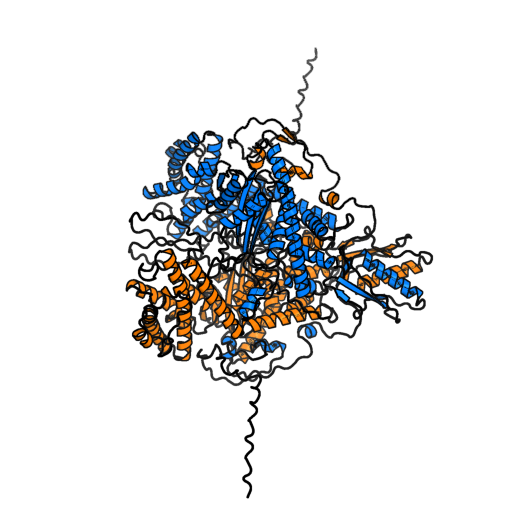 ? 14.789 -31.156 4.816 1 73.25 174 ARG B CA 1
ATOM 6793 C C . ARG B 1 174 ? 15.312 -32.406 5.527 1 73.25 174 ARG B C 1
ATOM 6795 O O . ARG B 1 174 ? 14.828 -33.5 5.281 1 73.25 174 ARG B O 1
ATOM 6802 N N . PRO B 1 175 ? 16.438 -32.031 6.324 1 66.75 175 PRO B N 1
ATOM 6803 C CA . PRO B 1 175 ? 16.922 -33.156 7.086 1 66.75 175 PRO B CA 1
ATOM 6804 C C . PRO B 1 175 ? 15.977 -33.562 8.227 1 66.75 175 PRO B C 1
ATOM 6806 O O . PRO B 1 175 ? 15.227 -32.719 8.727 1 66.75 175 PRO B O 1
ATOM 6809 N N . GLY B 1 176 ? 15.766 -34.781 8.539 1 65.19 176 GLY B N 1
ATOM 6810 C CA . GLY B 1 176 ? 15.07 -35.25 9.727 1 65.19 176 GLY B CA 1
ATOM 6811 C C . GLY B 1 176 ? 13.82 -36.062 9.406 1 65.19 176 GLY B C 1
ATOM 6812 O O . GLY B 1 176 ? 13.336 -36.031 8.273 1 65.19 176 GLY B O 1
ATOM 6813 N N . PRO B 1 177 ? 13.398 -36.656 10.477 1 72.56 177 PRO B N 1
ATOM 6814 C CA . PRO B 1 177 ? 12.164 -37.438 10.359 1 72.56 177 PRO B CA 1
ATOM 6815 C C . PRO B 1 177 ? 10.906 -36.594 10.43 1 72.56 177 PRO B C 1
ATOM 6817 O O . PRO B 1 177 ? 10.953 -35.469 10.938 1 72.56 177 PRO B O 1
ATOM 6820 N N . GLY B 1 178 ? 9.805 -36.688 9.57 1 68.81 178 GLY B N 1
ATOM 6821 C CA . GLY B 1 178 ? 8.539 -35.969 9.641 1 68.81 178 GLY B CA 1
ATOM 6822 C C . GLY B 1 178 ? 7.953 -35.656 8.281 1 68.81 178 GLY B C 1
ATOM 6823 O O . GLY B 1 178 ? 8.586 -35.906 7.254 1 68.81 178 GLY B O 1
ATOM 6824 N N . ALA B 1 179 ? 6.867 -35.156 8.414 1 77 179 ALA B N 1
ATOM 6825 C CA . ALA B 1 179 ? 6.164 -34.844 7.172 1 77 179 ALA B CA 1
ATOM 6826 C C . ALA B 1 179 ? 6.875 -33.719 6.414 1 77 179 ALA B C 1
ATOM 6828 O O . ALA B 1 179 ? 7.25 -32.719 7.004 1 77 179 ALA B O 1
ATOM 6829 N N . LYS B 1 180 ? 7.242 -34 5.164 1 86 180 LYS B N 1
ATOM 6830 C CA . LYS B 1 180 ? 7.934 -33.031 4.332 1 86 180 LYS B CA 1
ATOM 6831 C C . LYS B 1 180 ? 6.965 -31.969 3.818 1 86 180 LYS B C 1
ATOM 6833 O O . LYS B 1 180 ? 5.793 -32.25 3.566 1 86 180 LYS B O 1
ATOM 6838 N N . ILE B 1 181 ? 7.484 -30.812 3.799 1 91.62 181 ILE B N 1
ATOM 6839 C CA . ILE B 1 181 ? 6.672 -29.688 3.361 1 91.62 181 ILE B CA 1
ATOM 6840 C C . ILE B 1 181 ? 6.551 -29.703 1.839 1 91.62 181 ILE B C 1
ATOM 6842 O O . ILE B 1 181 ? 7.535 -29.938 1.134 1 91.62 181 ILE B O 1
ATOM 6846 N N . ALA B 1 182 ? 5.344 -29.516 1.351 1 96.06 182 ALA B N 1
ATOM 6847 C CA . ALA B 1 182 ? 5.113 -29.375 -0.086 1 96.06 182 ALA B CA 1
ATOM 6848 C C . ALA B 1 182 ? 5.77 -28.125 -0.638 1 96.06 182 ALA B C 1
ATOM 6850 O O . ALA B 1 182 ? 5.645 -27.047 -0.056 1 96.06 182 ALA B O 1
ATOM 6851 N N . VAL B 1 183 ? 6.418 -28.156 -1.778 1 97.44 183 VAL B N 1
ATOM 6852 C CA . VAL B 1 183 ? 7.195 -27.078 -2.375 1 97.44 183 VAL B CA 1
ATOM 6853 C C . VAL B 1 183 ? 6.297 -25.859 -2.605 1 97.44 183 VAL B C 1
ATOM 6855 O O . VAL B 1 183 ? 6.68 -24.734 -2.291 1 97.44 183 VAL B O 1
ATOM 6858 N N . PRO B 1 184 ? 5.047 -26.047 -3.105 1 97.31 184 PRO B N 1
ATOM 6859 C CA . PRO B 1 184 ? 4.215 -24.859 -3.346 1 97.31 184 PRO B CA 1
ATOM 6860 C C . PRO B 1 184 ? 3.92 -24.078 -2.07 1 97.31 184 PRO B C 1
ATOM 6862 O O . PRO B 1 184 ? 3.742 -22.859 -2.119 1 97.31 184 PRO B O 1
ATOM 6865 N N . ASN B 1 185 ? 3.908 -24.719 -0.961 1 96.56 185 ASN B N 1
ATOM 6866 C CA . ASN B 1 185 ? 3.594 -24.062 0.303 1 96.56 185 ASN B CA 1
ATOM 6867 C C . ASN B 1 185 ? 4.75 -23.203 0.786 1 96.56 185 ASN B C 1
ATOM 6869 O O . ASN B 1 185 ? 4.535 -22.203 1.491 1 96.56 185 ASN B O 1
ATOM 6873 N N . LEU B 1 186 ? 5.945 -23.516 0.455 1 96.81 186 LEU B N 1
ATOM 6874 C CA . LEU B 1 186 ? 7.105 -22.688 0.753 1 96.81 186 LEU B CA 1
ATOM 6875 C C . LEU B 1 186 ? 7.277 -21.594 -0.301 1 96.81 186 LEU B C 1
ATOM 6877 O O . LEU B 1 186 ? 7.617 -20.453 0.027 1 96.81 186 LEU B O 1
ATOM 6881 N N . ALA B 1 187 ? 7.043 -22.047 -1.509 1 98.06 187 ALA B N 1
ATOM 6882 C CA . ALA B 1 187 ? 7.211 -21.109 -2.619 1 98.06 187 ALA B CA 1
ATOM 6883 C C . ALA B 1 187 ? 6.27 -19.922 -2.477 1 98.06 187 ALA B C 1
ATOM 6885 O O . ALA B 1 187 ? 6.637 -18.781 -2.814 1 98.06 187 ALA B O 1
ATOM 6886 N N . VAL B 1 188 ? 5.117 -20.172 -2.01 1 98.06 188 VAL B N 1
ATOM 6887 C CA . VAL B 1 188 ? 4.125 -19.109 -1.905 1 98.06 188 VAL B CA 1
ATOM 6888 C C . VAL B 1 188 ? 4.555 -18.109 -0.836 1 98.06 188 VAL B C 1
ATOM 6890 O O . VAL B 1 188 ? 4.199 -16.922 -0.903 1 98.06 188 VAL B O 1
ATOM 6893 N N . GLN B 1 189 ? 5.305 -18.578 0.183 1 98.06 189 GLN B N 1
ATOM 6894 C CA . GLN B 1 189 ? 5.836 -17.641 1.179 1 98.06 189 GLN B CA 1
ATOM 6895 C C . GLN B 1 189 ? 6.809 -16.656 0.546 1 98.06 189 GLN B C 1
ATOM 6897 O O . GLN B 1 189 ? 6.781 -15.469 0.858 1 98.06 189 GLN B O 1
ATOM 6902 N N . ILE B 1 190 ? 7.625 -17.109 -0.368 1 98.25 190 ILE B N 1
ATOM 6903 C CA . ILE B 1 190 ? 8.555 -16.25 -1.09 1 98.25 190 ILE B CA 1
ATOM 6904 C C . ILE B 1 190 ? 7.777 -15.195 -1.882 1 98.25 190 ILE B C 1
ATOM 6906 O O . ILE B 1 190 ? 8.117 -14.008 -1.854 1 98.25 190 ILE B O 1
ATOM 6910 N N . ALA B 1 191 ? 6.738 -15.688 -2.504 1 97.69 191 ALA B N 1
ATOM 6911 C CA . ALA B 1 191 ? 5.883 -14.781 -3.27 1 97.69 191 ALA B CA 1
ATOM 6912 C C . ALA B 1 191 ? 5.27 -13.711 -2.369 1 97.69 191 ALA B C 1
ATOM 6914 O O . ALA B 1 191 ? 5.258 -12.531 -2.717 1 97.69 191 ALA B O 1
ATOM 6915 N N . MET B 1 192 ? 4.805 -14.102 -1.24 1 96.44 192 MET B N 1
ATOM 6916 C CA . MET B 1 192 ? 4.148 -13.195 -0.309 1 96.44 192 MET B CA 1
ATOM 6917 C C . MET B 1 192 ? 5.141 -12.18 0.251 1 96.44 192 MET B C 1
ATOM 6919 O O . MET B 1 192 ? 4.828 -10.992 0.353 1 96.44 192 MET B O 1
ATOM 6923 N N . PHE B 1 193 ? 6.312 -12.602 0.558 1 97.19 193 PHE B N 1
ATOM 6924 C CA . PHE B 1 193 ? 7.305 -11.734 1.184 1 97.19 193 PHE B CA 1
ATOM 6925 C C . PHE B 1 193 ? 7.902 -10.766 0.166 1 97.19 193 PHE B C 1
ATOM 6927 O O . PHE B 1 193 ? 8.484 -9.75 0.537 1 97.19 193 PHE B O 1
ATOM 6934 N N . ASN B 1 194 ? 7.734 -11.078 -1.153 1 94.19 194 ASN B N 1
ATOM 6935 C CA . ASN B 1 194 ? 8.195 -10.188 -2.213 1 94.19 194 ASN B CA 1
ATOM 6936 C C . ASN B 1 194 ? 7.094 -9.219 -2.645 1 94.19 194 ASN B C 1
ATOM 6938 O O . ASN B 1 194 ? 7.277 -8.445 -3.586 1 94.19 194 ASN B O 1
ATOM 6942 N N . SER B 1 195 ? 6.023 -9.289 -2.02 1 93.38 195 SER B N 1
ATOM 6943 C CA . SER B 1 195 ? 4.848 -8.516 -2.398 1 93.38 195 SER B CA 1
ATOM 6944 C C . SER B 1 195 ? 4.16 -7.914 -1.175 1 93.38 195 SER B C 1
ATOM 6946 O O . SER B 1 195 ? 4.516 -8.234 -0.039 1 93.38 195 SER B O 1
ATOM 6948 N N . PRO B 1 196 ? 3.199 -7 -1.402 1 91.25 196 PRO B N 1
ATOM 6949 C CA . PRO B 1 196 ? 2.492 -6.414 -0.261 1 91.25 196 PRO B CA 1
ATOM 6950 C C . PRO B 1 196 ? 1.387 -7.32 0.277 1 91.25 196 PRO B C 1
ATOM 6952 O O . PRO B 1 196 ? 0.732 -6.984 1.267 1 91.25 196 PRO B O 1
ATOM 6955 N N . ILE B 1 197 ? 1.208 -8.523 -0.21 1 93.5 197 ILE B N 1
ATOM 6956 C CA . ILE B 1 197 ? 0.032 -9.312 0.133 1 93.5 197 ILE B CA 1
ATOM 6957 C C . ILE B 1 197 ? 0.32 -10.156 1.374 1 93.5 197 ILE B C 1
ATOM 6959 O O . ILE B 1 197 ? 1.46 -10.562 1.604 1 93.5 197 ILE B O 1
ATOM 6963 N N . GLY B 1 198 ? -0.673 -10.328 2.207 1 91.94 198 GLY B N 1
ATOM 6964 C CA . GLY B 1 198 ? -0.638 -11.234 3.342 1 91.94 198 GLY B CA 1
ATOM 6965 C C . GLY B 1 198 ? -1.485 -12.477 3.135 1 91.94 198 GLY B C 1
ATOM 6966 O O . GLY B 1 198 ? -1.832 -12.82 2.002 1 91.94 198 GLY B O 1
ATOM 6967 N N . VAL B 1 199 ? -1.781 -13.164 4.199 1 92.75 199 VAL B N 1
ATOM 6968 C CA . VAL B 1 199 ? -2.461 -14.461 4.176 1 92.75 199 VAL B CA 1
ATOM 6969 C C . VAL B 1 199 ? -3.889 -14.281 3.664 1 92.75 199 VAL B C 1
ATOM 6971 O O . VAL B 1 199 ? -4.387 -15.109 2.895 1 92.75 199 VAL B O 1
ATOM 6974 N N . ARG B 1 200 ? -4.508 -13.25 3.988 1 92 200 ARG B N 1
ATOM 6975 C CA . ARG B 1 200 ? -5.898 -13.031 3.607 1 92 200 ARG B CA 1
ATOM 6976 C C . ARG B 1 200 ? -6.023 -12.82 2.102 1 92 200 ARG B C 1
ATOM 6978 O O . ARG B 1 200 ? -6.859 -13.445 1.448 1 92 200 ARG B O 1
ATOM 6985 N N . VAL B 1 201 ? -5.227 -11.961 1.597 1 94.19 201 VAL B N 1
ATOM 6986 C CA . VAL B 1 201 ? -5.301 -11.633 0.176 1 94.19 201 VAL B CA 1
ATOM 6987 C C . VAL B 1 201 ? -4.883 -12.844 -0.653 1 94.19 201 VAL B C 1
ATOM 6989 O O . VAL B 1 201 ? -5.441 -13.094 -1.727 1 94.19 201 VAL B O 1
ATOM 6992 N N . LEU B 1 202 ? -3.922 -13.586 -0.147 1 96.56 202 LEU B N 1
ATOM 6993 C CA . LEU B 1 202 ? -3.521 -14.797 -0.851 1 96.56 202 LEU B CA 1
ATOM 6994 C C . LEU B 1 202 ? -4.691 -15.766 -0.97 1 96.56 202 LEU B C 1
ATOM 6996 O O . LEU B 1 202 ? -4.871 -16.406 -2.01 1 96.56 202 LEU B O 1
ATOM 7000 N N . ARG B 1 203 ? -5.422 -15.914 0.092 1 96.94 203 ARG B N 1
ATOM 7001 C CA . ARG B 1 203 ? -6.598 -16.781 0.066 1 96.94 203 ARG B CA 1
ATOM 7002 C C . ARG B 1 203 ? -7.621 -16.281 -0.952 1 96.94 203 ARG B C 1
ATOM 7004 O O . ARG B 1 203 ? -8.219 -17.078 -1.675 1 96.94 203 ARG B O 1
ATOM 7011 N N . GLU B 1 204 ? -7.836 -14.992 -1.02 1 97.25 204 GLU B N 1
ATOM 7012 C CA . GLU B 1 204 ? -8.734 -14.406 -2.01 1 97.25 204 GLU B CA 1
ATOM 7013 C C . GLU B 1 204 ? -8.266 -14.703 -3.43 1 97.25 204 GLU B C 1
ATOM 7015 O O . GLU B 1 204 ? -9.07 -15 -4.309 1 97.25 204 GLU B O 1
ATOM 7020 N N . MET B 1 205 ? -6.965 -14.617 -3.607 1 97.44 205 MET B N 1
ATOM 7021 C CA . MET B 1 205 ? -6.406 -14.883 -4.93 1 97.44 205 MET B CA 1
ATOM 7022 C C . MET B 1 205 ? -6.609 -16.344 -5.32 1 97.44 205 MET B C 1
ATOM 7024 O O . MET B 1 205 ? -6.98 -16.641 -6.457 1 97.44 205 MET B O 1
ATOM 7028 N N . ALA B 1 206 ? -6.336 -17.188 -4.371 1 98 206 ALA B N 1
ATOM 7029 C CA . ALA B 1 206 ? -6.559 -18.609 -4.625 1 98 206 ALA B CA 1
ATOM 7030 C C . ALA B 1 206 ? -8.016 -18.875 -5.004 1 98 206 ALA B C 1
ATOM 7032 O O . ALA B 1 206 ? -8.289 -19.594 -5.965 1 98 206 ALA B O 1
ATOM 7033 N N . ALA B 1 207 ? -8.898 -18.219 -4.297 1 98.19 207 ALA B N 1
ATOM 7034 C CA . ALA B 1 207 ? -10.32 -18.406 -4.57 1 98.19 207 ALA B CA 1
ATOM 7035 C C . ALA B 1 207 ? -10.68 -17.891 -5.965 1 98.19 207 ALA B C 1
ATOM 7037 O O . ALA B 1 207 ? -11.406 -18.562 -6.703 1 98.19 207 ALA B O 1
ATOM 7038 N N . ALA B 1 208 ? -10.18 -16.781 -6.285 1 98.19 208 ALA B N 1
ATOM 7039 C CA . ALA B 1 208 ? -10.453 -16.203 -7.598 1 98.19 208 ALA B CA 1
ATOM 7040 C C . ALA B 1 208 ? -9.969 -17.109 -8.711 1 98.19 208 ALA B C 1
ATOM 7042 O O . ALA B 1 208 ? -10.586 -17.188 -9.781 1 98.19 208 ALA B O 1
ATOM 7043 N N . LEU B 1 209 ? -8.883 -17.844 -8.461 1 98.06 209 LEU B N 1
ATOM 7044 C CA . LEU B 1 209 ? -8.281 -18.719 -9.461 1 98.06 209 LEU B CA 1
ATOM 7045 C C . LEU B 1 209 ? -8.922 -20.094 -9.43 1 98.06 209 LEU B C 1
ATOM 7047 O O . LEU B 1 209 ? -8.531 -20.984 -10.18 1 98.06 209 LEU B O 1
ATOM 7051 N N . ASP B 1 210 ? -9.883 -20.312 -8.523 1 98 210 ASP B N 1
ATOM 7052 C CA . ASP B 1 210 ? -10.562 -21.594 -8.344 1 98 210 ASP B CA 1
ATOM 7053 C C . ASP B 1 210 ? -9.586 -22.672 -7.898 1 98 210 ASP B C 1
ATOM 7055 O O . ASP B 1 210 ? -9.633 -23.812 -8.383 1 98 210 ASP B O 1
ATOM 7059 N N . LEU B 1 211 ? -8.586 -22.25 -7.102 1 97.38 211 LEU B N 1
ATOM 7060 C CA . LEU B 1 211 ? -7.664 -23.156 -6.418 1 97.38 211 LEU B CA 1
ATOM 7061 C C . LEU B 1 211 ? -8.172 -23.484 -5.023 1 97.38 211 LEU B C 1
ATOM 7063 O O . LEU B 1 211 ? -8.914 -22.719 -4.422 1 97.38 211 LEU B O 1
ATOM 7067 N N . PRO B 1 212 ? -7.77 -24.656 -4.559 1 92.44 212 PRO B N 1
ATOM 7068 C CA . PRO B 1 212 ? -8.07 -24.875 -3.145 1 92.44 212 PRO B CA 1
ATOM 7069 C C . PRO B 1 212 ? -7.555 -23.766 -2.244 1 92.44 212 PRO B C 1
ATOM 7071 O O . PRO B 1 212 ? -6.383 -23.375 -2.338 1 92.44 212 PRO B O 1
ATOM 7074 N N . VAL B 1 213 ? -8.375 -23.281 -1.386 1 96.44 213 VAL B N 1
ATOM 7075 C CA . VAL B 1 213 ? -8.016 -22.156 -0.531 1 96.44 213 VAL B CA 1
ATOM 7076 C C . VAL B 1 213 ? -7.32 -22.672 0.732 1 96.44 213 VAL B C 1
ATOM 7078 O O . VAL B 1 213 ? -7.938 -23.359 1.546 1 96.44 213 VAL B O 1
ATOM 7081 N N . PRO B 1 214 ? -6.105 -22.328 0.936 1 95.69 214 PRO B N 1
ATOM 7082 C CA . PRO B 1 214 ? -5.414 -22.797 2.141 1 95.69 214 PRO B CA 1
ATOM 7083 C C . PRO B 1 214 ? -5.992 -22.203 3.422 1 95.69 214 PRO B C 1
ATOM 7085 O O . PRO B 1 214 ? -6.637 -21.156 3.381 1 95.69 214 PRO B O 1
ATOM 7088 N N . SER B 1 215 ? -5.727 -22.891 4.469 1 93.25 215 SER B N 1
ATOM 7089 C CA . SER B 1 215 ? -6.184 -22.375 5.758 1 93.25 215 SER B CA 1
ATOM 7090 C C . SER B 1 215 ? -5.379 -21.156 6.184 1 93.25 215 SER B C 1
ATOM 7092 O O . SER B 1 215 ? -4.176 -21.078 5.922 1 93.25 215 SER B O 1
ATOM 7094 N N . LYS B 1 216 ? -6.016 -20.266 6.883 1 91.69 216 LYS B N 1
ATOM 7095 C CA . LYS B 1 216 ? -5.375 -19.047 7.359 1 91.69 216 LYS B CA 1
ATOM 7096 C C . LYS B 1 216 ? -4.258 -19.359 8.352 1 91.69 216 LYS B C 1
ATOM 7098 O O . LYS B 1 216 ? -3.152 -18.828 8.234 1 91.69 216 LYS B O 1
ATOM 7103 N N . SER B 1 217 ? -4.539 -20.234 9.297 1 89.75 217 SER B N 1
ATOM 7104 C CA . SER B 1 217 ? -3.586 -20.562 10.352 1 89.75 217 SER B CA 1
ATOM 7105 C C . SER B 1 217 ? -2.361 -21.266 9.781 1 89.75 217 SER B C 1
ATOM 7107 O O . SER B 1 217 ? -1.231 -20.984 10.188 1 89.75 217 SER B O 1
ATOM 7109 N N . GLY B 1 218 ? -2.65 -22.188 8.844 1 91.31 218 GLY B N 1
ATOM 7110 C CA . GLY B 1 218 ? -1.537 -22.875 8.211 1 91.31 218 GLY B CA 1
ATOM 7111 C C . GLY B 1 218 ? -0.624 -21.953 7.43 1 91.31 218 GLY B C 1
ATOM 7112 O O . GLY B 1 218 ? 0.601 -22.047 7.535 1 91.31 218 GLY B O 1
ATOM 7113 N N . LEU B 1 219 ? -1.169 -21.031 6.734 1 93.62 219 LEU B N 1
ATOM 7114 C CA . LEU B 1 219 ? -0.401 -20.062 5.965 1 93.62 219 LEU B CA 1
ATOM 7115 C C . LEU B 1 219 ? 0.416 -19.156 6.883 1 93.62 219 LEU B C 1
ATOM 7117 O O . LEU B 1 219 ? 1.585 -18.875 6.609 1 93.62 219 LEU B O 1
ATOM 7121 N N . GLN B 1 220 ? -0.182 -18.734 7.984 1 92.31 220 GLN B N 1
ATOM 7122 C CA . GLN B 1 220 ? 0.485 -17.828 8.914 1 92.31 220 GLN B CA 1
ATOM 7123 C C . GLN B 1 220 ? 1.655 -18.516 9.609 1 92.31 220 GLN B C 1
ATOM 7125 O O . GLN B 1 220 ? 2.721 -17.922 9.781 1 92.31 220 GLN B O 1
ATOM 7130 N N . ARG B 1 221 ? 1.449 -19.734 10.016 1 91.56 221 ARG B N 1
ATOM 7131 C CA . ARG B 1 221 ? 2.512 -20.5 10.672 1 91.56 221 ARG B CA 1
ATOM 7132 C C . ARG B 1 221 ? 3.721 -20.641 9.75 1 91.56 221 ARG B C 1
ATOM 7134 O O . ARG B 1 221 ? 4.859 -20.469 10.188 1 91.56 221 ARG B O 1
ATOM 7141 N N . MET B 1 222 ? 3.426 -20.938 8.539 1 94.31 222 MET B N 1
ATOM 7142 C CA . MET B 1 222 ? 4.512 -21.094 7.574 1 94.31 222 MET B CA 1
ATOM 7143 C C . MET B 1 222 ? 5.188 -19.75 7.297 1 94.31 222 MET B C 1
ATOM 7145 O O . MET B 1 222 ? 6.402 -19.703 7.102 1 94.31 222 MET B O 1
ATOM 7149 N N . ALA B 1 223 ? 4.422 -18.703 7.262 1 95.69 223 ALA B N 1
ATOM 7150 C CA . ALA B 1 223 ? 4.977 -17.359 7.059 1 95.69 223 ALA B CA 1
ATOM 7151 C C . ALA B 1 223 ? 5.934 -17 8.188 1 95.69 223 ALA B C 1
ATOM 7153 O O . ALA B 1 223 ? 6.9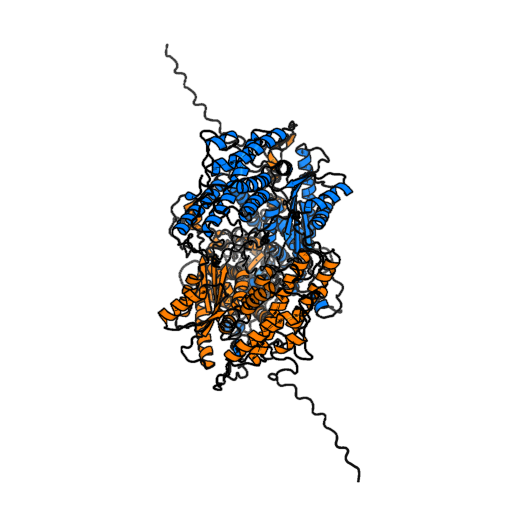88 -16.406 7.945 1 95.69 223 ALA B O 1
ATOM 7154 N N . ASN B 1 224 ? 5.562 -17.359 9.422 1 93 224 ASN B N 1
ATOM 7155 C CA . ASN B 1 224 ? 6.41 -17.062 10.57 1 93 224 ASN B CA 1
ATOM 7156 C C . ASN B 1 224 ? 7.746 -17.797 10.477 1 93 224 ASN B C 1
ATOM 7158 O O . ASN B 1 224 ? 8.805 -17.219 10.727 1 93 224 ASN B O 1
ATOM 7162 N N . ARG B 1 225 ? 7.648 -19 10.109 1 92.75 225 ARG B N 1
ATOM 7163 C CA . ARG B 1 225 ? 8.859 -19.797 9.969 1 92.75 225 ARG B CA 1
ATOM 7164 C C . ARG B 1 225 ? 9.75 -19.266 8.852 1 92.75 225 ARG B C 1
ATOM 7166 O O . ARG B 1 225 ? 10.961 -19.141 9.023 1 92.75 225 ARG B O 1
ATOM 7173 N N . TYR B 1 226 ? 9.148 -19.016 7.816 1 96.75 226 TYR B N 1
ATOM 7174 C CA . TYR B 1 226 ? 9.906 -18.5 6.688 1 96.75 226 TYR B CA 1
ATOM 7175 C C . TYR B 1 226 ? 10.523 -17.141 7.023 1 96.75 226 TYR B C 1
ATOM 7177 O O . TYR B 1 226 ? 11.625 -16.828 6.57 1 96.75 226 TYR B O 1
ATOM 7185 N N . SER B 1 227 ? 9.82 -16.312 7.738 1 96.62 227 SER B N 1
ATOM 7186 C CA . SER B 1 227 ? 10.336 -15.016 8.164 1 96.62 227 SER B CA 1
ATOM 7187 C C . SER B 1 227 ? 11.68 -15.164 8.875 1 96.62 227 SER B C 1
ATOM 7189 O O . SER B 1 227 ? 12.633 -14.438 8.57 1 96.62 227 SER B O 1
ATOM 7191 N N . ASP B 1 228 ? 11.758 -16.094 9.75 1 95.56 228 ASP B N 1
ATOM 7192 C CA . ASP B 1 228 ? 13 -16.328 10.484 1 95.56 228 ASP B CA 1
ATOM 7193 C C . ASP B 1 228 ? 14.125 -16.734 9.531 1 95.56 228 ASP B C 1
ATOM 7195 O O . ASP B 1 228 ? 15.25 -16.25 9.664 1 95.56 228 ASP B O 1
ATOM 7199 N N . LEU B 1 229 ? 13.758 -17.531 8.625 1 96.94 229 LEU B N 1
ATOM 7200 C CA . LEU B 1 229 ? 14.734 -17.984 7.641 1 96.94 229 LEU B CA 1
ATOM 7201 C C . LEU B 1 229 ? 15.234 -16.828 6.793 1 96.94 229 LEU B C 1
ATOM 7203 O O . LEU B 1 229 ? 16.438 -16.703 6.531 1 96.94 229 LEU B O 1
ATOM 7207 N N . MET B 1 230 ? 14.32 -16.016 6.395 1 98 230 MET B N 1
ATOM 7208 C CA . MET B 1 230 ? 14.656 -14.906 5.512 1 98 230 MET B CA 1
ATOM 7209 C C . MET B 1 230 ? 15.562 -13.906 6.219 1 98 230 MET B C 1
ATOM 7211 O O . MET B 1 230 ? 16.484 -13.352 5.609 1 98 230 MET B O 1
ATOM 7215 N N . VAL B 1 231 ? 15.305 -13.625 7.504 1 97.75 231 VAL B N 1
ATOM 7216 C CA . VAL B 1 231 ? 16.156 -12.719 8.273 1 97.75 231 VAL B CA 1
ATOM 7217 C C . VAL B 1 231 ? 17.578 -13.25 8.312 1 97.75 231 VAL B C 1
ATOM 7219 O O . VAL B 1 231 ? 18.531 -12.5 8.055 1 97.75 231 VAL B O 1
ATOM 7222 N N . LYS B 1 232 ? 17.719 -14.508 8.539 1 97.31 232 LYS B N 1
ATOM 7223 C CA . LYS B 1 232 ? 19.047 -15.117 8.594 1 97.31 232 LYS B CA 1
ATOM 7224 C C . LYS B 1 232 ? 19.734 -15.062 7.234 1 97.31 232 LYS B C 1
ATOM 7226 O O . LYS B 1 232 ? 20.906 -14.68 7.141 1 97.31 232 LYS B O 1
ATOM 7231 N N . LYS B 1 233 ? 19 -15.406 6.223 1 97.81 233 LYS B N 1
ATOM 7232 C CA . LYS B 1 233 ? 19.562 -15.422 4.875 1 97.81 233 LYS B CA 1
ATOM 7233 C C . LYS B 1 233 ? 20.031 -14.031 4.465 1 97.81 233 LYS B C 1
ATOM 7235 O O . LYS B 1 233 ? 21.109 -13.883 3.877 1 97.81 233 LYS B O 1
ATOM 7240 N N . ASN B 1 234 ? 19.25 -13.102 4.68 1 98.06 234 ASN B N 1
ATOM 7241 C CA . ASN B 1 234 ? 19.625 -11.742 4.305 1 98.06 234 ASN B CA 1
ATOM 7242 C C . ASN B 1 234 ? 20.844 -11.258 5.09 1 98.06 234 ASN B C 1
ATOM 7244 O O . ASN B 1 234 ? 21.672 -10.516 4.559 1 98.06 234 ASN B O 1
ATOM 7248 N N . GLU B 1 235 ? 20.891 -11.586 6.398 1 97.44 235 GLU B N 1
ATOM 7249 C CA . GLU B 1 235 ? 22.047 -11.195 7.195 1 97.44 235 GLU B CA 1
ATOM 7250 C C . GLU B 1 235 ? 23.328 -11.812 6.637 1 97.44 235 GLU B C 1
ATOM 7252 O O . GLU B 1 235 ? 24.359 -11.141 6.551 1 97.44 235 GLU B O 1
ATOM 7257 N N . ASP B 1 236 ? 23.266 -13.055 6.23 1 97.19 236 ASP B N 1
ATOM 7258 C CA . ASP B 1 236 ? 24.406 -13.711 5.594 1 97.19 236 ASP B CA 1
ATOM 7259 C C . ASP B 1 236 ? 24.812 -12.984 4.312 1 97.19 236 ASP B C 1
ATOM 7261 O O . ASP B 1 236 ? 26 -12.805 4.043 1 97.19 236 ASP B O 1
ATOM 7265 N N . ASP B 1 237 ? 23.828 -12.648 3.59 1 97.75 237 ASP B N 1
ATOM 7266 C CA . ASP B 1 237 ? 24.062 -11.93 2.34 1 97.75 237 ASP B CA 1
ATOM 7267 C C . ASP B 1 237 ? 24.75 -10.586 2.596 1 97.75 237 ASP B C 1
ATOM 7269 O O . ASP B 1 237 ? 25.734 -10.25 1.943 1 97.75 237 ASP B O 1
ATOM 7273 N N . MET B 1 238 ? 24.281 -9.828 3.547 1 97.38 238 MET B N 1
ATOM 7274 C CA . MET B 1 238 ? 24.828 -8.516 3.873 1 97.38 238 MET B CA 1
ATOM 7275 C C . MET B 1 238 ? 26.25 -8.648 4.422 1 97.38 238 MET B C 1
ATOM 7277 O O . MET B 1 238 ? 27.109 -7.809 4.145 1 97.38 238 MET B O 1
ATOM 7281 N N . GLU B 1 239 ? 26.453 -9.672 5.164 1 97.38 239 GLU B N 1
ATOM 7282 C CA . GLU B 1 239 ? 27.812 -9.922 5.672 1 97.38 239 GLU B CA 1
ATOM 7283 C C . GLU B 1 239 ? 28.797 -10.148 4.531 1 97.38 239 GLU B C 1
ATOM 7285 O O . GLU B 1 239 ? 29.906 -9.609 4.547 1 97.38 239 GLU B O 1
ATOM 7290 N N . THR B 1 240 ? 28.391 -10.906 3.576 1 96.38 240 THR B N 1
ATOM 7291 C CA . THR B 1 240 ? 29.219 -11.148 2.4 1 96.38 240 THR B CA 1
ATOM 7292 C C . THR B 1 240 ? 29.5 -9.844 1.661 1 96.38 240 THR B C 1
ATOM 7294 O O . THR B 1 240 ? 30.609 -9.602 1.209 1 96.38 240 THR B O 1
ATOM 7297 N N . TRP B 1 241 ? 28.547 -9.039 1.564 1 96.75 241 TRP B N 1
ATOM 7298 C CA . TRP B 1 241 ? 28.719 -7.758 0.889 1 96.75 241 TRP B CA 1
ATOM 7299 C C . TRP B 1 241 ? 29.641 -6.836 1.688 1 96.75 241 TRP B C 1
ATOM 7301 O O . TRP B 1 241 ? 30.422 -6.074 1.111 1 96.75 241 TRP B O 1
ATOM 7311 N N . ARG B 1 242 ? 29.531 -6.891 3.047 1 96.81 242 ARG B N 1
ATOM 7312 C CA . ARG B 1 242 ? 30.438 -6.098 3.869 1 96.81 242 ARG B CA 1
ATOM 7313 C C . ARG B 1 242 ? 31.906 -6.426 3.553 1 96.81 242 ARG B C 1
ATOM 7315 O O . ARG B 1 242 ? 32.719 -5.523 3.359 1 96.81 242 ARG B O 1
ATOM 7322 N N . GLU B 1 243 ? 32.156 -7.66 3.41 1 95.5 243 GLU B N 1
ATOM 7323 C CA . GLU B 1 243 ? 33.531 -8.102 3.1 1 95.5 243 GLU B CA 1
ATOM 7324 C C . GLU B 1 243 ? 33.938 -7.637 1.709 1 95.5 243 GLU B C 1
ATOM 7326 O O . GLU B 1 243 ? 35.031 -7.086 1.538 1 95.5 243 GLU B O 1
ATOM 7331 N N . THR B 1 244 ? 33.062 -7.809 0.778 1 94 244 THR B N 1
ATOM 7332 C CA . THR B 1 244 ? 33.375 -7.434 -0.602 1 94 244 THR B CA 1
ATOM 7333 C C . THR B 1 244 ? 33.594 -5.93 -0.716 1 94 244 THR B C 1
ATOM 7335 O O . THR B 1 244 ? 34.562 -5.492 -1.376 1 94 244 THR B O 1
ATOM 7338 N N . ILE B 1 245 ? 32.812 -5.145 -0.093 1 93.94 245 ILE B N 1
ATOM 7339 C CA . ILE B 1 245 ? 32.875 -3.691 -0.17 1 93.94 245 ILE B CA 1
ATOM 7340 C C . ILE B 1 245 ? 34.156 -3.201 0.506 1 93.94 245 ILE B C 1
ATOM 7342 O O . ILE B 1 245 ? 34.812 -2.273 0.021 1 93.94 245 ILE B O 1
ATOM 7346 N N . TYR B 1 246 ? 34.438 -3.807 1.621 1 93.38 246 TYR B N 1
ATOM 7347 C CA . TYR B 1 246 ? 35.688 -3.447 2.301 1 93.38 246 TYR B CA 1
ATOM 7348 C C . TYR B 1 246 ? 36.906 -3.736 1.419 1 93.38 246 TYR B C 1
ATOM 7350 O O . TYR B 1 246 ? 37.812 -2.922 1.331 1 93.38 246 TYR B O 1
ATOM 7358 N N . ASP B 1 247 ? 36.906 -4.867 0.734 1 90.25 247 ASP B N 1
ATOM 7359 C CA . ASP B 1 247 ? 37.969 -5.223 -0.182 1 90.25 247 ASP B CA 1
ATOM 7360 C C . ASP B 1 247 ? 38.094 -4.211 -1.32 1 90.25 247 ASP B C 1
ATOM 7362 O O . ASP B 1 247 ? 39.188 -3.811 -1.694 1 90.25 247 ASP B O 1
ATOM 7366 N N . ILE B 1 248 ? 36.969 -3.828 -1.837 1 88.31 248 ILE B N 1
ATOM 7367 C CA . ILE B 1 248 ? 36.969 -2.855 -2.924 1 88.31 248 ILE B CA 1
ATOM 7368 C C . ILE B 1 248 ? 37.5 -1.51 -2.412 1 88.31 248 ILE B C 1
ATOM 7370 O O . ILE B 1 248 ? 38.219 -0.803 -3.119 1 88.31 248 ILE B O 1
ATOM 7374 N N . HIS B 1 249 ? 37.125 -1.17 -1.234 1 88.81 249 HIS B N 1
ATOM 7375 C CA . HIS B 1 249 ? 37.594 0.056 -0.604 1 88.81 249 HIS B CA 1
ATOM 7376 C C . HIS B 1 249 ? 39.094 0.079 -0.521 1 88.81 249 HIS B C 1
ATOM 7378 O O . HIS B 1 249 ? 39.75 1.097 -0.824 1 88.81 249 HIS B O 1
ATOM 7384 N N . LEU B 1 250 ? 39.719 -1.061 -0.18 1 85.06 250 LEU B N 1
ATOM 7385 C CA . LEU B 1 250 ? 41.156 -1.191 -0.111 1 85.06 250 LEU B CA 1
ATOM 7386 C C . LEU B 1 250 ? 41.781 -1.164 -1.507 1 85.06 250 LEU B C 1
ATOM 7388 O O . LEU B 1 250 ? 42.812 -0.526 -1.721 1 85.06 250 LEU B O 1
ATOM 7392 N N . GLN B 1 251 ? 41.094 -1.796 -2.379 1 80.75 251 GLN B N 1
ATOM 7393 C CA . GLN B 1 251 ? 41.594 -1.881 -3.748 1 80.75 251 GLN B CA 1
ATOM 7394 C C . GLN B 1 251 ? 41.625 -0.508 -4.414 1 80.75 251 GLN B C 1
ATOM 7396 O O . GLN B 1 251 ? 42.438 -0.251 -5.301 1 80.75 251 GLN B O 1
ATOM 7401 N N . LYS B 1 252 ? 40.719 0.314 -4.008 1 79.44 252 LYS B N 1
ATOM 7402 C CA . LYS B 1 252 ? 40.656 1.664 -4.559 1 79.44 252 LYS B CA 1
ATOM 7403 C C . LYS B 1 252 ? 41.719 2.564 -3.973 1 79.44 252 LYS B C 1
ATOM 7405 O O . LYS B 1 252 ? 41.812 3.748 -4.309 1 79.44 252 LYS B O 1
ATOM 7410 N N . GLY B 1 253 ? 42.562 2.037 -3.006 1 76.94 253 GLY B N 1
ATOM 7411 C CA . GLY B 1 253 ? 43.719 2.748 -2.521 1 76.94 253 GLY B CA 1
ATOM 7412 C C . GLY B 1 253 ? 43.5 3.428 -1.184 1 76.94 253 GLY B C 1
ATOM 7413 O O . GLY B 1 253 ? 44.375 4.176 -0.708 1 76.94 253 GLY B O 1
ATOM 7414 N N . ASN B 1 254 ? 42.344 3.234 -0.616 1 81.56 254 ASN B N 1
ATOM 7415 C CA . ASN B 1 254 ? 42.094 3.807 0.708 1 81.56 254 ASN B CA 1
ATOM 7416 C C . ASN B 1 254 ? 42.906 3.074 1.777 1 81.56 254 ASN B C 1
ATOM 7418 O O . ASN B 1 254 ? 43.062 1.853 1.725 1 81.56 254 ASN B O 1
ATOM 7422 N N . PRO B 1 255 ? 43.5 3.875 2.666 1 82.25 255 PRO B N 1
ATOM 7423 C CA . PRO B 1 255 ? 44.312 3.234 3.705 1 82.25 255 PRO B CA 1
ATOM 7424 C C . PRO B 1 255 ? 43.5 2.242 4.547 1 82.25 255 PRO B C 1
ATOM 7426 O O . PRO B 1 255 ? 42.344 2.486 4.852 1 82.25 255 PRO B O 1
ATOM 7429 N N . PRO B 1 256 ? 44.25 1.232 4.82 1 82.62 256 PRO B N 1
ATOM 7430 C CA . PRO B 1 256 ? 43.594 0.305 5.75 1 82.62 256 PRO B CA 1
ATOM 7431 C C . PRO B 1 256 ? 43.188 0.969 7.066 1 82.62 256 PRO B C 1
ATOM 7433 O O . PRO B 1 256 ? 43.938 1.816 7.582 1 82.62 256 PRO B O 1
ATOM 7436 N N . GLY B 1 257 ? 42.094 0.882 7.574 1 81.5 257 GLY B N 1
ATOM 7437 C CA . GLY B 1 257 ? 41.625 1.438 8.844 1 81.5 257 GLY B CA 1
ATOM 7438 C C . GLY B 1 257 ? 40.875 2.732 8.68 1 81.5 257 GLY B C 1
ATOM 7439 O O . GLY B 1 257 ? 40.281 3.244 9.648 1 81.5 257 GLY B O 1
ATOM 7440 N N . SER B 1 258 ? 40.938 3.318 7.492 1 86.56 258 SER B N 1
ATOM 7441 C CA . SER B 1 258 ? 40.25 4.586 7.285 1 86.56 258 SER B CA 1
ATOM 7442 C C . SER B 1 258 ? 38.719 4.414 7.391 1 86.56 258 SER B C 1
ATOM 7444 O O . SER B 1 258 ? 38 5.387 7.582 1 86.56 258 SER B O 1
ATOM 7446 N N . GLY B 1 259 ? 38.219 3.18 7.41 1 91.94 259 GLY B N 1
ATOM 7447 C CA . GLY B 1 259 ? 36.781 2.928 7.426 1 91.94 259 GLY B CA 1
ATOM 7448 C C . GLY B 1 259 ? 36.094 3.27 6.117 1 91.94 259 GLY B C 1
ATOM 7449 O O . GLY B 1 259 ? 36.531 4.188 5.41 1 91.94 259 GLY B O 1
ATOM 7450 N N . ILE B 1 260 ? 35 2.721 5.789 1 94 260 ILE B N 1
ATOM 7451 C CA . ILE B 1 260 ? 34.312 2.955 4.531 1 94 260 ILE B CA 1
ATOM 7452 C C . ILE B 1 260 ? 33.312 4.113 4.695 1 94 260 ILE B C 1
ATOM 7454 O O . ILE B 1 260 ? 32.844 4.383 5.805 1 94 260 ILE B O 1
ATOM 7458 N N . PRO B 1 261 ? 33 4.836 3.639 1 93.88 261 PRO B N 1
ATOM 7459 C CA . PRO B 1 261 ? 31.875 5.773 3.666 1 93.88 261 PRO B CA 1
ATOM 7460 C C . PRO B 1 261 ? 30.531 5.082 3.539 1 93.88 261 PRO B C 1
ATOM 7462 O O . PRO B 1 261 ? 30.391 4.105 2.795 1 93.88 261 PRO B O 1
ATOM 7465 N N . ALA B 1 262 ? 29.562 5.555 4.266 1 95.81 262 ALA B N 1
ATOM 7466 C CA . ALA B 1 262 ? 28.219 4.961 4.254 1 95.81 262 ALA B CA 1
ATOM 7467 C C . ALA B 1 262 ? 27.141 6.023 4.457 1 95.81 262 ALA B C 1
ATOM 7469 O O . ALA B 1 262 ? 27.453 7.176 4.773 1 95.81 262 ALA B O 1
ATOM 7470 N N . GLU B 1 263 ? 25.969 5.715 4.176 1 95.81 263 GLU B N 1
ATOM 7471 C CA . GLU B 1 263 ? 24.797 6.531 4.457 1 95.81 263 GLU B CA 1
ATOM 7472 C C . GLU B 1 263 ? 23.781 5.77 5.297 1 95.81 263 GLU B C 1
ATOM 7474 O O . GLU B 1 263 ? 23.672 4.543 5.199 1 95.81 263 GLU B O 1
ATOM 7479 N N . ILE B 1 264 ? 22.984 6.453 6.148 1 96.19 264 ILE B N 1
ATOM 7480 C CA . ILE B 1 264 ? 22.062 5.812 7.082 1 96.19 264 ILE B CA 1
ATOM 7481 C C . ILE B 1 264 ? 20.75 6.582 7.125 1 96.19 264 ILE B C 1
ATOM 7483 O O . ILE B 1 264 ? 20.719 7.805 6.961 1 96.19 264 ILE B O 1
ATOM 7487 N N . ASP B 1 265 ? 19.688 5.887 7.219 1 93 265 ASP B N 1
ATOM 7488 C CA . ASP B 1 265 ? 18.375 6.484 7.375 1 93 265 ASP B CA 1
ATOM 7489 C C . ASP B 1 265 ? 17.438 5.547 8.125 1 93 265 ASP B C 1
ATOM 7491 O O . ASP B 1 265 ? 17.594 4.324 8.078 1 93 265 ASP B O 1
ATOM 7495 N N . THR B 1 266 ? 16.484 6.16 8.859 1 90.81 266 THR B N 1
ATOM 7496 C CA . THR B 1 266 ? 15.469 5.406 9.594 1 90.81 266 THR B CA 1
ATOM 7497 C C . THR B 1 266 ? 14.078 5.699 9.047 1 90.81 266 THR B C 1
ATOM 7499 O O . THR B 1 266 ? 13.688 6.863 8.922 1 90.81 266 THR B O 1
ATOM 7502 N N . ARG B 1 267 ? 13.406 4.633 8.68 1 88.06 267 ARG B N 1
ATOM 7503 C CA . ARG B 1 267 ? 12.039 4.738 8.188 1 88.06 267 ARG B CA 1
ATOM 7504 C C . ARG B 1 267 ? 11.039 4.293 9.25 1 88.06 267 ARG B C 1
ATOM 7506 O O . ARG B 1 267 ? 11.211 3.24 9.875 1 88.06 267 ARG B O 1
ATOM 7513 N N . TYR B 1 268 ? 9.93 5.074 9.32 1 81.56 268 TYR B N 1
ATOM 7514 C CA . TYR B 1 268 ? 8.82 4.691 10.195 1 81.56 268 TYR B CA 1
ATOM 7515 C C . TYR B 1 268 ? 7.703 4.027 9.398 1 81.56 268 TYR B C 1
ATOM 7517 O O . TYR B 1 268 ? 7.41 4.43 8.273 1 81.56 268 TYR B O 1
ATOM 7525 N N . GLN B 1 269 ? 7.203 2.99 9.805 1 73.81 269 GLN B N 1
ATOM 7526 C CA . GLN B 1 269 ? 6.285 2.154 9.039 1 73.81 269 GLN B CA 1
ATOM 7527 C C . GLN B 1 269 ? 4.855 2.68 9.133 1 73.81 269 GLN B C 1
ATOM 7529 O O . GLN B 1 269 ? 4.23 2.984 8.117 1 73.81 269 GLN B O 1
ATOM 7534 N N . THR B 1 270 ? 4.098 2.547 10.258 1 61.53 270 THR B N 1
ATOM 7535 C CA . THR B 1 270 ? 2.686 2.898 10.344 1 61.53 270 THR B CA 1
ATOM 7536 C C . THR B 1 270 ? 2.49 4.168 11.164 1 61.53 270 THR B C 1
ATOM 7538 O O . THR B 1 270 ? 2.447 4.117 12.391 1 61.53 270 THR B O 1
ATOM 7541 N N . PRO B 1 271 ? 2.764 5.281 10.273 1 52.28 271 PRO B N 1
ATOM 7542 C CA . PRO B 1 271 ? 2.6 6.496 11.078 1 52.28 271 PRO B CA 1
ATOM 7543 C C . PRO B 1 271 ? 1.229 6.586 11.742 1 52.28 271 PRO B C 1
ATOM 7545 O O . PRO B 1 271 ? 0.209 6.312 11.102 1 52.28 271 PRO B O 1
ATOM 7548 N N . LEU B 1 272 ? 1.067 6.199 12.898 1 47.78 272 LEU B N 1
ATOM 7549 C CA . LEU B 1 272 ? -0.196 6.48 13.57 1 47.78 272 LEU B CA 1
ATOM 7550 C C . LEU B 1 272 ? -0.614 7.93 13.367 1 47.78 272 LEU B C 1
ATOM 7552 O O . LEU B 1 272 ? -0.19 8.812 14.117 1 47.78 272 LEU B O 1
ATOM 7556 N N . ARG B 1 273 ? -0.68 8.266 11.992 1 40.53 273 ARG B N 1
ATOM 7557 C CA . ARG B 1 273 ? -1.032 9.648 11.672 1 40.53 273 ARG B CA 1
ATOM 7558 C C . ARG B 1 273 ? -2.111 10.172 12.617 1 40.53 273 ARG B C 1
ATOM 7560 O O . ARG B 1 273 ? -2.463 11.352 12.57 1 40.53 273 ARG B O 1
ATOM 7567 N N . SER B 1 274 ? -2.963 9.148 12.945 1 41.97 274 SER B N 1
ATOM 7568 C CA . SER B 1 274 ? -4.051 9.789 13.672 1 41.97 274 SER B CA 1
ATOM 7569 C C . SER B 1 274 ? -3.531 10.906 14.57 1 41.97 274 SER B C 1
ATOM 7571 O O . SER B 1 274 ? -2.322 11.047 14.758 1 41.97 274 SER B O 1
ATOM 7573 N N . ALA B 1 275 ? -4.379 11.172 15.672 1 42.28 275 ALA B N 1
ATOM 7574 C CA . ALA B 1 275 ? -4.758 12.359 16.422 1 42.28 275 ALA B CA 1
ATOM 7575 C C . ALA B 1 275 ? -3.658 12.758 17.406 1 42.28 275 ALA B C 1
ATOM 7577 O O . ALA B 1 275 ? -3.373 12.031 18.359 1 42.28 275 ALA B O 1
ATOM 7578 N N . ARG B 1 276 ? -2.656 13.297 16.812 1 39.88 276 ARG B N 1
ATOM 7579 C CA . ARG B 1 276 ? -1.981 14.133 17.797 1 39.88 276 ARG B CA 1
ATOM 7580 C C . ARG B 1 276 ? -2.932 14.516 18.922 1 39.88 276 ARG B C 1
ATOM 7582 O O . ARG B 1 276 ? -3.994 15.086 18.688 1 39.88 276 ARG B O 1
ATOM 7589 N N . GLY B 1 277 ? -2.773 13.836 19.922 1 48.38 277 GLY B N 1
ATOM 7590 C CA . GLY B 1 277 ? -3.51 14.008 21.156 1 48.38 277 GLY B CA 1
ATOM 7591 C C . GLY B 1 277 ? -4.477 12.875 21.438 1 48.38 277 GLY B C 1
ATOM 7592 O O . GLY B 1 277 ? -4.957 12.727 22.562 1 48.38 277 GLY B O 1
ATOM 7593 N N . LYS B 1 278 ? -4.758 12.031 20.094 1 53.5 278 LYS B N 1
ATOM 7594 C CA . LYS B 1 278 ? -5.781 11.031 20.391 1 53.5 278 LYS B CA 1
ATOM 7595 C C . LYS B 1 278 ? -5.156 9.75 20.922 1 53.5 278 LYS B C 1
ATOM 7597 O O . LYS B 1 278 ? -5.781 9.031 21.703 1 53.5 278 LYS B O 1
ATOM 7602 N N . LYS B 1 279 ? -3.848 9.398 20.375 1 56.81 279 LYS B N 1
ATOM 7603 C CA . LYS B 1 279 ? -3.174 8.203 20.875 1 56.81 279 LYS B CA 1
ATOM 7604 C C . LYS B 1 279 ? -1.791 8.547 21.422 1 56.81 279 LYS B C 1
ATOM 7606 O O . LYS B 1 279 ? -1.062 9.344 20.844 1 56.81 279 LYS B O 1
ATOM 7611 N N . PRO B 1 280 ? -1.646 8.07 22.766 1 57.59 280 PRO B N 1
ATOM 7612 C CA . PRO B 1 280 ? -0.362 8.359 23.406 1 57.59 280 PRO B CA 1
ATOM 7613 C C . PRO B 1 280 ? 0.826 7.773 22.641 1 57.59 280 PRO B C 1
ATOM 7615 O O . PRO B 1 280 ? 0.693 6.738 21.984 1 57.59 280 PRO B O 1
ATOM 7618 N N . GLY B 1 281 ? 2.096 8.555 22.688 1 53.94 281 GLY B N 1
ATOM 7619 C CA . GLY B 1 281 ? 3.395 8.055 22.266 1 53.94 281 GLY B CA 1
ATOM 7620 C C . GLY B 1 281 ? 3.643 8.219 20.781 1 53.94 281 GLY B C 1
ATOM 7621 O O . GLY B 1 281 ? 2.824 8.805 20.062 1 53.94 281 GLY B O 1
ATOM 7622 N N . GLN B 1 282 ? 4.93 7.973 20.391 1 55.34 282 GLN B N 1
ATOM 7623 C CA . GLN B 1 282 ? 5.348 8.086 18.984 1 55.34 282 GLN B CA 1
ATOM 7624 C C . GLN B 1 282 ? 4.508 7.184 18.094 1 55.34 282 GLN B C 1
ATOM 7626 O O . GLN B 1 282 ? 4.219 6.039 18.438 1 55.34 282 GLN B O 1
ATOM 7631 N N . PRO B 1 283 ? 4.027 7.781 16.938 1 59.34 283 PRO B N 1
ATOM 7632 C CA . PRO B 1 283 ? 2.91 7.363 16.094 1 59.34 283 PRO B CA 1
ATOM 7633 C C . PRO B 1 283 ? 3.186 6.055 15.352 1 59.34 283 PRO B C 1
ATOM 7635 O O . PRO B 1 283 ? 2.252 5.383 14.914 1 59.34 283 PRO B O 1
ATOM 7638 N N . SER B 1 284 ? 4.527 5.398 15.445 1 74.06 284 SER B N 1
ATOM 7639 C CA . SER B 1 284 ? 4.633 4.176 14.656 1 74.06 284 SER B CA 1
ATOM 7640 C C . SER B 1 284 ? 5.02 2.984 15.523 1 74.06 284 SER B C 1
ATOM 7642 O O . SER B 1 284 ? 5.867 3.107 16.406 1 74.06 284 SER B O 1
ATOM 7644 N N . PRO B 1 285 ? 4.5 1.847 15.422 1 79.31 285 PRO B N 1
ATOM 7645 C CA . PRO B 1 285 ? 4.859 0.662 16.203 1 79.31 285 PRO B CA 1
ATOM 7646 C C . PRO B 1 285 ? 6.133 -0.015 15.695 1 79.31 285 PRO B C 1
ATOM 7648 O O . PRO B 1 285 ? 6.715 -0.848 16.391 1 79.31 285 PRO B O 1
ATOM 7651 N N . ASN B 1 286 ? 6.543 0.319 14.453 1 86.56 286 ASN B N 1
ATOM 7652 C CA . ASN B 1 286 ? 7.723 -0.296 13.859 1 86.56 286 ASN B CA 1
ATOM 7653 C C . ASN B 1 286 ? 8.594 0.737 13.148 1 86.56 286 ASN B C 1
ATOM 7655 O O . ASN B 1 286 ? 8.094 1.766 12.688 1 86.56 286 ASN B O 1
ATOM 7659 N N . SER B 1 287 ? 9.844 0.503 13.133 1 89.5 287 SER B N 1
ATOM 7660 C CA . SER B 1 287 ? 10.781 1.309 12.352 1 89.5 287 SER B CA 1
ATOM 7661 C C . SER B 1 287 ? 11.922 0.456 11.805 1 89.5 287 SER B C 1
ATOM 7663 O O . SER B 1 287 ? 12.164 -0.65 12.289 1 89.5 287 SER B O 1
ATOM 7665 N N . VAL B 1 288 ? 12.461 0.843 10.758 1 94.69 288 VAL B N 1
ATOM 7666 C CA . VAL B 1 288 ? 13.586 0.173 10.125 1 94.69 288 VAL B CA 1
ATOM 7667 C C . VAL B 1 288 ? 14.727 1.166 9.914 1 94.69 288 VAL B C 1
ATOM 7669 O O . VAL B 1 288 ? 14.531 2.24 9.344 1 94.69 288 VAL B O 1
ATOM 7672 N N . THR B 1 289 ? 15.891 0.896 10.406 1 95.44 289 THR B N 1
ATOM 7673 C CA . THR B 1 289 ? 17.109 1.656 10.141 1 95.44 289 THR B CA 1
ATOM 7674 C C . THR B 1 289 ? 18.016 0.897 9.18 1 95.44 289 THR B C 1
ATOM 7676 O O . THR B 1 289 ? 18.359 -0.263 9.422 1 95.44 289 THR B O 1
ATOM 7679 N N . SER B 1 290 ? 18.344 1.535 8.086 1 96.38 290 SER B N 1
ATOM 7680 C CA . SER B 1 290 ? 19.141 0.891 7.055 1 96.38 290 SER B CA 1
ATOM 7681 C C . SER B 1 290 ? 20.438 1.652 6.809 1 96.38 290 SER B C 1
ATOM 7683 O O . SER B 1 290 ? 20.469 2.883 6.875 1 96.38 290 SER B O 1
ATOM 7685 N N . LEU B 1 291 ? 21.484 0.936 6.539 1 98 291 LEU B N 1
ATOM 7686 C CA . LEU B 1 291 ? 22.797 1.471 6.184 1 98 291 LEU B CA 1
ATOM 7687 C C . LEU B 1 291 ? 23.234 0.955 4.82 1 98 291 LEU B C 1
ATOM 7689 O O . LEU B 1 291 ? 23.172 -0.248 4.559 1 98 291 LEU B O 1
ATOM 7693 N N . ALA B 1 292 ? 23.594 1.835 3.951 1 97.38 292 ALA B N 1
ATOM 7694 C CA . ALA B 1 292 ? 24.109 1.476 2.633 1 97.38 292 ALA B CA 1
ATOM 7695 C C . ALA B 1 292 ? 25.5 2.045 2.418 1 97.38 292 ALA B C 1
ATOM 7697 O O . ALA B 1 292 ? 25.844 3.092 2.971 1 97.38 292 ALA B O 1
ATOM 7698 N N . GLU B 1 293 ? 26.281 1.427 1.639 1 95.5 293 GLU B N 1
ATOM 7699 C CA . GLU B 1 293 ? 27.656 1.845 1.385 1 95.5 293 GLU B CA 1
ATOM 7700 C C . GLU B 1 293 ? 27.703 2.971 0.355 1 95.5 293 GLU B C 1
ATOM 7702 O O . GLU B 1 293 ? 26.797 3.113 -0.465 1 95.5 293 GLU B O 1
ATOM 7707 N N . ASN B 1 294 ? 28.766 3.781 0.425 1 92 294 ASN B N 1
ATOM 7708 C CA . ASN B 1 294 ? 29.078 4.812 -0.561 1 92 294 ASN B CA 1
ATOM 7709 C C . ASN B 1 294 ? 30.422 4.574 -1.223 1 92 294 ASN B C 1
ATOM 7711 O O . ASN B 1 294 ? 31.156 5.523 -1.523 1 92 294 ASN B O 1
ATOM 7715 N N . VAL B 1 295 ? 30.781 3.33 -1.384 1 89.81 295 VAL B N 1
ATOM 7716 C CA . VAL B 1 295 ? 32.062 2.945 -1.971 1 89.81 295 VAL B CA 1
ATOM 7717 C C . VAL B 1 295 ? 31.875 2.654 -3.459 1 89.81 295 VAL B C 1
ATOM 7719 O O . VAL B 1 295 ? 32.719 3.051 -4.281 1 89.81 295 VAL B O 1
ATOM 7722 N N . THR B 1 296 ? 30.766 1.963 -3.748 1 89.31 296 THR B N 1
ATOM 7723 C CA . THR B 1 296 ? 30.547 1.514 -5.117 1 89.31 296 THR B CA 1
ATOM 7724 C C . THR B 1 296 ? 29.359 2.244 -5.738 1 89.31 296 THR B C 1
ATOM 7726 O O . THR B 1 296 ? 28.516 2.793 -5.023 1 89.31 296 THR B O 1
ATOM 7729 N N . PRO B 1 297 ? 29.188 2.18 -7.109 1 82.25 297 PRO B N 1
ATOM 7730 C CA . PRO B 1 297 ? 28.031 2.783 -7.77 1 82.25 297 PRO B CA 1
ATOM 7731 C C . PRO B 1 297 ? 26.734 2.037 -7.477 1 82.25 297 PRO B C 1
ATOM 7733 O O . PRO B 1 297 ? 25.656 2.613 -7.598 1 82.25 297 PRO B O 1
ATOM 7736 N N . LYS B 1 298 ? 26.828 0.831 -7.121 1 87.38 298 LYS B N 1
ATOM 7737 C CA . LYS B 1 298 ? 25.641 0.031 -6.844 1 87.38 298 LYS B CA 1
ATOM 7738 C C . LYS B 1 298 ? 25.016 0.416 -5.5 1 87.38 298 LYS B C 1
ATOM 7740 O O . LYS B 1 298 ? 23.797 0.311 -5.32 1 87.38 298 LYS B O 1
ATOM 7745 N N . LYS B 1 299 ? 25.859 0.884 -4.598 1 91.31 299 LYS B N 1
ATOM 7746 C CA . LYS B 1 299 ? 25.422 1.243 -3.252 1 91.31 299 LYS B CA 1
ATOM 7747 C C . LYS B 1 299 ? 24.562 0.135 -2.641 1 91.31 299 LYS B C 1
ATOM 7749 O O . LYS B 1 299 ? 23.344 0.237 -2.607 1 91.31 299 LYS B O 1
ATOM 7754 N N . LEU B 1 300 ? 25.156 -0.754 -2.055 1 96.12 300 LEU B N 1
ATOM 7755 C CA . LEU B 1 300 ? 24.5 -1.925 -1.492 1 96.12 300 LEU B CA 1
ATOM 7756 C C . LEU B 1 300 ? 24.125 -1.689 -0.031 1 96.12 300 LEU B C 1
ATOM 7758 O O . LEU B 1 300 ? 24.844 -1.006 0.695 1 96.12 300 LEU B O 1
ATOM 7762 N N . ALA B 1 301 ? 22.984 -2.211 0.367 1 98.12 301 ALA B N 1
ATOM 7763 C CA . ALA B 1 301 ? 22.656 -2.244 1.788 1 98.12 301 ALA B CA 1
ATOM 7764 C C . ALA B 1 301 ? 23.578 -3.189 2.549 1 98.12 301 ALA B C 1
ATOM 7766 O O . ALA B 1 301 ? 23.781 -4.332 2.137 1 98.12 301 ALA B O 1
ATOM 7767 N N . LEU B 1 302 ? 24.109 -2.746 3.68 1 98.12 302 LEU B N 1
ATOM 7768 C CA . LEU B 1 302 ? 25.078 -3.537 4.418 1 98.12 302 LEU B CA 1
ATOM 7769 C C . LEU B 1 302 ? 24.516 -3.973 5.766 1 98.12 302 LEU B C 1
ATOM 7771 O O . LEU B 1 302 ? 25 -4.945 6.359 1 98.12 302 LEU B O 1
ATOM 7775 N N . ALA B 1 303 ? 23.609 -3.223 6.266 1 98 303 ALA B N 1
ATOM 7776 C CA . ALA B 1 303 ? 23.016 -3.543 7.555 1 98 303 ALA B CA 1
ATOM 7777 C C . ALA B 1 303 ? 21.609 -2.965 7.664 1 98 303 ALA B C 1
ATOM 7779 O O . ALA B 1 303 ? 21.312 -1.912 7.09 1 98 303 ALA B O 1
ATOM 7780 N N . VAL B 1 304 ? 20.797 -3.656 8.312 1 97.56 304 VAL B N 1
ATOM 7781 C CA . VAL B 1 304 ? 19.438 -3.205 8.602 1 97.56 304 VAL B CA 1
ATOM 7782 C C . VAL B 1 304 ? 19.047 -3.619 10.016 1 97.56 304 VAL B C 1
ATOM 7784 O O . VAL B 1 304 ? 19.391 -4.715 10.469 1 97.56 304 VAL B O 1
ATOM 7787 N N . HIS B 1 305 ? 18.406 -2.766 10.719 1 96.44 305 HIS B N 1
ATOM 7788 C CA . HIS B 1 305 ? 17.875 -3.074 12.039 1 96.44 305 HIS B CA 1
ATOM 7789 C C . HIS B 1 305 ? 16.375 -2.748 12.117 1 96.44 305 HIS B C 1
ATOM 7791 O O . HIS B 1 305 ? 15.969 -1.631 11.797 1 96.44 305 HIS B O 1
ATOM 7797 N N . VAL B 1 306 ? 15.664 -3.781 12.57 1 95.75 306 VAL B N 1
ATOM 7798 C CA . VAL B 1 306 ? 14.211 -3.645 12.68 1 95.75 306 VAL B CA 1
ATOM 7799 C C . VAL B 1 306 ? 13.828 -3.484 14.148 1 95.75 306 VAL B C 1
ATOM 7801 O O . VAL B 1 306 ? 14.242 -4.273 15 1 95.75 306 VAL B O 1
ATOM 7804 N N . ARG B 1 307 ? 13.055 -2.494 14.461 1 92.62 307 ARG B N 1
ATOM 7805 C CA . ARG B 1 307 ? 12.445 -2.311 15.773 1 92.62 307 ARG B CA 1
ATOM 7806 C C . ARG B 1 307 ? 10.938 -2.539 15.711 1 92.62 307 ARG B C 1
ATOM 7808 O O . ARG B 1 307 ? 10.266 -2.031 14.805 1 92.62 307 ARG B O 1
ATOM 7815 N N . ASN B 1 308 ? 10.484 -3.363 16.609 1 90.38 308 ASN B N 1
ATOM 7816 C CA . ASN B 1 308 ? 9.07 -3.742 16.641 1 90.38 308 ASN B CA 1
ATOM 7817 C C . ASN B 1 308 ? 8.523 -3.734 18.062 1 90.38 308 ASN B C 1
ATOM 7819 O O . ASN B 1 308 ? 9.078 -4.391 18.953 1 90.38 308 ASN B O 1
ATOM 7823 N N . LYS B 1 309 ? 7.363 -3.029 18.266 1 83.94 309 LYS B N 1
ATOM 7824 C CA . LYS B 1 309 ? 6.734 -2.947 19.578 1 83.94 309 LYS B CA 1
ATOM 7825 C C . LYS B 1 309 ? 5.52 -3.865 19.672 1 83.94 309 LYS B C 1
ATOM 7827 O O . LYS B 1 309 ? 4.965 -4.066 20.75 1 83.94 309 LYS B O 1
ATOM 7832 N N . ILE B 1 310 ? 5.152 -4.43 18.594 1 82.62 310 ILE B N 1
ATOM 7833 C CA . ILE B 1 310 ? 3.867 -5.117 18.516 1 82.62 310 ILE B CA 1
ATOM 7834 C C . ILE B 1 310 ? 4.059 -6.602 18.812 1 82.62 310 ILE B C 1
ATOM 7836 O O . ILE B 1 310 ? 4.879 -7.27 18.172 1 82.62 310 ILE B O 1
ATOM 7840 N N . CYS B 1 311 ? 3.326 -7.082 19.734 1 85.62 311 CYS B N 1
ATOM 7841 C CA . CYS B 1 311 ? 3.189 -8.5 20.031 1 85.62 311 CYS B CA 1
ATOM 7842 C C . CYS B 1 311 ? 1.721 -8.898 20.125 1 85.62 311 CYS B C 1
ATOM 7844 O O . CYS B 1 311 ? 1.071 -8.633 21.141 1 85.62 311 CYS B O 1
ATOM 7846 N N . PRO B 1 312 ? 1.232 -9.539 19.062 1 79.44 312 PRO B N 1
ATOM 7847 C CA . PRO B 1 312 ? -0.185 -9.906 19.078 1 79.44 312 PRO B CA 1
ATOM 7848 C C . PRO B 1 312 ? -0.547 -10.812 20.25 1 79.44 312 PRO B C 1
ATOM 7850 O O . PRO B 1 312 ? -1.631 -10.68 20.828 1 79.44 312 PRO B O 1
ATOM 7853 N N . THR B 1 313 ? 0.346 -11.703 20.641 1 81.44 313 THR B N 1
ATOM 7854 C CA . THR B 1 313 ? 0.094 -12.617 21.75 1 81.44 313 THR B CA 1
ATOM 7855 C C . THR B 1 313 ? -0.037 -11.844 23.062 1 81.44 313 THR B C 1
ATOM 7857 O O . THR B 1 313 ? -0.958 -12.094 23.844 1 81.44 313 THR B O 1
ATOM 7860 N N . ARG B 1 314 ? 0.794 -10.961 23.328 1 81.12 314 ARG B N 1
ATOM 7861 C CA . ARG B 1 314 ? 0.741 -10.141 24.531 1 81.12 314 ARG B CA 1
ATOM 7862 C C . ARG B 1 314 ? -0.497 -9.25 24.531 1 81.12 314 ARG B C 1
ATOM 7864 O O . ARG B 1 314 ? -1.18 -9.133 25.547 1 81.12 314 ARG B O 1
ATOM 7871 N N . ASN B 1 315 ? -0.738 -8.625 23.375 1 73.62 315 ASN B N 1
ATOM 7872 C CA . ASN B 1 315 ? -1.889 -7.73 23.266 1 73.62 315 ASN B CA 1
ATOM 7873 C C . ASN B 1 315 ? -3.195 -8.469 23.547 1 73.62 315 ASN B C 1
ATOM 7875 O O . ASN B 1 315 ? -4.078 -7.93 24.219 1 73.62 315 ASN B O 1
ATOM 7879 N N . LEU B 1 316 ? -3.295 -9.648 23 1 74.94 316 LEU B N 1
ATOM 7880 C CA . LEU B 1 316 ? -4.512 -10.438 23.172 1 74.94 316 LEU B CA 1
ATOM 7881 C C . LEU B 1 316 ? -4.684 -10.867 24.625 1 74.94 316 LEU B C 1
ATOM 7883 O O . LEU B 1 316 ? -5.762 -10.711 25.203 1 74.94 316 LEU B O 1
ATOM 7887 N N . ASN B 1 317 ? -3.67 -11.414 25.25 1 80.25 317 ASN B N 1
ATOM 7888 C CA . ASN B 1 317 ? -3.76 -11.961 26.609 1 80.25 317 ASN B CA 1
ATOM 7889 C C . ASN B 1 317 ? -3.875 -10.852 27.656 1 80.25 317 ASN B C 1
ATOM 7891 O O . ASN B 1 317 ? -4.699 -10.938 28.562 1 80.25 317 ASN B O 1
ATOM 7895 N N . GLU B 1 318 ? -3.104 -9.805 27.5 1 74.69 318 GLU B N 1
ATOM 7896 C CA . GLU B 1 318 ? -3.197 -8.68 28.422 1 74.69 318 GLU B CA 1
ATOM 7897 C C . GLU B 1 318 ? -4.57 -8.016 28.344 1 74.69 318 GLU B C 1
ATOM 7899 O O . GLU B 1 318 ? -5.129 -7.605 29.359 1 74.69 318 GLU B O 1
ATOM 7904 N N . GLY B 1 319 ? -5.039 -7.957 27.094 1 69.12 319 GLY B N 1
ATOM 7905 C CA . GLY B 1 319 ? -6.367 -7.395 26.922 1 69.12 319 GLY B CA 1
ATOM 7906 C C . GLY B 1 319 ? -7.461 -8.219 27.578 1 69.12 319 GLY B C 1
ATOM 7907 O O . GLY B 1 319 ? -8.492 -7.684 27.984 1 69.12 319 GLY B O 1
ATOM 7908 N N . ARG B 1 320 ? -7.215 -9.516 27.75 1 72.56 320 ARG B N 1
ATOM 7909 C CA . ARG B 1 320 ? -8.195 -10.414 28.359 1 72.56 320 ARG B CA 1
ATOM 7910 C C . ARG B 1 320 ? -7.891 -10.641 29.844 1 72.56 320 ARG B C 1
ATOM 7912 O O . ARG B 1 320 ? -8.594 -11.398 30.516 1 72.56 320 ARG B O 1
ATOM 7919 N N . GLY B 1 321 ? -6.871 -10.039 30.359 1 75.25 321 GLY B N 1
ATOM 7920 C CA . GLY B 1 321 ? -6.48 -10.211 31.75 1 75.25 321 GLY B CA 1
ATOM 7921 C C . GLY B 1 321 ? -5.879 -11.578 32.031 1 75.25 321 GLY B C 1
ATOM 7922 O O . GLY B 1 321 ? -5.992 -12.094 33.156 1 75.25 321 GLY B O 1
ATOM 7923 N N . LYS B 1 322 ? -5.422 -12.164 31.031 1 81.44 322 LYS B N 1
ATOM 7924 C CA . LYS B 1 322 ? -4.805 -13.484 31.172 1 81.44 322 LYS B CA 1
ATOM 7925 C C . LYS B 1 322 ? -3.283 -13.383 31.156 1 81.44 322 LYS B C 1
ATOM 7927 O O . LYS B 1 322 ? -2.727 -12.422 30.594 1 81.44 322 LYS B O 1
ATOM 7932 N N . PRO B 1 323 ? -2.73 -14.297 31.734 1 88.12 323 PRO B N 1
ATOM 7933 C CA . PRO B 1 323 ? -1.268 -14.312 31.641 1 88.12 323 PRO B CA 1
ATOM 7934 C C . PRO B 1 323 ? -0.766 -14.562 30.219 1 88.12 323 PRO B C 1
ATOM 7936 O O . PRO B 1 323 ? -1.389 -15.312 29.469 1 88.12 323 PRO B O 1
ATOM 7939 N N . VAL B 1 324 ? 0.316 -13.93 29.875 1 87.81 324 VAL B N 1
ATOM 7940 C CA . VAL B 1 324 ? 0.911 -14.086 28.547 1 87.81 324 VAL B CA 1
ATOM 7941 C C . VAL B 1 324 ? 1.714 -15.383 28.5 1 87.81 324 VAL B C 1
ATOM 7943 O O . VAL B 1 324 ? 2.674 -15.562 29.25 1 87.81 324 VAL B O 1
ATOM 7946 N N . PRO B 1 325 ? 1.35 -16.344 27.719 1 89 325 PRO B N 1
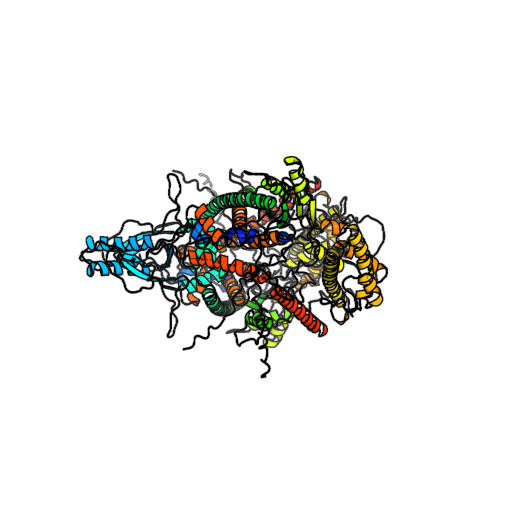ATOM 7947 C CA . PRO B 1 325 ? 2.119 -17.578 27.625 1 89 325 PRO B CA 1
ATOM 7948 C C . PRO B 1 325 ? 3.52 -17.375 27.047 1 89 325 PRO B C 1
ATOM 7950 O O . PRO B 1 325 ? 3.779 -16.344 26.422 1 89 325 PRO B O 1
ATOM 7953 N N . ALA B 1 326 ? 4.355 -18.359 27.312 1 87.75 326 ALA B N 1
ATOM 7954 C CA . ALA B 1 326 ? 5.691 -18.312 26.719 1 87.75 326 ALA B CA 1
ATOM 7955 C C . ALA B 1 326 ? 5.617 -18.438 25.203 1 87.75 326 ALA B C 1
ATOM 7957 O O . ALA B 1 326 ? 4.887 -19.266 24.672 1 87.75 326 ALA B O 1
ATOM 7958 N N . HIS B 1 327 ? 6.188 -17.484 24.484 1 85.81 327 HIS B N 1
ATOM 7959 C CA . HIS B 1 327 ? 6.191 -17.469 23.031 1 85.81 327 HIS B CA 1
ATOM 7960 C C . HIS B 1 327 ? 7.398 -16.719 22.484 1 85.81 327 HIS B C 1
ATOM 7962 O O . HIS B 1 327 ? 8.125 -16.062 23.25 1 85.81 327 HIS B O 1
ATOM 7968 N N . LYS B 1 328 ? 7.676 -17 21.266 1 84.5 328 LYS B N 1
ATOM 7969 C CA . LYS B 1 328 ? 8.672 -16.156 20.609 1 84.5 328 LYS B CA 1
ATOM 7970 C C . LYS B 1 328 ? 8.102 -14.781 20.297 1 84.5 328 LYS B C 1
ATOM 7972 O O . LYS B 1 328 ? 7.371 -14.625 19.312 1 84.5 328 LYS B O 1
ATOM 7977 N N . CYS B 1 329 ? 8.461 -13.789 21.047 1 88.38 329 CYS B N 1
ATOM 7978 C CA . CYS B 1 329 ? 7.859 -12.461 20.969 1 88.38 329 CYS B CA 1
ATOM 7979 C C . CYS B 1 329 ? 8.414 -11.68 19.781 1 88.38 329 CYS B C 1
ATOM 7981 O O . CYS B 1 329 ? 9.633 -11.508 19.672 1 88.38 329 CYS B O 1
ATOM 7983 N N . PRO B 1 330 ? 7.602 -11.266 18.922 1 87.06 330 PRO B N 1
ATOM 7984 C CA . PRO B 1 330 ? 8.078 -10.453 17.797 1 87.06 330 PRO B CA 1
ATOM 7985 C C . PRO B 1 330 ? 8.484 -9.039 18.234 1 87.06 330 PRO B C 1
ATOM 7987 O O . PRO B 1 330 ? 9.219 -8.359 17.516 1 87.06 330 PRO B O 1
ATOM 7990 N N . ALA B 1 331 ? 7.988 -8.57 19.391 1 89.69 331 ALA B N 1
ATOM 7991 C CA . ALA B 1 331 ? 8.398 -7.277 19.938 1 89.69 331 ALA B CA 1
ATOM 7992 C C . ALA B 1 331 ? 9.805 -7.344 20.516 1 89.69 331 ALA B C 1
ATOM 7994 O O . ALA B 1 331 ? 10.062 -8.117 21.438 1 89.69 331 ALA B O 1
ATOM 7995 N N . ASN B 1 332 ? 10.703 -6.562 19.922 1 90.38 332 ASN B N 1
ATOM 7996 C CA . ASN B 1 332 ? 12.078 -6.594 20.422 1 90.38 332 ASN B CA 1
ATOM 7997 C C . ASN B 1 332 ? 12.398 -5.355 21.266 1 90.38 332 ASN B C 1
ATOM 7999 O O . ASN B 1 332 ? 13.508 -5.211 21.766 1 90.38 332 ASN B O 1
ATOM 8003 N N . ILE B 1 333 ? 11.414 -4.414 21.359 1 87.81 333 ILE B N 1
ATOM 8004 C CA . ILE B 1 333 ? 11.523 -3.281 22.266 1 87.81 333 ILE B CA 1
ATOM 8005 C C . ILE B 1 333 ? 10.227 -3.129 23.062 1 87.81 333 ILE B C 1
ATOM 8007 O O . ILE B 1 333 ? 9.148 -3.506 22.578 1 87.81 333 ILE B O 1
ATOM 8011 N N . PRO B 1 334 ? 10.359 -2.645 24.203 1 79.56 334 PRO B N 1
ATOM 8012 C CA . PRO B 1 334 ? 9.148 -2.473 25.016 1 79.56 334 PRO B CA 1
ATOM 8013 C C . PRO B 1 334 ? 8.172 -1.463 24.406 1 79.56 334 PRO B C 1
ATOM 8015 O O . PRO B 1 334 ? 8.578 -0.589 23.641 1 79.56 334 PRO B O 1
ATOM 8018 N N . GLU B 1 335 ? 6.945 -1.642 24.719 1 74.88 335 GLU B N 1
ATOM 8019 C CA . GLU B 1 335 ? 5.887 -0.785 24.188 1 74.88 335 GLU B CA 1
ATOM 8020 C C . GLU B 1 335 ? 6.125 0.677 24.562 1 74.88 335 GLU B C 1
ATOM 8022 O O . GLU B 1 335 ? 5.777 1.579 23.797 1 74.88 335 GLU B O 1
ATOM 8027 N N . GLU B 1 336 ? 6.781 0.848 25.641 1 70.12 336 GLU B N 1
ATOM 8028 C CA . GLU B 1 336 ? 6.977 2.195 26.172 1 70.12 336 GLU B CA 1
ATOM 8029 C C . GLU B 1 336 ? 8.219 2.848 25.562 1 70.12 336 GLU B C 1
ATOM 8031 O O . GLU B 1 336 ? 8.43 4.055 25.703 1 70.12 336 GLU B O 1
ATOM 8036 N N . ALA B 1 337 ? 8.977 2.035 24.859 1 76.5 337 ALA B N 1
ATOM 8037 C CA . ALA B 1 337 ? 10.203 2.561 24.281 1 76.5 337 ALA B CA 1
ATOM 8038 C C . ALA B 1 337 ? 9.891 3.551 23.156 1 76.5 337 ALA B C 1
ATOM 8040 O O . ALA B 1 337 ? 8.836 3.477 22.531 1 76.5 337 ALA B O 1
ATOM 8041 N N . VAL B 1 338 ? 10.82 4.469 22.922 1 74.88 338 VAL B N 1
ATOM 8042 C CA . VAL B 1 338 ? 10.672 5.434 21.844 1 74.88 338 VAL B CA 1
ATOM 8043 C C . VAL B 1 338 ? 11.078 4.789 20.516 1 74.88 338 VAL B C 1
ATOM 8045 O O . VAL B 1 338 ? 12.25 4.457 20.312 1 74.88 338 VAL B O 1
ATOM 8048 N N . ILE B 1 339 ? 10.172 4.699 19.641 1 78.56 339 ILE B N 1
ATOM 8049 C CA . ILE B 1 339 ? 10.406 4.016 18.359 1 78.56 339 ILE B CA 1
ATOM 8050 C C . ILE B 1 339 ? 11.375 4.828 17.516 1 78.56 339 ILE B C 1
ATOM 8052 O O . ILE B 1 339 ? 12.141 4.266 16.734 1 78.56 339 ILE B O 1
ATOM 8056 N N . GLY B 1 340 ? 11.414 6.145 17.703 1 75.25 340 GLY B N 1
ATOM 8057 C CA . GLY B 1 340 ? 12.234 7.031 16.891 1 75.25 340 GLY B CA 1
ATOM 8058 C C . GLY B 1 340 ? 13.602 7.293 17.5 1 75.25 340 GLY B C 1
ATOM 8059 O O . GLY B 1 340 ? 14.266 8.273 17.141 1 75.25 340 GLY B O 1
ATOM 8060 N N . ASP B 1 341 ? 13.969 6.5 18.453 1 83 341 ASP B N 1
ATOM 8061 C CA . ASP B 1 341 ? 15.32 6.625 18.984 1 83 341 ASP B CA 1
ATOM 8062 C C . ASP B 1 341 ? 16.359 6.188 17.969 1 83 341 ASP B C 1
ATOM 8064 O O . ASP B 1 341 ? 16.859 5.062 18.016 1 83 341 ASP B O 1
ATOM 8068 N N . GLU B 1 342 ? 16.688 7.121 17.156 1 88.06 342 GLU B N 1
ATOM 8069 C CA . GLU B 1 342 ? 17.594 6.859 16.047 1 88.06 342 GLU B CA 1
ATOM 8070 C C . GLU B 1 342 ? 19.016 6.594 16.562 1 88.06 342 GLU B C 1
ATOM 8072 O O . GLU B 1 342 ? 19.797 5.902 15.898 1 88.06 342 GLU B O 1
ATOM 8077 N N . LYS B 1 343 ? 19.344 7.219 17.734 1 90.44 343 LYS B N 1
ATOM 8078 C CA . LYS B 1 343 ? 20.656 6.977 18.328 1 90.44 343 LYS B CA 1
ATOM 8079 C C . LYS B 1 343 ? 20.859 5.5 18.641 1 90.44 343 LYS B C 1
ATOM 8081 O O . LYS B 1 343 ? 21.828 4.891 18.219 1 90.44 343 LYS B O 1
ATOM 8086 N N . GLN B 1 344 ? 19.875 4.98 19.344 1 91.56 344 GLN B N 1
ATOM 8087 C CA . GLN B 1 344 ? 19.984 3.576 19.719 1 91.56 344 GLN B CA 1
ATOM 8088 C C . GLN B 1 344 ? 19.938 2.668 18.5 1 91.56 344 GLN B C 1
ATOM 8090 O O . GLN B 1 344 ? 20.656 1.67 18.422 1 91.56 344 GLN B O 1
ATOM 8095 N N . ALA B 1 345 ? 19.062 2.941 17.609 1 93.19 345 ALA B N 1
ATOM 8096 C CA . ALA B 1 345 ? 18.969 2.143 16.391 1 93.19 345 ALA B CA 1
ATOM 8097 C C . ALA B 1 345 ? 20.297 2.135 15.641 1 93.19 345 ALA B C 1
ATOM 8099 O O . ALA B 1 345 ? 20.719 1.096 15.133 1 93.19 345 ALA B O 1
ATOM 8100 N N . ALA B 1 346 ? 20.875 3.264 15.539 1 95.62 346 ALA B N 1
ATOM 8101 C CA . ALA B 1 346 ? 22.156 3.381 14.852 1 95.62 346 ALA B CA 1
ATOM 8102 C C . ALA B 1 346 ? 23.25 2.609 15.594 1 95.62 346 ALA B C 1
ATOM 8104 O O . ALA B 1 346 ? 24.156 2.053 14.969 1 95.62 346 ALA B O 1
ATOM 8105 N N . ARG B 1 347 ? 23.219 2.609 16.953 1 96.31 347 ARG B N 1
ATOM 8106 C CA . ARG B 1 347 ? 24.156 1.789 17.719 1 96.31 347 ARG B CA 1
ATOM 8107 C C . ARG B 1 347 ? 24.047 0.323 17.297 1 96.31 347 ARG B C 1
ATOM 8109 O O . ARG B 1 347 ? 25.078 -0.334 17.078 1 96.31 347 ARG B O 1
ATOM 8116 N N . ASP B 1 348 ? 22.844 -0.071 17.188 1 95.38 348 ASP B N 1
ATOM 8117 C CA . ASP B 1 348 ? 22.609 -1.468 16.828 1 95.38 348 ASP B CA 1
ATOM 8118 C C . ASP B 1 348 ? 23.109 -1.765 15.414 1 95.38 348 ASP B C 1
ATOM 8120 O O . ASP B 1 348 ? 23.641 -2.842 15.148 1 95.38 348 ASP B O 1
ATOM 8124 N N . VAL B 1 349 ? 22.906 -0.894 14.5 1 97.25 349 VAL B N 1
ATOM 8125 C CA . VAL B 1 349 ? 23.391 -1.044 13.133 1 97.25 349 VAL B CA 1
ATOM 8126 C C . VAL B 1 349 ? 24.922 -1.069 13.141 1 97.25 349 VAL B C 1
ATOM 8128 O O . VAL B 1 349 ? 25.547 -1.884 12.453 1 97.25 349 VAL B O 1
ATOM 8131 N N . ALA B 1 350 ? 25.5 -0.137 13.93 1 97.62 350 ALA B N 1
ATOM 8132 C CA . ALA B 1 350 ? 26.953 -0.078 14.031 1 97.62 350 ALA B CA 1
ATOM 8133 C C . ALA B 1 350 ? 27.516 -1.396 14.555 1 97.62 350 ALA B C 1
ATOM 8135 O O . ALA B 1 350 ? 28.547 -1.878 14.062 1 97.62 350 ALA B O 1
ATOM 8136 N N . LYS B 1 351 ? 26.875 -1.948 15.5 1 96.38 351 LYS B N 1
ATOM 8137 C CA . LYS B 1 351 ? 27.312 -3.227 16.047 1 96.38 351 LYS B CA 1
ATOM 8138 C C . LYS B 1 351 ? 27.281 -4.324 14.992 1 96.38 351 LYS B C 1
ATOM 8140 O O . LYS B 1 351 ? 28.156 -5.191 14.961 1 96.38 351 LYS B O 1
ATOM 8145 N N . LYS B 1 352 ? 26.297 -4.297 14.148 1 95.94 352 LYS B N 1
ATOM 8146 C CA . LYS B 1 352 ? 26.203 -5.281 13.07 1 95.94 352 LYS B CA 1
ATOM 8147 C C . LYS B 1 352 ? 27.359 -5.148 12.094 1 95.94 352 LYS B C 1
ATOM 8149 O O . LYS B 1 352 ? 27.891 -6.152 11.602 1 95.94 352 LYS B O 1
ATOM 8154 N N . MET B 1 353 ? 27.734 -3.945 11.805 1 96.81 353 MET B N 1
ATOM 8155 C CA . MET B 1 353 ? 28.859 -3.688 10.914 1 96.81 353 MET B CA 1
ATOM 8156 C C . MET B 1 353 ? 30.141 -4.285 11.469 1 96.81 353 MET B C 1
ATOM 8158 O O . MET B 1 353 ? 31.047 -4.621 10.711 1 96.81 353 MET B O 1
ATOM 8162 N N . LEU B 1 354 ? 30.172 -4.371 12.773 1 95.56 354 LEU B N 1
ATOM 8163 C CA . LEU B 1 354 ? 31.391 -4.824 13.438 1 95.56 354 LEU B CA 1
ATOM 8164 C C . LEU B 1 354 ? 31.266 -6.281 13.867 1 95.56 354 LEU B C 1
ATOM 8166 O O . LEU B 1 354 ? 32.125 -6.801 14.578 1 95.56 354 LEU B O 1
ATOM 8170 N N . SER B 1 355 ? 30.125 -6.832 13.383 1 88.94 355 SER B N 1
ATOM 8171 C CA . SER B 1 355 ? 29.891 -8.234 13.688 1 88.94 355 SER B CA 1
ATOM 8172 C C . SER B 1 355 ? 30.188 -9.125 12.492 1 88.94 355 SER B C 1
ATOM 8174 O O . SER B 1 355 ? 30.25 -8.648 11.352 1 88.94 355 SER B O 1
ATOM 8176 N N . GLY B 1 356 ? 30.531 -10.336 12.688 1 83.44 356 GLY B N 1
ATOM 8177 C CA . GLY B 1 356 ? 30.781 -11.281 11.609 1 83.44 356 GLY B CA 1
ATOM 8178 C C . GLY B 1 356 ? 32.219 -11.711 11.508 1 83.44 356 GLY B C 1
ATOM 8179 O O . GLY B 1 356 ? 33 -11.586 12.477 1 83.44 356 GLY B O 1
ATOM 8180 N N . ARG B 1 357 ? 32.531 -12.164 10.312 1 86.56 357 ARG B N 1
ATOM 8181 C CA . ARG B 1 357 ? 33.844 -12.734 10.086 1 86.56 357 ARG B CA 1
ATOM 8182 C C . ARG B 1 357 ? 34.906 -11.648 10.086 1 86.56 357 ARG B C 1
ATOM 8184 O O . ARG B 1 357 ? 36.031 -11.867 10.578 1 86.56 357 ARG B O 1
ATOM 8191 N N . ARG B 1 358 ? 34.531 -10.531 9.5 1 89.94 358 ARG B N 1
ATOM 8192 C CA . ARG B 1 358 ? 35.406 -9.383 9.438 1 89.94 358 ARG B CA 1
ATOM 8193 C C . ARG B 1 358 ? 34.688 -8.094 9.836 1 89.94 358 ARG B C 1
ATOM 8195 O O . ARG B 1 358 ? 33.594 -7.832 9.367 1 89.94 358 ARG B O 1
ATOM 8202 N N . LYS B 1 359 ? 35.375 -7.344 10.688 1 92.69 359 LYS B N 1
ATOM 8203 C CA . LYS B 1 359 ? 34.844 -6.031 11.047 1 92.69 359 LYS B CA 1
ATOM 8204 C C . LYS B 1 359 ? 34.938 -5.055 9.883 1 92.69 359 LYS B C 1
ATOM 8206 O O . LYS B 1 359 ? 35.969 -5.039 9.172 1 92.69 359 LYS B O 1
ATOM 8211 N N . THR B 1 360 ? 33.906 -4.371 9.656 1 95.44 360 THR B N 1
ATOM 8212 C CA . THR B 1 360 ? 33.875 -3.346 8.617 1 95.44 360 THR B CA 1
ATOM 8213 C C . THR B 1 360 ? 33.625 -1.968 9.219 1 95.44 360 THR B C 1
ATOM 8215 O O . THR B 1 360 ? 32.469 -1.521 9.297 1 95.44 360 THR B O 1
ATOM 8218 N N . PRO B 1 361 ? 34.688 -1.297 9.578 1 95.38 361 PRO B N 1
ATOM 8219 C CA . PRO B 1 361 ? 34.5 0.026 10.18 1 95.38 361 PRO B CA 1
ATOM 8220 C C . PRO B 1 361 ? 34.031 1.072 9.18 1 95.38 361 PRO B C 1
ATOM 8222 O O . PRO B 1 361 ? 34.312 0.967 7.988 1 95.38 361 PRO B O 1
ATOM 8225 N N . VAL B 1 362 ? 33.344 2.027 9.688 1 96.31 362 VAL B N 1
ATOM 8226 C CA . VAL B 1 362 ? 32.844 3.154 8.906 1 96.31 362 VAL B CA 1
ATOM 8227 C C . VAL B 1 362 ? 33.562 4.434 9.32 1 96.31 362 VAL B C 1
ATOM 8229 O O . VAL B 1 362 ? 33.656 4.746 10.516 1 96.31 362 VAL B O 1
ATOM 8232 N N . GLY B 1 363 ? 34.156 5.125 8.297 1 94 363 GLY B N 1
ATOM 8233 C CA . GLY B 1 363 ? 34.875 6.352 8.594 1 94 363 GLY B CA 1
ATOM 8234 C C . GLY B 1 363 ? 34.062 7.605 8.305 1 94 363 GLY B C 1
ATOM 8235 O O . GLY B 1 363 ? 34.312 8.664 8.883 1 94 363 GLY B O 1
ATOM 8236 N N . GLN B 1 364 ? 33.156 7.473 7.398 1 93.81 364 GLN B N 1
ATOM 8237 C CA . GLN B 1 364 ? 32.312 8.586 7.016 1 93.81 364 GLN B CA 1
ATOM 8238 C C . GLN B 1 364 ? 30.844 8.164 6.961 1 93.81 364 GLN B C 1
ATOM 8240 O O . GLN B 1 364 ? 30.516 7.129 6.375 1 93.81 364 GLN B O 1
ATOM 8245 N N . LEU B 1 365 ? 30 8.961 7.613 1 95.19 365 LEU B N 1
ATOM 8246 C CA . LEU B 1 365 ? 28.578 8.641 7.656 1 95.19 365 LEU B CA 1
ATOM 8247 C C . LEU B 1 365 ? 27.75 9.828 7.18 1 95.19 365 LEU B C 1
ATOM 8249 O O . LEU B 1 365 ? 27.938 10.953 7.656 1 95.19 365 LEU B O 1
ATOM 8253 N N . VAL B 1 366 ? 26.891 9.547 6.219 1 93.88 366 VAL B N 1
ATOM 8254 C CA . VAL B 1 366 ? 25.984 10.586 5.738 1 93.88 366 VAL B CA 1
ATOM 8255 C C . VAL B 1 366 ? 24.578 10.344 6.305 1 93.88 366 VAL B C 1
ATOM 8257 O O . VAL B 1 366 ? 24.062 9.227 6.246 1 93.88 366 VAL B O 1
ATOM 8260 N N . GLU B 1 367 ? 24 11.266 6.895 1 91.12 367 GLU B N 1
ATOM 8261 C CA . GLU B 1 367 ? 22.656 11.18 7.457 1 91.12 367 GLU B CA 1
ATOM 8262 C C . GLU B 1 367 ? 21.828 12.398 7.082 1 91.12 367 GLU B C 1
ATOM 8264 O O . GLU B 1 367 ? 22.344 13.367 6.52 1 91.12 367 GLU B O 1
ATOM 8269 N N . ASP B 1 368 ? 20.516 12.258 7.488 1 82.88 368 ASP B N 1
ATOM 8270 C CA . ASP B 1 368 ? 19.641 13.414 7.324 1 82.88 368 ASP B CA 1
ATOM 8271 C C . ASP B 1 368 ? 19.984 14.516 8.328 1 82.88 368 ASP B C 1
ATOM 8273 O O . ASP B 1 368 ? 20.438 14.227 9.438 1 82.88 368 ASP B O 1
ATOM 8277 N N . GLY B 1 369 ? 20.188 15.695 8.109 1 68.25 369 GLY B N 1
ATOM 8278 C CA . GLY B 1 369 ? 20.625 16.844 8.906 1 68.25 369 GLY B CA 1
ATOM 8279 C C . GLY B 1 369 ? 20 16.875 10.281 1 68.25 369 GLY B C 1
ATOM 8280 O O . GLY B 1 369 ? 20.578 17.438 11.219 1 68.25 369 GLY B O 1
ATOM 8281 N N . ASP B 1 370 ? 18.844 16.281 10.477 1 68.38 370 ASP B N 1
ATOM 8282 C CA . ASP B 1 370 ? 18.172 16.344 11.766 1 68.38 370 ASP B CA 1
ATOM 8283 C C . ASP B 1 370 ? 18.172 14.992 12.469 1 68.38 370 ASP B C 1
ATOM 8285 O O . ASP B 1 370 ? 17.547 14.82 13.508 1 68.38 370 ASP B O 1
ATOM 8289 N N . SER B 1 371 ? 18.969 14.094 12.031 1 78.25 371 SER B N 1
ATOM 8290 C CA . SER B 1 371 ? 19.016 12.75 12.594 1 78.25 371 SER B CA 1
ATOM 8291 C C . SER B 1 371 ? 20.031 12.656 13.719 1 78.25 371 SER B C 1
ATOM 8293 O O . SER B 1 371 ? 21.031 13.375 13.719 1 78.25 371 SER B O 1
ATOM 8295 N N . SER B 1 372 ? 19.719 11.883 14.727 1 83.12 372 SER B N 1
ATOM 8296 C CA . SER B 1 372 ? 20.688 11.609 15.797 1 83.12 372 SER B CA 1
ATOM 8297 C C . SER B 1 372 ? 21.406 10.289 15.57 1 83.12 372 SER B C 1
ATOM 8299 O O . SER B 1 372 ? 22.047 9.766 16.484 1 83.12 372 SER B O 1
ATOM 8301 N N . SER B 1 373 ? 21.25 9.758 14.438 1 89.44 373 SER B N 1
ATOM 8302 C CA . SER B 1 373 ? 21.844 8.461 14.117 1 89.44 373 SER B CA 1
ATOM 8303 C C . SER B 1 373 ? 23.375 8.508 14.234 1 89.44 373 SER B C 1
ATOM 8305 O O . SER B 1 373 ? 23.984 7.562 14.719 1 89.44 373 SER B O 1
ATOM 8307 N N . SER B 1 374 ? 23.969 9.586 13.836 1 91.5 374 SER B N 1
ATOM 8308 C CA . SER B 1 374 ? 25.422 9.695 13.812 1 91.5 374 SER B CA 1
ATOM 8309 C C . SER B 1 374 ? 26.016 9.594 15.219 1 91.5 374 SER B C 1
ATOM 8311 O O . SER B 1 374 ? 27.078 9.016 15.414 1 91.5 374 SER B O 1
ATOM 8313 N N . LYS B 1 375 ? 25.266 10.133 16.188 1 91.56 375 LYS B N 1
ATOM 8314 C CA . LYS B 1 375 ? 25.781 10.102 17.547 1 91.56 375 LYS B CA 1
ATOM 8315 C C . LYS B 1 375 ? 25.953 8.664 18.031 1 91.56 375 LYS B C 1
ATOM 8317 O O . LYS B 1 375 ? 27.016 8.289 18.531 1 91.56 375 LYS B O 1
ATOM 8322 N N . GLY B 1 376 ? 24.891 7.914 17.875 1 93.88 376 GLY B N 1
ATOM 8323 C CA . GLY B 1 376 ? 24.969 6.52 18.297 1 93.88 376 GLY B CA 1
ATOM 8324 C C . GLY B 1 376 ? 25.969 5.715 17.5 1 93.88 376 GLY B C 1
ATOM 8325 O O . GLY B 1 376 ? 26.703 4.895 18.062 1 93.88 376 GLY B O 1
ATOM 8326 N N . PHE B 1 377 ? 26.047 5.977 16.25 1 95.75 377 PHE B N 1
ATOM 8327 C CA . PHE B 1 377 ? 26.969 5.262 15.375 1 95.75 377 PHE B CA 1
ATOM 8328 C C . PHE B 1 377 ? 28.422 5.551 15.75 1 95.75 377 PHE B C 1
ATOM 8330 O O . PHE B 1 377 ? 29.234 4.633 15.836 1 95.75 377 PHE B O 1
ATOM 8337 N N . LYS B 1 378 ? 28.781 6.789 16.031 1 95.19 378 LYS B N 1
ATOM 8338 C CA . LYS B 1 378 ? 30.125 7.23 16.406 1 95.19 378 LYS B CA 1
ATOM 8339 C C . LYS B 1 378 ? 30.562 6.574 17.719 1 95.19 378 LYS B C 1
ATOM 8341 O O . LYS B 1 378 ? 31.719 6.16 17.844 1 95.19 378 LYS B O 1
ATOM 8346 N N . GLU B 1 379 ? 29.656 6.547 18.625 1 95.75 379 GLU B N 1
ATOM 8347 C CA . GLU B 1 379 ? 29.969 5.992 19.938 1 95.75 379 GLU B CA 1
ATOM 8348 C C . GLU B 1 379 ? 30.422 4.539 19.828 1 95.75 379 GLU B C 1
ATOM 8350 O O . GLU B 1 379 ? 31.484 4.176 20.359 1 95.75 379 GLU B O 1
ATOM 8355 N N . VAL B 1 380 ? 29.719 3.779 19.078 1 96.12 380 VAL B N 1
ATOM 8356 C CA . VAL B 1 380 ? 30.031 2.357 18.953 1 96.12 380 VAL B CA 1
ATOM 8357 C C . VAL B 1 380 ? 31.328 2.174 18.172 1 96.12 380 VAL B C 1
ATOM 8359 O O . VAL B 1 380 ? 32.188 1.372 18.562 1 96.12 380 VAL B O 1
ATOM 8362 N N . MET B 1 381 ? 31.484 2.904 17.094 1 95.75 381 MET B N 1
ATOM 8363 C CA . MET B 1 381 ? 32.688 2.787 16.281 1 95.75 381 MET B CA 1
ATOM 8364 C C . MET B 1 381 ? 33.938 3.146 17.094 1 95.75 381 MET B C 1
ATOM 8366 O O . MET B 1 381 ? 34.938 2.459 17.016 1 95.75 381 MET B O 1
ATOM 8370 N N . MET B 1 382 ? 33.844 4.164 17.844 1 94.69 382 MET B N 1
ATOM 8371 C CA . MET B 1 382 ? 34.969 4.613 18.672 1 94.69 382 MET B CA 1
ATOM 8372 C C . MET B 1 382 ? 35.25 3.609 19.781 1 94.69 382 MET B C 1
ATOM 8374 O O . MET B 1 382 ? 36.406 3.252 20.016 1 94.69 382 MET B O 1
ATOM 8378 N N . GLU B 1 383 ? 34.25 3.174 20.453 1 94.19 383 GLU B N 1
ATOM 8379 C CA . GLU B 1 383 ? 34.375 2.262 21.594 1 94.19 383 GLU B CA 1
ATOM 8380 C C . GLU B 1 383 ? 34.969 0.922 21.156 1 94.19 383 GLU B C 1
ATOM 8382 O O . GLU B 1 383 ? 35.812 0.362 21.844 1 94.19 383 GLU B O 1
ATOM 8387 N N . GLU B 1 384 ? 34.562 0.472 20.031 1 91.75 384 GLU B N 1
ATOM 8388 C CA . GLU B 1 384 ? 34.875 -0.898 19.656 1 91.75 384 GLU B CA 1
ATOM 8389 C C . GLU B 1 384 ? 36.125 -0.941 18.781 1 91.75 384 GLU B C 1
ATOM 8391 O O . GLU B 1 384 ? 36.875 -1.936 18.781 1 91.75 384 GLU B O 1
ATOM 8396 N N . THR B 1 385 ? 36.406 0.097 17.953 1 91.25 385 THR B N 1
ATOM 8397 C CA . THR B 1 385 ? 37.5 0.01 17 1 91.25 385 THR B CA 1
ATOM 8398 C C . THR B 1 385 ? 38.438 1.193 17.156 1 91.25 385 THR B C 1
ATOM 8400 O O . THR B 1 385 ? 39.531 1.201 16.578 1 91.25 385 THR B O 1
ATOM 8403 N N . GLY B 1 386 ? 38.062 2.195 17.859 1 89.88 386 GLY B N 1
ATOM 8404 C CA . GLY B 1 386 ? 38.875 3.41 17.922 1 89.88 386 GLY B CA 1
ATOM 8405 C C . GLY B 1 386 ? 38.75 4.281 16.688 1 89.88 386 GLY B C 1
ATOM 8406 O O . GLY B 1 386 ? 39.469 5.281 16.547 1 89.88 386 GLY B O 1
ATOM 8407 N N . GLN B 1 387 ? 37.844 3.938 15.836 1 90.25 387 GLN B N 1
ATOM 8408 C CA . GLN B 1 387 ? 37.656 4.652 14.586 1 90.25 387 GLN B CA 1
ATOM 8409 C C . GLN B 1 387 ? 36.812 5.914 14.797 1 90.25 387 GLN B C 1
ATOM 8411 O O . GLN B 1 387 ? 35.719 5.859 15.367 1 90.25 387 GLN B O 1
ATOM 8416 N N . LYS B 1 388 ? 37.344 6.996 14.352 1 91.81 388 LYS B N 1
ATOM 8417 C CA . LYS B 1 388 ? 36.562 8.234 14.352 1 91.81 388 LYS B CA 1
ATOM 8418 C C . LYS B 1 388 ? 35.688 8.352 13.109 1 91.81 388 LYS B C 1
ATOM 8420 O O . LYS B 1 388 ? 36.188 8.203 11.984 1 91.81 388 LYS B O 1
ATOM 8425 N N . VAL B 1 389 ? 34.469 8.594 13.375 1 95 389 VAL B N 1
ATOM 8426 C CA . VAL B 1 389 ? 33.531 8.711 12.273 1 95 389 VAL B CA 1
ATOM 8427 C C . VAL B 1 389 ? 33.188 10.18 12.031 1 95 389 VAL B C 1
ATOM 8429 O O . VAL B 1 389 ? 32.844 10.898 12.961 1 95 389 VAL B O 1
ATOM 8432 N N . THR B 1 390 ? 33.344 10.617 10.781 1 92.69 390 THR B N 1
ATOM 8433 C CA . THR B 1 390 ? 32.938 11.961 10.406 1 92.69 390 THR B CA 1
ATOM 8434 C C . THR B 1 390 ? 31.516 11.945 9.859 1 92.69 390 THR B C 1
ATOM 8436 O O . THR B 1 390 ? 31.203 11.188 8.93 1 92.69 390 THR B O 1
ATOM 8439 N N . ALA B 1 391 ? 30.703 12.727 10.43 1 92.94 391 ALA B N 1
ATOM 8440 C CA . ALA B 1 391 ? 29.312 12.805 10.008 1 92.94 391 ALA B CA 1
ATOM 8441 C C . ALA B 1 391 ? 29.109 13.898 8.961 1 92.94 391 ALA B C 1
ATOM 8443 O O . ALA B 1 391 ? 29.547 15.031 9.148 1 92.94 391 ALA B O 1
ATOM 8444 N N . PHE B 1 392 ? 28.547 13.539 7.875 1 91.25 392 PHE B N 1
ATOM 8445 C CA . PHE B 1 392 ? 28.234 14.477 6.809 1 91.25 392 PHE B CA 1
ATOM 8446 C C . PHE B 1 392 ? 26.719 14.625 6.66 1 91.25 392 PHE B C 1
ATOM 8448 O O . PHE B 1 392 ? 25.953 13.789 7.148 1 91.25 392 PHE B O 1
ATOM 8455 N N . LYS B 1 393 ? 26.312 15.719 6 1 89.69 393 LYS B N 1
ATOM 8456 C CA . LYS B 1 393 ? 24.906 15.977 5.781 1 89.69 393 LYS B CA 1
ATOM 8457 C C . LYS B 1 393 ? 24.516 15.766 4.316 1 89.69 393 LYS B C 1
ATOM 8459 O O . LYS B 1 393 ? 25.312 16.047 3.418 1 89.69 393 LYS B O 1
ATOM 8464 N N . ASP B 1 394 ? 23.297 15.297 4.176 1 89.25 394 ASP B N 1
ATOM 8465 C CA . ASP B 1 394 ? 22.734 15.086 2.846 1 89.25 394 ASP B CA 1
ATOM 8466 C C . ASP B 1 394 ? 22.438 16.422 2.162 1 89.25 394 ASP B C 1
ATOM 8468 O O . ASP B 1 394 ? 21.703 17.25 2.707 1 89.25 394 ASP B O 1
ATOM 8472 N N . ILE B 1 395 ? 22.875 16.625 0.966 1 83.31 395 ILE B N 1
ATOM 8473 C CA . ILE B 1 395 ? 22.734 17.891 0.253 1 83.31 395 ILE B CA 1
ATOM 8474 C C . ILE B 1 395 ? 21.281 18.094 -0.161 1 83.31 395 ILE B C 1
ATOM 8476 O O . ILE B 1 395 ? 20.812 19.234 -0.24 1 83.31 395 ILE B O 1
ATOM 8480 N N . VAL B 1 396 ? 20.609 17 -0.448 1 82.62 396 VAL B N 1
ATOM 8481 C CA . VAL B 1 396 ? 19.219 17.094 -0.885 1 82.62 396 VAL B CA 1
ATOM 8482 C C . VAL B 1 396 ? 18.344 17.578 0.27 1 82.62 396 VAL B C 1
ATOM 8484 O O . VAL B 1 396 ? 17.5 18.453 0.086 1 82.62 396 VAL B O 1
ATOM 8487 N N . HIS B 1 397 ? 18.562 17.047 1.389 1 83.75 397 HIS B N 1
ATOM 8488 C CA . HIS B 1 397 ? 17.812 17.469 2.564 1 83.75 397 HIS B CA 1
ATOM 8489 C C . HIS B 1 397 ? 18.125 18.906 2.936 1 83.75 397 HIS B C 1
ATOM 8491 O O . HIS B 1 397 ? 17.266 19.641 3.422 1 83.75 397 HIS B O 1
ATOM 8497 N N . LEU B 1 398 ? 19.328 19.344 2.713 1 84.81 398 LEU B N 1
ATOM 8498 C CA . LEU B 1 398 ? 19.688 20.734 2.955 1 84.81 398 LEU B CA 1
ATOM 8499 C C . LEU B 1 398 ? 18.922 21.672 2.021 1 84.81 398 LEU B C 1
ATOM 8501 O O . LEU B 1 398 ? 18.484 22.734 2.438 1 84.81 398 LEU B O 1
ATOM 8505 N N . GLY B 1 399 ? 18.875 21.219 0.793 1 83.88 399 GLY B N 1
ATOM 8506 C CA . GLY B 1 399 ? 18.062 21.984 -0.15 1 83.88 399 GLY B CA 1
ATOM 8507 C C . GLY B 1 399 ? 16.609 22.109 0.272 1 83.88 399 GLY B C 1
ATOM 8508 O O . GLY B 1 399 ? 16.031 23.188 0.189 1 83.88 399 GLY B O 1
ATOM 8509 N N . LYS B 1 400 ? 16.078 21.062 0.743 1 82.94 400 LYS B N 1
ATOM 8510 C CA . LYS B 1 400 ? 14.727 21.078 1.268 1 82.94 400 LYS B CA 1
ATOM 8511 C C . LYS B 1 400 ? 14.602 22.031 2.457 1 82.94 400 LYS B C 1
ATOM 8513 O O . LYS B 1 400 ? 13.586 22.688 2.625 1 82.94 400 LYS B O 1
ATOM 8518 N N . GLY B 1 401 ? 15.656 22.016 3.258 1 83.75 401 GLY B N 1
ATOM 8519 C CA . GLY B 1 401 ? 15.688 22.922 4.387 1 83.75 401 GLY B CA 1
ATOM 8520 C C . GLY B 1 401 ? 15.602 24.391 3.973 1 83.75 401 GLY B C 1
ATOM 8521 O O . GLY B 1 401 ? 14.898 25.172 4.605 1 83.75 401 GLY B O 1
ATOM 8522 N N . VAL B 1 402 ? 16.266 24.703 2.887 1 88.81 402 VAL B N 1
ATOM 8523 C CA . VAL B 1 402 ? 16.234 26.062 2.354 1 88.81 402 VAL B CA 1
ATOM 8524 C C . VAL B 1 402 ? 14.805 26.406 1.923 1 88.81 402 VAL B C 1
ATOM 8526 O O . VAL B 1 402 ? 14.273 27.453 2.309 1 88.81 402 VAL B O 1
ATOM 8529 N N . ARG B 1 403 ? 14.219 25.531 1.225 1 87.62 403 ARG B N 1
ATOM 8530 C CA . ARG B 1 403 ? 12.859 25.766 0.743 1 87.62 403 ARG B CA 1
ATOM 8531 C C . ARG B 1 403 ? 11.891 25.938 1.906 1 87.62 403 ARG B C 1
ATOM 8533 O O . ARG B 1 403 ? 11.07 26.859 1.899 1 87.62 403 ARG B O 1
ATOM 8540 N N . ASN B 1 404 ? 12.047 25.047 2.834 1 82.81 404 ASN B N 1
ATOM 8541 C CA . ASN B 1 404 ? 11.156 25.094 3.992 1 82.81 404 ASN B CA 1
ATOM 8542 C C . ASN B 1 404 ? 11.328 26.375 4.793 1 82.81 404 ASN B C 1
ATOM 8544 O O . ASN B 1 404 ? 10.352 26.938 5.281 1 82.81 404 ASN B O 1
ATOM 8548 N N . ARG B 1 405 ? 12.492 26.844 4.938 1 87.81 405 ARG B N 1
ATOM 8549 C CA . ARG B 1 405 ? 12.758 28.062 5.684 1 87.81 405 ARG B CA 1
ATOM 8550 C C . ARG B 1 405 ? 12.18 29.281 4.957 1 87.81 405 ARG B C 1
ATOM 8552 O O . ARG B 1 405 ? 11.664 30.203 5.594 1 87.81 405 ARG B O 1
ATOM 8559 N N . VAL B 1 406 ? 12.297 29.25 3.66 1 91.69 406 VAL B N 1
ATOM 8560 C CA . VAL B 1 406 ? 11.703 30.344 2.891 1 91.69 406 VAL B CA 1
ATOM 8561 C C . VAL B 1 406 ? 10.195 30.359 3.092 1 91.69 406 VAL B C 1
ATOM 8563 O O . VAL B 1 406 ? 9.594 31.422 3.252 1 91.69 406 VAL B O 1
ATOM 8566 N N . THR B 1 407 ? 9.68 29.188 3.072 1 85.06 407 THR B N 1
ATOM 8567 C CA . THR B 1 407 ? 8.234 29.047 3.178 1 85.06 407 THR B CA 1
ATOM 8568 C C . THR B 1 407 ? 7.75 29.469 4.566 1 85.06 407 THR B C 1
ATOM 8570 O O . THR B 1 407 ? 6.68 30.062 4.703 1 85.06 407 THR B O 1
ATOM 8573 N N . THR B 1 408 ? 8.508 29.156 5.598 1 81.44 408 THR B N 1
ATOM 8574 C CA . THR B 1 408 ? 8.039 29.328 6.969 1 81.44 408 THR B CA 1
ATOM 8575 C C . THR B 1 408 ? 8.453 30.688 7.52 1 81.44 408 THR B C 1
ATOM 8577 O O . THR B 1 408 ? 7.91 31.141 8.531 1 81.44 408 THR B O 1
ATOM 8580 N N . THR B 1 409 ? 9.391 31.344 6.891 1 86.88 409 THR B N 1
ATOM 8581 C CA . THR B 1 409 ? 9.875 32.625 7.348 1 86.88 409 THR B CA 1
ATOM 8582 C C . THR B 1 409 ? 8.852 33.719 7.055 1 86.88 409 THR B C 1
ATOM 8584 O O . THR B 1 409 ? 8.18 33.688 6.023 1 86.88 409 THR B O 1
ATOM 8587 N N . LYS B 1 410 ? 8.727 34.656 8.008 1 84.62 410 LYS B N 1
ATOM 8588 C CA . LYS B 1 410 ? 7.871 35.844 7.805 1 84.62 410 LYS B CA 1
ATOM 8589 C C . LYS B 1 410 ? 8.609 36.938 7.047 1 84.62 410 LYS B C 1
ATOM 8591 O O . LYS B 1 410 ? 9.539 37.531 7.574 1 84.62 410 LYS B O 1
ATOM 8596 N N . TRP B 1 411 ? 8.148 37.188 5.895 1 91.88 411 TRP B N 1
ATOM 8597 C CA . TRP B 1 411 ? 8.758 38.188 5.023 1 91.88 411 TRP B CA 1
ATOM 8598 C C . TRP B 1 411 ? 7.965 39.5 5.043 1 91.88 411 TRP B C 1
ATOM 8600 O O . TRP B 1 411 ? 6.789 39.5 5.414 1 91.88 411 TRP B O 1
ATOM 8610 N N . SER B 1 412 ? 8.688 40.562 4.691 1 90.75 412 SER B N 1
ATOM 8611 C CA . SER B 1 412 ? 7.969 41.812 4.492 1 90.75 412 SER B CA 1
ATOM 8612 C C . SER B 1 412 ? 6.953 41.688 3.361 1 90.75 412 SER B C 1
ATOM 8614 O O . SER B 1 412 ? 7.125 40.875 2.447 1 90.75 412 SER B O 1
ATOM 8616 N N . LYS B 1 413 ? 5.867 42.438 3.4 1 86.44 413 LYS B N 1
ATOM 8617 C CA . LYS B 1 413 ? 4.789 42.375 2.416 1 86.44 413 LYS B CA 1
ATOM 8618 C C . LYS B 1 413 ? 5.301 42.75 1.021 1 86.44 413 LYS B C 1
ATOM 8620 O O . LYS B 1 413 ? 4.766 42.25 0.02 1 86.44 413 LYS B O 1
ATOM 8625 N N . GLU B 1 414 ? 6.312 43.531 1.011 1 87.5 414 GLU B N 1
ATOM 8626 C CA . GLU B 1 414 ? 6.777 44.062 -0.264 1 87.5 414 GLU B CA 1
ATOM 8627 C C . GLU B 1 414 ? 7.793 43.125 -0.918 1 87.5 414 GLU B C 1
ATOM 8629 O O . GLU B 1 414 ? 8.109 43.281 -2.102 1 87.5 414 GLU B O 1
ATOM 8634 N N . MET B 1 415 ? 8.195 42.156 -0.245 1 93.88 415 MET B N 1
ATOM 8635 C CA . MET B 1 415 ? 9.281 41.312 -0.747 1 93.88 415 MET B CA 1
ATOM 8636 C C . MET B 1 415 ? 8.867 40.594 -2.012 1 93.88 415 MET B C 1
ATOM 8638 O O . MET B 1 415 ? 9.594 40.562 -3.004 1 93.88 415 MET B O 1
ATOM 8642 N N . PHE B 1 416 ? 7.699 39.969 -1.916 1 94.12 416 PHE B N 1
ATOM 8643 C CA . PHE B 1 416 ? 7.211 39.188 -3.039 1 94.12 416 PHE B CA 1
ATOM 8644 C C . PHE B 1 416 ? 6.043 39.875 -3.727 1 94.12 416 PHE B C 1
ATOM 8646 O O . PHE B 1 416 ? 5.086 40.281 -3.07 1 94.12 416 PHE B O 1
ATOM 8653 N N . PRO B 1 417 ? 6.16 40 -4.996 1 91.31 417 PRO B N 1
ATOM 8654 C CA . PRO B 1 417 ? 5.055 40.656 -5.711 1 91.31 417 PRO B CA 1
ATOM 8655 C C . PRO B 1 417 ? 3.783 39.812 -5.723 1 91.31 417 PRO B C 1
ATOM 8657 O O . PRO B 1 417 ? 3.855 38.594 -5.672 1 91.31 417 PRO B O 1
ATOM 8660 N N . GLY B 1 418 ? 2.629 40.469 -5.742 1 87 418 GLY B N 1
ATOM 8661 C CA . GLY B 1 418 ? 1.327 39.812 -5.797 1 87 418 GLY B CA 1
ATOM 8662 C C . GLY B 1 418 ? 0.193 40.75 -5.359 1 87 418 GLY B C 1
ATOM 8663 O O . GLY B 1 418 ? 0.39 41.625 -4.531 1 87 418 GLY B O 1
ATOM 8664 N N . GLN B 1 419 ? -1.016 40.469 -5.875 1 81.5 419 GLN B N 1
ATOM 8665 C CA . GLN B 1 419 ? -2.189 41.281 -5.574 1 81.5 419 GLN B CA 1
ATOM 8666 C C . GLN B 1 419 ? -2.76 40.938 -4.199 1 81.5 419 GLN B C 1
ATOM 8668 O O . GLN B 1 419 ? -3.211 41.812 -3.469 1 81.5 419 GLN B O 1
ATOM 8673 N N . ASP B 1 420 ? -2.727 39.625 -3.898 1 81.62 420 ASP B N 1
ATOM 8674 C CA . ASP B 1 420 ? -3.234 39.156 -2.607 1 81.62 420 ASP B CA 1
ATOM 8675 C C . ASP B 1 420 ? -2.213 38.281 -1.896 1 81.62 420 ASP B C 1
ATOM 8677 O O . ASP B 1 420 ? -1.126 38.031 -2.422 1 81.62 420 ASP B O 1
ATOM 8681 N N . GLN B 1 421 ? -2.479 38 -0.698 1 81.44 421 GLN B N 1
ATOM 8682 C CA . GLN B 1 421 ? -1.566 37.219 0.139 1 81.44 421 GLN B CA 1
ATOM 8683 C C . GLN B 1 421 ? -1.315 35.844 -0.454 1 81.44 421 GLN B C 1
ATOM 8685 O O . GLN B 1 421 ? -0.21 35.312 -0.349 1 81.44 421 GLN B O 1
ATOM 8690 N N . LEU B 1 422 ? -2.291 35.312 -1.09 1 75.12 422 LEU B N 1
ATOM 8691 C CA . LEU B 1 422 ? -2.158 33.969 -1.676 1 75.12 422 LEU B CA 1
ATOM 8692 C C . LEU B 1 422 ? -1.161 34 -2.83 1 75.12 422 LEU B C 1
ATOM 8694 O O . LEU B 1 422 ? -0.356 33.062 -2.971 1 75.12 422 LEU B O 1
ATOM 8698 N N . GLU B 1 423 ? -1.257 34.969 -3.578 1 81.81 423 GLU B N 1
ATOM 8699 C CA . GLU B 1 423 ? -0.323 35.094 -4.691 1 81.81 423 GLU B CA 1
ATOM 8700 C C . GLU B 1 423 ? 1.101 35.344 -4.195 1 81.81 423 GLU B C 1
ATOM 8702 O O . GLU B 1 423 ? 2.053 34.75 -4.73 1 81.81 423 GLU B O 1
ATOM 8707 N N . ARG B 1 424 ? 1.212 36.125 -3.25 1 87.75 424 ARG B N 1
ATOM 8708 C CA . ARG B 1 424 ? 2.531 36.375 -2.682 1 87.75 424 ARG B CA 1
ATOM 8709 C C . ARG B 1 424 ? 3.133 35.094 -2.1 1 87.75 424 ARG B C 1
ATOM 8711 O O . ARG B 1 424 ? 4.332 34.844 -2.248 1 87.75 424 ARG B O 1
ATOM 8718 N N . ASN B 1 425 ? 2.281 34.312 -1.494 1 82.38 425 ASN B N 1
ATOM 8719 C CA . ASN B 1 425 ? 2.736 33.031 -0.94 1 82.38 425 ASN B CA 1
ATOM 8720 C C . ASN B 1 425 ? 3.205 32.094 -2.037 1 82.38 425 ASN B C 1
ATOM 8722 O O . ASN B 1 425 ? 4.168 31.344 -1.848 1 82.38 425 ASN B O 1
ATOM 8726 N N . ARG B 1 426 ? 2.562 32.125 -3.076 1 80.62 426 ARG B N 1
ATOM 8727 C CA . ARG B 1 426 ? 2.951 31.297 -4.203 1 80.62 426 ARG B CA 1
ATOM 8728 C C . ARG B 1 426 ? 4.316 31.703 -4.75 1 80.62 426 ARG B C 1
ATOM 8730 O O . ARG B 1 426 ? 5.16 30.844 -5.027 1 80.62 426 ARG B O 1
ATOM 8737 N N . VAL B 1 427 ? 4.395 32.969 -4.918 1 87.56 427 VAL B N 1
ATOM 8738 C CA . VAL B 1 427 ? 5.668 33.469 -5.406 1 87.56 427 VAL B CA 1
ATOM 8739 C C . VAL B 1 427 ? 6.777 33.156 -4.414 1 87.56 427 VAL B C 1
ATOM 8741 O O . VAL B 1 427 ? 7.879 32.75 -4.809 1 87.56 427 VAL B O 1
ATOM 8744 N N . ARG B 1 428 ? 6.461 33.281 -3.203 1 90.31 428 ARG B N 1
ATOM 8745 C CA . ARG B 1 428 ? 7.402 32.938 -2.141 1 90.31 428 ARG B CA 1
ATOM 8746 C C . ARG B 1 428 ? 7.875 31.5 -2.256 1 90.31 428 ARG B C 1
ATOM 8748 O O . ARG B 1 428 ? 9.078 31.219 -2.217 1 90.31 428 ARG B O 1
ATOM 8755 N N . ASP B 1 429 ? 6.992 30.547 -2.449 1 85.44 429 ASP B N 1
ATOM 8756 C CA . ASP B 1 429 ? 7.332 29.125 -2.514 1 85.44 429 ASP B CA 1
ATOM 8757 C C . ASP B 1 429 ? 8.148 28.812 -3.764 1 85.44 429 ASP B C 1
ATOM 8759 O O . ASP B 1 429 ? 9.086 28.016 -3.713 1 85.44 429 ASP B O 1
ATOM 8763 N N . ARG B 1 430 ? 7.789 29.453 -4.809 1 87.38 430 ARG B N 1
ATOM 8764 C CA . ARG B 1 430 ? 8.547 29.281 -6.043 1 87.38 430 ARG B CA 1
ATOM 8765 C C . ARG B 1 430 ? 9.945 29.875 -5.91 1 87.38 430 ARG B C 1
ATOM 8767 O O . ARG B 1 430 ? 10.898 29.375 -6.516 1 87.38 430 ARG B O 1
ATOM 8774 N N . PHE B 1 431 ? 9.977 30.984 -5.258 1 91.38 431 PHE B N 1
ATOM 8775 C CA . PHE B 1 431 ? 11.273 31.594 -4.961 1 91.38 431 PHE B CA 1
ATOM 8776 C C . PHE B 1 431 ? 12.148 30.625 -4.176 1 91.38 431 PHE B C 1
ATOM 8778 O O . PHE B 1 431 ? 13.336 30.484 -4.465 1 91.38 431 PHE B O 1
ATOM 8785 N N . GLY B 1 432 ? 11.523 29.969 -3.191 1 91.31 432 GLY B N 1
ATOM 8786 C CA . GLY B 1 432 ? 12.273 28.984 -2.436 1 91.31 432 GLY B CA 1
ATOM 8787 C C . GLY B 1 432 ? 12.867 27.891 -3.307 1 91.31 432 GLY B C 1
ATOM 8788 O O . GLY B 1 432 ? 14.008 27.469 -3.102 1 91.31 432 GLY B O 1
ATOM 8789 N N . ASN B 1 433 ? 12.156 27.484 -4.312 1 87.44 433 ASN B N 1
ATOM 8790 C CA . ASN B 1 433 ? 12.633 26.469 -5.25 1 87.44 433 ASN B CA 1
ATOM 8791 C C . ASN B 1 433 ? 13.781 27 -6.102 1 87.44 433 ASN B C 1
ATOM 8793 O O . ASN B 1 433 ? 14.789 26.312 -6.289 1 87.44 433 ASN B O 1
ATOM 8797 N N . ASP B 1 434 ? 13.57 28.109 -6.578 1 91.5 434 ASP B N 1
ATOM 8798 C CA . ASP B 1 434 ? 14.57 28.703 -7.469 1 91.5 434 ASP B CA 1
ATOM 8799 C C . ASP B 1 434 ? 15.867 29 -6.719 1 91.5 434 ASP B C 1
ATOM 8801 O O . ASP B 1 434 ? 16.953 28.734 -7.227 1 91.5 434 ASP B O 1
ATOM 8805 N N . LEU B 1 435 ? 15.672 29.531 -5.566 1 94.25 435 LEU B N 1
ATOM 8806 C CA . LEU B 1 435 ? 16.828 29.844 -4.742 1 94.25 435 LEU B CA 1
ATOM 8807 C C . LEU B 1 435 ? 17.641 28.594 -4.438 1 94.25 435 LEU B C 1
ATOM 8809 O O . LEU B 1 435 ? 18.875 28.625 -4.484 1 94.25 435 LEU B O 1
ATOM 8813 N N . CYS B 1 436 ? 16.953 27.547 -4.105 1 92.06 436 CYS B N 1
ATOM 8814 C CA . CYS B 1 436 ? 17.625 26.281 -3.836 1 92.06 436 CYS B CA 1
ATOM 8815 C C . CYS B 1 436 ? 18.469 25.844 -5.031 1 92.06 436 CYS B C 1
ATOM 8817 O O . CYS B 1 436 ? 19.641 25.484 -4.875 1 92.06 436 CYS B O 1
ATOM 8819 N N . LYS B 1 437 ? 17.938 25.875 -6.18 1 89.62 437 LYS B N 1
ATOM 8820 C CA . LYS B 1 437 ? 18.672 25.5 -7.391 1 89.62 437 LYS B CA 1
ATOM 8821 C C . LYS B 1 437 ? 19.844 26.438 -7.637 1 89.62 437 LYS B C 1
ATOM 8823 O O . LYS B 1 437 ? 20.922 26 -8.055 1 89.62 437 LYS B O 1
ATOM 8828 N N . ARG B 1 438 ? 19.609 27.688 -7.398 1 94.12 438 ARG B N 1
ATOM 8829 C CA . ARG B 1 438 ? 20.656 28.688 -7.574 1 94.12 438 ARG B CA 1
ATOM 8830 C C . ARG B 1 438 ? 21.828 28.422 -6.645 1 94.12 438 ARG B C 1
ATOM 8832 O O . ARG B 1 438 ? 22.984 28.422 -7.082 1 94.12 438 ARG B O 1
ATOM 8839 N N . LEU B 1 439 ? 21.5 28.234 -5.414 1 94.31 439 LEU B N 1
ATOM 8840 C CA . LEU B 1 439 ? 22.547 27.984 -4.43 1 94.31 439 LEU B CA 1
ATOM 8841 C C . LEU B 1 439 ? 23.359 26.734 -4.793 1 94.31 439 LEU B C 1
ATOM 8843 O O . LEU B 1 439 ? 24.578 26.719 -4.668 1 94.31 439 LEU B O 1
ATOM 8847 N N . ASN B 1 440 ? 22.688 25.734 -5.238 1 88.75 440 ASN B N 1
ATOM 8848 C CA . ASN B 1 440 ? 23.359 24.516 -5.641 1 88.75 440 ASN B CA 1
ATOM 8849 C C . ASN B 1 440 ? 24.266 24.75 -6.855 1 88.75 440 ASN B C 1
ATOM 8851 O O . ASN B 1 440 ? 25.359 24.203 -6.938 1 88.75 440 ASN B O 1
ATOM 8855 N N . THR B 1 441 ? 23.781 25.484 -7.785 1 88.75 441 THR B N 1
ATOM 8856 C CA . THR B 1 441 ? 24.562 25.781 -8.977 1 88.75 441 THR B CA 1
ATOM 8857 C C . THR B 1 441 ? 25.812 26.578 -8.625 1 88.75 441 THR B C 1
ATOM 8859 O O . THR B 1 441 ? 26.906 26.297 -9.109 1 88.75 441 THR B O 1
ATOM 8862 N N . GLU B 1 442 ? 25.609 27.594 -7.777 1 92.69 442 GLU B N 1
ATOM 8863 C CA . GLU B 1 442 ? 26.75 28.391 -7.309 1 92.69 442 GLU B CA 1
ATOM 8864 C C . GLU B 1 442 ? 27.766 27.516 -6.59 1 92.69 442 GLU B C 1
ATOM 8866 O O . GLU B 1 442 ? 28.969 27.656 -6.801 1 92.69 442 GLU B O 1
ATOM 8871 N N . HIS B 1 443 ? 27.297 26.641 -5.766 1 89.56 443 HIS B N 1
ATOM 8872 C CA . HIS B 1 443 ? 28.156 25.734 -5.027 1 89.56 443 HIS B CA 1
ATOM 8873 C C . HIS B 1 443 ? 28.953 24.844 -5.973 1 89.56 443 HIS B C 1
ATOM 8875 O O . HIS B 1 443 ? 30.156 24.641 -5.781 1 89.56 443 HIS B O 1
ATOM 8881 N N . LYS B 1 444 ? 28.312 24.25 -6.91 1 83.19 444 LYS B N 1
ATOM 8882 C CA . LYS B 1 444 ? 28.969 23.375 -7.871 1 83.19 444 LYS B CA 1
ATOM 8883 C C . LYS B 1 444 ? 30.078 24.109 -8.617 1 83.19 444 LYS B C 1
ATOM 8885 O O . LYS B 1 444 ? 31.172 23.578 -8.797 1 83.19 444 LYS B O 1
ATOM 8890 N N . LEU B 1 445 ? 29.828 25.328 -9.047 1 86.06 445 LEU B N 1
ATOM 8891 C CA . LEU B 1 445 ? 30.812 26.141 -9.758 1 86.06 445 LEU B CA 1
ATOM 8892 C C . LEU B 1 445 ? 31.969 26.531 -8.844 1 86.06 445 LEU B C 1
ATOM 8894 O O . LEU B 1 445 ? 33.125 26.531 -9.266 1 86.06 445 LEU B O 1
ATOM 8898 N N . ALA B 1 446 ? 31.625 26.812 -7.621 1 88.06 446 ALA B N 1
ATOM 8899 C CA . ALA B 1 446 ? 32.656 27.172 -6.648 1 88.06 446 ALA B CA 1
ATOM 8900 C C . ALA B 1 446 ? 33.594 26 -6.371 1 88.06 446 ALA B C 1
ATOM 8902 O O . ALA B 1 446 ? 34.812 26.172 -6.238 1 88.06 446 ALA B O 1
ATOM 8903 N N . ARG B 1 447 ? 33 24.938 -6.195 1 81.62 447 ARG B N 1
ATOM 8904 C CA . ARG B 1 447 ? 33.812 23.734 -5.934 1 81.62 447 ARG B CA 1
ATOM 8905 C C . ARG B 1 447 ? 34.781 23.469 -7.066 1 81.62 447 ARG B C 1
ATOM 8907 O O . ARG B 1 447 ? 35.906 23.016 -6.824 1 81.62 447 ARG B O 1
ATOM 8914 N N . LYS B 1 448 ? 34.406 23.703 -8.234 1 78.25 448 LYS B N 1
ATOM 8915 C CA . LYS B 1 448 ? 35.25 23.516 -9.406 1 78.25 448 LYS B CA 1
ATOM 8916 C C . LYS B 1 448 ? 36.344 24.578 -9.461 1 78.25 448 LYS B C 1
ATOM 8918 O O . LYS B 1 448 ? 37.5 24.266 -9.812 1 78.25 448 LYS B O 1
ATOM 8923 N N . ARG B 1 449 ? 36.062 25.719 -9.102 1 83.69 449 ARG B N 1
ATOM 8924 C CA . ARG B 1 449 ? 36.969 26.844 -9.297 1 83.69 449 ARG B CA 1
ATOM 8925 C C . ARG B 1 449 ? 37.875 27.031 -8.086 1 83.69 449 ARG B C 1
ATOM 8927 O O . ARG B 1 449 ? 39 27.516 -8.227 1 83.69 449 ARG B O 1
ATOM 8934 N N . PHE B 1 450 ? 37.281 26.781 -6.957 1 85.75 450 PHE B N 1
ATOM 8935 C CA . PHE B 1 450 ? 38.031 27.047 -5.727 1 85.75 450 PHE B CA 1
ATOM 8936 C C . PHE B 1 450 ? 38.219 25.75 -4.934 1 85.75 450 PHE B C 1
ATOM 8938 O O . PHE B 1 450 ? 37.469 25.453 -4.008 1 85.75 450 PHE B O 1
ATOM 8945 N N . PRO B 1 451 ? 39.312 25.062 -5.223 1 74.75 451 PRO B N 1
ATOM 8946 C CA . PRO B 1 451 ? 39.562 23.797 -4.52 1 74.75 451 PRO B CA 1
ATOM 8947 C C . PRO B 1 451 ? 39.906 24 -3.049 1 74.75 451 PRO B C 1
ATOM 8949 O O . PRO B 1 451 ? 39.688 23.109 -2.227 1 74.75 451 PRO B O 1
ATOM 8952 N N . GLN B 1 452 ? 40.469 25.234 -2.695 1 77.94 452 GLN B N 1
ATOM 8953 C CA . GLN B 1 452 ? 40.812 25.516 -1.307 1 77.94 452 GLN B CA 1
ATOM 8954 C C . GLN B 1 452 ? 39.594 25.938 -0.509 1 77.94 452 GLN B C 1
ATOM 8956 O O . GLN B 1 452 ? 38.875 26.859 -0.909 1 77.94 452 GLN B O 1
ATOM 8961 N N . LYS B 1 453 ? 39.406 25.344 0.645 1 81.31 453 LYS B N 1
ATOM 8962 C CA . LYS B 1 453 ? 38.219 25.5 1.476 1 81.31 453 LYS B CA 1
ATOM 8963 C C . LYS B 1 453 ? 38.062 26.953 1.915 1 81.31 453 LYS B C 1
ATOM 8965 O O . LYS B 1 453 ? 36.969 27.5 1.896 1 81.31 453 LYS B O 1
ATOM 8970 N N . LYS B 1 454 ? 39.125 27.531 2.307 1 85.69 454 LYS B N 1
ATOM 8971 C CA . LYS B 1 454 ? 39.062 28.906 2.811 1 85.69 454 LYS B CA 1
ATOM 8972 C C . LYS B 1 454 ? 38.656 29.875 1.711 1 85.69 454 LYS B C 1
ATOM 8974 O O . LYS B 1 454 ? 37.812 30.75 1.937 1 85.69 454 LYS B O 1
ATOM 8979 N N . LYS B 1 455 ? 39.156 29.672 0.501 1 88.81 455 LYS B N 1
ATOM 8980 C CA . LYS B 1 455 ? 38.812 30.531 -0.624 1 88.81 455 LYS B CA 1
ATOM 8981 C C . LYS B 1 455 ? 37.375 30.312 -1.07 1 88.81 455 LYS B C 1
ATOM 8983 O O . LYS B 1 455 ? 36.688 31.266 -1.435 1 88.81 455 LYS B O 1
ATOM 8988 N N . MET B 1 456 ? 37.031 29.156 -1.002 1 90.88 456 MET B N 1
ATOM 8989 C CA . MET B 1 456 ? 35.656 28.844 -1.368 1 90.88 456 MET B CA 1
ATOM 8990 C C . MET B 1 456 ? 34.656 29.516 -0.406 1 90.88 456 MET B C 1
ATOM 8992 O O . MET B 1 456 ? 33.688 30.094 -0.834 1 90.88 456 MET B O 1
ATOM 8996 N N . ALA B 1 457 ? 34.969 29.406 0.889 1 92.38 457 ALA B N 1
ATOM 8997 C CA . ALA B 1 457 ? 34.094 30 1.896 1 92.38 457 ALA B CA 1
ATOM 8998 C C . ALA B 1 457 ? 34 31.516 1.707 1 92.38 457 ALA B C 1
ATOM 9000 O O . ALA B 1 457 ? 32.938 32.094 1.854 1 92.38 457 ALA B O 1
ATOM 9001 N N . ALA B 1 458 ? 35.125 32.094 1.39 1 92.44 458 ALA B N 1
ATOM 9002 C CA . ALA B 1 458 ? 35.125 33.531 1.154 1 92.44 458 ALA B CA 1
ATOM 9003 C C . ALA B 1 458 ? 34.312 33.906 -0.069 1 92.44 458 ALA B C 1
ATOM 9005 O O . ALA B 1 458 ? 33.562 34.875 -0.045 1 92.44 458 ALA B O 1
ATOM 9006 N N . LYS B 1 459 ? 34.438 33.125 -1.032 1 93.19 459 LYS B N 1
ATOM 9007 C CA . LYS B 1 459 ? 33.688 33.375 -2.25 1 93.19 459 LYS B CA 1
ATOM 9008 C C . LYS B 1 459 ? 32.188 33.219 -2.01 1 93.19 459 LYS B C 1
ATOM 9010 O O . LYS B 1 459 ? 31.375 33.969 -2.549 1 93.19 459 LYS B O 1
ATOM 9015 N N . MET B 1 460 ? 31.875 32.219 -1.23 1 95.19 460 MET B N 1
ATOM 9016 C CA . MET B 1 460 ? 30.469 31.969 -0.957 1 95.19 460 MET B CA 1
ATOM 9017 C C . MET B 1 460 ? 29.844 33.125 -0.195 1 95.19 460 MET B C 1
ATOM 9019 O O . MET B 1 460 ? 28.656 33.438 -0.379 1 95.19 460 MET B O 1
ATOM 9023 N N . LYS B 1 461 ? 30.594 33.75 0.625 1 94 461 LYS B N 1
ATOM 9024 C CA . LYS B 1 461 ? 30.109 34.938 1.306 1 94 461 LYS B CA 1
ATOM 9025 C C . LYS B 1 461 ? 29.75 36.031 0.304 1 94 461 LYS B C 1
ATOM 9027 O O . LYS B 1 461 ? 28.703 36.656 0.429 1 94 461 LYS B O 1
ATOM 9032 N N . GLN B 1 462 ? 30.625 36.188 -0.681 1 94.38 462 GLN B N 1
ATOM 9033 C CA . GLN B 1 462 ? 30.359 37.188 -1.727 1 94.38 462 GLN B CA 1
ATOM 9034 C C . GLN B 1 462 ? 29.125 36.812 -2.539 1 94.38 462 GLN B C 1
ATOM 9036 O O . GLN B 1 462 ? 28.344 37.688 -2.918 1 94.38 462 GLN B O 1
ATOM 9041 N N . VAL B 1 463 ? 29.016 35.562 -2.783 1 96.31 463 VAL B N 1
ATOM 9042 C CA . VAL B 1 463 ? 27.891 35.062 -3.555 1 96.31 463 VAL B CA 1
ATOM 9043 C C . VAL B 1 463 ? 26.578 35.375 -2.818 1 96.31 463 VAL B C 1
ATOM 9045 O O . VAL B 1 463 ? 25.625 35.844 -3.422 1 96.31 463 VAL B O 1
ATOM 9048 N N . MET B 1 464 ? 26.516 35.125 -1.501 1 96.5 464 MET B N 1
ATOM 9049 C CA . MET B 1 464 ? 25.312 35.344 -0.698 1 96.5 464 MET B CA 1
ATOM 9050 C C . MET B 1 464 ? 24.922 36.812 -0.665 1 96.5 464 MET B C 1
ATOM 9052 O O . MET B 1 464 ? 23.75 37.156 -0.598 1 96.5 464 MET B O 1
ATOM 9056 N N . GLU B 1 465 ? 25.891 37.656 -0.799 1 94.12 465 GLU B N 1
ATOM 9057 C CA . GLU B 1 465 ? 25.656 39.094 -0.84 1 94.12 465 GLU B CA 1
ATOM 9058 C C . GLU B 1 465 ? 25.125 39.531 -2.207 1 94.12 465 GLU B C 1
ATOM 9060 O O . GLU B 1 465 ? 24.359 40.5 -2.311 1 94.12 465 GLU B O 1
ATOM 9065 N N . ALA B 1 466 ? 25.516 38.844 -3.238 1 95.31 466 ALA B N 1
ATOM 9066 C CA . ALA B 1 466 ? 25.219 39.219 -4.617 1 95.31 466 ALA B CA 1
ATOM 9067 C C . ALA B 1 466 ? 23.828 38.75 -5.031 1 95.31 466 ALA B C 1
ATOM 9069 O O . ALA B 1 466 ? 23.156 39.375 -5.844 1 95.31 466 ALA B O 1
ATOM 9070 N N . ILE B 1 467 ? 23.422 37.594 -4.555 1 96.06 467 ILE B N 1
ATOM 9071 C CA . ILE B 1 467 ? 22.25 36.875 -5.035 1 96.06 467 ILE B CA 1
ATOM 9072 C C . ILE B 1 467 ? 21.016 37.781 -4.906 1 96.06 467 ILE B C 1
ATOM 9074 O O . ILE B 1 467 ? 20.219 37.875 -5.84 1 96.06 467 ILE B O 1
ATOM 9078 N N . PRO B 1 468 ? 20.828 38.469 -3.738 1 95.19 468 PRO B N 1
ATOM 9079 C CA . PRO B 1 468 ? 19.641 39.312 -3.627 1 95.19 468 PRO B CA 1
ATOM 9080 C C . PRO B 1 468 ? 19.547 40.344 -4.727 1 95.19 468 PRO B C 1
ATOM 9082 O O . PRO B 1 468 ? 18.453 40.656 -5.219 1 95.19 468 PRO B O 1
ATOM 9085 N N . TYR B 1 469 ? 20.641 40.938 -5.18 1 93.94 469 TYR B N 1
ATOM 9086 C CA . TYR B 1 469 ? 20.656 41.938 -6.25 1 93.94 469 TYR B CA 1
ATOM 9087 C C . TYR B 1 469 ? 20.172 41.312 -7.562 1 93.94 469 TYR B C 1
ATOM 9089 O O . TYR B 1 469 ? 19.469 41.969 -8.336 1 93.94 469 TYR B O 1
ATOM 9097 N N . CYS B 1 470 ? 20.547 40.125 -7.789 1 95 470 CYS B N 1
ATOM 9098 C CA . CYS B 1 470 ? 20.141 39.406 -9 1 95 470 CYS B CA 1
ATOM 9099 C C . CYS B 1 470 ? 18.625 39.281 -9.062 1 95 470 CYS B C 1
ATOM 9101 O O . CYS B 1 470 ? 18.016 39.562 -10.102 1 95 470 CYS B O 1
ATOM 9103 N N . TYR B 1 471 ? 18.047 38.844 -7.996 1 95.88 471 TYR B N 1
ATOM 9104 C CA . TYR B 1 471 ? 16.609 38.594 -7.957 1 95.88 471 TYR B CA 1
ATOM 9105 C C . TYR B 1 471 ? 15.844 39.938 -7.996 1 95.88 471 TYR B C 1
ATOM 9107 O O . TYR B 1 471 ? 14.672 39.969 -8.359 1 95.88 471 TYR B O 1
ATOM 9115 N N . ALA B 1 472 ? 16.516 41.062 -7.594 1 93.5 472 ALA B N 1
ATOM 9116 C CA . ALA B 1 472 ? 15.93 42.375 -7.645 1 93.5 472 ALA B CA 1
ATOM 9117 C C . ALA B 1 472 ? 16.109 43 -9.023 1 93.5 472 ALA B C 1
ATOM 9119 O O . ALA B 1 472 ? 15.609 44.125 -9.281 1 93.5 472 ALA B O 1
ATOM 9120 N N . GLY B 1 473 ? 16.828 42.344 -9.93 1 92.25 473 GLY B N 1
ATOM 9121 C CA . GLY B 1 473 ? 17.031 42.844 -11.289 1 92.25 473 GLY B CA 1
ATOM 9122 C C . GLY B 1 473 ? 18.297 43.656 -11.445 1 92.25 473 GLY B C 1
ATOM 9123 O O . GLY B 1 473 ? 18.547 44.219 -12.516 1 92.25 473 GLY B O 1
ATOM 9124 N N . ASP B 1 474 ? 19.094 43.812 -10.461 1 92.06 474 ASP B N 1
ATOM 9125 C CA . ASP B 1 474 ? 20.328 44.562 -10.508 1 92.06 474 ASP B CA 1
ATOM 9126 C C . ASP B 1 474 ? 21.516 43.656 -10.828 1 92.06 474 ASP B C 1
ATOM 9128 O O . ASP B 1 474 ? 22.297 43.312 -9.945 1 92.06 474 ASP B O 1
ATOM 9132 N N . HIS B 1 475 ? 21.719 43.344 -12.07 1 93 475 HIS B N 1
ATOM 9133 C CA . HIS B 1 475 ? 22.75 42.406 -12.5 1 93 475 HIS B CA 1
ATOM 9134 C C . HIS B 1 475 ? 24.125 43.094 -12.516 1 93 475 HIS B C 1
ATOM 9136 O O . HIS B 1 475 ? 25.156 42.406 -12.555 1 93 475 HIS B O 1
ATOM 9142 N N . ASP B 1 476 ? 24.172 44.344 -12.477 1 88.56 476 ASP B N 1
ATOM 9143 C CA . ASP B 1 476 ? 25.453 45.031 -12.422 1 88.56 476 ASP B CA 1
ATOM 9144 C C . ASP B 1 476 ? 26.156 44.812 -11.086 1 88.56 476 ASP B C 1
ATOM 9146 O O . ASP B 1 476 ? 27.375 44.719 -11.031 1 88.56 476 ASP B O 1
ATOM 9150 N N . ARG B 1 477 ? 25.375 44.625 -10.125 1 90.62 477 ARG B N 1
ATOM 9151 C CA . ARG B 1 477 ? 25.938 44.406 -8.789 1 90.62 477 ARG B CA 1
ATOM 9152 C C . ARG B 1 477 ? 26.125 42.906 -8.523 1 90.62 477 ARG B C 1
ATOM 9154 O O . ARG B 1 477 ? 27.062 42.531 -7.816 1 90.62 477 ARG B O 1
ATOM 9161 N N . CYS B 1 478 ? 25.172 42.125 -8.969 1 93.31 478 CYS B N 1
ATOM 9162 C CA . CYS B 1 478 ? 25.25 40.719 -8.625 1 93.31 478 CYS B CA 1
ATOM 9163 C C . CYS B 1 478 ? 26.438 40.031 -9.305 1 93.31 478 CYS B C 1
ATOM 9165 O O . CYS B 1 478 ? 27.031 39.125 -8.75 1 93.31 478 CYS B O 1
ATOM 9167 N N . VAL B 1 479 ? 26.969 40.531 -10.461 1 92.5 479 VAL B N 1
ATOM 9168 C CA . VAL B 1 479 ? 28.047 39.938 -11.234 1 92.5 479 VAL B CA 1
ATOM 9169 C C . VAL B 1 479 ? 29.344 39.969 -10.422 1 92.5 479 VAL B C 1
ATOM 9171 O O . VAL B 1 479 ? 30.203 39.094 -10.578 1 92.5 479 VAL B O 1
ATOM 9174 N N . ALA B 1 480 ? 29.484 40.938 -9.57 1 89 480 ALA B N 1
ATOM 9175 C CA . ALA B 1 480 ? 30.703 41.125 -8.773 1 89 480 ALA B CA 1
ATOM 9176 C C . ALA B 1 480 ? 30.922 39.906 -7.867 1 89 480 ALA B C 1
ATOM 9178 O O . ALA B 1 480 ? 32.062 39.531 -7.59 1 89 480 ALA B O 1
ATOM 9179 N N . GLY B 1 481 ? 29.891 39.312 -7.48 1 92.19 481 GLY B N 1
ATOM 9180 C CA . GLY B 1 481 ? 30.016 38.219 -6.508 1 92.19 481 GLY B CA 1
ATOM 9181 C C . GLY B 1 481 ? 29.547 36.875 -7.031 1 92.19 481 GLY B C 1
ATOM 9182 O O . GLY B 1 481 ? 30.047 35.844 -6.609 1 92.19 481 GLY B O 1
ATOM 9183 N N . SER B 1 482 ? 28.656 36.781 -7.957 1 94.56 482 SER B N 1
ATOM 9184 C CA . SER B 1 482 ? 28.031 35.562 -8.438 1 94.56 482 SER B CA 1
ATOM 9185 C C . SER B 1 482 ? 28.969 34.812 -9.375 1 94.56 482 SER B C 1
ATOM 9187 O O . SER B 1 482 ? 29.766 35.406 -10.102 1 94.56 482 SER B O 1
ATOM 9189 N N . LEU B 1 483 ? 28.875 33.469 -9.328 1 92.88 483 LEU B N 1
ATOM 9190 C CA . LEU B 1 483 ? 29.625 32.625 -10.242 1 92.88 483 LEU B CA 1
ATOM 9191 C C . LEU B 1 483 ? 28.75 32.219 -11.438 1 92.88 483 LEU B C 1
ATOM 9193 O O . LEU B 1 483 ? 29.281 31.766 -12.453 1 92.88 483 LEU B O 1
ATOM 9197 N N . VAL B 1 484 ? 27.531 32.438 -11.281 1 93.12 484 VAL B N 1
ATOM 9198 C CA . VAL B 1 484 ? 26.609 32.062 -12.344 1 93.12 484 VAL B CA 1
ATOM 9199 C C . VAL B 1 484 ? 26.375 33.281 -13.266 1 93.12 484 VAL B C 1
ATOM 9201 O O . VAL B 1 484 ? 26.422 33.125 -14.492 1 93.12 484 VAL B O 1
ATOM 9204 N N . CYS B 1 485 ? 26.047 34.375 -12.602 1 92.38 485 CYS B N 1
ATOM 9205 C CA . CYS B 1 485 ? 25.812 35.562 -13.391 1 92.38 485 CYS B CA 1
ATOM 9206 C C . CYS B 1 485 ? 27.141 36.219 -13.812 1 92.38 485 CYS B C 1
ATOM 9208 O O . CYS B 1 485 ? 27.781 36.906 -13.023 1 92.38 485 CYS B O 1
ATOM 9210 N N . ARG B 1 486 ? 27.609 35.844 -15.086 1 84.81 486 ARG B N 1
ATOM 9211 C CA . ARG B 1 486 ? 28.812 36.406 -15.711 1 84.81 486 ARG B CA 1
ATOM 9212 C C . ARG B 1 486 ? 28.516 36.875 -17.125 1 84.81 486 ARG B C 1
ATOM 9214 O O . ARG B 1 486 ? 27.844 36.188 -17.891 1 84.81 486 ARG B O 1
ATOM 9221 N N . HIS B 1 487 ? 28.859 38.062 -17.453 1 73.44 487 HIS B N 1
ATOM 9222 C CA . HIS B 1 487 ? 28.562 38.625 -18.781 1 73.44 487 HIS B CA 1
ATOM 9223 C C . HIS B 1 487 ? 29.078 37.688 -19.875 1 73.44 487 HIS B C 1
ATOM 9225 O O . HIS B 1 487 ? 30.25 37.312 -19.875 1 73.44 487 HIS B O 1
ATOM 9231 N N . PRO B 1 488 ? 28.172 37.094 -20.672 1 79.31 488 PRO B N 1
ATOM 9232 C CA . PRO B 1 488 ? 26.781 37.5 -20.891 1 79.31 488 PRO B CA 1
ATOM 9233 C C . PRO B 1 488 ? 25.766 36.562 -20.234 1 79.31 488 PRO B C 1
ATOM 9235 O O . PRO B 1 488 ? 24.562 36.688 -20.453 1 79.31 488 PRO B O 1
ATOM 9238 N N . ARG B 1 489 ? 26.266 35.656 -19.438 1 85.62 489 ARG B N 1
ATOM 9239 C CA . ARG B 1 489 ? 25.375 34.656 -18.844 1 85.62 489 ARG B CA 1
ATOM 9240 C C . ARG B 1 489 ? 24.656 35.219 -17.625 1 85.62 489 ARG B C 1
ATOM 9242 O O . ARG B 1 489 ? 25.281 35.906 -16.797 1 85.62 489 ARG B O 1
ATOM 9249 N N . LYS B 1 490 ? 23.312 35.031 -17.5 1 89.56 490 LYS B N 1
ATOM 9250 C CA . LYS B 1 490 ? 22.484 35.438 -16.375 1 89.56 490 LYS B CA 1
ATOM 9251 C C . LYS B 1 490 ? 21.688 34.25 -15.828 1 89.56 490 LYS B C 1
ATOM 9253 O O . LYS B 1 490 ? 21.438 33.281 -16.547 1 89.56 490 LYS B O 1
ATOM 9258 N N . TRP B 1 491 ? 21.484 34.312 -14.547 1 93.69 491 TRP B N 1
ATOM 9259 C CA . TRP B 1 491 ? 20.578 33.344 -13.961 1 93.69 491 TRP B CA 1
ATOM 9260 C C . TRP B 1 491 ? 19.219 33.406 -14.633 1 93.69 491 TRP B C 1
ATOM 9262 O O . TRP B 1 491 ? 18.703 34.5 -14.914 1 93.69 491 TRP B O 1
ATOM 9272 N N . LYS B 1 492 ? 18.562 32.312 -15 1 87.94 492 LYS B N 1
ATOM 9273 C CA . LYS B 1 492 ? 17.375 32.281 -15.852 1 87.94 492 LYS B CA 1
ATOM 9274 C C . LYS B 1 492 ? 16.109 32.219 -15.008 1 87.94 492 LYS B C 1
ATOM 9276 O O . LYS B 1 492 ? 14.992 32.312 -15.531 1 87.94 492 LYS B O 1
ATOM 9281 N N . PHE B 1 493 ? 16.188 32.125 -13.727 1 90.75 493 PHE B N 1
ATOM 9282 C CA . PHE B 1 493 ? 15.055 32.094 -12.805 1 90.75 493 PHE B CA 1
ATOM 9283 C C . PHE B 1 493 ? 13.992 31.125 -13.281 1 90.75 493 PHE B C 1
ATOM 9285 O O . PHE B 1 493 ? 12.812 31.469 -13.367 1 90.75 493 PHE B O 1
ATOM 9292 N N . LYS B 1 494 ? 14.273 29.922 -13.617 1 81.5 494 LYS B N 1
ATOM 9293 C CA . LYS B 1 494 ? 13.414 28.953 -14.305 1 81.5 494 LYS B CA 1
ATOM 9294 C C . LYS B 1 494 ? 12.211 28.578 -13.445 1 81.5 494 LYS B C 1
ATOM 9296 O O . LYS B 1 494 ? 11.164 28.188 -13.977 1 81.5 494 LYS B O 1
ATOM 9301 N N . ASP B 1 495 ? 12.312 28.703 -12.117 1 84.88 495 ASP B N 1
ATOM 9302 C CA . ASP B 1 495 ? 11.234 28.25 -11.25 1 84.88 495 ASP B CA 1
ATOM 9303 C C . ASP B 1 495 ? 10.336 29.422 -10.836 1 84.88 495 ASP B C 1
ATOM 9305 O O . ASP B 1 495 ? 9.297 29.219 -10.203 1 84.88 495 ASP B O 1
ATOM 9309 N N . LEU B 1 496 ? 10.68 30.609 -11.211 1 89.44 496 LEU B N 1
ATOM 9310 C CA . LEU B 1 496 ? 9.891 31.781 -10.828 1 89.44 496 LEU B CA 1
ATOM 9311 C C . LEU B 1 496 ? 8.883 32.125 -11.914 1 89.44 496 LEU B C 1
ATOM 9313 O O . LEU B 1 496 ? 9.172 32 -13.102 1 89.44 496 LEU B O 1
ATOM 9317 N N . PRO B 1 497 ? 7.723 32.594 -11.422 1 84.12 497 PRO B N 1
ATOM 9318 C CA . PRO B 1 497 ? 6.805 33.156 -12.414 1 84.12 497 PRO B CA 1
ATOM 9319 C C . PRO B 1 497 ? 7.371 34.406 -13.109 1 84.12 497 PRO B C 1
ATOM 9321 O O . PRO B 1 497 ? 8.188 35.125 -12.531 1 84.12 497 PRO B O 1
ATOM 9324 N N . ALA B 1 498 ? 6.863 34.656 -14.305 1 83.38 498 ALA B N 1
ATOM 9325 C CA . ALA B 1 498 ? 7.402 35.719 -15.133 1 83.38 498 ALA B CA 1
ATOM 9326 C C . ALA B 1 498 ? 7.324 37.062 -14.406 1 83.38 498 ALA B C 1
ATOM 9328 O O . ALA B 1 498 ? 8.281 37.844 -14.43 1 83.38 498 ALA B O 1
ATOM 9329 N N . LYS B 1 499 ? 6.234 37.281 -13.719 1 83.81 499 LYS B N 1
ATOM 9330 C CA . LYS B 1 499 ? 6.004 38.562 -13.062 1 83.81 499 LYS B CA 1
ATOM 9331 C C . LYS B 1 499 ? 6.961 38.781 -11.891 1 83.81 499 LYS B C 1
ATOM 9333 O O . LYS B 1 499 ? 7.203 39.906 -11.461 1 83.81 499 LYS B O 1
ATOM 9338 N N . ALA B 1 500 ? 7.48 37.719 -11.359 1 90.94 500 ALA B N 1
ATOM 9339 C CA . ALA B 1 500 ? 8.328 37.781 -10.172 1 90.94 500 ALA B CA 1
ATOM 9340 C C . ALA B 1 500 ? 9.805 37.812 -10.547 1 90.94 500 ALA B C 1
ATOM 9342 O O . ALA B 1 500 ? 10.664 38.094 -9.711 1 90.94 500 ALA B O 1
ATOM 9343 N N . ARG B 1 501 ? 10.109 37.562 -11.812 1 92.69 501 ARG B N 1
ATOM 9344 C CA . ARG B 1 501 ? 11.5 37.562 -12.258 1 92.69 501 ARG B CA 1
ATOM 9345 C C . ARG B 1 501 ? 12.117 38.969 -12.172 1 92.69 501 ARG B C 1
ATOM 9347 O O . ARG B 1 501 ? 11.617 39.906 -12.781 1 92.69 501 ARG B O 1
ATOM 9354 N N . GLU B 1 502 ? 13.156 39 -11.391 1 93.06 502 GLU B N 1
ATOM 9355 C CA . GLU B 1 502 ? 13.906 40.25 -11.234 1 93.06 502 GLU B CA 1
ATOM 9356 C C . GLU B 1 502 ? 13.062 41.312 -10.562 1 93.06 502 GLU B C 1
ATOM 9358 O O . GLU B 1 502 ? 13.273 42.531 -10.773 1 93.06 502 GLU B O 1
ATOM 9363 N N . ASN B 1 503 ? 12.039 40.875 -9.891 1 93.44 503 ASN B N 1
ATOM 9364 C CA . ASN B 1 503 ? 11.117 41.812 -9.242 1 93.44 503 ASN B CA 1
ATOM 9365 C C . ASN B 1 503 ? 10.891 41.438 -7.777 1 93.44 503 ASN B C 1
ATOM 9367 O O . ASN B 1 503 ? 9.781 41.594 -7.262 1 93.44 503 ASN B O 1
ATOM 9371 N N . ILE B 1 504 ? 11.875 40.844 -7.184 1 95.25 504 ILE B N 1
ATOM 9372 C CA . ILE B 1 504 ? 11.859 40.562 -5.746 1 95.25 504 ILE B CA 1
ATOM 9373 C C . ILE B 1 504 ? 12.586 41.688 -5.008 1 95.25 504 ILE B C 1
ATOM 9375 O O . ILE B 1 504 ? 13.742 42 -5.305 1 95.25 504 ILE B O 1
ATOM 9379 N N . THR B 1 505 ? 11.891 42.375 -4.109 1 91.56 505 THR B N 1
ATOM 9380 C CA . THR B 1 505 ? 12.43 43.562 -3.465 1 91.56 505 THR B CA 1
ATOM 9381 C C . THR B 1 505 ? 12.516 43.375 -1.954 1 91.56 505 THR B C 1
ATOM 9383 O O . THR B 1 505 ? 11.602 43.75 -1.219 1 91.56 505 THR B O 1
ATOM 9386 N N . PRO B 1 506 ? 13.594 42.875 -1.503 1 92.88 506 PRO B N 1
ATOM 9387 C CA . PRO B 1 506 ? 13.758 42.656 -0.067 1 92.88 506 PRO B CA 1
ATOM 9388 C C . PRO B 1 506 ? 14.055 43.938 0.717 1 92.88 506 PRO B C 1
ATOM 9390 O O . PRO B 1 506 ? 14.797 44.781 0.237 1 92.88 506 PRO B O 1
ATOM 9393 N N . SER B 1 507 ? 13.406 44.031 1.852 1 92.44 507 SER B N 1
ATOM 9394 C CA . SER B 1 507 ? 13.789 45.062 2.807 1 92.44 507 SER B CA 1
ATOM 9395 C C . SER B 1 507 ? 15.117 44.719 3.486 1 92.44 507 SER B C 1
ATOM 9397 O O . SER B 1 507 ? 15.672 43.656 3.275 1 92.44 507 SER B O 1
ATOM 9399 N N . SER B 1 508 ? 15.617 45.688 4.285 1 91.06 508 SER B N 1
ATOM 9400 C CA . SER B 1 508 ? 16.844 45.438 5.02 1 91.06 508 SER B CA 1
ATOM 9401 C C . SER B 1 508 ? 16.703 44.25 5.965 1 91.06 508 SER B C 1
ATOM 9403 O O . SER B 1 508 ? 17.625 43.438 6.121 1 91.06 508 SER B O 1
ATOM 9405 N N . ALA B 1 509 ? 15.531 44.156 6.52 1 91.88 509 ALA B N 1
ATOM 9406 C CA . ALA B 1 509 ? 15.25 43.031 7.414 1 91.88 509 ALA B CA 1
ATOM 9407 C C . ALA B 1 509 ? 15.164 41.719 6.645 1 91.88 509 ALA B C 1
ATOM 9409 O O . ALA B 1 509 ? 15.625 40.656 7.117 1 91.88 509 ALA B O 1
ATOM 9410 N N . ASP B 1 510 ? 14.594 41.75 5.453 1 94.94 510 ASP B N 1
ATOM 9411 C CA . ASP B 1 510 ? 14.477 40.562 4.598 1 94.94 510 ASP B CA 1
ATOM 9412 C C . ASP B 1 510 ? 15.852 40.062 4.188 1 94.94 510 ASP B C 1
ATOM 9414 O O . ASP B 1 510 ? 16.078 38.844 4.129 1 94.94 510 ASP B O 1
ATOM 9418 N N . LEU B 1 511 ? 16.719 40.969 3.91 1 94.56 511 LEU B N 1
ATOM 9419 C CA . LEU B 1 511 ? 18.062 40.625 3.467 1 94.56 511 LEU B CA 1
ATOM 9420 C C . LEU B 1 511 ? 18.797 39.844 4.555 1 94.56 511 LEU B C 1
ATOM 9422 O O . LEU B 1 511 ? 19.531 38.906 4.266 1 94.56 511 LEU B O 1
ATOM 9426 N N . LYS B 1 512 ? 18.594 40.25 5.762 1 92.75 512 LYS B N 1
ATOM 9427 C CA . LYS B 1 512 ? 19.234 39.531 6.875 1 92.75 512 LYS B CA 1
ATOM 9428 C C . LYS B 1 512 ? 18.688 38.125 7.008 1 92.75 512 LYS B C 1
ATOM 9430 O O . LYS B 1 512 ? 19.453 37.188 7.238 1 92.75 512 LYS B O 1
ATOM 9435 N N . LEU B 1 513 ? 17.406 38.062 6.852 1 94.5 513 LEU B N 1
ATOM 9436 C CA . LEU B 1 513 ? 16.781 36.75 6.914 1 94.5 513 LEU B CA 1
ATOM 9437 C C . LEU B 1 513 ? 17.234 35.875 5.754 1 94.5 513 LEU B C 1
ATOM 9439 O O . LEU B 1 513 ? 17.516 34.656 5.934 1 94.5 513 LEU B O 1
ATOM 9443 N N . LEU B 1 514 ? 17.281 36.438 4.633 1 96.12 514 LEU B N 1
ATOM 9444 C CA . LEU B 1 514 ? 17.719 35.719 3.441 1 96.12 514 LEU B CA 1
ATOM 9445 C C . LEU B 1 514 ? 19.156 35.219 3.584 1 96.12 514 LEU B C 1
ATOM 9447 O O . LEU B 1 514 ? 19.5 34.125 3.174 1 96.12 514 LEU B O 1
ATOM 9451 N N . GLN B 1 515 ? 19.953 36.031 4.109 1 94.56 515 GLN B N 1
ATOM 9452 C CA . GLN B 1 515 ? 21.344 35.656 4.344 1 94.56 515 GLN B CA 1
ATOM 9453 C C . GLN B 1 515 ? 21.438 34.438 5.254 1 94.56 515 GLN B C 1
ATOM 9455 O O . GLN B 1 515 ? 22.203 33.5 4.973 1 94.56 515 GLN B O 1
ATOM 9460 N N . LYS B 1 516 ? 20.656 34.469 6.281 1 93.62 516 LYS B N 1
ATOM 9461 C CA . LYS B 1 516 ? 20.656 33.344 7.203 1 93.62 516 LYS B CA 1
ATOM 9462 C C . LYS B 1 516 ? 20.188 32.062 6.504 1 93.62 516 LYS B C 1
ATOM 9464 O O . LYS B 1 516 ? 20.719 30.984 6.766 1 93.62 516 LYS B O 1
ATOM 9469 N N . ILE B 1 517 ? 19.266 32.219 5.641 1 95.62 517 ILE B N 1
ATOM 9470 C CA . ILE B 1 517 ? 18.734 31.078 4.906 1 95.62 517 ILE B CA 1
ATOM 9471 C C . ILE B 1 517 ? 19.797 30.547 3.953 1 95.62 517 ILE B C 1
ATOM 9473 O O . ILE B 1 517 ? 20.016 29.344 3.873 1 95.62 517 ILE B O 1
ATOM 9477 N N . MET B 1 518 ? 20.469 31.422 3.277 1 96.12 518 MET B N 1
ATOM 9478 C CA . MET B 1 518 ? 21.484 31 2.324 1 96.12 518 MET B CA 1
ATOM 9479 C C . MET B 1 518 ? 22.672 30.359 3.043 1 96.12 518 MET B C 1
ATOM 9481 O O . MET B 1 518 ? 23.312 29.453 2.508 1 96.12 518 MET B O 1
ATOM 9485 N N . GLU B 1 519 ? 22.922 30.766 4.262 1 93.81 519 GLU B N 1
ATOM 9486 C CA . GLU B 1 519 ? 24.016 30.219 5.059 1 93.81 519 GLU B CA 1
ATOM 9487 C C . GLU B 1 519 ? 23.766 28.75 5.379 1 93.81 519 GLU B C 1
ATOM 9489 O O . GLU B 1 519 ? 24.719 27.984 5.613 1 93.81 519 GLU B O 1
ATOM 9494 N N . HIS B 1 520 ? 22.547 28.484 5.379 1 91.81 520 HIS B N 1
ATOM 9495 C CA . HIS B 1 520 ? 22.203 27.094 5.641 1 91.81 520 HIS B CA 1
ATOM 9496 C C . HIS B 1 520 ? 22.797 26.172 4.586 1 91.81 520 HIS B C 1
ATOM 9498 O O . HIS B 1 520 ? 23.062 25 4.855 1 91.81 520 HIS B O 1
ATOM 9504 N N . ARG B 1 521 ? 22.969 26.672 3.377 1 92.62 521 ARG B N 1
ATOM 9505 C CA . ARG B 1 521 ? 23.516 25.859 2.283 1 92.62 521 ARG B CA 1
ATOM 9506 C C . ARG B 1 521 ? 24.953 26.25 1.974 1 92.62 521 ARG B C 1
ATOM 9508 O O . ARG B 1 521 ? 25.781 25.391 1.654 1 92.62 521 ARG B O 1
ATOM 9515 N N . LEU B 1 522 ? 25.312 27.516 2.104 1 93.94 522 LEU B N 1
ATOM 9516 C CA . LEU B 1 522 ? 26.594 28 1.612 1 93.94 522 LEU B CA 1
ATOM 9517 C C . LEU B 1 522 ? 27.469 28.5 2.764 1 93.94 522 LEU B C 1
ATOM 9519 O O . LEU B 1 522 ? 28.594 28.938 2.545 1 93.94 522 LEU B O 1
ATOM 9523 N N . GLY B 1 523 ? 26.969 28.391 3.955 1 92.5 523 GLY B N 1
ATOM 9524 C CA . GLY B 1 523 ? 27.766 28.812 5.094 1 92.5 523 GLY B CA 1
ATOM 9525 C C . GLY B 1 523 ? 28.969 27.906 5.332 1 92.5 523 GLY B C 1
ATOM 9526 O O . GLY B 1 523 ? 29.047 26.812 4.789 1 92.5 523 GLY B O 1
ATOM 9527 N N . LYS B 1 524 ? 29.844 28.359 6.156 1 90.19 524 LYS B N 1
ATOM 9528 C CA . LYS B 1 524 ? 31.094 27.641 6.434 1 90.19 524 LYS B CA 1
ATOM 9529 C C . LYS B 1 524 ? 30.812 26.25 6.992 1 90.19 524 LYS B C 1
ATOM 9531 O O . LYS B 1 524 ? 31.406 25.266 6.547 1 90.19 524 LYS B O 1
ATOM 9536 N N . THR B 1 525 ? 29.922 26.203 7.93 1 88.5 525 THR B N 1
ATOM 9537 C CA . THR B 1 525 ? 29.594 24.938 8.555 1 88.5 525 THR B CA 1
ATOM 9538 C C . THR B 1 525 ? 28.953 23.984 7.543 1 88.5 525 THR B C 1
ATOM 9540 O O . THR B 1 525 ? 29.266 22.797 7.512 1 88.5 525 THR B O 1
ATOM 9543 N N . ALA B 1 526 ? 28.047 24.547 6.727 1 89.94 526 ALA B N 1
ATOM 9544 C CA . ALA B 1 526 ? 27.375 23.734 5.715 1 89.94 526 ALA B CA 1
ATOM 9545 C C . ALA B 1 526 ? 28.375 23.219 4.672 1 89.94 526 ALA B C 1
ATOM 9547 O O . ALA B 1 526 ? 28.312 22.062 4.258 1 89.94 526 ALA B O 1
ATOM 9548 N N . LEU B 1 527 ? 29.281 24 4.297 1 89.81 527 LEU B N 1
ATOM 9549 C CA . LEU B 1 527 ? 30.281 23.625 3.316 1 89.81 527 LEU B CA 1
ATOM 9550 C C . LEU B 1 527 ? 31.172 22.5 3.852 1 89.81 527 LEU B C 1
ATOM 9552 O O . LEU B 1 527 ? 31.5 21.562 3.125 1 89.81 527 LEU B O 1
ATOM 9556 N N . LYS B 1 528 ? 31.484 22.609 5.082 1 86.75 528 LYS B N 1
ATOM 9557 C CA . LYS B 1 528 ? 32.312 21.594 5.707 1 86.75 528 LYS B CA 1
ATOM 9558 C C . LYS B 1 528 ? 31.578 20.25 5.801 1 86.75 528 LYS B C 1
ATOM 9560 O O . LYS B 1 528 ? 32.156 19.203 5.504 1 86.75 528 LYS B O 1
ATOM 9565 N N . LYS B 1 529 ? 30.344 20.297 6.09 1 88.88 529 LYS B N 1
ATOM 9566 C CA . LYS B 1 529 ? 29.562 19.094 6.344 1 88.88 529 LYS B CA 1
ATOM 9567 C C . LYS B 1 529 ? 29.078 18.469 5.039 1 88.88 529 LYS B C 1
ATOM 9569 O O . LYS B 1 529 ? 28.641 17.312 5.023 1 88.88 529 LYS B O 1
ATOM 9574 N N . THR B 1 530 ? 29.188 19.188 3.93 1 86.56 530 THR B N 1
ATOM 9575 C CA . THR B 1 530 ? 28.703 18.656 2.658 1 86.56 530 THR B CA 1
ATOM 9576 C C . THR B 1 530 ? 29.844 18.562 1.65 1 86.56 530 THR B C 1
ATOM 9578 O O . THR B 1 530 ? 29.609 18.484 0.443 1 86.56 530 THR B O 1
ATOM 9581 N N . ARG B 1 531 ? 31 18.609 2.07 1 80 531 ARG B N 1
ATOM 9582 C CA . ARG B 1 531 ? 32.156 18.703 1.196 1 80 531 ARG B CA 1
ATOM 9583 C C . ARG B 1 531 ? 32.281 17.484 0.301 1 80 531 ARG B C 1
ATOM 9585 O O . ARG B 1 531 ? 32.844 17.562 -0.793 1 80 531 ARG B O 1
ATOM 9592 N N . CYS B 1 532 ? 31.625 16.359 0.774 1 78.5 532 CYS B N 1
ATOM 9593 C CA . CYS B 1 532 ? 31.734 15.141 -0.014 1 78.5 532 CYS B CA 1
ATOM 9594 C C . CYS B 1 532 ? 30.625 15.055 -1.05 1 78.5 532 CYS B C 1
ATOM 9596 O O . CYS B 1 532 ? 30.641 14.172 -1.907 1 78.5 532 CYS B O 1
ATOM 9598 N N . GLY B 1 533 ? 29.625 15.945 -1.014 1 77.44 533 GLY B N 1
ATOM 9599 C CA . GLY B 1 533 ? 28.547 15.992 -1.986 1 77.44 533 GLY B CA 1
ATOM 9600 C C . GLY B 1 533 ? 27.719 14.727 -2.016 1 77.44 533 GLY B C 1
ATOM 9601 O O . GLY B 1 533 ? 27.141 14.383 -3.049 1 77.44 533 GLY B O 1
ATOM 9602 N N . ARG B 1 534 ? 27.656 13.992 -0.971 1 82.44 534 ARG B N 1
ATOM 9603 C CA . ARG B 1 534 ? 26.938 12.727 -0.904 1 82.44 534 ARG B CA 1
ATOM 9604 C C . ARG B 1 534 ? 25.484 12.938 -0.473 1 82.44 534 ARG B C 1
ATOM 9606 O O . ARG B 1 534 ? 25.141 14 0.042 1 82.44 534 ARG B O 1
ATOM 9613 N N . THR B 1 535 ? 24.672 11.953 -0.833 1 86.06 535 THR B N 1
ATOM 9614 C CA . THR B 1 535 ? 23.25 11.992 -0.508 1 86.06 535 THR B CA 1
ATOM 9615 C C . THR B 1 535 ? 22.812 10.703 0.184 1 86.06 535 THR B C 1
ATOM 9617 O O . THR B 1 535 ? 23.594 9.773 0.318 1 86.06 535 THR B O 1
ATOM 9620 N N . THR B 1 536 ? 21.609 10.672 0.73 1 88.94 536 THR B N 1
ATOM 9621 C CA . THR B 1 536 ? 21.016 9.477 1.323 1 88.94 536 THR B CA 1
ATOM 9622 C C . THR B 1 536 ? 20 8.844 0.374 1 88.94 536 THR B C 1
ATOM 9624 O O . THR B 1 536 ? 19.016 8.242 0.815 1 88.94 536 THR B O 1
ATOM 9627 N N . ASN B 1 537 ? 20.188 8.992 -0.924 1 83.5 537 ASN B N 1
ATOM 9628 C CA . ASN B 1 537 ? 19.234 8.555 -1.938 1 83.5 537 ASN B CA 1
ATOM 9629 C C . ASN B 1 537 ? 19.109 7.031 -1.958 1 83.5 537 ASN B C 1
ATOM 9631 O O . ASN B 1 537 ? 18.031 6.5 -2.242 1 83.5 537 ASN B O 1
ATOM 9635 N N . LYS B 1 538 ? 20.203 6.344 -1.719 1 87.12 538 LYS B N 1
ATOM 9636 C CA . LYS B 1 538 ? 20.125 4.887 -1.773 1 87.12 538 LYS B CA 1
ATOM 9637 C C . LYS B 1 538 ? 19.25 4.344 -0.648 1 87.12 538 LYS B C 1
ATOM 9639 O O . LYS B 1 538 ? 18.406 3.469 -0.874 1 87.12 538 LYS B O 1
ATOM 9644 N N . VAL B 1 539 ? 19.516 4.836 0.547 1 92.88 539 VAL B N 1
ATOM 9645 C CA . VAL B 1 539 ? 18.703 4.34 1.659 1 92.88 539 VAL B CA 1
ATOM 9646 C C . VAL B 1 539 ? 17.25 4.73 1.455 1 92.88 539 VAL B C 1
ATOM 9648 O O . VAL B 1 539 ? 16.344 3.99 1.842 1 92.88 539 VAL B O 1
ATOM 9651 N N . GLU B 1 540 ? 16.969 5.844 0.821 1 89.25 540 GLU B N 1
ATOM 9652 C CA . GLU B 1 540 ? 15.602 6.195 0.468 1 89.25 540 GLU B CA 1
ATOM 9653 C C . GLU B 1 540 ? 15.023 5.219 -0.554 1 89.25 540 GLU B C 1
ATOM 9655 O O . GLU B 1 540 ? 13.859 4.836 -0.462 1 89.25 540 GLU B O 1
ATOM 9660 N N . SER B 1 541 ? 15.852 4.871 -1.532 1 87.94 541 SER B N 1
ATOM 9661 C CA . SER B 1 541 ? 15.438 3.865 -2.504 1 87.94 541 SER B CA 1
ATOM 9662 C C . SER B 1 541 ? 15.133 2.531 -1.828 1 87.94 541 SER B C 1
ATOM 9664 O O . SER B 1 541 ? 14.18 1.845 -2.191 1 87.94 541 SER B O 1
ATOM 9666 N N . LEU B 1 542 ? 15.992 2.197 -0.916 1 93.69 542 LEU B N 1
ATOM 9667 C CA . LEU B 1 542 ? 15.781 0.971 -0.151 1 93.69 542 LEU B CA 1
ATOM 9668 C C . LEU B 1 542 ? 14.477 1.034 0.629 1 93.69 542 LEU B C 1
ATOM 9670 O O . LEU B 1 542 ? 13.719 0.058 0.667 1 93.69 542 LEU B O 1
ATOM 9674 N N . ASN B 1 543 ? 14.234 2.158 1.267 1 90.56 543 ASN B N 1
ATOM 9675 C CA . ASN B 1 543 ? 12.984 2.35 1.995 1 90.56 543 ASN B CA 1
ATOM 9676 C C . ASN B 1 543 ? 11.773 2.191 1.08 1 90.56 543 ASN B C 1
ATOM 9678 O O . ASN B 1 543 ? 10.742 1.661 1.495 1 90.56 543 ASN B O 1
ATOM 9682 N N . ARG B 1 544 ? 11.898 2.598 -0.109 1 88 544 ARG B N 1
ATOM 9683 C CA . ARG B 1 544 ? 10.82 2.41 -1.077 1 88 544 ARG B CA 1
ATOM 9684 C C . ARG B 1 544 ? 10.609 0.931 -1.375 1 88 544 ARG B C 1
ATOM 9686 O O . ARG B 1 544 ? 9.469 0.482 -1.521 1 88 544 ARG B O 1
ATOM 9693 N N . GLN B 1 545 ? 11.711 0.251 -1.497 1 91 545 GLN B N 1
ATOM 9694 C CA . GLN B 1 545 ? 11.609 -1.184 -1.74 1 91 545 GLN B CA 1
ATOM 9695 C C . GLN B 1 545 ? 10.961 -1.897 -0.559 1 91 545 GLN B C 1
ATOM 9697 O O . GLN B 1 545 ? 10.164 -2.82 -0.745 1 91 545 GLN B O 1
ATOM 9702 N N . ILE B 1 546 ? 11.336 -1.449 0.604 1 93.12 546 ILE B N 1
ATOM 9703 C CA . ILE B 1 546 ? 10.703 -1.998 1.801 1 93.12 546 ILE B CA 1
ATOM 9704 C C . ILE B 1 546 ? 9.211 -1.673 1.795 1 93.12 546 ILE B C 1
ATOM 9706 O O . ILE B 1 546 ? 8.391 -2.502 2.189 1 93.12 546 ILE B O 1
ATOM 9710 N N . GLY B 1 547 ? 8.836 -0.527 1.301 1 88.31 547 GLY B N 1
ATOM 9711 C CA . GLY B 1 547 ? 7.441 -0.129 1.192 1 88.31 547 GLY B CA 1
ATOM 9712 C C . GLY B 1 547 ? 6.641 -1.015 0.259 1 88.31 547 GLY B C 1
ATOM 9713 O O . GLY B 1 547 ? 5.426 -1.153 0.419 1 88.31 547 GLY B O 1
ATOM 9714 N N . LYS B 1 548 ? 7.262 -1.629 -0.664 1 87.12 548 LYS B N 1
ATOM 9715 C CA . LYS B 1 548 ? 6.594 -2.572 -1.555 1 87.12 548 LYS B CA 1
ATOM 9716 C C . LYS B 1 548 ? 6.156 -3.826 -0.802 1 87.12 548 LYS B C 1
ATOM 9718 O O . LYS B 1 548 ? 5.023 -4.281 -0.948 1 87.12 548 LYS B O 1
ATOM 9723 N N . ALA B 1 549 ? 7.07 -4.332 0.012 1 90.25 549 ALA B N 1
ATOM 9724 C CA . ALA B 1 549 ? 6.789 -5.551 0.764 1 90.25 549 ALA B CA 1
ATOM 9725 C C . ALA B 1 549 ? 5.98 -5.246 2.021 1 90.25 549 ALA B C 1
ATOM 9727 O O . ALA B 1 549 ? 5.172 -6.07 2.461 1 90.25 549 ALA B O 1
ATOM 9728 N N . CYS B 1 550 ? 6.277 -4.07 2.572 1 89.12 550 CYS B N 1
ATOM 9729 C CA . CYS B 1 550 ? 5.625 -3.633 3.803 1 89.12 550 CYS B CA 1
ATOM 9730 C C . CYS B 1 550 ? 5.031 -2.238 3.643 1 89.12 550 CYS B C 1
ATOM 9732 O O . CYS B 1 550 ? 5.562 -1.267 4.184 1 89.12 550 CYS B O 1
ATOM 9734 N N . PRO B 1 551 ? 3.898 -2.195 3.004 1 82.56 551 PRO B N 1
ATOM 9735 C CA . PRO B 1 551 ? 3.283 -0.874 2.848 1 82.56 551 PRO B CA 1
ATOM 9736 C C . PRO B 1 551 ? 2.938 -0.224 4.188 1 82.56 551 PRO B C 1
ATOM 9738 O O . PRO B 1 551 ? 2.576 -0.919 5.141 1 82.56 551 PRO B O 1
ATOM 9741 N N . LYS B 1 552 ? 2.918 1.113 4.293 1 76.88 552 LYS B N 1
ATOM 9742 C CA . LYS B 1 552 ? 2.742 1.85 5.543 1 76.88 552 LYS B CA 1
ATOM 9743 C C . LYS B 1 552 ? 1.323 1.687 6.082 1 76.88 552 LYS B C 1
ATOM 9745 O O . LYS B 1 552 ? 1.08 1.891 7.273 1 76.88 552 LYS B O 1
ATOM 9750 N N . ASN B 1 553 ? 0.4 1.32 5.23 1 73.06 553 ASN B N 1
ATOM 9751 C CA . ASN B 1 553 ? -0.99 1.216 5.664 1 73.06 553 ASN B CA 1
ATOM 9752 C C . ASN B 1 553 ? -1.302 -0.172 6.215 1 73.06 553 ASN B C 1
ATOM 9754 O O . ASN B 1 553 ? -2.439 -0.452 6.594 1 73.06 553 ASN B O 1
ATOM 9758 N N . VAL B 1 554 ? -0.323 -1.056 6.184 1 80.06 554 VAL B N 1
ATOM 9759 C CA . VAL B 1 554 ? -0.53 -2.406 6.695 1 80.06 554 VAL B CA 1
ATOM 9760 C C . VAL B 1 554 ? 0.358 -2.639 7.914 1 80.06 554 VAL B C 1
ATOM 9762 O O . VAL B 1 554 ? 1.577 -2.469 7.844 1 80.06 554 VAL B O 1
ATOM 9765 N N . LEU B 1 555 ? -0.278 -3.023 8.992 1 77.25 555 LEU B N 1
ATOM 9766 C CA . LEU B 1 555 ? 0.47 -3.332 10.203 1 77.25 555 LEU B CA 1
ATOM 9767 C C . LEU B 1 555 ? 0.937 -4.781 10.203 1 77.25 555 LEU B C 1
ATOM 9769 O O . LEU B 1 555 ? 0.132 -5.699 10.008 1 77.25 555 LEU B O 1
ATOM 9773 N N . ARG B 1 556 ? 2.215 -4.965 10.297 1 83.88 556 ARG B N 1
ATOM 9774 C CA . ARG B 1 556 ? 2.814 -6.289 10.391 1 83.88 556 ARG B CA 1
ATOM 9775 C C . ARG B 1 556 ? 3.578 -6.453 11.703 1 83.88 556 ARG B C 1
ATOM 9777 O O . ARG B 1 556 ? 4.172 -5.492 12.203 1 83.88 556 ARG B O 1
ATOM 9784 N N . SER B 1 557 ? 3.508 -7.641 12.266 1 86.38 557 SER B N 1
ATOM 9785 C CA . SER B 1 557 ? 4.207 -7.902 13.523 1 86.38 557 SER B CA 1
ATOM 9786 C C . SER B 1 557 ? 5.199 -9.055 13.367 1 86.38 557 SER B C 1
ATOM 9788 O O . SER B 1 557 ? 6.348 -8.844 12.969 1 86.38 557 SER B O 1
ATOM 9790 N N . ARG B 1 558 ? 4.715 -10.281 13.273 1 87.56 558 ARG B N 1
ATOM 9791 C CA . ARG B 1 558 ? 5.562 -11.469 13.305 1 87.56 558 ARG B CA 1
ATOM 9792 C C . ARG B 1 558 ? 6.371 -11.602 12.016 1 87.56 558 ARG B C 1
ATOM 9794 O O . ARG B 1 558 ? 7.496 -12.102 12.031 1 87.56 558 ARG B O 1
ATOM 9801 N N . THR B 1 559 ? 5.816 -11.203 10.953 1 93.06 559 THR B N 1
ATOM 9802 C CA . THR B 1 559 ? 6.461 -11.414 9.656 1 93.06 559 THR B CA 1
ATOM 9803 C C . THR B 1 559 ? 7.191 -10.156 9.203 1 93.06 559 THR B C 1
ATOM 9805 O O . THR B 1 559 ? 7.812 -10.148 8.133 1 93.06 559 THR B O 1
ATOM 9808 N N . PHE B 1 560 ? 7.23 -9.07 9.961 1 92.75 560 PHE B N 1
ATOM 9809 C CA . PHE B 1 560 ? 7.746 -7.77 9.555 1 92.75 560 PHE B CA 1
ATOM 9810 C C . PHE B 1 560 ? 9.234 -7.852 9.234 1 92.75 560 PHE B C 1
ATOM 9812 O O . PHE B 1 560 ? 9.664 -7.453 8.148 1 92.75 560 PHE B O 1
ATOM 9819 N N . ALA B 1 561 ? 9.953 -8.391 10.188 1 95.75 561 ALA B N 1
ATOM 9820 C CA . ALA B 1 561 ? 11.398 -8.477 10.008 1 95.75 561 ALA B CA 1
ATOM 9821 C C . ALA B 1 561 ? 11.75 -9.289 8.758 1 95.75 561 ALA B C 1
ATOM 9823 O O . ALA B 1 561 ? 12.648 -8.914 8.008 1 95.75 561 ALA B O 1
ATOM 9824 N N . GLY B 1 562 ? 11.055 -10.383 8.555 1 97.19 562 GLY B N 1
ATOM 9825 C CA . GLY B 1 562 ? 11.297 -11.211 7.387 1 97.19 562 GLY B CA 1
ATOM 9826 C C . GLY B 1 562 ? 10.977 -10.516 6.082 1 97.19 562 GLY B C 1
ATOM 9827 O O . GLY B 1 562 ? 11.695 -10.68 5.09 1 97.19 562 GLY B O 1
ATOM 9828 N N . ARG B 1 563 ? 9.953 -9.742 6.055 1 96.81 563 ARG B N 1
ATOM 9829 C CA . ARG B 1 563 ? 9.578 -9 4.855 1 96.81 563 ARG B CA 1
ATOM 9830 C C . ARG B 1 563 ? 10.586 -7.902 4.551 1 96.81 563 ARG B C 1
ATOM 9832 O O . ARG B 1 563 ? 10.906 -7.656 3.385 1 96.81 563 ARG B O 1
ATOM 9839 N N . VAL B 1 564 ? 11.016 -7.234 5.605 1 97.12 564 VAL B N 1
ATOM 9840 C CA . VAL B 1 564 ? 12.062 -6.238 5.43 1 97.12 564 VAL B CA 1
ATOM 9841 C C . VAL B 1 564 ? 13.312 -6.898 4.848 1 97.12 564 VAL B C 1
ATOM 9843 O O . VAL B 1 564 ? 13.883 -6.41 3.867 1 97.12 564 VAL B O 1
ATOM 9846 N N . ALA B 1 565 ? 13.656 -8.031 5.445 1 98.44 565 ALA B N 1
ATOM 9847 C CA . ALA B 1 565 ? 14.82 -8.781 4.973 1 98.44 565 ALA B CA 1
ATOM 9848 C C . ALA B 1 565 ? 14.672 -9.156 3.5 1 98.44 565 ALA B C 1
ATOM 9850 O O . ALA B 1 565 ? 15.625 -9.047 2.723 1 98.44 565 ALA B O 1
ATOM 9851 N N . SER B 1 566 ? 13.539 -9.57 3.148 1 98.25 566 SER B N 1
ATOM 9852 C CA . SER B 1 566 ? 13.273 -9.953 1.765 1 98.25 566 SER B CA 1
ATOM 9853 C C . SER B 1 566 ? 13.461 -8.773 0.819 1 98.25 566 SER B C 1
ATOM 9855 O O . SER B 1 566 ? 14.031 -8.922 -0.262 1 98.25 566 SER B O 1
ATOM 9857 N N . ALA B 1 567 ? 12.977 -7.645 1.197 1 97.31 567 ALA B N 1
ATOM 9858 C CA . ALA B 1 567 ? 13.094 -6.438 0.382 1 97.31 567 ALA B CA 1
ATOM 9859 C C . ALA B 1 567 ? 14.555 -6.02 0.224 1 97.31 567 ALA B C 1
ATOM 9861 O O . ALA B 1 567 ? 14.984 -5.652 -0.872 1 97.31 567 ALA B O 1
ATOM 9862 N N . VAL B 1 568 ? 15.273 -6.086 1.297 1 98.12 568 VAL B N 1
ATOM 9863 C CA . VAL B 1 568 ? 16.688 -5.711 1.271 1 98.12 568 VAL B CA 1
ATOM 9864 C C . VAL B 1 568 ? 17.453 -6.668 0.362 1 98.12 568 VAL B C 1
ATOM 9866 O O . VAL B 1 568 ? 18.266 -6.234 -0.465 1 98.12 568 VAL B O 1
ATOM 9869 N N . HIS B 1 569 ? 17.156 -7.914 0.5 1 98.56 569 HIS B N 1
ATOM 9870 C CA . HIS B 1 569 ? 17.812 -8.914 -0.327 1 98.56 569 HIS B CA 1
ATOM 9871 C C . HIS B 1 569 ? 17.562 -8.656 -1.81 1 98.56 569 HIS B C 1
ATOM 9873 O O . HIS B 1 569 ? 18.484 -8.758 -2.623 1 98.56 569 HIS B O 1
ATOM 9879 N N . SER B 1 570 ? 16.406 -8.352 -2.164 1 96.69 570 SER B N 1
ATOM 9880 C CA . SER B 1 570 ? 16.047 -8.055 -3.549 1 96.69 570 SER B CA 1
ATOM 9881 C C . SER B 1 570 ? 16.75 -6.793 -4.039 1 96.69 570 SER B C 1
ATOM 9883 O O . SER B 1 570 ? 17.141 -6.703 -5.203 1 96.69 570 SER B O 1
ATOM 9885 N N . SER B 1 571 ? 16.859 -5.816 -3.188 1 95.19 571 SER B N 1
ATOM 9886 C CA . SER B 1 571 ? 17.531 -4.574 -3.549 1 95.19 571 SER B CA 1
ATOM 9887 C C . SER B 1 571 ? 19 -4.816 -3.871 1 95.19 571 SER B C 1
ATOM 9889 O O . SER B 1 571 ? 19.547 -4.215 -4.801 1 95.19 571 SER B O 1
ATOM 9891 N N . ASN B 1 572 ? 19.641 -5.691 -3.1 1 96.81 572 ASN B N 1
ATOM 9892 C CA . ASN B 1 572 ? 21.062 -5.961 -3.252 1 96.81 572 ASN B CA 1
ATOM 9893 C C . ASN B 1 572 ? 21.344 -6.855 -4.457 1 96.81 572 ASN B C 1
ATOM 9895 O O . ASN B 1 572 ? 22.344 -6.676 -5.152 1 96.81 572 ASN B O 1
ATOM 9899 N N . ASN B 1 573 ? 20.422 -7.762 -4.758 1 96.56 573 ASN B N 1
ATOM 9900 C CA . ASN B 1 573 ? 20.781 -8.828 -5.68 1 96.56 573 ASN B CA 1
ATOM 9901 C C . ASN B 1 573 ? 19.969 -8.758 -6.973 1 96.56 573 ASN B C 1
ATOM 9903 O O . ASN B 1 573 ? 20.312 -9.414 -7.957 1 96.56 573 ASN B O 1
ATOM 9907 N N . GLY B 1 574 ? 18.984 -7.93 -7.023 1 94.88 574 GLY B N 1
ATOM 9908 C CA . GLY B 1 574 ? 18.047 -7.945 -8.133 1 94.88 574 GLY B CA 1
ATOM 9909 C C . GLY B 1 574 ? 16.859 -8.844 -7.887 1 94.88 574 GLY B C 1
ATOM 9910 O O . GLY B 1 574 ? 16.953 -9.844 -7.172 1 94.88 574 GLY B O 1
ATOM 9911 N N . THR B 1 575 ? 15.812 -8.555 -8.5 1 95.75 575 THR B N 1
ATOM 9912 C CA . THR B 1 575 ? 14.555 -9.242 -8.234 1 95.75 575 THR B CA 1
ATOM 9913 C C . THR B 1 575 ? 14.641 -10.711 -8.648 1 95.75 575 THR B C 1
ATOM 9915 O O . THR B 1 575 ? 14.312 -11.602 -7.867 1 95.75 575 THR B O 1
ATOM 9918 N N . GLY B 1 576 ? 15.047 -10.969 -9.922 1 97.56 576 GLY B N 1
ATOM 9919 C CA . GLY B 1 576 ? 15.125 -12.336 -10.422 1 97.56 576 GLY B CA 1
ATOM 9920 C C . GLY B 1 576 ? 16.094 -13.195 -9.633 1 97.56 576 GLY B C 1
ATOM 9921 O O . GLY B 1 576 ? 15.734 -14.266 -9.141 1 97.56 576 GLY B O 1
ATOM 9922 N N . MET B 1 577 ? 17.312 -12.695 -9.445 1 97.81 577 MET B N 1
ATOM 9923 C CA . MET B 1 577 ? 18.328 -13.422 -8.711 1 97.81 577 MET B CA 1
ATOM 9924 C C . MET B 1 577 ? 17.906 -13.656 -7.262 1 97.81 577 MET B C 1
ATOM 9926 O O . MET B 1 577 ? 18.141 -14.727 -6.707 1 97.81 577 MET B O 1
ATOM 9930 N N . SER B 1 578 ? 17.312 -12.648 -6.699 1 98.25 578 SER B N 1
ATOM 9931 C CA . SER B 1 578 ? 16.859 -12.75 -5.32 1 98.25 578 SER B CA 1
ATOM 9932 C C . SER B 1 578 ? 15.836 -13.883 -5.16 1 98.25 578 SER B C 1
ATOM 9934 O O . SER B 1 578 ? 15.906 -14.656 -4.203 1 98.25 578 SER B O 1
ATOM 9936 N N . ILE B 1 579 ? 14.875 -14.016 -6.07 1 98.5 579 ILE B N 1
ATOM 9937 C CA . ILE B 1 579 ? 13.875 -15.078 -6.012 1 98.5 579 ILE B CA 1
ATOM 9938 C C . ILE B 1 579 ? 14.562 -16.438 -6.094 1 98.5 579 ILE B C 1
ATOM 9940 O O . ILE B 1 579 ? 14.266 -17.344 -5.305 1 98.5 579 ILE B O 1
ATOM 9944 N N . ALA B 1 580 ? 15.492 -16.562 -7.023 1 98.44 580 ALA B N 1
ATOM 9945 C CA . ALA B 1 580 ? 16.234 -17.812 -7.176 1 98.44 580 ALA B CA 1
ATOM 9946 C C . ALA B 1 580 ? 16.984 -18.172 -5.898 1 98.44 580 ALA B C 1
ATOM 9948 O O . ALA B 1 580 ? 16.906 -19.312 -5.43 1 98.44 580 ALA B O 1
ATOM 9949 N N . GLN B 1 581 ? 17.641 -17.203 -5.297 1 98.38 581 GLN B N 1
ATOM 9950 C CA . GLN B 1 581 ? 18.438 -17.438 -4.098 1 98.38 581 GLN B CA 1
ATOM 9951 C C . GLN B 1 581 ? 17.547 -17.75 -2.896 1 98.38 581 GLN B C 1
ATOM 9953 O O . GLN B 1 581 ? 17.891 -18.578 -2.049 1 98.38 581 GLN B O 1
ATOM 9958 N N . LYS B 1 582 ? 16.484 -17.078 -2.797 1 98.38 582 LYS B N 1
ATOM 9959 C CA . LYS B 1 582 ? 15.555 -17.312 -1.694 1 98.38 582 LYS B CA 1
ATOM 9960 C C . LYS B 1 582 ? 14.969 -18.719 -1.771 1 98.38 582 LYS B C 1
ATOM 9962 O O . LYS B 1 582 ? 14.805 -19.391 -0.747 1 98.38 582 LYS B O 1
ATOM 9967 N N . ARG B 1 583 ? 14.633 -19.141 -2.932 1 98.06 583 ARG B N 1
ATOM 9968 C CA . ARG B 1 583 ? 14.156 -20.5 -3.1 1 98.06 583 ARG B CA 1
ATOM 9969 C C . ARG B 1 583 ? 15.227 -21.516 -2.693 1 98.06 583 ARG B C 1
ATOM 9971 O O . ARG B 1 583 ? 14.938 -22.5 -2.004 1 98.06 583 ARG B O 1
ATOM 9978 N N . ALA B 1 584 ? 16.438 -21.266 -3.135 1 97.44 584 ALA B N 1
ATOM 9979 C CA . ALA B 1 584 ? 17.547 -22.141 -2.752 1 97.44 584 ALA B CA 1
ATOM 9980 C C . ALA B 1 584 ? 17.719 -22.172 -1.235 1 97.44 584 ALA B C 1
ATOM 9982 O O . ALA B 1 584 ? 17.906 -23.234 -0.648 1 97.44 584 ALA B O 1
ATOM 9983 N N . ALA B 1 585 ? 17.625 -21 -0.636 1 96.44 585 ALA B N 1
ATOM 9984 C CA . ALA B 1 585 ? 17.781 -20.906 0.813 1 96.44 585 ALA B CA 1
ATOM 9985 C C . ALA B 1 585 ? 16.672 -21.672 1.538 1 96.44 585 ALA B C 1
ATOM 9987 O O . ALA B 1 585 ? 16.891 -22.188 2.637 1 96.44 585 ALA B O 1
ATOM 9988 N N . ALA B 1 586 ? 15.492 -21.719 0.951 1 95.88 586 ALA B N 1
ATOM 9989 C CA . ALA B 1 586 ? 14.367 -22.438 1.53 1 95.88 586 ALA B CA 1
ATOM 9990 C C . ALA B 1 586 ? 14.438 -23.922 1.18 1 95.88 586 ALA B C 1
ATOM 9992 O O . ALA B 1 586 ? 13.5 -24.672 1.463 1 95.88 586 ALA B O 1
ATOM 9993 N N . ASN B 1 587 ? 15.445 -24.375 0.437 1 94.5 587 ASN B N 1
ATOM 9994 C CA . ASN B 1 587 ? 15.695 -25.75 0.048 1 94.5 587 ASN B CA 1
ATOM 9995 C C . ASN B 1 587 ? 14.695 -26.234 -1.003 1 94.5 587 ASN B C 1
ATOM 9997 O O . ASN B 1 587 ? 14.242 -27.375 -0.967 1 94.5 587 ASN B O 1
ATOM 10001 N N . ILE B 1 588 ? 14.242 -25.344 -1.783 1 96.88 588 ILE B N 1
ATOM 10002 C CA . ILE B 1 588 ? 13.406 -25.672 -2.932 1 96.88 588 ILE B CA 1
ATOM 10003 C C . ILE B 1 588 ? 13.961 -25 -4.184 1 96.88 588 ILE B C 1
ATOM 10005 O O . ILE B 1 588 ? 13.242 -24.266 -4.875 1 96.88 588 ILE B O 1
ATOM 10009 N N . PRO B 1 589 ? 15.109 -25.234 -4.531 1 96.25 589 PRO B N 1
ATOM 10010 C CA . PRO B 1 589 ? 15.742 -24.547 -5.66 1 96.25 589 PRO B CA 1
ATOM 10011 C C . PRO B 1 589 ? 15.008 -24.781 -6.98 1 96.25 589 PRO B C 1
ATOM 10013 O O . PRO B 1 589 ? 14.344 -25.797 -7.148 1 96.25 589 PRO B O 1
ATOM 10016 N N . LEU B 1 590 ? 15.18 -23.875 -7.875 1 96.88 590 LEU B N 1
ATOM 10017 C CA . LEU B 1 590 ? 14.656 -24.016 -9.227 1 96.88 590 LEU B CA 1
ATOM 10018 C C . LEU B 1 590 ? 15.547 -24.938 -10.07 1 96.88 590 LEU B C 1
ATOM 10020 O O . LEU B 1 590 ? 16.781 -24.891 -9.938 1 96.88 590 LEU B O 1
ATOM 10024 N N . SER B 1 591 ? 14.914 -25.688 -10.883 1 94.62 591 SER B N 1
ATOM 10025 C CA . SER B 1 591 ? 15.672 -26.438 -11.875 1 94.62 591 SER B CA 1
ATOM 10026 C C . SER B 1 591 ? 16.266 -25.516 -12.938 1 94.62 591 SER B C 1
ATOM 10028 O O . SER B 1 591 ? 15.617 -24.562 -13.375 1 94.62 591 SER B O 1
ATOM 10030 N N . PRO B 1 592 ? 17.516 -25.812 -13.32 1 93.75 592 PRO B N 1
ATOM 10031 C CA . PRO B 1 592 ? 18.094 -25.016 -14.406 1 93.75 592 PRO B CA 1
ATOM 10032 C C . PRO B 1 592 ? 17.266 -25.109 -15.695 1 93.75 592 PRO B C 1
ATOM 10034 O O . PRO B 1 592 ? 17.359 -24.219 -16.547 1 93.75 592 PRO B O 1
ATOM 10037 N N . ASN B 1 593 ? 16.469 -26.172 -15.828 1 92.19 593 ASN B N 1
ATOM 10038 C CA . ASN B 1 593 ? 15.672 -26.375 -17.031 1 92.19 593 ASN B CA 1
ATOM 10039 C C . ASN B 1 593 ? 14.258 -25.812 -16.875 1 92.19 593 ASN B C 1
ATOM 10041 O O . ASN B 1 593 ? 13.43 -25.953 -17.781 1 92.19 593 ASN B O 1
ATOM 10045 N N . SER B 1 594 ? 14.055 -25.203 -15.773 1 93.38 594 SER B N 1
ATOM 10046 C CA . SER B 1 594 ? 12.734 -24.641 -15.547 1 93.38 594 SER B CA 1
ATOM 10047 C C . SER B 1 594 ? 12.43 -23.516 -16.547 1 93.38 594 SER B C 1
ATOM 10049 O O . SER B 1 594 ? 13.312 -22.734 -16.891 1 93.38 594 SER B O 1
ATOM 10051 N N . ALA B 1 595 ? 11.156 -23.438 -16.922 1 89.38 595 ALA B N 1
ATOM 10052 C CA . ALA B 1 595 ? 10.727 -22.406 -17.859 1 89.38 595 ALA B CA 1
ATOM 10053 C C . ALA B 1 595 ? 10.781 -21.031 -17.219 1 89.38 595 ALA B C 1
ATOM 10055 O O . ALA B 1 595 ? 10.742 -20.016 -17.922 1 89.38 595 ALA B O 1
ATOM 10056 N N . VAL B 1 596 ? 10.961 -20.984 -15.945 1 95.25 596 VAL B N 1
ATOM 10057 C CA . VAL B 1 596 ? 10.891 -19.719 -15.203 1 95.25 596 VAL B CA 1
ATOM 10058 C C . VAL B 1 596 ? 12.211 -18.969 -15.344 1 95.25 596 VAL B C 1
ATOM 10060 O O . VAL B 1 596 ? 12.266 -17.75 -15.125 1 95.25 596 VAL B O 1
ATOM 10063 N N . VAL B 1 597 ? 13.258 -19.594 -15.75 1 94.81 597 VAL B N 1
ATOM 10064 C CA . VAL B 1 597 ? 14.602 -19.016 -15.766 1 94.81 597 VAL B CA 1
ATOM 10065 C C . VAL B 1 597 ? 14.625 -17.781 -16.672 1 94.81 597 VAL B C 1
ATOM 10067 O O . VAL B 1 597 ? 15.141 -16.734 -16.281 1 94.81 597 VAL B O 1
ATOM 10070 N N . SER B 1 598 ? 13.992 -17.938 -17.828 1 93.06 598 SER B N 1
ATOM 10071 C CA . SER B 1 598 ? 13.953 -16.797 -18.734 1 93.06 598 SER B CA 1
ATOM 10072 C C . SER B 1 598 ? 13.195 -15.625 -18.125 1 93.06 598 SER B C 1
ATOM 10074 O O . SER B 1 598 ? 13.555 -14.469 -18.344 1 93.06 598 SER B O 1
ATOM 10076 N N . GLY B 1 599 ? 12.18 -15.938 -17.406 1 94.94 599 GLY B N 1
ATOM 10077 C CA . GLY B 1 599 ? 11.43 -14.898 -16.734 1 94.94 599 GLY B CA 1
ATOM 10078 C C . GLY B 1 599 ? 12.234 -14.172 -15.672 1 94.94 599 GLY B C 1
ATOM 10079 O O . GLY B 1 599 ? 12.18 -12.945 -15.57 1 94.94 599 GLY B O 1
ATOM 10080 N N . LEU B 1 600 ? 12.969 -14.883 -14.883 1 97.62 600 LEU B N 1
ATOM 10081 C CA . LEU B 1 600 ? 13.828 -14.312 -13.852 1 97.62 600 LEU B CA 1
ATOM 10082 C C . LEU B 1 600 ? 14.883 -13.398 -14.469 1 97.62 600 LEU B C 1
ATOM 10084 O O . LEU B 1 600 ? 15.109 -12.289 -13.977 1 97.62 600 LEU B O 1
ATOM 10088 N N . GLU B 1 601 ? 15.484 -13.859 -15.555 1 95.94 601 GLU B N 1
ATOM 10089 C CA . GLU B 1 601 ? 16.484 -13.062 -16.25 1 95.94 601 GLU B CA 1
ATOM 10090 C C . GLU B 1 601 ? 15.875 -11.781 -16.812 1 95.94 601 GLU B C 1
ATOM 10092 O O . GLU B 1 601 ? 16.5 -10.719 -16.766 1 95.94 601 GLU B O 1
ATOM 10097 N N . GLY B 1 602 ? 14.68 -11.977 -17.328 1 94.94 602 GLY B N 1
ATOM 10098 C CA . GLY B 1 602 ? 13.984 -10.812 -17.844 1 94.94 602 GLY B CA 1
ATOM 10099 C C . GLY B 1 602 ? 13.711 -9.758 -16.797 1 94.94 602 GLY B C 1
ATOM 10100 O O . GLY B 1 602 ? 13.812 -8.562 -17.078 1 94.94 602 GLY B O 1
ATOM 10101 N N . MET B 1 603 ? 13.43 -10.141 -15.594 1 94.94 603 MET B N 1
ATOM 10102 C CA . MET B 1 603 ? 13.172 -9.211 -14.492 1 94.94 603 MET B CA 1
ATOM 10103 C C . MET B 1 603 ? 14.43 -8.422 -14.148 1 94.94 603 MET B C 1
ATOM 10105 O O . MET B 1 603 ? 14.367 -7.207 -13.961 1 94.94 603 MET B O 1
ATOM 10109 N N . ASP B 1 604 ? 15.531 -9.039 -14.055 1 94.31 604 ASP B N 1
ATOM 10110 C CA . ASP B 1 604 ? 16.797 -8.375 -13.734 1 94.31 604 ASP B CA 1
ATOM 10111 C C . ASP B 1 604 ? 17.219 -7.441 -14.859 1 94.31 604 ASP B C 1
ATOM 10113 O O . ASP B 1 604 ? 17.719 -6.34 -14.602 1 94.31 604 ASP B O 1
ATOM 10117 N N . ARG B 1 605 ? 17 -7.945 -16.062 1 91.31 605 ARG B N 1
ATOM 10118 C CA . ARG B 1 605 ? 17.328 -7.109 -17.219 1 91.31 605 ARG B CA 1
ATOM 10119 C C . ARG B 1 605 ? 16.5 -5.832 -17.219 1 91.31 605 ARG B C 1
ATOM 10121 O O . ARG B 1 605 ? 17.016 -4.75 -17.5 1 91.31 605 ARG B O 1
ATOM 10128 N N . GLU B 1 606 ? 15.297 -5.996 -16.938 1 90.06 606 GLU B N 1
ATOM 10129 C CA . GLU B 1 606 ? 14.406 -4.84 -16.891 1 90.06 606 GLU B CA 1
ATOM 10130 C C . GLU B 1 606 ? 14.836 -3.855 -15.812 1 90.06 606 GLU B C 1
ATOM 10132 O O . GLU B 1 606 ? 14.805 -2.641 -16.016 1 90.06 606 GLU B O 1
ATOM 10137 N N . GLN B 1 607 ? 15.172 -4.324 -14.688 1 87.81 607 GLN B N 1
ATOM 10138 C CA . GLN B 1 607 ? 15.609 -3.467 -13.586 1 87.81 607 GLN B CA 1
ATOM 10139 C C . GLN B 1 607 ? 16.875 -2.699 -13.961 1 87.81 607 GLN B C 1
ATOM 10141 O O . GLN B 1 607 ? 16.984 -1.508 -13.664 1 87.81 607 GLN B O 1
ATOM 10146 N N . LYS B 1 608 ? 17.812 -3.396 -14.57 1 86.06 608 LYS B N 1
ATOM 10147 C CA . LYS B 1 608 ? 19.047 -2.754 -15.023 1 86.06 608 LYS B CA 1
ATOM 10148 C C . LYS B 1 608 ? 18.75 -1.68 -16.062 1 86.06 608 LYS B C 1
ATOM 10150 O O . LYS B 1 608 ? 19.344 -0.596 -16.031 1 86.06 608 LYS B O 1
ATOM 10155 N N . TYR B 1 609 ? 17.859 -2.107 -16.906 1 86.62 609 TYR B N 1
ATOM 10156 C CA . TYR B 1 609 ? 17.469 -1.173 -17.953 1 86.62 609 TYR B CA 1
ATOM 10157 C C . TYR B 1 609 ? 16.859 0.093 -17.359 1 86.62 609 TYR B C 1
ATOM 10159 O O . TYR B 1 609 ? 17.234 1.205 -17.734 1 86.62 609 TYR B O 1
ATOM 10167 N N . GLN B 1 610 ? 16 -0.002 -16.469 1 85.38 610 GLN B N 1
ATOM 10168 C CA . GLN B 1 610 ? 15.32 1.139 -15.859 1 85.38 610 GLN B CA 1
ATOM 10169 C C . GLN B 1 610 ? 16.297 2.002 -15.07 1 85.38 610 GLN B C 1
ATOM 10171 O O . GLN B 1 610 ? 16.203 3.23 -15.078 1 85.38 610 GLN B O 1
ATOM 10176 N N . ARG B 1 611 ? 17.141 1.357 -14.375 1 82.94 611 ARG B N 1
ATOM 10177 C CA . ARG B 1 611 ? 18.156 2.104 -13.633 1 82.94 611 ARG B CA 1
ATOM 10178 C C . ARG B 1 611 ? 19 2.957 -14.578 1 82.94 611 ARG B C 1
ATOM 10180 O O . ARG B 1 611 ? 19.234 4.141 -14.32 1 82.94 611 ARG B O 1
ATOM 10187 N N . ALA B 1 612 ? 19.469 2.367 -15.656 1 81.5 612 ALA B N 1
ATOM 10188 C CA . ALA B 1 612 ? 20.281 3.078 -16.641 1 81.5 612 ALA B CA 1
ATOM 10189 C C . ALA B 1 612 ? 19.5 4.223 -17.266 1 81.5 612 ALA B C 1
ATOM 10191 O O . ALA B 1 612 ? 20.016 5.328 -17.438 1 81.5 612 ALA B O 1
ATOM 10192 N N . TYR B 1 613 ? 18.281 3.941 -17.562 1 82.12 613 TYR B N 1
ATOM 10193 C CA . TYR B 1 613 ? 17.422 4.93 -18.188 1 82.12 613 TYR B CA 1
ATOM 10194 C C . TYR B 1 613 ? 17.234 6.148 -17.297 1 82.12 613 TYR B C 1
ATOM 10196 O O . TYR B 1 613 ? 17.328 7.285 -17.766 1 82.12 613 TYR B O 1
ATOM 10204 N N . LYS B 1 614 ? 17.047 5.977 -16.078 1 78.06 614 LYS B N 1
ATOM 10205 C CA . LYS B 1 614 ? 16.781 7.059 -15.133 1 78.06 614 LYS B CA 1
ATOM 10206 C C . LYS B 1 614 ? 18.031 7.918 -14.922 1 78.06 614 LYS B C 1
ATOM 10208 O O . LYS B 1 614 ? 17.922 9.109 -14.609 1 78.06 614 LYS B O 1
ATOM 10213 N N . MET B 1 615 ? 19.125 7.328 -15.141 1 77.06 615 MET B N 1
ATOM 10214 C CA . MET B 1 615 ? 20.375 8.031 -14.875 1 77.06 615 MET B CA 1
ATOM 10215 C C . MET B 1 615 ? 20.828 8.797 -16.109 1 77.06 615 MET B C 1
ATOM 10217 O O . MET B 1 615 ? 21.703 9.664 -16.016 1 77.06 615 MET B O 1
ATOM 10221 N N . GLU B 1 616 ? 20.172 8.594 -17.219 1 79.94 616 GLU B N 1
ATOM 10222 C CA . GLU B 1 616 ? 20.578 9.25 -18.453 1 79.94 616 GLU B CA 1
ATOM 10223 C C . GLU B 1 616 ? 20.266 10.742 -18.422 1 79.94 616 GLU B C 1
ATOM 10225 O O . GLU B 1 616 ? 19.203 11.141 -17.922 1 79.94 616 GLU B O 1
ATOM 10230 N N . VAL B 1 617 ? 21.109 11.523 -18.938 1 77.19 617 VAL B N 1
ATOM 10231 C CA . VAL B 1 617 ? 21 12.977 -18.938 1 77.19 617 VAL B CA 1
ATOM 10232 C C . VAL B 1 617 ? 19.797 13.414 -19.766 1 77.19 617 VAL B C 1
ATOM 10234 O O . VAL B 1 617 ? 18.984 14.227 -19.312 1 77.19 617 VAL B O 1
ATOM 10237 N N . PRO B 1 618 ? 19.672 12.836 -20.953 1 76.12 618 PRO B N 1
ATOM 10238 C CA . PRO B 1 618 ? 18.5 13.242 -21.734 1 76.12 618 PRO B CA 1
ATOM 10239 C C . PRO B 1 618 ? 17.188 13.031 -20.984 1 76.12 618 PRO B C 1
ATOM 10241 O O . PRO B 1 618 ? 16.266 13.836 -21.109 1 76.12 618 PRO B O 1
ATOM 10244 N N . ASN B 1 619 ? 17.156 11.93 -20.312 1 77.75 619 ASN B N 1
ATOM 10245 C CA . ASN B 1 619 ? 15.938 11.68 -19.531 1 77.75 619 ASN B CA 1
ATOM 10246 C C . ASN B 1 619 ? 15.742 12.719 -18.438 1 77.75 619 ASN B C 1
ATOM 10248 O O . ASN B 1 619 ? 14.625 13.172 -18.203 1 77.75 619 ASN B O 1
ATOM 10252 N N . LYS B 1 620 ? 16.734 13.102 -17.766 1 76.19 620 LYS B N 1
ATOM 10253 C CA . LYS B 1 620 ? 16.672 14.117 -16.719 1 76.19 620 LYS B CA 1
ATOM 10254 C C . LYS B 1 620 ? 16.219 15.461 -17.297 1 76.19 620 LYS B C 1
ATOM 10256 O O . LYS B 1 620 ? 15.406 16.156 -16.688 1 76.19 620 LYS B O 1
ATOM 10261 N N . ILE B 1 621 ? 16.719 15.797 -18.453 1 79.56 621 ILE B N 1
ATOM 10262 C CA . ILE B 1 621 ? 16.359 17.047 -19.125 1 79.56 621 ILE B CA 1
ATOM 10263 C C . ILE B 1 621 ? 14.883 17.016 -19.4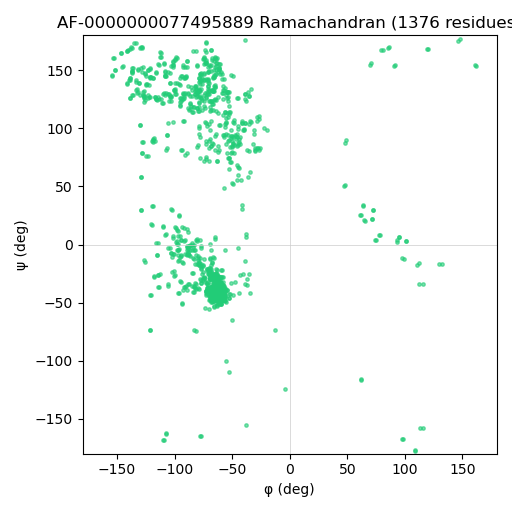84 1 79.56 621 ILE B C 1
ATOM 10265 O O . ILE B 1 621 ? 14.164 18 -19.281 1 79.56 621 ILE B O 1
ATOM 10269 N N . ARG B 1 622 ? 14.516 15.898 -20 1 77.5 622 ARG B N 1
ATOM 10270 C CA . ARG B 1 622 ? 13.117 15.75 -20.391 1 77.5 622 ARG B CA 1
ATOM 10271 C C . ARG B 1 622 ? 12.195 15.891 -19.188 1 77.5 622 ARG B C 1
ATOM 10273 O O . ARG B 1 622 ? 11.141 16.531 -19.266 1 77.5 622 ARG B O 1
ATOM 10280 N N . GLN B 1 623 ? 12.523 15.312 -18.062 1 77.38 623 GLN B N 1
ATOM 10281 C CA . GLN B 1 623 ? 11.711 15.383 -16.859 1 77.38 623 GLN B CA 1
ATOM 10282 C C . GLN B 1 623 ? 11.641 16.812 -16.328 1 77.38 623 GLN B C 1
ATOM 10284 O O . GLN B 1 623 ? 10.586 17.25 -15.867 1 77.38 623 GLN B O 1
ATOM 10289 N N . GLN B 1 624 ? 12.711 17.516 -16.406 1 75.12 624 GLN B N 1
ATOM 10290 C CA . GLN B 1 624 ? 12.742 18.906 -15.977 1 75.12 624 GLN B CA 1
ATOM 10291 C C . GLN B 1 624 ? 11.859 19.781 -16.875 1 75.12 624 GLN B C 1
ATOM 10293 O O . GLN B 1 624 ? 11.172 20.672 -16.391 1 75.12 624 GLN B O 1
ATOM 10298 N N . ALA B 1 625 ? 11.953 19.562 -18.156 1 76.06 625 ALA B N 1
ATOM 10299 C CA . ALA B 1 625 ? 11.141 20.312 -19.109 1 76.06 625 ALA B CA 1
ATOM 10300 C C . ALA B 1 625 ? 9.648 20.094 -18.844 1 76.06 625 ALA B C 1
ATOM 10302 O O . ALA B 1 625 ? 8.859 21.047 -18.922 1 76.06 625 ALA B O 1
ATOM 10303 N N . LYS B 1 626 ? 9.312 18.938 -18.531 1 74.06 626 LYS B N 1
ATOM 10304 C CA . LYS B 1 626 ? 7.918 18.641 -18.234 1 74.06 626 LYS B CA 1
ATOM 10305 C C . LYS B 1 626 ? 7.449 19.391 -16.984 1 74.06 626 LYS B C 1
ATOM 10307 O O . LYS B 1 626 ? 6.34 19.922 -16.969 1 74.06 626 LYS B O 1
ATOM 10312 N N . THR B 1 627 ? 8.281 19.406 -15.977 1 74.88 627 THR B N 1
ATOM 10313 C CA . THR B 1 627 ? 7.953 20.109 -14.742 1 74.88 627 THR B CA 1
ATOM 10314 C C . THR B 1 627 ? 7.781 21.609 -15 1 74.88 627 THR B C 1
ATOM 10316 O O . THR B 1 627 ? 6.848 22.219 -14.492 1 74.88 627 THR B O 1
ATOM 10319 N N . THR B 1 628 ? 8.656 22.125 -15.805 1 74.5 628 THR B N 1
ATOM 10320 C CA . THR B 1 628 ? 8.609 23.547 -16.141 1 74.5 628 THR B CA 1
ATOM 10321 C C . THR B 1 628 ? 7.332 23.875 -16.906 1 74.5 628 THR B C 1
ATOM 10323 O O . THR B 1 628 ? 6.688 24.891 -16.641 1 74.5 628 THR B O 1
ATOM 10326 N N . THR B 1 629 ? 7.016 23.031 -17.781 1 73.88 629 THR B N 1
ATOM 10327 C CA . THR B 1 629 ? 5.809 23.234 -18.578 1 73.88 629 THR B CA 1
ATOM 10328 C C . THR B 1 629 ? 4.562 23.156 -17.703 1 73.88 629 THR B C 1
ATOM 10330 O O . THR B 1 629 ? 3.623 23.938 -17.891 1 73.88 629 THR B O 1
ATOM 10333 N N . ARG B 1 630 ? 4.57 22.297 -16.812 1 74.56 630 ARG B N 1
ATOM 10334 C CA . ARG B 1 630 ? 3.434 22.156 -15.914 1 74.56 630 ARG B CA 1
ATOM 10335 C C . ARG B 1 630 ? 3.273 23.375 -15.031 1 74.56 630 ARG B C 1
ATOM 10337 O O . ARG B 1 630 ? 2.152 23.828 -14.789 1 74.56 630 ARG B O 1
ATOM 10344 N N . PHE B 1 631 ? 4.379 23.844 -14.586 1 75.5 631 PHE B N 1
ATOM 10345 C CA . PHE B 1 631 ? 4.336 25.062 -13.773 1 75.5 631 PHE B CA 1
ATOM 10346 C C . PHE B 1 631 ? 3.791 26.234 -14.586 1 75.5 631 PHE B C 1
ATOM 10348 O O . PHE B 1 631 ? 2.986 27.016 -14.078 1 75.5 631 PHE B O 1
ATOM 10355 N N . ALA B 1 632 ? 4.246 26.328 -15.758 1 74.31 632 ALA B N 1
ATOM 10356 C CA . ALA B 1 632 ? 3.789 27.406 -16.625 1 74.31 632 ALA B CA 1
ATOM 10357 C C . ALA B 1 632 ? 2.283 27.328 -16.859 1 74.31 632 ALA B C 1
ATOM 10359 O O . ALA B 1 632 ? 1.582 28.344 -16.797 1 74.31 632 ALA B O 1
ATOM 10360 N N . ALA B 1 633 ? 1.831 26.156 -17.125 1 72.06 633 ALA B N 1
ATOM 10361 C CA . ALA B 1 633 ? 0.403 25.953 -17.344 1 72.06 633 ALA B CA 1
ATOM 10362 C C . ALA B 1 633 ? -0.405 26.281 -16.094 1 72.06 633 ALA B C 1
ATOM 10364 O O . ALA B 1 633 ? -1.479 26.891 -16.188 1 72.06 633 ALA B O 1
ATOM 10365 N N . TYR B 1 634 ? 0.104 25.891 -15 1 72.06 634 TYR B N 1
ATOM 10366 C CA . TYR B 1 634 ? -0.557 26.172 -13.734 1 72.06 634 TYR B CA 1
ATOM 10367 C C . TYR B 1 634 ? -0.612 27.672 -13.469 1 72.06 634 TYR B C 1
ATOM 10369 O O . TYR B 1 634 ? -1.629 28.203 -13 1 72.06 634 TYR B O 1
ATOM 10377 N N . ASP B 1 635 ? 0.372 28.312 -13.742 1 73.5 635 ASP B N 1
ATOM 10378 C CA . ASP B 1 635 ? 0.437 29.75 -13.539 1 73.5 635 ASP B CA 1
ATOM 10379 C C . ASP B 1 635 ? -0.563 30.484 -14.43 1 73.5 635 ASP B C 1
ATOM 10381 O O . ASP B 1 635 ? -1.237 31.422 -13.984 1 73.5 635 ASP B O 1
ATOM 10385 N N . ILE B 1 636 ? -0.685 30.016 -15.57 1 72.12 636 ILE B N 1
ATOM 10386 C CA . ILE B 1 636 ? -1.63 30.609 -16.516 1 72.12 636 ILE B CA 1
ATOM 10387 C C . ILE B 1 636 ? -3.057 30.406 -16 1 72.12 636 ILE B C 1
ATOM 10389 O O . ILE B 1 636 ? -3.857 31.344 -16 1 72.12 636 ILE B O 1
ATOM 10393 N N . ARG B 1 637 ? -3.342 29.359 -15.484 1 71.31 637 ARG B N 1
ATOM 10394 C CA . ARG B 1 637 ? -4.688 29.047 -15.016 1 71.31 637 ARG B CA 1
ATOM 10395 C C . ARG B 1 637 ? -5.02 29.828 -13.758 1 71.31 637 ARG B C 1
ATOM 10397 O O . ARG B 1 637 ? -6.168 30.25 -13.555 1 71.31 637 ARG B O 1
ATOM 10404 N N . LYS B 1 638 ? -4.137 29.938 -12.953 1 68.81 638 LYS B N 1
ATOM 10405 C CA . LYS B 1 638 ? -4.348 30.719 -11.742 1 68.81 638 LYS B CA 1
ATOM 10406 C C . LYS B 1 638 ? -4.605 32.188 -12.062 1 68.81 638 LYS B C 1
ATOM 10408 O O . LYS B 1 638 ? -5.465 32.812 -11.453 1 68.81 638 LYS B O 1
ATOM 10413 N N . GLU B 1 639 ? -3.848 32.625 -13.008 1 67.31 639 GLU B N 1
ATOM 10414 C CA . GLU B 1 639 ? -4.047 34 -13.445 1 67.31 639 GLU B CA 1
ATOM 10415 C C . GLU B 1 639 ? -5.434 34.188 -14.055 1 67.31 639 GLU B C 1
ATOM 10417 O O . GLU B 1 639 ? -6.074 35.219 -13.852 1 67.31 639 GLU B O 1
ATOM 10422 N N . GLN B 1 640 ? -5.879 33.094 -14.664 1 64.19 640 GLN B N 1
ATOM 10423 C CA . GLN B 1 640 ? -7.199 33.125 -15.289 1 64.19 640 GLN B CA 1
ATOM 10424 C C . GLN B 1 640 ? -8.297 32.844 -14.266 1 64.19 640 GLN B C 1
ATOM 10426 O O . GLN B 1 640 ? -9.484 33 -14.57 1 64.19 640 GLN B O 1
ATOM 10431 N N . GLY B 1 641 ? -7.898 32.562 -12.922 1 56.81 641 GLY B N 1
ATOM 10432 C CA . GLY B 1 641 ? -8.867 32.312 -11.867 1 56.81 641 GLY B CA 1
ATOM 10433 C C . GLY B 1 641 ? -9.5 30.938 -11.969 1 56.81 641 GLY B C 1
ATOM 10434 O O . GLY B 1 641 ? -10.531 30.672 -11.344 1 56.81 641 GLY B O 1
ATOM 10435 N N . THR B 1 642 ? -9.039 30.219 -12.891 1 52.41 642 THR B N 1
ATOM 10436 C CA . THR B 1 642 ? -9.688 28.953 -13.148 1 52.41 642 THR B CA 1
ATOM 10437 C C . THR B 1 642 ? -9.148 27.875 -12.211 1 52.41 642 THR B C 1
ATOM 10439 O O . THR B 1 642 ? -9.742 26.797 -12.086 1 52.41 642 THR B O 1
ATOM 10442 N N . TYR B 1 643 ? -8.047 28.016 -11.75 1 51.22 643 TYR B N 1
ATOM 10443 C CA . TYR B 1 643 ? -7.547 27.062 -10.773 1 51.22 643 TYR B CA 1
ATOM 10444 C C . TYR B 1 643 ? -7.887 27.5 -9.352 1 51.22 643 TYR B C 1
ATOM 10446 O O . TYR B 1 643 ? -7.312 28.469 -8.844 1 51.22 643 TYR B O 1
ATOM 10454 N N . LYS B 1 644 ? -9.164 27.312 -8.906 1 47.31 644 LYS B N 1
ATOM 10455 C CA . LYS B 1 644 ? -9.594 27.688 -7.559 1 47.31 644 LYS B CA 1
ATOM 10456 C C . LYS B 1 644 ? -9.023 26.734 -6.512 1 47.31 644 LYS B C 1
ATOM 10458 O O . LYS B 1 644 ? -9.297 25.531 -6.535 1 47.31 644 LYS B O 1
ATOM 10463 N N . SER B 1 645 ? -7.805 26.828 -6.234 1 45.59 645 SER B N 1
ATOM 10464 C CA . SER B 1 645 ? -7.445 26.078 -5.035 1 45.59 645 SER B CA 1
ATOM 10465 C C . SER B 1 645 ? -8.289 26.516 -3.84 1 45.59 645 SER B C 1
ATOM 10467 O O . SER B 1 645 ? -8.625 27.688 -3.703 1 45.59 645 SER B O 1
ATOM 10469 N N . LYS B 1 646 ? -9.305 25.844 -3.328 1 38.47 646 LYS B N 1
ATOM 10470 C CA . LYS B 1 646 ? -10.086 26.219 -2.148 1 38.47 646 LYS B CA 1
ATOM 10471 C C . LYS B 1 646 ? -9.227 27 -1.151 1 38.47 646 LYS B C 1
ATOM 10473 O O . LYS B 1 646 ? -8.219 26.484 -0.656 1 38.47 646 LYS B O 1
ATOM 10478 N N . VAL B 1 647 ? -9.086 28.266 -1.365 1 32.22 647 VAL B N 1
ATOM 10479 C CA . VAL B 1 647 ? -8.641 29.094 -0.245 1 32.22 647 VAL B CA 1
ATOM 10480 C C . VAL B 1 647 ? -9.43 28.719 1.01 1 32.22 647 VAL B C 1
ATOM 10482 O O . VAL B 1 647 ? -10.664 28.672 0.98 1 32.22 647 VAL B O 1
ATOM 10485 N N . VAL B 1 648 ? -8.977 27.891 1.843 1 30.11 648 VAL B N 1
ATOM 10486 C CA . VAL B 1 648 ? -9.586 28.078 3.156 1 30.11 648 VAL B CA 1
ATOM 10487 C C . VAL B 1 648 ? -9.852 29.562 3.391 1 30.11 648 VAL B C 1
ATOM 10489 O O . VAL B 1 648 ? -8.914 30.359 3.506 1 30.11 648 VAL B O 1
ATOM 10492 N N . THR B 1 649 ? -10.656 30.172 2.633 1 28.55 649 THR B N 1
ATOM 10493 C CA . THR B 1 649 ? -11.07 31.562 2.846 1 28.55 649 THR B CA 1
ATOM 10494 C C . THR B 1 649 ? -11.32 31.828 4.328 1 28.55 649 THR B C 1
ATOM 10496 O O . THR B 1 649 ? -12.398 31.516 4.844 1 28.55 649 THR B O 1
ATOM 10499 N N . GLY B 1 650 ? -10.734 31.266 5.344 1 27.23 650 GLY B N 1
ATOM 10500 C CA . GLY B 1 650 ? -11.078 32.094 6.484 1 27.23 650 GLY B CA 1
ATOM 10501 C C . GLY B 1 650 ? -10.766 33.562 6.27 1 27.23 650 GLY B C 1
ATOM 10502 O O . GLY B 1 650 ? -9.609 33.938 6.039 1 27.23 650 GLY B O 1
ATOM 10503 N N . LYS B 1 651 ? -11.508 34.344 5.488 1 29.16 651 LYS B N 1
ATOM 10504 C CA . LYS B 1 651 ? -11.516 35.781 5.645 1 29.16 651 LYS B CA 1
ATOM 10505 C C . LYS B 1 651 ? -11.164 36.188 7.074 1 29.16 651 LYS B C 1
ATOM 10507 O O . LYS B 1 651 ? -11.914 35.906 8.008 1 29.16 651 LYS B O 1
ATOM 10512 N N . SER B 1 652 ? -9.984 36.25 7.383 1 26.44 652 SER B N 1
ATOM 10513 C CA . SER B 1 652 ? -9.656 37.219 8.422 1 26.44 652 SER B CA 1
ATOM 10514 C C . SER B 1 652 ? -10.281 38.594 8.133 1 26.44 652 SER B C 1
ATOM 10516 O O . SER B 1 652 ? -10.039 39.188 7.074 1 26.44 652 SER B O 1
ATOM 10518 N N . LYS B 1 653 ? -11.5 38.906 8.336 1 29.38 653 LYS B N 1
ATOM 10519 C CA . LYS B 1 653 ? -11.836 40.312 8.617 1 29.38 653 LYS B CA 1
ATOM 10520 C C . LYS B 1 653 ? -10.664 41.031 9.289 1 29.38 653 LYS B C 1
ATOM 10522 O O . LYS B 1 653 ? -10.117 40.531 10.281 1 29.38 653 LYS B O 1
ATOM 10527 N N . GLY B 1 654 ? -9.945 41.906 8.602 1 25.58 654 GLY B N 1
ATOM 10528 C CA . GLY B 1 654 ? -9 42.969 8.914 1 25.58 654 GLY B CA 1
ATOM 10529 C C . GLY B 1 654 ? -9.383 43.75 10.148 1 25.58 654 GLY B C 1
ATOM 10530 O O . GLY B 1 654 ? -9.516 45 10.094 1 25.58 654 GLY B O 1
ATOM 10531 N N . LYS B 1 655 ? -10.297 43.562 11.07 1 27.48 655 LYS B N 1
ATOM 10532 C CA . LYS B 1 655 ? -9.984 44.469 12.188 1 27.48 655 LYS B CA 1
ATOM 10533 C C . LYS B 1 655 ? -8.555 44.25 12.672 1 27.48 655 LYS B C 1
ATOM 10535 O O . LYS B 1 655 ? -8.055 43.125 12.664 1 27.48 655 LYS B O 1
ATOM 10540 N N . GLY B 1 656 ? -7.625 45.375 12.766 1 24.89 656 GLY B N 1
ATOM 10541 C CA . GLY B 1 656 ? -6.262 45.812 13.055 1 24.89 656 GLY B CA 1
ATOM 10542 C C . GLY B 1 656 ? -5.633 45.031 14.203 1 24.89 656 GLY B C 1
ATOM 10543 O O . GLY B 1 656 ? -4.52 45.344 14.625 1 24.89 656 GLY B O 1
ATOM 10544 N N . LYS B 1 657 ? -6.246 44.469 15.242 1 26.73 657 LYS B N 1
ATOM 10545 C CA . LYS B 1 657 ? -5.312 44.281 16.359 1 26.73 657 LYS B CA 1
ATOM 10546 C C . LYS B 1 657 ? -4.207 43.312 16 1 26.73 657 LYS B C 1
ATOM 10548 O O . LYS B 1 657 ? -4.398 42.438 15.156 1 26.73 657 LYS B O 1
ATOM 10553 N N . GLY B 1 658 ? -2.922 43.531 16.578 1 23.86 658 GLY B N 1
ATOM 10554 C CA . GLY B 1 658 ? -1.487 43.312 16.516 1 23.86 658 GLY B CA 1
ATOM 10555 C C . GLY B 1 658 ? -1.125 41.844 16.391 1 23.86 658 GLY B C 1
ATOM 10556 O O . GLY B 1 658 ? -0.606 41.406 15.367 1 23.86 658 GLY B O 1
ATOM 10557 N N . ARG B 1 659 ? -0.521 41.125 17.453 1 27.31 659 ARG B N 1
A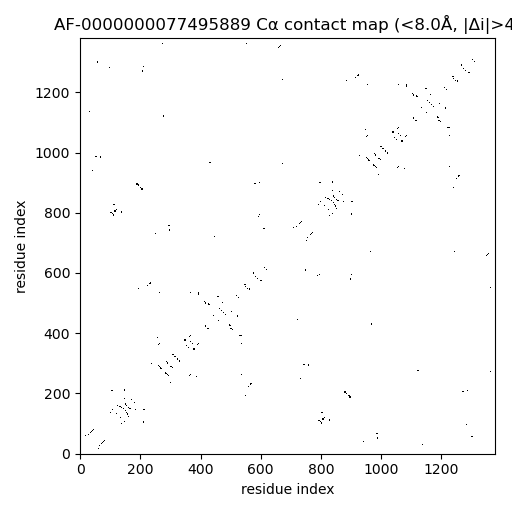TOM 10558 C CA . ARG B 1 659 ? 0.792 40.562 17.734 1 27.31 659 ARG B CA 1
ATOM 10559 C C . ARG B 1 659 ? 0.794 39.031 17.516 1 27.31 659 ARG B C 1
ATOM 10561 O O . ARG B 1 659 ? 1.786 38.375 17.797 1 27.31 659 ARG B O 1
ATOM 10568 N N . GLY B 1 660 ? -0.336 38.312 17.328 1 23.88 660 GLY B N 1
ATOM 10569 C CA . GLY B 1 660 ? -0.011 37.062 17.969 1 23.88 660 GLY B CA 1
ATOM 10570 C C . GLY B 1 660 ? 0.989 36.219 17.172 1 23.88 660 GLY B C 1
ATOM 10571 O O . GLY B 1 660 ? 1.215 36.5 15.984 1 23.88 660 GLY B O 1
ATOM 10572 N N . LYS B 1 661 ? 1.771 35.25 17.906 1 28.14 661 LYS B N 1
ATOM 10573 C CA . LYS B 1 661 ? 2.92 34.344 17.906 1 28.14 661 LYS B CA 1
ATOM 10574 C C . LYS B 1 661 ? 2.795 33.312 16.797 1 28.14 661 LYS B C 1
ATOM 10576 O O . LYS B 1 661 ? 1.69 33 16.359 1 28.14 661 LYS B O 1
ATOM 10581 N N . GLY B 1 662 ? 3.967 32.906 16.281 1 27.27 662 GLY B N 1
ATOM 10582 C CA . GLY B 1 662 ? 4.473 32.062 15.195 1 27.27 662 GLY B CA 1
ATOM 10583 C C . GLY B 1 662 ? 3.902 30.656 15.195 1 27.27 662 GLY B C 1
ATOM 10584 O O . GLY B 1 662 ? 3.766 30.047 16.266 1 27.27 662 GLY B O 1
ATOM 10585 N N . LYS B 1 663 ? 2.893 30.453 14.477 1 28.67 663 LYS B N 1
ATOM 10586 C CA . LYS B 1 663 ? 2.299 29.141 14.266 1 28.67 663 LYS B CA 1
ATOM 10587 C C . LYS B 1 663 ? 3.369 28.094 13.961 1 28.67 663 LYS B C 1
ATOM 10589 O O . LYS B 1 663 ? 4.156 28.266 13.023 1 28.67 663 LYS B O 1
ATOM 10594 N N . ALA B 1 664 ? 3.863 27.391 15.047 1 28.84 664 ALA B N 1
ATOM 10595 C CA . ALA B 1 664 ? 4.816 26.312 14.82 1 28.84 664 ALA B CA 1
ATOM 10596 C C . ALA B 1 664 ? 4.309 25.344 13.758 1 28.84 664 ALA B C 1
ATOM 10598 O O . ALA B 1 664 ? 3.197 24.812 13.867 1 28.84 664 ALA B O 1
ATOM 10599 N N . VAL B 1 665 ? 4.586 25.578 12.539 1 30.2 665 VAL B N 1
ATOM 10600 C CA . VAL B 1 665 ? 4.305 24.75 11.383 1 30.2 665 VAL B CA 1
ATOM 10601 C C . VAL B 1 665 ? 4.793 23.328 11.641 1 30.2 665 VAL B C 1
ATOM 10603 O O . VAL B 1 665 ? 5.977 23.109 11.922 1 30.2 665 VAL B O 1
ATOM 10606 N N . ARG B 1 666 ? 4.012 22.609 12.25 1 31.77 666 ARG B N 1
ATOM 10607 C CA . ARG B 1 666 ? 4.449 21.234 12.453 1 31.77 666 ARG B CA 1
ATOM 10608 C C . ARG B 1 666 ? 4.82 20.578 11.133 1 31.77 666 ARG B C 1
ATOM 10610 O O . ARG B 1 666 ? 4.043 20.609 10.172 1 31.77 666 ARG B O 1
ATOM 10617 N N . LYS B 1 667 ? 6.082 20.219 10.828 1 34.62 667 LYS B N 1
ATOM 10618 C CA . LYS B 1 667 ? 6.785 19.641 9.688 1 34.62 667 LYS B CA 1
ATOM 10619 C C . LYS B 1 667 ? 6.336 18.203 9.438 1 34.62 667 LYS B C 1
ATOM 10621 O O . LYS B 1 667 ? 6.414 17.359 10.328 1 34.62 667 LYS B O 1
ATOM 10626 N N . ASN B 1 668 ? 5.301 17.938 8.711 1 33.28 668 ASN B N 1
ATOM 10627 C CA . ASN B 1 668 ? 5.031 16.578 8.258 1 33.28 668 ASN B CA 1
ATOM 10628 C C . ASN B 1 668 ? 6.246 15.969 7.57 1 33.28 668 ASN B C 1
ATOM 10630 O O . ASN B 1 668 ? 6.566 16.328 6.434 1 33.28 668 ASN B O 1
ATOM 10634 N N . THR B 1 669 ? 7.215 15.672 8.234 1 39.72 669 THR B N 1
ATOM 10635 C CA . THR B 1 669 ? 8.5 15.156 7.781 1 39.72 669 THR B CA 1
ATOM 10636 C C . THR B 1 669 ? 8.344 13.781 7.141 1 39.72 669 THR B C 1
ATOM 10638 O O . THR B 1 669 ? 9.336 13.094 6.887 1 39.72 669 THR B O 1
ATOM 10641 N N . GLU B 1 670 ? 7.113 13.312 6.992 1 41.03 670 GLU B N 1
ATOM 10642 C CA . GLU B 1 670 ? 7.148 11.914 6.578 1 41.03 670 GLU B CA 1
ATOM 10643 C C . GLU B 1 670 ? 7.336 11.789 5.07 1 41.03 670 GLU B C 1
ATOM 10645 O O . GLU B 1 670 ? 6.68 12.5 4.297 1 41.03 670 GLU B O 1
ATOM 10650 N N . HIS B 1 671 ? 8.391 11.195 4.715 1 42.44 671 HIS B N 1
ATOM 10651 C CA . HIS B 1 671 ? 8.656 10.891 3.312 1 42.44 671 HIS B CA 1
ATOM 10652 C C . HIS B 1 671 ? 7.586 9.977 2.736 1 42.44 671 HIS B C 1
ATOM 10654 O O . HIS B 1 671 ? 7.211 8.984 3.367 1 42.44 671 HIS B O 1
ATOM 10660 N N . SER B 1 672 ? 6.621 10.422 1.941 1 40.94 672 SER B N 1
ATOM 10661 C CA . SER B 1 672 ? 5.668 9.57 1.237 1 40.94 672 SER B CA 1
ATOM 10662 C C . SER B 1 672 ? 6.336 8.836 0.081 1 40.94 672 SER B C 1
ATOM 10664 O O . SER B 1 672 ? 7.016 9.445 -0.746 1 40.94 672 SER B O 1
ATOM 10666 N N . TYR B 1 673 ? 6.918 7.734 0.306 1 35.41 673 TYR B N 1
ATOM 10667 C CA . TYR B 1 673 ? 7.574 6.98 -0.757 1 35.41 673 TYR B CA 1
ATOM 10668 C C . TYR B 1 673 ? 6.559 6.488 -1.783 1 35.41 673 TYR B C 1
ATOM 10670 O O . TYR B 1 673 ? 5.711 5.652 -1.472 1 35.41 673 TYR B O 1
ATOM 10678 N N . SER B 1 674 ? 6.125 7.332 -2.75 1 38.12 674 SER B N 1
ATOM 10679 C CA . SER B 1 674 ? 5.285 6.832 -3.83 1 38.12 674 SER B CA 1
ATOM 10680 C C . SER B 1 674 ? 6.051 5.867 -4.73 1 38.12 674 SER B C 1
ATOM 10682 O O . SER B 1 674 ? 7.238 6.07 -4.996 1 38.12 674 SER B O 1
ATOM 10684 N N . ARG B 1 675 ? 5.707 4.625 -4.82 1 40.06 675 ARG B N 1
ATOM 10685 C CA . ARG B 1 675 ? 6.293 3.713 -5.797 1 40.06 675 ARG B CA 1
ATOM 10686 C C . ARG B 1 675 ? 5.84 4.059 -7.211 1 40.06 675 ARG B C 1
ATOM 10688 O O . ARG B 1 675 ? 4.762 4.625 -7.402 1 40.06 675 ARG B O 1
ATOM 10695 N N . ASP B 1 676 ? 6.77 4.141 -8.148 1 33.69 676 ASP B N 1
ATOM 10696 C CA . ASP B 1 676 ? 6.383 4.266 -9.547 1 33.69 676 ASP B CA 1
ATOM 10697 C C . ASP B 1 676 ? 5.16 3.404 -9.859 1 33.69 676 ASP B C 1
ATOM 10699 O O . ASP B 1 676 ? 4.988 2.328 -9.281 1 33.69 676 ASP B O 1
ATOM 10703 N N . ALA B 1 677 ? 4.191 4.07 -10.383 1 35.03 677 ALA B N 1
ATOM 10704 C CA . ALA B 1 677 ? 3.029 3.381 -10.938 1 35.03 677 ALA B CA 1
ATOM 10705 C C . ALA B 1 677 ? 3.432 2.053 -11.578 1 35.03 677 ALA B C 1
ATOM 10707 O O . ALA B 1 677 ? 4.504 1.945 -12.172 1 35.03 677 ALA B O 1
ATOM 10708 N N . GLU B 1 678 ? 3.145 0.987 -10.992 1 37.72 678 GLU B N 1
ATOM 10709 C CA . GLU B 1 678 ? 3.297 -0.139 -11.906 1 37.72 678 GLU B CA 1
ATOM 10710 C C . GLU B 1 678 ? 3.061 0.291 -13.352 1 37.72 678 GLU B C 1
ATOM 10712 O O . GLU B 1 678 ? 2.018 0.863 -13.672 1 37.72 678 GLU B O 1
ATOM 10717 N N . GLU B 1 679 ? 4.047 0.847 -14.031 1 42.25 679 GLU B N 1
ATOM 10718 C CA . GLU B 1 679 ? 4.016 1.333 -15.406 1 42.25 679 GLU B CA 1
ATOM 10719 C C . GLU B 1 679 ? 3.025 0.535 -16.25 1 42.25 679 GLU B C 1
ATOM 10721 O O . GLU B 1 679 ? 3.199 -0.669 -16.453 1 42.25 679 GLU B O 1
ATOM 10726 N N . GLU B 1 680 ? 1.79 0.856 -16.141 1 41.12 680 GLU B N 1
ATOM 10727 C CA . GLU B 1 680 ? 0.851 0.272 -17.094 1 41.12 680 GLU B CA 1
ATOM 10728 C C . GLU B 1 680 ? 1.254 0.588 -18.531 1 41.12 680 GLU B C 1
ATOM 10730 O O . GLU B 1 680 ? 1.553 1.738 -18.859 1 41.12 680 GLU B O 1
ATOM 10735 N N . SER B 1 681 ? 1.984 -0.313 -19.141 1 37.34 681 SER B N 1
ATOM 10736 C CA . SER B 1 681 ? 2.434 -0.178 -20.516 1 37.34 681 SER B CA 1
ATOM 10737 C C . SER B 1 681 ? 1.354 0.448 -21.391 1 37.34 681 SER B C 1
ATOM 10739 O O . SER B 1 681 ? 0.169 0.144 -21.234 1 37.34 681 SER B O 1
ATOM 10741 N N . PRO B 1 682 ? 1.82 1.488 -22.109 1 36.5 682 PRO B N 1
ATOM 10742 C CA . PRO B 1 682 ? 0.892 1.96 -23.141 1 36.5 682 PRO B CA 1
ATOM 10743 C C . PRO B 1 682 ? 0.448 0.85 -24.094 1 36.5 682 PRO B C 1
ATOM 10745 O O . PRO B 1 682 ? 1.171 -0.133 -24.281 1 36.5 682 PRO B O 1
ATOM 10748 N N . ASP B 1 683 ? -0.738 0.657 -24.375 1 31.66 683 ASP B N 1
ATOM 10749 C CA . ASP B 1 683 ? -1.189 -0.241 -25.438 1 31.66 683 ASP B CA 1
ATOM 10750 C C . ASP B 1 683 ? -0.374 -0.041 -26.719 1 31.66 683 ASP B C 1
ATOM 10752 O O . ASP B 1 683 ? -0.479 0.999 -27.375 1 31.66 683 ASP B O 1
ATOM 10756 N N . THR B 1 684 ? 0.798 -0.306 -26.844 1 28.58 684 THR B N 1
ATOM 10757 C CA . THR B 1 684 ? 1.293 -0.319 -28.219 1 28.58 684 THR B CA 1
ATOM 10758 C C . THR B 1 684 ? 0.478 -1.281 -29.078 1 28.58 684 THR B C 1
ATOM 10760 O O . THR B 1 684 ? 0.352 -2.463 -28.734 1 28.58 684 THR B O 1
ATOM 10763 N N . TYR B 1 685 ? -0.443 -0.797 -29.875 1 26.58 685 TYR B N 1
ATOM 10764 C CA . TYR B 1 685 ? -0.924 -1.503 -31.062 1 26.58 685 TYR B CA 1
ATOM 10765 C C . TYR B 1 685 ? 0.237 -2.072 -31.859 1 26.58 685 TYR B C 1
ATOM 10767 O O . TYR B 1 685 ? 1.126 -1.33 -32.281 1 26.58 685 TYR B O 1
ATOM 10775 N N . SER B 1 686 ? 0.701 -3.137 -31.641 1 25.8 686 SER B N 1
ATOM 10776 C CA . SER B 1 686 ? 1.298 -3.789 -32.812 1 25.8 686 SER B CA 1
ATOM 10777 C C . SER B 1 686 ? 0.358 -3.748 -34 1 25.8 686 SER B C 1
ATOM 10779 O O . SER B 1 686 ? -0.803 -4.148 -33.906 1 25.8 686 SER B O 1
ATOM 10781 N N . SER B 1 687 ? 0.583 -2.896 -35 1 23.95 687 SER B N 1
ATOM 10782 C CA . SER B 1 687 ? 0.213 -3.176 -36.406 1 23.95 687 SER B CA 1
ATOM 10783 C C . SER B 1 687 ? 0.603 -4.594 -36.781 1 23.95 687 SER B C 1
ATOM 10785 O O . SER B 1 687 ? 1.783 -4.887 -37 1 23.95 687 SER B O 1
ATOM 10787 N N . ASP B 1 688 ? 0.15 -5.648 -36.344 1 19.92 688 ASP B N 1
ATOM 10788 C CA . ASP B 1 688 ? 0.04 -6.777 -37.25 1 19.92 688 ASP B CA 1
ATOM 10789 C C . ASP B 1 688 ? -0.682 -6.371 -38.531 1 19.92 688 ASP B C 1
ATOM 10791 O O . ASP B 1 688 ? -1.821 -5.902 -38.5 1 19.92 688 ASP B O 1
ATOM 10795 N N . GLU B 1 689 ? 0.046 -6.051 -39.719 1 18.53 689 GLU B N 1
ATOM 10796 C CA . GLU B 1 689 ? -0.15 -6.555 -41.094 1 18.53 689 GLU B CA 1
ATOM 10797 C C . GLU B 1 689 ? -0.579 -8.016 -41.062 1 18.53 689 GLU B C 1
ATOM 10799 O O . GLU B 1 689 ? 0.011 -8.836 -40.375 1 18.53 689 GLU B O 1
ATOM 10804 N N . GLU B 1 690 ? -1.67 -8.25 -41.75 1 16.89 690 GLU B N 1
ATOM 10805 C CA . GLU B 1 690 ? -1.718 -9.141 -42.906 1 16.89 690 GLU B CA 1
ATOM 10806 C C . GLU B 1 690 ? -0.533 -8.906 -43.844 1 16.89 690 GLU B C 1
ATOM 10808 O O . GLU B 1 690 ? -0.204 -7.758 -44.156 1 16.89 690 GLU B O 1
#